Protein AF-A0A2T7PC46-F1 (afdb_monomer)

Nearest PDB structures (foldseek):
  5v44-assembly3_C  TM=7.876E-01  e=9.445E-13  Homo sapiens
  5v47-assembly2_B  TM=8.065E-01  e=3.207E-12  Anolis carolinensis
  5v44-assembly2_B  TM=7.906E-01  e=2.169E-12  Homo sapiens
  5v46-assembly2_B  TM=7.920E-01  e=1.967E-12  Homo sapiens
  5v45-assembly2_B  TM=7.788E-01  e=9.876E-12  Homo sapiens

InterPro domains:
  IPR036890 Histidine kinase/HSP90-like ATPase superfamily [SSF55874] (469-637)
  IPR052972 Sacsin chaperone regulator [PTHR15600] (460-938)
  IPR058210 Sacsin/Nov domain [PF25794] (468-688)

pLDDT: mean 72.53, std 19.52, range [25.77, 98.19]

Structure (mmCIF, N/CA/C/O backbone):
data_AF-A0A2T7PC46-F1
#
_entry.id   AF-A0A2T7PC46-F1
#
loop_
_atom_site.group_PDB
_atom_site.id
_atom_site.type_symbol
_atom_site.label_atom_id
_atom_site.label_alt_id
_atom_site.label_comp_id
_atom_site.label_asym_id
_atom_site.label_entity_id
_atom_site.label_seq_id
_atom_site.pdbx_PDB_ins_code
_atom_site.Cartn_x
_atom_site.Cartn_y
_atom_site.Cartn_z
_atom_site.occupancy
_atom_site.B_iso_or_equiv
_atom_site.auth_seq_id
_atom_site.auth_comp_id
_atom_site.auth_asym_id
_atom_site.auth_atom_id
_atom_site.pdbx_PDB_model_num
ATOM 1 N N . MET A 1 1 ? -4.308 -21.137 12.939 1.00 52.66 1 MET A N 1
ATOM 2 C CA . MET A 1 1 ? -3.899 -21.986 14.087 1.00 52.66 1 MET A CA 1
ATOM 3 C C . MET A 1 1 ? -5.125 -22.690 14.644 1.00 52.66 1 MET A C 1
ATOM 5 O O . MET A 1 1 ? -6.155 -22.039 14.771 1.00 52.66 1 MET A O 1
ATOM 9 N N . LEU A 1 2 ? -5.060 -24.004 14.886 1.00 69.00 2 LEU A N 1
ATOM 10 C CA . LEU A 1 2 ? -6.173 -24.766 15.475 1.00 69.00 2 LEU A CA 1
ATOM 11 C C . LEU A 1 2 ? -6.273 -24.487 16.983 1.00 69.00 2 LEU A C 1
ATOM 13 O O . LEU A 1 2 ? -5.230 -24.360 17.621 1.00 69.00 2 LEU A O 1
ATOM 17 N N . PRO A 1 3 ? -7.483 -24.411 17.566 1.00 77.12 3 PRO A N 1
ATOM 18 C CA . PRO A 1 3 ? -7.655 -24.149 18.997 1.00 77.12 3 PRO A CA 1
ATOM 19 C C . PRO A 1 3 ? -7.379 -25.388 19.872 1.00 77.12 3 PRO A C 1
ATOM 21 O O . PRO A 1 3 ? -7.454 -25.310 21.094 1.00 77.12 3 PRO A O 1
ATOM 24 N N . VAL A 1 4 ? -7.054 -26.530 19.256 1.00 80.94 4 VAL A N 1
ATOM 25 C CA . VAL A 1 4 ? -6.640 -27.769 19.922 1.00 80.94 4 VAL A CA 1
ATOM 26 C C . VAL A 1 4 ? -5.361 -28.305 19.285 1.00 80.94 4 VAL A C 1
ATOM 28 O O . VAL A 1 4 ? -5.128 -28.136 18.085 1.00 80.94 4 VAL A O 1
ATOM 31 N N . HIS A 1 5 ? -4.534 -28.982 20.078 1.00 83.31 5 HIS A N 1
ATOM 32 C CA . HIS A 1 5 ? -3.369 -29.698 19.565 1.00 83.31 5 HIS A CA 1
ATOM 33 C C . HIS A 1 5 ? -3.791 -31.062 19.016 1.00 83.31 5 HIS A C 1
ATOM 35 O O . HIS A 1 5 ? -4.480 -31.825 19.692 1.00 83.31 5 HIS A O 1
ATOM 41 N N . LEU A 1 6 ? -3.356 -31.375 17.796 1.00 83.81 6 LEU A N 1
ATOM 42 C CA . LEU A 1 6 ? -3.633 -32.654 17.147 1.00 83.81 6 LEU A CA 1
ATOM 43 C C . LEU A 1 6 ? -2.438 -33.595 17.309 1.00 83.81 6 LEU A C 1
ATOM 45 O O . LEU A 1 6 ? -1.295 -33.196 17.097 1.00 83.81 6 LEU A O 1
ATOM 49 N N . ASN A 1 7 ? -2.707 -34.856 17.642 1.00 84.38 7 ASN A N 1
ATOM 50 C CA . ASN A 1 7 ? -1.707 -35.919 17.683 1.00 84.38 7 ASN A CA 1
ATOM 51 C C . ASN A 1 7 ? -2.149 -37.059 16.760 1.00 84.38 7 ASN A C 1
ATOM 53 O O . ASN A 1 7 ? -3.294 -37.504 16.819 1.00 84.38 7 ASN A O 1
ATOM 57 N N . GLY A 1 8 ? -1.243 -37.514 15.901 1.00 85.25 8 GLY A N 1
ATOM 58 C CA . GLY A 1 8 ? -1.477 -38.590 14.953 1.00 85.25 8 GLY A CA 1
ATOM 59 C C . GLY A 1 8 ? -0.196 -38.960 14.213 1.00 85.25 8 GLY A C 1
ATOM 60 O O . GLY A 1 8 ? 0.783 -38.213 14.204 1.00 85.25 8 GLY A O 1
ATOM 61 N N . THR A 1 9 ? -0.186 -40.129 13.580 1.00 89.31 9 THR A N 1
ATOM 62 C CA . THR A 1 9 ? 0.954 -40.608 12.789 1.00 89.31 9 THR A CA 1
ATOM 63 C C . THR A 1 9 ? 0.957 -39.958 11.408 1.00 89.31 9 THR A C 1
ATOM 65 O O . THR A 1 9 ? 0.608 -40.598 10.422 1.00 89.31 9 THR A O 1
ATOM 68 N N . PHE A 1 10 ? 1.305 -38.677 11.331 1.00 89.56 10 PHE A N 1
ATOM 69 C CA . PHE A 1 10 ? 1.294 -37.928 10.077 1.00 89.56 10 PHE A CA 1
ATOM 70 C C . PHE A 1 10 ? 2.490 -38.241 9.162 1.00 89.56 10 PHE A C 1
ATOM 72 O O . PHE A 1 10 ? 3.613 -38.454 9.619 1.00 89.56 10 PHE A O 1
ATOM 79 N N . ALA A 1 11 ? 2.262 -38.197 7.851 1.00 87.81 11 ALA A N 1
ATOM 80 C CA . ALA A 1 11 ? 3.297 -38.216 6.828 1.00 87.81 11 ALA A CA 1
ATOM 81 C C . ALA A 1 11 ? 3.910 -36.811 6.652 1.00 87.81 11 ALA A C 1
ATOM 83 O O . ALA A 1 11 ? 3.195 -35.817 6.506 1.00 87.81 11 ALA A O 1
ATOM 84 N N . LEU A 1 12 ? 5.241 -36.723 6.660 1.00 84.56 12 LEU A N 1
ATOM 85 C CA . LEU A 1 12 ? 5.992 -35.464 6.730 1.00 84.56 12 LEU A CA 1
ATOM 86 C C . LEU A 1 12 ? 6.890 -35.270 5.505 1.00 84.56 12 LEU A C 1
ATOM 88 O O . LEU A 1 12 ? 7.338 -36.243 4.896 1.00 84.56 12 LEU A O 1
ATOM 92 N N . THR A 1 13 ? 7.207 -34.016 5.176 1.00 75.56 13 THR A N 1
ATOM 93 C CA . THR A 1 13 ? 8.273 -33.695 4.217 1.00 75.56 13 THR A CA 1
ATOM 94 C C . THR A 1 13 ? 9.628 -34.193 4.730 1.00 75.56 13 THR A C 1
ATOM 96 O O . THR A 1 13 ? 9.826 -34.388 5.931 1.00 75.56 13 THR A O 1
ATOM 99 N N . SER A 1 14 ? 10.612 -34.350 3.840 1.00 68.75 14 SER A N 1
ATOM 100 C CA . SER A 1 14 ? 11.979 -34.762 4.209 1.00 68.75 14 SER A CA 1
ATOM 101 C C . SER A 1 14 ? 12.633 -33.835 5.244 1.00 68.75 14 SER A C 1
ATOM 103 O O . SER A 1 14 ? 13.368 -34.300 6.112 1.00 68.75 14 SER A O 1
ATOM 105 N N . SER A 1 15 ? 12.307 -32.537 5.211 1.00 68.25 15 SER A N 1
ATOM 106 C CA . SER A 1 15 ? 12.731 -31.543 6.207 1.00 68.25 15 SER A CA 1
ATOM 107 C C . SER A 1 15 ? 12.046 -31.685 7.570 1.00 68.25 15 SER A C 1
ATOM 109 O O . SER A 1 15 ? 12.452 -31.013 8.514 1.00 68.25 15 SER A O 1
ATOM 111 N N . ARG A 1 16 ? 10.994 -32.512 7.672 1.00 67.00 16 ARG A N 1
ATOM 112 C CA . ARG A 1 16 ? 10.106 -32.674 8.838 1.00 67.00 16 ARG A CA 1
ATOM 113 C C . ARG A 1 16 ? 9.472 -31.374 9.347 1.00 67.00 16 ARG A C 1
ATOM 115 O O . ARG A 1 16 ? 8.968 -31.340 10.463 1.00 67.00 16 ARG A O 1
ATOM 122 N N . ARG A 1 17 ? 9.496 -30.310 8.538 1.00 71.12 17 ARG A N 1
ATOM 123 C CA . ARG A 1 17 ? 8.922 -28.999 8.881 1.00 71.12 17 ARG A CA 1
ATOM 124 C C . ARG A 1 17 ? 7.459 -28.871 8.477 1.00 71.12 17 ARG A C 1
ATOM 126 O O . ARG A 1 17 ? 6.756 -28.069 9.069 1.00 71.12 17 ARG A O 1
ATOM 133 N N . ASN A 1 18 ? 7.018 -29.658 7.494 1.00 77.06 18 ASN A N 1
ATOM 134 C CA . ASN A 1 18 ? 5.667 -29.595 6.949 1.00 77.06 18 ASN A CA 1
ATOM 135 C C . ASN A 1 18 ? 5.060 -30.997 6.819 1.00 77.06 18 ASN A C 1
ATOM 137 O O . ASN A 1 18 ? 5.771 -31.992 6.648 1.00 77.06 18 ASN A O 1
ATOM 141 N N . LEU A 1 19 ? 3.731 -31.058 6.859 1.00 79.69 19 LEU A N 1
ATOM 142 C CA . LEU A 1 19 ? 2.965 -32.229 6.443 1.00 79.69 19 LEU A CA 1
ATOM 143 C C . LEU A 1 19 ? 3.057 -32.392 4.922 1.00 79.69 19 LEU A C 1
ATOM 145 O O . LEU A 1 19 ? 3.145 -31.403 4.195 1.00 79.69 19 LEU A O 1
ATOM 149 N N . LEU A 1 20 ? 3.017 -33.632 4.434 1.00 78.88 20 LEU A N 1
ATOM 150 C CA . LEU A 1 20 ? 2.786 -33.874 3.009 1.00 78.88 20 LEU A CA 1
ATOM 151 C C . LEU A 1 20 ? 1.339 -33.501 2.662 1.00 78.88 20 LEU A C 1
ATOM 153 O O . LEU A 1 20 ? 0.414 -33.907 3.372 1.00 78.88 20 LEU A O 1
ATOM 157 N N . ILE A 1 21 ? 1.167 -32.737 1.582 1.00 72.81 21 ILE A N 1
ATOM 158 C CA . ILE A 1 21 ? -0.119 -32.242 1.071 1.00 72.81 21 ILE A CA 1
ATOM 159 C C . ILE A 1 21 ? -0.286 -32.780 -0.350 1.00 72.81 21 ILE A C 1
ATOM 161 O O . ILE A 1 21 ? 0.649 -32.677 -1.141 1.00 72.81 21 ILE A O 1
ATOM 165 N N . SER A 1 22 ? -1.442 -33.364 -0.666 1.00 64.12 22 SER A N 1
ATOM 166 C CA . SER A 1 22 ? -1.771 -33.786 -2.033 1.00 64.12 22 SER A CA 1
ATOM 167 C C . SER A 1 22 ? -2.154 -32.565 -2.876 1.00 64.12 22 SER A C 1
ATOM 169 O O . SER A 1 22 ? -3.022 -31.795 -2.467 1.00 64.12 22 SER A O 1
ATOM 171 N N . THR A 1 23 ? -1.520 -32.387 -4.034 1.00 57.03 23 THR A N 1
ATOM 172 C CA . THR A 1 23 ? -1.884 -31.393 -5.058 1.00 57.03 23 THR A CA 1
ATOM 173 C C . THR A 1 23 ? -2.500 -32.104 -6.267 1.00 57.03 23 THR A C 1
ATOM 175 O O . THR A 1 23 ? -2.244 -33.288 -6.483 1.00 57.03 23 THR A O 1
ATOM 178 N N . GLU A 1 24 ? -3.314 -31.401 -7.061 1.00 50.03 24 GLU A N 1
ATOM 179 C CA . GLU A 1 24 ? -4.026 -31.972 -8.225 1.00 50.03 24 GLU A CA 1
ATOM 180 C C . GLU A 1 24 ? -3.091 -32.510 -9.329 1.00 50.03 24 GLU A C 1
ATOM 182 O O . GLU A 1 24 ? -3.518 -33.293 -10.174 1.00 50.03 24 GLU A O 1
ATOM 187 N N . GLU A 1 25 ? -1.807 -32.143 -9.299 1.00 47.28 25 GLU A N 1
ATOM 188 C CA . GLU A 1 25 ? -0.793 -32.570 -10.271 1.00 47.28 25 GLU A CA 1
ATOM 189 C C . GLU A 1 25 ? -0.053 -33.865 -9.864 1.00 47.28 25 GLU A C 1
ATOM 191 O O . GLU A 1 25 ? 0.593 -34.491 -10.705 1.00 47.28 25 GLU A O 1
ATOM 196 N N . ASP A 1 26 ? -0.178 -34.317 -8.608 1.00 54.69 26 ASP A N 1
ATOM 197 C CA . ASP A 1 26 ? 0.567 -35.463 -8.066 1.00 54.69 26 ASP A CA 1
ATOM 198 C C . ASP A 1 26 ? -0.306 -36.727 -7.959 1.00 54.69 26 ASP A C 1
ATOM 200 O O . ASP A 1 26 ? -0.844 -37.068 -6.901 1.00 54.69 26 ASP A O 1
ATOM 204 N N . ILE A 1 27 ? -0.386 -37.489 -9.054 1.00 52.41 27 ILE A N 1
ATOM 205 C CA . ILE A 1 27 ? -1.196 -38.722 -9.170 1.00 52.41 27 ILE A CA 1
ATOM 206 C C . ILE A 1 27 ? -0.764 -39.833 -8.172 1.00 52.41 27 ILE A C 1
ATOM 208 O O . ILE A 1 27 ? -1.516 -40.777 -7.941 1.00 52.41 27 ILE A O 1
ATOM 212 N N . ASP A 1 28 ? 0.398 -39.712 -7.509 1.00 57.47 28 ASP A N 1
ATOM 213 C CA . ASP A 1 28 ? 0.984 -40.766 -6.657 1.00 57.47 28 ASP A CA 1
ATOM 214 C C . ASP A 1 28 ? 1.374 -40.331 -5.216 1.00 57.47 28 ASP A C 1
ATOM 216 O O . ASP A 1 28 ? 2.153 -41.010 -4.534 1.00 57.47 28 ASP A O 1
ATOM 220 N N . ASN A 1 29 ? 0.826 -39.225 -4.684 1.00 75.06 29 ASN A N 1
ATOM 221 C CA . ASN A 1 29 ? 1.153 -38.742 -3.327 1.00 75.06 29 ASN A CA 1
ATOM 222 C C . ASN A 1 29 ? 0.455 -39.533 -2.194 1.00 75.06 29 ASN A C 1
ATOM 224 O O . ASN A 1 29 ? -0.459 -39.062 -1.512 1.00 75.06 29 ASN A O 1
ATOM 228 N N . LYS A 1 30 ? 0.936 -40.755 -1.936 1.00 78.81 30 LYS A N 1
ATOM 229 C CA . LYS A 1 30 ? 0.432 -41.640 -0.864 1.00 78.81 30 LYS A CA 1
ATOM 230 C C . LYS A 1 30 ? 0.485 -41.006 0.535 1.00 78.81 30 LYS A C 1
ATOM 232 O O . LYS A 1 30 ? -0.372 -41.298 1.365 1.00 78.81 30 LYS A O 1
ATOM 237 N N . GLY A 1 31 ? 1.473 -40.145 0.800 1.00 80.56 31 GLY A N 1
ATOM 238 C CA . GLY A 1 31 ? 1.643 -39.476 2.095 1.00 80.56 31 GLY A CA 1
ATOM 239 C C . GLY A 1 31 ? 0.602 -38.384 2.348 1.00 80.56 31 GLY A C 1
ATOM 240 O O . GLY A 1 31 ? 0.028 -38.324 3.436 1.00 80.56 31 GLY A O 1
ATOM 241 N N . GLY A 1 32 ? 0.309 -37.564 1.336 1.00 82.69 32 GLY A N 1
ATOM 242 C CA . GLY A 1 32 ? -0.766 -36.573 1.398 1.00 82.69 32 GLY A CA 1
ATOM 243 C C . GLY A 1 32 ? -2.144 -37.222 1.555 1.00 82.69 32 GLY A C 1
ATOM 244 O O . GLY A 1 32 ? -2.929 -36.803 2.406 1.00 82.69 32 GLY A O 1
ATOM 245 N N . ASN A 1 33 ? -2.396 -38.322 0.836 1.00 81.69 33 ASN A N 1
ATOM 246 C CA . ASN A 1 33 ? -3.655 -39.068 0.937 1.00 81.69 33 ASN A CA 1
ATOM 247 C C . ASN A 1 33 ? -3.852 -39.695 2.327 1.00 81.69 33 ASN A C 1
ATOM 249 O O . ASN A 1 33 ? -4.953 -39.651 2.873 1.00 81.69 33 ASN A O 1
ATOM 253 N N . TRP A 1 34 ? -2.785 -40.225 2.936 1.00 88.06 34 TRP A N 1
ATOM 254 C CA . TRP A 1 34 ? -2.825 -40.729 4.312 1.00 88.06 34 TRP A CA 1
ATOM 255 C C . TRP A 1 34 ? -3.166 -39.630 5.326 1.00 88.06 34 TRP A C 1
ATOM 257 O O . TRP A 1 34 ? -4.042 -39.822 6.169 1.00 88.06 34 TRP A O 1
ATOM 267 N N . ASN A 1 35 ? -2.512 -38.468 5.226 1.00 88.44 35 ASN A N 1
ATOM 268 C CA . ASN A 1 35 ? -2.808 -37.331 6.099 1.00 88.44 35 ASN A CA 1
ATOM 269 C C . ASN A 1 35 ? -4.257 -36.869 5.951 1.00 88.44 35 ASN A C 1
ATOM 271 O O . ASN A 1 35 ? -4.919 -36.620 6.956 1.00 88.44 35 ASN A O 1
ATOM 275 N N . SER A 1 36 ? -4.754 -36.793 4.715 1.00 84.62 36 SER A N 1
ATOM 276 C CA . SER A 1 36 ? -6.145 -36.438 4.435 1.00 84.62 36 SER A CA 1
ATOM 277 C C . SER A 1 36 ? -7.117 -37.411 5.112 1.00 84.62 36 SER A C 1
ATOM 279 O O . SER A 1 36 ? -7.966 -36.977 5.890 1.00 84.62 36 SER A O 1
ATOM 281 N N . ALA A 1 37 ? -6.918 -38.723 4.936 1.00 85.88 37 ALA A N 1
ATOM 282 C CA . ALA A 1 37 ? -7.743 -39.750 5.571 1.00 85.88 37 ALA A CA 1
ATOM 283 C C . ALA A 1 37 ? -7.711 -39.660 7.110 1.00 85.88 37 ALA A C 1
ATOM 285 O O . ALA A 1 37 ? -8.760 -39.643 7.755 1.00 85.88 37 ALA A O 1
ATOM 286 N N . LEU A 1 38 ? -6.516 -39.528 7.698 1.00 88.19 38 LEU A N 1
ATOM 287 C CA . LEU A 1 38 ? -6.318 -39.447 9.149 1.00 88.19 38 LEU A CA 1
ATOM 288 C C . LEU A 1 38 ? -7.039 -38.239 9.771 1.00 88.19 38 LEU A C 1
ATOM 290 O O . LEU A 1 38 ? -7.666 -38.366 10.826 1.00 88.19 38 LEU A O 1
ATOM 294 N N . VAL A 1 39 ? -6.956 -37.080 9.112 1.00 86.62 39 VAL A N 1
ATOM 295 C CA . VAL A 1 39 ? -7.608 -35.833 9.540 1.00 86.62 39 VAL A CA 1
ATOM 296 C C . VAL A 1 39 ? -9.127 -35.921 9.384 1.00 86.62 39 VAL A C 1
ATOM 298 O O . VAL A 1 39 ? -9.852 -35.492 10.281 1.00 86.62 39 VAL A O 1
ATOM 301 N N . SER A 1 40 ? -9.600 -36.504 8.278 1.00 84.38 40 SER A N 1
ATOM 302 C CA . SER A 1 40 ? -11.027 -36.572 7.946 1.00 84.38 40 SER A CA 1
ATOM 303 C C . SER A 1 40 ? -11.847 -37.535 8.814 1.00 84.38 40 SER A C 1
ATOM 305 O O . SER A 1 40 ? -13.046 -37.339 8.969 1.00 84.38 40 SER A O 1
ATOM 307 N N . ASP A 1 41 ? -11.227 -38.546 9.428 1.00 86.94 41 ASP A N 1
ATOM 308 C CA . ASP A 1 41 ? -11.958 -39.552 10.212 1.00 86.94 41 ASP A CA 1
ATOM 309 C C . ASP A 1 41 ? -11.492 -39.605 11.675 1.00 86.94 41 ASP A C 1
ATOM 311 O O . ASP A 1 41 ? -12.142 -39.054 12.567 1.00 86.94 41 ASP A O 1
ATOM 315 N N . ALA A 1 42 ? -10.337 -40.221 11.940 1.00 89.19 42 ALA A N 1
ATOM 316 C CA . ALA A 1 42 ? -9.892 -40.516 13.303 1.00 89.19 42 ALA A CA 1
ATOM 317 C C . ALA A 1 42 ? -9.669 -39.255 14.160 1.00 89.19 42 ALA A C 1
ATOM 319 O O . ALA A 1 42 ? -10.146 -39.178 15.295 1.00 89.19 42 ALA A O 1
ATOM 320 N N . VAL A 1 43 ? -8.961 -38.256 13.621 1.00 88.38 43 VAL A N 1
ATOM 321 C CA . VAL A 1 43 ? -8.654 -37.013 14.348 1.00 88.38 43 VAL A CA 1
ATOM 322 C C . VAL A 1 43 ? -9.919 -36.185 14.576 1.00 88.38 43 VAL A C 1
ATOM 324 O O . VAL A 1 43 ? -10.131 -35.677 15.676 1.00 88.38 43 VAL A O 1
ATOM 327 N N . CYS A 1 44 ? -10.785 -36.099 13.565 1.00 87.50 44 CYS A N 1
ATOM 328 C CA . CYS A 1 44 ? -12.085 -35.441 13.646 1.00 87.50 44 CYS A CA 1
ATOM 329 C C . CYS A 1 44 ? -12.959 -36.020 14.778 1.00 87.50 44 CYS A C 1
ATOM 331 O O . CYS A 1 44 ? -13.425 -35.278 15.646 1.00 87.50 44 CYS A O 1
ATOM 333 N N . ARG A 1 45 ? -13.135 -37.348 14.832 1.00 89.31 45 ARG A N 1
ATOM 334 C CA . ARG A 1 45 ? -13.944 -38.003 15.878 1.00 89.31 45 ARG A CA 1
ATOM 335 C C . ARG A 1 45 ? -13.363 -37.794 17.273 1.00 89.31 45 ARG A C 1
ATOM 337 O O . ARG A 1 45 ? -14.105 -37.513 18.211 1.00 89.31 45 ARG A O 1
ATOM 344 N N . ALA A 1 46 ? -12.039 -37.881 17.412 1.00 90.31 46 ALA A N 1
ATOM 345 C CA . ALA A 1 46 ? -11.365 -37.602 18.678 1.00 90.31 46 ALA A CA 1
ATOM 346 C C . ALA A 1 46 ? -11.598 -36.154 19.146 1.00 90.31 46 ALA A C 1
ATOM 348 O O . ALA A 1 46 ? -11.814 -35.911 20.333 1.00 90.31 46 ALA A O 1
ATOM 349 N N . TYR A 1 47 ? -11.618 -35.202 18.212 1.00 90.81 47 TYR A N 1
ATOM 350 C CA . TYR A 1 47 ? -11.904 -33.798 18.494 1.00 90.81 47 TYR A CA 1
ATOM 351 C C . TYR A 1 47 ? -13.355 -33.599 18.971 1.00 90.81 47 TYR A C 1
ATOM 353 O O . TYR A 1 47 ? -13.588 -32.950 19.992 1.00 90.81 47 TYR A O 1
ATOM 361 N N . VAL A 1 48 ? -14.343 -34.212 18.314 1.00 89.25 48 VAL A N 1
ATOM 362 C CA . VAL A 1 48 ? -15.745 -34.141 18.768 1.00 89.25 48 VAL A CA 1
ATOM 363 C C . VAL A 1 48 ? -15.916 -34.749 20.166 1.00 89.25 48 VAL A C 1
ATOM 365 O O . VAL A 1 48 ? -16.565 -34.148 21.024 1.00 89.25 48 VAL A O 1
ATOM 368 N N . LEU A 1 49 ? -15.280 -35.892 20.439 1.00 89.69 49 LEU A N 1
ATOM 369 C CA . LEU A 1 49 ? -15.309 -36.526 21.763 1.00 89.69 49 LEU A CA 1
ATOM 370 C C . LEU A 1 49 ? -14.665 -35.649 22.846 1.00 89.69 49 LEU A C 1
ATOM 372 O O . LEU A 1 49 ? -15.180 -35.571 23.963 1.00 89.69 49 LEU A O 1
ATOM 376 N N . LEU A 1 50 ? -13.582 -34.938 22.516 1.00 89.75 50 LEU A N 1
ATOM 377 C CA . LEU A 1 50 ? -12.986 -33.950 23.413 1.00 89.75 50 LEU A CA 1
ATOM 378 C C . LEU A 1 50 ? -14.000 -32.849 23.758 1.00 89.75 50 LEU A C 1
ATOM 380 O O . LEU A 1 50 ? -14.203 -32.555 24.934 1.00 89.75 50 LEU A O 1
ATOM 384 N N . LEU A 1 51 ? -14.698 -32.291 22.765 1.00 88.81 51 LEU A N 1
ATOM 385 C CA . LEU A 1 51 ? -15.725 -31.267 22.993 1.00 88.81 51 LEU A CA 1
ATOM 386 C C . LEU A 1 51 ? -16.913 -31.777 23.815 1.00 88.81 51 LEU A C 1
ATOM 388 O O . LEU A 1 51 ? -17.496 -30.998 24.572 1.00 88.81 51 LEU A O 1
ATOM 392 N N . GLN A 1 52 ? -17.265 -33.060 23.699 1.00 87.94 52 GLN A N 1
ATOM 393 C CA . GLN A 1 52 ? -18.261 -33.685 24.569 1.00 87.94 52 GLN A CA 1
ATOM 394 C C . GLN A 1 52 ? -17.775 -33.809 26.013 1.00 87.94 52 GLN A C 1
ATOM 396 O O . GLN A 1 52 ? -18.515 -33.482 26.934 1.00 87.94 52 GLN A O 1
ATOM 401 N N . SER A 1 53 ? -16.521 -34.209 26.228 1.00 86.75 53 SER A N 1
ATOM 402 C CA . SER A 1 53 ? -15.953 -34.322 27.580 1.00 86.75 53 SER A CA 1
ATOM 403 C C . SER A 1 53 ? -15.833 -32.975 28.308 1.00 86.75 53 SER A C 1
ATOM 405 O O . SER A 1 53 ? -15.838 -32.916 29.535 1.00 86.75 53 SER A O 1
ATOM 407 N N . LEU A 1 54 ? -15.757 -31.876 27.552 1.00 85.00 54 LEU A N 1
ATOM 408 C CA . LEU A 1 54 ? -15.644 -30.526 28.100 1.00 85.00 54 LEU A CA 1
ATOM 409 C C . LEU A 1 54 ? -16.986 -29.937 28.560 1.00 85.00 54 LEU A C 1
ATOM 411 O O . LEU A 1 54 ? -16.970 -28.902 29.218 1.00 85.00 54 LEU A O 1
ATOM 415 N N . GLN A 1 55 ? -18.125 -30.579 28.269 1.00 84.25 55 GLN A N 1
ATOM 416 C CA . GLN A 1 55 ? -19.468 -30.059 28.576 1.00 84.25 55 GLN A CA 1
ATOM 417 C C . GLN A 1 55 ? -19.676 -29.734 30.056 1.00 84.25 55 GLN A C 1
ATOM 419 O O . GLN A 1 55 ? -20.252 -28.694 30.375 1.00 84.25 55 GLN A O 1
ATOM 424 N N . ASP A 1 56 ? -19.142 -30.571 30.947 1.00 77.38 56 ASP A N 1
ATOM 425 C CA . ASP A 1 56 ? -19.255 -30.402 32.402 1.00 77.38 56 ASP A CA 1
ATOM 426 C C . ASP A 1 56 ? -18.453 -29.200 32.940 1.00 77.38 56 ASP A C 1
ATOM 428 O O . ASP A 1 56 ? -18.615 -28.802 34.092 1.00 77.38 56 ASP A O 1
ATOM 432 N N . HIS A 1 57 ? -17.600 -28.596 32.106 1.00 76.44 57 HIS A N 1
ATOM 433 C CA . HIS A 1 57 ? -16.699 -27.498 32.466 1.00 76.44 57 HIS A CA 1
ATOM 434 C C . HIS A 1 57 ? -17.096 -26.157 31.820 1.00 76.44 57 HIS A C 1
ATOM 436 O O . HIS A 1 57 ? -16.396 -25.156 31.986 1.00 76.44 57 HIS A O 1
ATOM 442 N N . VAL A 1 58 ? -18.214 -26.106 31.086 1.00 73.31 58 VAL A N 1
ATOM 443 C CA . VAL A 1 58 ? -18.704 -24.890 30.416 1.00 73.31 58 VAL A CA 1
ATOM 444 C C . VAL A 1 58 ? -19.658 -24.124 31.337 1.00 73.31 58 VAL A C 1
ATOM 446 O O . VAL A 1 58 ? -20.696 -24.638 31.745 1.00 73.31 58 VAL A O 1
ATOM 449 N N . GLY A 1 59 ? -19.322 -22.870 31.659 1.00 64.12 59 GLY A N 1
ATOM 450 C CA . GLY A 1 59 ? -20.184 -21.978 32.447 1.00 64.12 59 GLY A CA 1
ATOM 451 C C . GLY A 1 59 ? -21.426 -21.479 31.685 1.00 64.12 59 GLY A C 1
ATOM 452 O O . GLY A 1 59 ? -21.644 -21.808 30.525 1.00 64.12 59 GLY A O 1
ATOM 453 N N . ALA A 1 60 ? -22.229 -20.609 32.313 1.00 57.91 60 ALA A N 1
ATOM 454 C CA . ALA A 1 60 ? -23.475 -20.076 31.730 1.00 57.91 60 ALA A CA 1
ATOM 455 C C . ALA A 1 60 ? -23.288 -19.249 30.434 1.00 57.91 60 ALA A C 1
ATOM 457 O O . ALA A 1 60 ? -24.258 -18.968 29.733 1.00 57.91 60 ALA A O 1
ATOM 458 N N . ASN A 1 61 ? -22.053 -18.844 30.118 1.00 61.69 61 ASN A N 1
ATOM 459 C CA . ASN A 1 61 ? -21.704 -18.177 28.869 1.00 61.69 61 ASN A CA 1
ATOM 460 C C . ASN A 1 61 ? -21.004 -19.163 27.925 1.00 61.69 61 ASN A C 1
ATOM 462 O O . ASN A 1 61 ? -19.835 -19.491 28.113 1.00 61.69 61 ASN A O 1
ATOM 466 N N . TYR A 1 62 ? -21.717 -19.597 26.888 1.00 65.81 62 TYR A N 1
ATOM 467 C CA . TYR A 1 62 ? -21.239 -20.597 25.931 1.00 65.81 62 TYR A CA 1
ATOM 468 C C . TYR A 1 62 ? -20.258 -20.041 24.884 1.00 65.81 62 TYR A C 1
ATOM 470 O O . TYR A 1 62 ? -19.754 -20.795 24.054 1.00 65.81 62 TYR A O 1
ATOM 478 N N . SER A 1 63 ? -19.980 -18.731 24.880 1.00 63.59 63 SER A N 1
ATOM 479 C CA . SER A 1 63 ? -19.160 -18.098 23.839 1.00 63.59 63 SER A CA 1
ATOM 480 C C . SER A 1 63 ? -17.717 -18.612 23.808 1.00 63.59 63 SER A C 1
ATOM 482 O O . SER A 1 63 ? -17.170 -18.801 22.725 1.00 63.59 63 SER A O 1
ATOM 484 N N . SER A 1 64 ? -17.121 -18.903 24.968 1.00 66.44 64 SER A N 1
ATOM 485 C CA . SER A 1 64 ? -15.776 -19.483 25.077 1.00 66.44 64 SER A CA 1
ATOM 486 C C . SER A 1 64 ? -15.725 -20.947 24.631 1.00 66.44 64 SER A C 1
ATOM 488 O O . SER A 1 64 ? -14.718 -21.377 24.080 1.00 66.44 64 SER A O 1
ATOM 490 N N . TYR A 1 65 ? -16.818 -21.703 24.776 1.00 80.56 65 TYR A N 1
ATOM 491 C CA . TYR A 1 65 ? -16.906 -23.083 24.285 1.00 80.56 65 TYR A CA 1
ATOM 492 C C . TYR A 1 65 ? -16.828 -23.145 22.755 1.00 80.56 65 TYR A C 1
ATOM 494 O O . TYR A 1 65 ? -16.075 -23.940 22.198 1.00 80.56 65 TYR A O 1
ATOM 502 N N . TYR A 1 66 ? -17.531 -22.246 22.062 1.00 77.50 66 TYR A N 1
ATOM 503 C CA . TYR A 1 66 ? -17.488 -22.171 20.598 1.00 77.50 66 TYR A CA 1
ATOM 504 C C . TYR A 1 66 ? -16.162 -21.629 20.041 1.00 77.50 66 TYR A C 1
ATOM 506 O O . TYR A 1 66 ? -15.887 -21.785 18.853 1.00 77.50 66 TYR A O 1
ATOM 514 N N . GLN A 1 67 ? -15.301 -21.024 20.868 1.00 78.25 67 GLN A N 1
ATOM 515 C CA . GLN A 1 67 ? -13.938 -20.662 20.451 1.00 78.25 67 GLN A CA 1
ATOM 516 C C . GLN A 1 67 ? -13.040 -21.892 20.254 1.00 78.25 67 GLN A C 1
ATOM 518 O O . GLN A 1 67 ? -12.050 -21.800 19.534 1.00 78.25 67 GLN A O 1
ATOM 523 N N . LEU A 1 68 ? -13.410 -23.040 20.834 1.00 80.38 68 LEU A N 1
ATOM 524 C CA . LEU A 1 68 ? -12.696 -24.309 20.686 1.00 80.38 68 LEU A CA 1
ATOM 525 C C . LEU A 1 68 ? -13.062 -25.067 19.404 1.00 80.38 68 LEU A C 1
ATOM 527 O O . LEU A 1 68 ? -12.498 -26.130 19.161 1.00 80.38 68 LEU A O 1
ATOM 531 N N . TRP A 1 69 ? -14.003 -24.567 18.598 1.00 84.88 69 TRP A N 1
ATOM 532 C CA . TRP A 1 69 ? -14.455 -25.223 17.370 1.00 84.88 69 TRP A CA 1
ATOM 533 C C . TRP A 1 69 ? -13.555 -24.840 16.180 1.00 84.88 69 TRP A C 1
ATOM 535 O O . TRP A 1 69 ? -13.116 -23.687 16.096 1.00 84.88 69 TRP A O 1
ATOM 545 N N . PRO A 1 70 ? -13.277 -25.767 15.243 1.00 78.44 70 PRO A N 1
ATOM 546 C CA . PRO A 1 70 ? -12.465 -25.469 14.066 1.00 78.44 70 PRO A CA 1
ATOM 547 C C . PRO A 1 70 ? -13.181 -24.472 13.134 1.00 78.44 70 PRO A C 1
ATOM 549 O O . PRO A 1 70 ? -14.400 -24.540 12.940 1.00 78.44 70 PRO A O 1
ATOM 552 N N . ARG A 1 71 ? -12.421 -23.530 12.559 1.00 73.62 71 ARG A N 1
ATOM 553 C CA . ARG A 1 71 ? -12.899 -22.460 11.659 1.00 73.62 71 ARG A CA 1
ATOM 554 C C . ARG A 1 71 ? -12.377 -22.666 10.237 1.00 73.62 71 ARG A C 1
ATOM 556 O O . ARG A 1 71 ? -11.379 -23.347 10.046 1.00 73.62 71 ARG A O 1
ATOM 563 N N . SER A 1 72 ? -12.997 -22.030 9.242 1.00 59.84 72 SER A N 1
ATOM 564 C CA . SER A 1 72 ? -12.629 -22.154 7.815 1.00 59.84 72 SER A CA 1
ATOM 565 C C . SER A 1 72 ? -11.149 -21.865 7.510 1.00 59.84 72 SER A C 1
ATOM 567 O O . SER A 1 72 ? -10.570 -22.461 6.608 1.00 59.84 72 SER A O 1
ATOM 569 N N . GLU A 1 73 ? -10.501 -21.016 8.308 1.00 56.19 73 GLU A N 1
ATOM 570 C CA . GLU A 1 73 ? -9.067 -20.695 8.227 1.00 56.19 73 GLU A CA 1
ATOM 571 C C . GLU A 1 73 ? -8.142 -21.861 8.647 1.00 56.19 73 GLU A C 1
ATOM 573 O O . GLU A 1 73 ? -6.922 -21.774 8.513 1.00 56.19 73 GLU A O 1
ATOM 578 N N . ASN A 1 74 ? -8.694 -22.959 9.178 1.00 55.00 74 ASN A N 1
ATOM 579 C CA . ASN A 1 74 ? -7.954 -24.114 9.691 1.00 55.00 74 ASN A CA 1
ATOM 580 C C . ASN A 1 74 ? -7.740 -25.250 8.671 1.00 55.00 74 ASN A C 1
ATOM 582 O O . ASN A 1 74 ? -7.202 -26.292 9.045 1.00 55.00 74 ASN A O 1
ATOM 586 N N . GLY A 1 75 ? -8.112 -25.036 7.404 1.00 58.38 75 GLY A N 1
ATOM 587 C CA . GLY A 1 75 ? -8.010 -26.012 6.314 1.00 58.38 75 GLY A CA 1
ATOM 588 C C . GLY A 1 75 ? -9.340 -26.722 6.048 1.00 58.38 75 GLY A C 1
ATOM 589 O O . GLY A 1 75 ? -9.946 -27.268 6.970 1.00 58.38 75 GLY A O 1
ATOM 590 N N . LEU A 1 76 ? -9.777 -26.716 4.782 1.00 54.38 76 LEU A N 1
ATOM 591 C CA . LEU A 1 76 ? -11.111 -27.167 4.349 1.00 54.38 76 LEU A CA 1
ATOM 592 C C . LEU A 1 76 ? -11.432 -28.601 4.809 1.00 54.38 76 LEU A C 1
ATOM 594 O O . LEU A 1 76 ? -12.460 -28.834 5.433 1.00 54.38 76 LEU A O 1
ATOM 598 N N . SER A 1 77 ? -10.502 -29.546 4.641 1.00 67.31 77 SER A N 1
ATOM 599 C CA . SER A 1 77 ? -10.775 -30.971 4.883 1.00 67.31 77 SER A CA 1
ATOM 600 C C . SER A 1 77 ? -11.101 -31.339 6.339 1.00 67.31 77 SER A C 1
ATOM 602 O O . SER A 1 77 ? -11.957 -32.195 6.569 1.00 67.31 77 SER A O 1
ATOM 604 N N . LEU A 1 78 ? -10.456 -30.714 7.333 1.00 78.12 78 LEU A N 1
ATOM 605 C CA . LEU A 1 78 ? -10.742 -30.969 8.754 1.00 78.12 78 LEU A CA 1
ATOM 606 C C . LEU A 1 78 ? -12.074 -30.348 9.169 1.00 78.12 78 LEU A C 1
ATOM 608 O O . LEU A 1 78 ? -12.843 -30.967 9.898 1.00 78.12 78 LEU A O 1
ATOM 612 N N . VAL A 1 79 ? -12.320 -29.118 8.721 1.00 78.25 79 VAL A N 1
ATOM 613 C CA . VAL A 1 79 ? -13.529 -28.356 9.036 1.00 78.25 79 VAL A CA 1
ATOM 614 C C . VAL A 1 79 ? -14.746 -29.086 8.478 1.00 78.25 79 VAL A C 1
ATOM 616 O O . VAL A 1 79 ? -15.671 -29.390 9.230 1.00 78.25 79 VAL A O 1
ATOM 619 N N . ASP A 1 80 ? -14.701 -29.461 7.201 1.00 74.81 80 ASP A N 1
ATOM 620 C CA . ASP A 1 80 ? -15.798 -30.150 6.523 1.00 74.81 80 ASP A CA 1
ATOM 621 C C . ASP A 1 80 ? -16.100 -31.493 7.189 1.00 74.81 80 ASP A C 1
ATOM 623 O O . ASP A 1 80 ? -17.253 -31.798 7.500 1.00 74.81 80 ASP A O 1
ATOM 627 N N . SER A 1 81 ? -15.060 -32.267 7.504 1.00 80.88 81 SER A N 1
ATOM 628 C CA . SER A 1 81 ? -15.214 -33.561 8.174 1.00 80.88 81 SER A CA 1
ATOM 629 C C . SER A 1 81 ? -15.765 -33.421 9.595 1.00 80.88 81 SER A C 1
ATOM 631 O O . SER A 1 81 ? -16.626 -34.201 10.001 1.00 80.88 81 SER A O 1
ATOM 633 N N . PHE A 1 82 ? -15.322 -32.403 10.339 1.00 85.00 82 PHE A N 1
ATOM 634 C CA . PHE A 1 82 ? -15.798 -32.100 11.690 1.00 85.00 82 PHE A CA 1
ATOM 635 C C . PHE A 1 82 ? -17.291 -31.771 11.718 1.00 85.00 82 PHE A C 1
ATOM 637 O O . PHE A 1 82 ? -18.038 -32.375 12.487 1.00 85.00 82 PHE A O 1
ATOM 644 N N . TYR A 1 83 ? -17.759 -30.863 10.860 1.00 81.44 83 TYR A N 1
ATOM 645 C CA . TYR A 1 83 ? -19.183 -30.519 10.820 1.00 81.44 83 TYR A CA 1
ATOM 646 C C . TYR A 1 83 ? -20.032 -31.649 10.230 1.00 81.44 83 TYR A C 1
ATOM 648 O O . TYR A 1 83 ? -21.126 -31.903 10.729 1.00 81.44 83 TYR A O 1
ATOM 656 N N . THR A 1 84 ? -19.509 -32.397 9.254 1.00 80.00 84 THR A N 1
ATOM 657 C CA . THR A 1 84 ? -20.159 -33.612 8.734 1.00 80.00 84 THR A CA 1
ATOM 658 C C . THR A 1 84 ? -20.365 -34.649 9.841 1.00 80.00 84 THR A C 1
ATOM 660 O O . THR A 1 84 ? -21.441 -35.235 9.945 1.00 80.00 84 THR A O 1
ATOM 663 N N . CYS A 1 85 ? -19.370 -34.832 10.713 1.00 81.44 85 CYS A N 1
ATOM 664 C CA . CYS A 1 85 ? -19.452 -35.692 11.892 1.00 81.44 85 CYS A CA 1
ATOM 665 C C . CYS A 1 85 ? -20.561 -35.225 12.849 1.00 81.44 85 CYS A C 1
ATOM 667 O O . CYS A 1 85 ? -21.403 -36.020 13.239 1.00 81.44 85 CYS A O 1
ATOM 669 N N . LEU A 1 86 ? -20.652 -33.927 13.158 1.00 80.94 86 LEU A N 1
ATOM 670 C CA . LEU A 1 86 ? -21.701 -33.391 14.042 1.00 80.94 86 LEU A CA 1
ATOM 671 C C . LEU A 1 86 ? -23.126 -33.474 13.476 1.00 80.94 86 LEU A C 1
ATOM 673 O O . LEU A 1 86 ? -24.087 -33.529 14.245 1.00 80.94 86 LEU A O 1
ATOM 677 N N . ILE A 1 87 ? -23.265 -33.412 12.151 1.00 77.31 87 ILE A N 1
ATOM 678 C CA . ILE A 1 87 ? -24.559 -33.479 11.462 1.00 77.31 87 ILE A CA 1
ATOM 679 C C . ILE A 1 87 ? -25.041 -34.925 11.345 1.00 77.31 87 ILE A C 1
ATOM 681 O O . ILE A 1 87 ? -26.236 -35.168 11.475 1.00 77.31 87 ILE A O 1
ATOM 685 N N . ASN A 1 88 ? -24.134 -35.863 11.067 1.00 78.12 88 ASN A N 1
ATOM 686 C CA . ASN A 1 88 ? -24.493 -37.255 10.795 1.00 78.12 88 ASN A CA 1
ATOM 687 C C . ASN A 1 88 ? -24.489 -38.126 12.053 1.00 78.12 88 ASN A C 1
ATOM 689 O O . ASN A 1 88 ? -25.314 -39.032 12.182 1.00 78.12 88 ASN A O 1
ATOM 693 N N . ASP A 1 89 ? -23.573 -37.855 12.979 1.00 75.38 89 ASP A N 1
ATOM 694 C CA . ASP A 1 89 ? -23.427 -38.607 14.212 1.00 75.38 89 ASP A CA 1
ATOM 695 C C . ASP A 1 89 ? -24.076 -37.801 15.350 1.00 75.38 89 ASP A C 1
ATOM 697 O O . ASP A 1 89 ? -23.824 -36.611 15.527 1.00 75.38 89 ASP A O 1
ATOM 701 N N . ASN A 1 90 ? -24.963 -38.448 16.114 1.00 80.12 90 ASN A N 1
ATOM 702 C CA . ASN A 1 90 ? -25.869 -37.855 17.114 1.00 80.12 90 ASN A CA 1
ATOM 703 C C . ASN A 1 90 ? -25.152 -37.321 18.381 1.00 80.12 90 ASN A C 1
ATOM 705 O O . ASN A 1 90 ? -25.483 -37.672 19.515 1.00 80.12 90 ASN A O 1
ATOM 709 N N . TYR A 1 91 ? -24.138 -36.478 18.211 1.00 83.88 91 TYR A N 1
ATOM 710 C CA . TYR A 1 91 ? -23.343 -35.918 19.292 1.00 83.88 91 TYR A CA 1
ATOM 711 C C . TYR A 1 91 ? -24.051 -34.715 19.926 1.00 83.88 91 TYR A C 1
ATOM 713 O O . TYR A 1 91 ? -24.266 -33.682 19.291 1.00 83.88 91 TYR A O 1
ATOM 721 N N . SER A 1 92 ? -24.391 -34.824 21.212 1.00 88.38 92 SER A N 1
ATOM 722 C CA . SER A 1 92 ? -25.065 -33.759 21.967 1.00 88.38 92 SER A CA 1
ATOM 723 C C . SER A 1 92 ? -24.116 -32.633 22.377 1.00 88.38 92 SER A C 1
ATOM 725 O O . SER A 1 92 ? -23.869 -32.468 23.560 1.00 88.38 92 SER A O 1
ATOM 727 N N . VAL A 1 93 ? -23.542 -31.886 21.432 1.00 84.81 93 VAL A N 1
ATOM 728 C CA . VAL A 1 93 ? -22.528 -30.834 21.681 1.00 84.81 93 VAL A CA 1
ATOM 729 C C . VAL A 1 93 ? -23.068 -29.403 21.624 1.00 84.81 93 VAL A C 1
ATOM 731 O O . VAL A 1 93 ? -22.293 -28.458 21.737 1.00 84.81 93 VAL A O 1
ATOM 734 N N . PHE A 1 94 ? -24.379 -29.203 21.464 1.00 82.75 94 PHE A N 1
ATOM 735 C CA . PHE A 1 94 ? -24.965 -27.862 21.411 1.00 82.75 94 PHE A CA 1
ATOM 736 C C . PHE A 1 94 ? -25.631 -27.499 22.746 1.00 82.75 94 PHE A C 1
ATOM 738 O O . PHE A 1 94 ? -26.584 -28.166 23.151 1.00 82.75 94 PHE A O 1
ATOM 745 N N . PRO A 1 95 ? -25.185 -26.447 23.449 1.00 74.19 95 PRO A N 1
ATOM 746 C CA . PRO A 1 95 ? -25.816 -26.009 24.682 1.00 74.19 95 PRO A CA 1
ATOM 747 C C . PRO A 1 95 ? -27.165 -25.338 24.399 1.00 74.19 95 PRO A C 1
ATOM 749 O O . PRO A 1 95 ? -27.272 -24.438 23.564 1.00 74.19 95 PRO A O 1
ATOM 752 N N . SER A 1 96 ? -28.196 -25.740 25.140 1.00 69.44 96 SER A N 1
ATOM 753 C CA . SER A 1 96 ? -29.462 -25.008 25.241 1.00 69.44 96 SER A CA 1
ATOM 754 C C . SER A 1 96 ? -29.636 -24.393 26.629 1.00 69.44 96 SER A C 1
ATOM 756 O O . SER A 1 96 ? -28.853 -24.654 27.536 1.00 69.44 96 SER A O 1
ATOM 758 N N . GLN A 1 97 ? -30.720 -23.634 26.827 1.00 57.91 97 GLN A N 1
ATOM 759 C CA . GLN A 1 97 ? -31.071 -23.071 28.138 1.00 57.91 97 GLN A CA 1
ATOM 760 C C . GLN A 1 97 ? -31.298 -24.132 29.233 1.00 57.91 97 GLN A C 1
ATOM 762 O O . GLN A 1 97 ? -31.342 -23.779 30.406 1.00 57.91 97 GLN A O 1
ATOM 767 N N . THR A 1 98 ? -31.488 -25.409 28.871 1.00 63.53 98 THR A N 1
ATOM 768 C CA . THR A 1 98 ? -31.876 -26.469 29.824 1.00 63.53 98 THR A CA 1
ATOM 769 C C . THR A 1 98 ? -31.014 -27.730 29.762 1.00 63.53 98 THR A C 1
ATOM 771 O O . THR A 1 98 ? -30.852 -28.393 30.781 1.00 63.53 98 THR A O 1
ATOM 774 N N . ARG A 1 99 ? -30.464 -28.082 28.593 1.00 80.50 99 ARG A N 1
ATOM 775 C CA . ARG A 1 99 ? -29.617 -29.273 28.386 1.00 80.50 99 ARG A CA 1
ATOM 776 C C . ARG A 1 99 ? -28.740 -29.160 27.139 1.00 80.50 99 ARG A C 1
ATOM 778 O O . ARG A 1 99 ? -29.028 -28.354 26.257 1.00 80.50 99 ARG A O 1
ATOM 785 N N . TRP A 1 100 ? -27.723 -30.003 27.027 1.00 83.94 100 TRP A N 1
ATOM 786 C CA . TRP A 1 100 ? -26.998 -30.191 25.773 1.00 83.94 100 TRP A CA 1
ATOM 787 C C . TRP A 1 100 ? -27.829 -31.036 24.807 1.00 83.94 100 TRP A C 1
ATOM 789 O O . TRP A 1 100 ? -28.465 -32.011 25.211 1.00 83.94 100 TRP A O 1
ATOM 799 N N . VAL A 1 101 ? -27.869 -30.628 23.545 1.00 83.00 101 VAL A N 1
ATOM 800 C CA . VAL A 1 101 ? -28.698 -31.232 22.502 1.00 83.00 101 VAL A CA 1
ATOM 801 C C . VAL A 1 101 ? -27.858 -31.572 21.280 1.00 83.00 101 VAL A C 1
ATOM 803 O O . VAL A 1 101 ? -26.811 -30.966 21.034 1.00 83.00 101 VAL A O 1
ATOM 806 N N . SER A 1 102 ? -28.301 -32.579 20.535 1.00 83.62 102 SER A N 1
ATOM 807 C CA . SER A 1 102 ? -27.726 -32.939 19.236 1.00 83.62 102 SER A CA 1
ATOM 808 C C . SER A 1 102 ? -28.170 -31.967 18.139 1.00 83.62 102 SER A C 1
ATOM 810 O O . SER A 1 102 ? -29.125 -31.203 18.314 1.00 83.62 102 SER A O 1
ATOM 812 N N . PHE A 1 103 ? -27.503 -32.011 16.983 1.00 74.75 103 PHE A N 1
ATOM 813 C CA . PHE A 1 103 ? -27.864 -31.186 15.826 1.00 74.75 103 PHE A CA 1
ATOM 814 C C . PHE A 1 103 ? -29.336 -31.372 15.412 1.00 74.75 103 PHE A C 1
ATOM 816 O O . PHE A 1 103 ? -30.028 -30.400 15.120 1.00 74.75 103 PHE A O 1
ATOM 823 N N . HIS A 1 104 ? -29.846 -32.606 15.464 1.00 76.69 104 HIS A N 1
ATOM 824 C CA . HIS A 1 104 ? -31.221 -32.931 15.073 1.00 76.69 104 HIS A CA 1
ATOM 825 C C . HIS A 1 104 ? -32.292 -32.469 16.077 1.00 76.69 104 HIS A C 1
ATOM 827 O O . HIS A 1 104 ? -33.464 -32.343 15.719 1.00 76.69 104 HIS A O 1
ATOM 833 N N . GLU A 1 105 ? -31.915 -32.216 17.333 1.00 73.25 105 GLU A N 1
ATOM 834 C CA . GLU A 1 105 ? -32.824 -31.756 18.392 1.00 73.25 105 GLU A CA 1
ATOM 835 C C . GLU A 1 105 ? -32.938 -30.222 18.468 1.00 73.25 105 GLU A C 1
ATOM 837 O O . GLU A 1 105 ? -33.855 -29.701 19.114 1.00 73.25 105 GLU A O 1
ATOM 842 N N . ALA A 1 106 ? -32.028 -29.493 17.817 1.00 69.69 106 ALA A N 1
ATOM 843 C CA . ALA A 1 106 ? -31.959 -28.037 17.842 1.00 69.69 106 ALA A CA 1
ATOM 844 C C . ALA A 1 106 ? -32.556 -27.403 16.577 1.00 69.69 106 ALA A C 1
ATOM 846 O O . ALA A 1 106 ? -32.373 -27.874 15.459 1.00 69.69 106 ALA A O 1
ATOM 847 N N . THR A 1 107 ? -33.255 -26.278 16.742 1.00 64.88 107 THR A N 1
ATOM 848 C CA . THR A 1 107 ? -33.613 -25.384 15.631 1.00 64.88 107 THR A CA 1
ATOM 849 C C . THR A 1 107 ? -32.827 -24.096 15.775 1.00 64.88 107 THR A C 1
ATOM 851 O O . THR A 1 107 ? -33.016 -23.347 16.736 1.00 64.88 107 THR A O 1
ATOM 854 N N . PHE A 1 108 ? -31.933 -23.833 14.830 1.00 62.38 108 PHE A N 1
ATOM 855 C CA . PHE A 1 108 ? -31.039 -22.693 14.922 1.00 62.38 108 PHE A CA 1
ATOM 856 C C . PHE A 1 108 ? -31.558 -21.481 14.139 1.00 62.38 108 PHE A C 1
ATOM 858 O O . PHE A 1 108 ? -32.014 -21.617 13.006 1.00 62.38 108 PHE A O 1
ATOM 865 N N . PHE A 1 109 ? -31.456 -20.288 14.731 1.00 54.84 109 PHE A N 1
ATOM 866 C CA . PHE A 1 109 ? -31.847 -19.024 14.096 1.00 54.84 109 PHE A CA 1
ATOM 867 C C . PHE A 1 109 ? -30.669 -18.066 13.932 1.00 54.84 109 PHE A C 1
ATOM 869 O O . PHE A 1 109 ? -29.792 -17.987 14.792 1.00 54.84 109 PHE A O 1
ATOM 876 N N . ASP A 1 110 ? -30.701 -17.281 12.848 1.00 48.09 110 ASP A N 1
ATOM 877 C CA . ASP A 1 110 ? -29.817 -16.129 12.675 1.00 48.09 110 ASP A CA 1
ATOM 878 C C . ASP A 1 110 ? -30.102 -15.046 13.723 1.00 48.09 110 ASP A C 1
ATOM 880 O O . ASP A 1 110 ? -31.239 -14.574 13.798 1.00 48.09 110 ASP A O 1
ATOM 884 N N . PRO A 1 111 ? -29.096 -14.538 14.444 1.00 51.12 111 PRO A N 1
ATOM 885 C CA . PRO A 1 111 ? -29.222 -13.275 15.165 1.00 51.12 111 PRO A CA 1
ATOM 886 C C . PRO A 1 111 ? -29.679 -12.127 14.247 1.00 51.12 111 PRO A C 1
ATOM 888 O O . PRO A 1 111 ? -30.500 -11.306 14.649 1.00 51.12 111 PRO A O 1
ATOM 891 N N . ALA A 1 112 ? -29.255 -12.124 12.978 1.00 45.41 112 ALA A N 1
ATOM 892 C CA . ALA A 1 112 ? -29.637 -11.145 11.968 1.00 45.41 112 ALA A CA 1
ATOM 893 C C . ALA A 1 112 ? -31.076 -11.227 11.467 1.00 45.41 112 ALA A C 1
ATOM 895 O O . ALA A 1 112 ? -31.607 -10.220 10.990 1.00 45.41 112 ALA A O 1
ATOM 896 N N . PHE A 1 113 ? -31.766 -12.350 11.691 1.00 48.94 113 PHE A N 1
ATOM 897 C CA . PHE A 1 113 ? -33.215 -12.400 11.508 1.00 48.94 113 PHE A CA 1
ATOM 898 C C . PHE A 1 113 ? -33.924 -11.428 12.463 1.00 48.94 113 PHE A C 1
ATOM 900 O O . PHE A 1 113 ? -35.034 -11.008 12.185 1.00 48.94 113 PHE A O 1
ATOM 907 N N . ARG A 1 114 ? -33.298 -10.972 13.551 1.00 46.44 114 ARG A N 1
ATOM 908 C CA . ARG A 1 114 ? -33.900 -9.968 14.442 1.00 46.44 114 ARG A CA 1
ATOM 909 C C . ARG A 1 114 ? -33.682 -8.521 14.005 1.00 46.44 114 ARG A C 1
ATOM 911 O O . ARG A 1 114 ? -34.275 -7.626 14.599 1.00 46.44 114 ARG A O 1
ATOM 918 N N . PHE A 1 115 ? -32.850 -8.268 12.993 1.00 41.94 115 PHE A N 1
ATOM 919 C CA . PHE A 1 115 ? -32.451 -6.906 12.610 1.00 41.94 115 PHE A CA 1
ATOM 920 C C . PHE A 1 115 ? -33.310 -6.287 11.498 1.00 41.94 115 PHE A C 1
ATOM 922 O O . PHE A 1 115 ? -33.071 -5.146 11.112 1.00 41.94 115 PHE A O 1
ATOM 929 N N . SER A 1 116 ? -34.333 -6.993 11.002 1.00 46.41 116 SER A N 1
ATOM 930 C CA . SER A 1 116 ? -35.300 -6.453 10.038 1.00 46.41 116 SER A CA 1
ATOM 931 C C . SER A 1 116 ? -36.740 -6.722 10.475 1.00 46.41 116 SER A C 1
ATOM 933 O O . SER A 1 116 ? -37.026 -7.712 11.147 1.00 46.41 116 SER A O 1
ATOM 935 N N . GLN A 1 117 ? -37.672 -5.864 10.049 1.00 44.56 117 GLN A N 1
ATOM 936 C CA . GLN A 1 117 ? -39.105 -6.045 10.322 1.00 44.56 117 GLN A CA 1
ATOM 937 C C . GLN A 1 117 ? -39.649 -7.367 9.741 1.00 44.56 117 GLN A C 1
ATOM 939 O O . GLN A 1 117 ? -40.533 -7.981 10.334 1.00 44.56 117 GLN A O 1
ATOM 944 N N . ILE A 1 118 ? -39.081 -7.837 8.621 1.00 45.53 118 ILE A N 1
ATOM 945 C CA . ILE A 1 118 ? -39.413 -9.126 7.989 1.00 45.53 118 ILE A CA 1
ATOM 946 C C . ILE A 1 118 ? -38.941 -10.293 8.859 1.00 45.53 118 ILE A C 1
ATOM 948 O O . ILE A 1 118 ? -39.682 -11.250 9.080 1.00 45.53 118 ILE A O 1
ATOM 952 N N . GLY A 1 119 ? -37.717 -10.218 9.374 1.00 49.00 119 GLY A N 1
ATOM 953 C CA . GLY A 1 119 ? -37.155 -11.300 10.167 1.00 49.00 119 GLY A CA 1
ATOM 954 C C . GLY A 1 119 ? -37.759 -11.397 11.576 1.00 49.00 119 GLY A C 1
ATOM 955 O O . GLY A 1 119 ? -37.925 -12.505 12.086 1.00 49.00 119 GLY A O 1
ATOM 956 N N . ASP A 1 120 ? -38.197 -10.281 12.172 1.00 47.69 120 ASP A N 1
ATOM 957 C CA . ASP A 1 120 ? -38.900 -10.314 13.461 1.00 47.69 120 ASP A CA 1
ATOM 958 C C . ASP A 1 120 ? -40.309 -10.924 13.331 1.00 47.69 120 ASP A C 1
ATOM 960 O O . ASP A 1 120 ? -40.760 -11.667 14.206 1.00 47.69 120 ASP A O 1
ATOM 964 N N . LEU A 1 121 ? -40.974 -10.705 12.190 1.00 49.81 121 LEU A N 1
ATOM 965 C CA . LEU A 1 121 ? -42.230 -11.372 11.839 1.00 49.81 121 LEU A CA 1
ATOM 966 C C . LEU A 1 121 ? -42.026 -12.876 11.584 1.00 49.81 121 LEU A C 1
ATOM 968 O O . LEU A 1 121 ? -42.796 -13.696 12.092 1.00 49.81 121 LEU A O 1
ATOM 972 N N . ALA A 1 122 ? -40.971 -13.252 10.855 1.00 52.25 122 ALA A N 1
ATOM 973 C CA . ALA A 1 122 ? -40.617 -14.652 10.617 1.00 52.25 122 ALA A CA 1
ATOM 974 C C . ALA A 1 122 ? -40.287 -15.396 11.925 1.00 52.25 122 ALA A C 1
ATOM 976 O O . ALA A 1 122 ? -40.715 -16.534 12.109 1.00 52.25 122 ALA A O 1
ATOM 977 N N . PHE A 1 123 ? -39.603 -14.740 12.868 1.00 53.88 123 PHE A N 1
ATOM 978 C CA . PHE A 1 123 ? -39.275 -15.312 14.174 1.00 53.88 123 PHE A CA 1
ATOM 979 C C . PHE A 1 123 ? -40.521 -15.573 15.035 1.00 53.88 123 PHE A C 1
ATOM 981 O O . PHE A 1 123 ? -40.662 -16.656 15.603 1.00 53.88 123 PHE A O 1
ATOM 988 N N . ARG A 1 124 ? -41.458 -14.616 15.106 1.00 53.81 124 ARG A N 1
ATOM 989 C CA . ARG A 1 124 ? -42.726 -14.796 15.843 1.00 53.81 124 ARG A CA 1
ATOM 990 C C . ARG A 1 124 ? -43.586 -15.902 15.228 1.00 53.81 124 ARG A C 1
ATOM 992 O O . ARG A 1 124 ? -44.110 -16.740 15.952 1.00 53.81 124 ARG A O 1
ATOM 999 N N . THR A 1 125 ? -43.645 -15.952 13.897 1.00 53.41 125 THR A N 1
ATOM 1000 C CA . THR A 1 125 ? -44.380 -16.988 13.153 1.00 53.41 125 THR A CA 1
ATOM 1001 C C . THR A 1 125 ? -43.773 -18.379 13.376 1.00 53.41 125 THR A C 1
ATOM 1003 O O . THR A 1 125 ? -44.494 -19.360 13.544 1.00 53.41 125 THR A O 1
ATOM 1006 N N . ALA A 1 126 ? -42.444 -18.488 13.445 1.00 53.09 126 ALA A N 1
ATOM 1007 C CA . ALA A 1 126 ? -41.775 -19.759 13.708 1.00 53.09 126 ALA A CA 1
ATOM 1008 C C . ALA A 1 126 ? -41.974 -20.270 15.148 1.00 53.09 126 ALA A C 1
ATOM 1010 O O . ALA A 1 126 ? -42.146 -21.474 15.340 1.00 53.09 126 ALA A O 1
ATOM 1011 N N . LEU A 1 127 ? -42.017 -19.374 16.142 1.00 55.59 127 LEU A N 1
ATOM 1012 C CA . LEU A 1 127 ? -42.371 -19.700 17.533 1.00 55.59 127 LEU A CA 1
ATOM 1013 C C . LEU A 1 127 ? -43.782 -20.283 17.666 1.00 55.59 127 LEU A C 1
ATOM 1015 O O . LEU A 1 127 ? -44.016 -21.149 18.507 1.00 55.59 127 LEU A O 1
ATOM 1019 N N . GLU A 1 128 ? -44.713 -19.833 16.825 1.00 54.19 128 GLU A N 1
ATOM 1020 C CA . GLU A 1 128 ? -46.079 -20.356 16.791 1.00 54.19 128 GLU A CA 1
ATOM 1021 C C . GLU A 1 128 ? -46.186 -21.692 16.036 1.00 54.19 128 GLU A C 1
ATOM 1023 O O . GLU A 1 128 ? -46.911 -22.585 16.481 1.00 54.19 128 GLU A O 1
ATOM 1028 N N . LEU A 1 129 ? -45.437 -21.867 14.938 1.00 52.12 129 LEU A N 1
ATOM 1029 C CA . LEU A 1 129 ? -45.475 -23.068 14.089 1.00 52.12 129 LEU A CA 1
ATOM 1030 C C . LEU A 1 129 ? -44.694 -24.273 14.650 1.00 52.12 129 LEU A C 1
ATOM 1032 O O . LEU A 1 129 ? -44.989 -25.410 14.281 1.00 52.12 129 LEU A O 1
ATOM 1036 N N . LYS A 1 130 ? -43.690 -24.057 15.512 1.00 56.56 130 LYS A N 1
ATOM 1037 C CA . LYS A 1 130 ? -42.752 -25.095 15.992 1.00 56.56 130 LYS A CA 1
ATOM 1038 C C . LYS A 1 130 ? -42.831 -25.333 17.505 1.00 56.56 130 LYS A C 1
ATOM 1040 O O . LYS A 1 130 ? -41.812 -25.434 18.187 1.00 56.56 130 LYS A O 1
ATOM 1045 N N . LYS A 1 131 ? -44.046 -25.463 18.050 1.00 50.09 131 LYS A N 1
ATOM 1046 C CA . LYS A 1 131 ? -44.255 -25.884 19.449 1.00 50.09 131 LYS A CA 1
ATOM 1047 C C . LYS A 1 131 ? -43.586 -27.245 19.710 1.00 50.09 131 LYS A C 1
ATOM 1049 O O . LYS A 1 131 ? -44.081 -28.265 19.243 1.00 50.09 131 LYS A O 1
ATOM 1054 N N . GLY A 1 132 ? -42.485 -27.253 20.468 1.00 54.38 132 GLY A N 1
ATOM 1055 C CA . GLY A 1 132 ? -41.811 -28.468 20.953 1.00 54.38 132 GLY A CA 1
ATOM 1056 C C . GLY A 1 132 ? -40.336 -28.644 20.560 1.00 54.38 132 GLY A C 1
ATOM 1057 O O . GLY A 1 132 ? -39.700 -29.547 21.093 1.00 54.38 132 GLY A O 1
ATOM 1058 N N . GLN A 1 133 ? -39.768 -27.803 19.686 1.00 55.16 133 GLN A N 1
ATOM 1059 C CA . GLN A 1 133 ? -38.325 -27.814 19.382 1.00 55.16 133 GLN A CA 1
ATOM 1060 C C . GLN A 1 133 ? -37.576 -26.727 20.168 1.00 55.16 133 GLN A C 1
ATOM 1062 O O . GLN A 1 133 ? -38.103 -25.637 20.395 1.00 55.16 133 GLN A O 1
ATOM 1067 N N . ILE A 1 134 ? -36.346 -27.027 20.598 1.00 55.75 134 ILE A N 1
ATOM 1068 C CA . ILE A 1 134 ? -35.497 -26.091 21.345 1.00 55.75 134 ILE A CA 1
ATOM 1069 C C . ILE A 1 134 ? -34.839 -25.125 20.355 1.00 55.75 134 ILE A C 1
ATOM 1071 O O . ILE A 1 134 ? -34.112 -25.537 19.450 1.00 55.75 134 ILE A O 1
ATOM 1075 N N . ILE A 1 135 ? -35.108 -23.831 20.532 1.00 56.19 135 ILE A N 1
ATOM 1076 C CA . ILE A 1 135 ? -34.593 -22.764 19.672 1.00 56.19 135 ILE A CA 1
ATOM 1077 C C . ILE A 1 135 ? -33.244 -22.280 20.210 1.00 56.19 135 ILE A C 1
ATOM 1079 O O . ILE A 1 135 ? -33.164 -21.784 21.335 1.00 56.19 135 ILE A O 1
ATOM 1083 N N . ILE A 1 136 ? -32.195 -22.385 19.393 1.00 52.41 136 ILE A N 1
ATOM 1084 C CA . ILE A 1 136 ? -30.856 -21.872 19.702 1.00 52.41 136 ILE A CA 1
ATOM 1085 C C . ILE A 1 136 ? -30.606 -20.627 18.843 1.00 52.41 136 ILE A C 1
ATOM 1087 O O . ILE A 1 136 ? -30.521 -20.704 17.617 1.00 52.41 136 ILE A O 1
ATOM 1091 N N . VAL A 1 137 ? -30.494 -19.464 19.492 1.00 49.81 137 VAL A N 1
ATOM 1092 C CA . VAL A 1 137 ? -30.070 -18.209 18.852 1.00 49.81 137 VAL A CA 1
ATOM 1093 C C . VAL A 1 137 ? -28.578 -18.062 19.105 1.00 49.81 137 VAL A C 1
ATOM 1095 O O . VAL A 1 137 ? -28.158 -17.885 20.246 1.00 49.81 137 VAL A O 1
ATOM 1098 N N . SER A 1 138 ? -27.777 -18.194 18.055 1.00 44.03 138 SER A N 1
ATOM 1099 C CA . SER A 1 138 ? -26.320 -18.177 18.152 1.00 44.03 138 SER A CA 1
ATOM 1100 C C . SER A 1 138 ? -25.722 -17.455 16.951 1.00 44.03 138 SER A C 1
ATOM 1102 O O . SER A 1 138 ? -26.184 -17.636 15.823 1.00 44.03 138 SER A O 1
ATOM 1104 N N . ASP A 1 139 ? -24.649 -16.695 17.180 1.00 39.31 139 ASP A N 1
ATOM 1105 C CA . ASP A 1 139 ? -23.815 -16.063 16.143 1.00 39.31 139 ASP A CA 1
ATOM 1106 C C . ASP A 1 139 ? -23.096 -17.079 15.232 1.00 39.31 139 ASP A C 1
ATOM 1108 O O . ASP A 1 139 ? -22.384 -16.689 14.308 1.00 39.31 139 ASP A O 1
ATOM 1112 N N . PHE A 1 140 ? -23.319 -18.378 15.462 1.00 41.69 140 PHE A N 1
ATOM 1113 C CA . PHE A 1 140 ? -22.762 -19.535 14.755 1.00 41.69 140 PHE A CA 1
ATOM 1114 C C . PHE A 1 140 ? -22.835 -19.467 13.219 1.00 41.69 140 PHE A C 1
ATOM 1116 O O . PHE A 1 140 ? -22.023 -20.070 12.530 1.00 41.69 140 PHE A O 1
ATOM 1123 N N . TRP A 1 141 ? -23.770 -18.713 12.651 1.00 43.16 141 TRP A N 1
ATOM 1124 C CA . TRP A 1 141 ? -24.165 -18.887 11.256 1.00 43.16 141 TRP A CA 1
ATOM 1125 C C . TRP A 1 141 ? -23.887 -17.674 10.349 1.00 43.16 141 TRP A C 1
ATOM 1127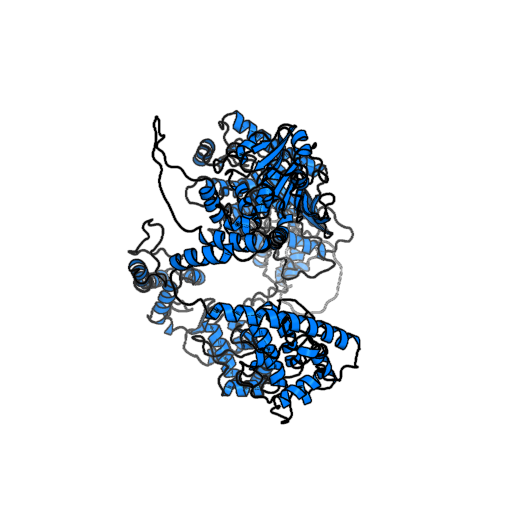 O O . TRP A 1 141 ? -24.771 -17.196 9.637 1.00 43.16 141 TRP A O 1
ATOM 1137 N N . LYS A 1 142 ? -22.672 -17.140 10.317 1.00 50.25 142 LYS A N 1
ATOM 1138 C CA . LYS A 1 142 ? -22.271 -16.286 9.181 1.00 50.25 142 LYS A CA 1
ATOM 1139 C C . LYS A 1 142 ? -21.884 -17.162 7.977 1.00 50.25 142 LYS A C 1
ATOM 1141 O O . LYS A 1 142 ? -20.751 -17.089 7.518 1.00 50.25 142 LYS A O 1
ATOM 1146 N N . THR A 1 143 ? -22.792 -18.030 7.520 1.00 48.12 143 THR A N 1
ATOM 1147 C CA . THR A 1 143 ? -22.500 -19.116 6.565 1.00 48.12 143 THR A CA 1
ATOM 1148 C C . THR A 1 143 ? -23.436 -19.116 5.338 1.00 48.12 143 THR A C 1
ATOM 1150 O O . THR A 1 143 ? -24.557 -18.600 5.422 1.00 48.12 143 THR A O 1
ATOM 1153 N N . PRO A 1 144 ? -22.997 -19.696 4.198 1.00 50.59 144 PRO A N 1
ATOM 1154 C CA . PRO A 1 144 ? -23.745 -19.764 2.931 1.00 50.59 144 PRO A CA 1
ATOM 1155 C C . PRO A 1 144 ? -25.183 -20.306 3.040 1.00 50.59 144 PRO A C 1
ATOM 1157 O O . PRO A 1 144 ? -26.079 -19.839 2.338 1.00 50.59 144 PRO A O 1
ATOM 1160 N N . ASP A 1 145 ? -25.456 -21.205 3.990 1.00 47.56 145 ASP A N 1
ATOM 1161 C CA . ASP A 1 145 ? -26.784 -21.807 4.200 1.00 47.56 145 ASP A CA 1
ATOM 1162 C C . ASP A 1 145 ? -27.885 -20.791 4.537 1.00 47.56 145 ASP A C 1
ATOM 1164 O O . ASP A 1 145 ? -29.068 -21.017 4.280 1.00 47.56 145 ASP A O 1
ATOM 1168 N N . LYS A 1 146 ? -27.524 -19.627 5.081 1.00 50.97 146 LYS A N 1
ATOM 1169 C CA . LYS A 1 146 ? -28.491 -18.567 5.385 1.00 50.97 146 LYS A CA 1
ATOM 1170 C C . LYS A 1 146 ? -28.860 -17.693 4.199 1.00 50.97 146 LYS A C 1
ATOM 1172 O O . LYS A 1 146 ? -29.985 -17.192 4.152 1.00 50.97 146 LYS A O 1
ATOM 1177 N N . VAL A 1 147 ? -27.941 -17.531 3.246 1.00 60.75 147 VAL A N 1
ATOM 1178 C CA . VAL A 1 147 ? -28.231 -16.915 1.944 1.00 60.75 147 VAL A CA 1
ATOM 1179 C C . VAL A 1 147 ? -29.308 -17.750 1.255 1.00 60.75 147 VAL A C 1
ATOM 1181 O O . VAL A 1 147 ? -30.348 -17.218 0.875 1.00 60.75 147 VAL A O 1
ATOM 1184 N N . LYS A 1 148 ? -29.154 -19.078 1.286 1.00 65.00 148 LYS A N 1
ATOM 1185 C CA . LYS A 1 148 ? -30.152 -20.035 0.799 1.00 65.00 148 LYS A CA 1
ATOM 1186 C C . LYS A 1 148 ? -31.505 -19.921 1.509 1.00 65.00 148 LYS A C 1
ATOM 1188 O O . LYS A 1 148 ? -32.540 -19.945 0.847 1.00 65.00 148 LYS A O 1
ATOM 1193 N N . VAL A 1 149 ? -31.546 -19.757 2.836 1.00 57.50 149 VAL A N 1
ATOM 1194 C CA . VAL A 1 149 ? -32.815 -19.577 3.578 1.00 57.50 149 VAL A CA 1
ATOM 1195 C C . VAL A 1 149 ? -33.500 -18.250 3.234 1.00 57.50 149 VAL A C 1
ATOM 1197 O O . VAL A 1 149 ? -34.706 -18.246 2.981 1.00 57.50 149 VAL A O 1
ATOM 1200 N N . ARG A 1 150 ? -32.754 -17.136 3.182 1.00 70.62 150 ARG A N 1
ATOM 1201 C CA . ARG A 1 150 ? -33.269 -15.834 2.716 1.00 70.62 150 ARG A CA 1
ATOM 1202 C C . ARG A 1 150 ? -33.878 -15.982 1.327 1.00 70.62 150 ARG A C 1
ATOM 1204 O O . ARG A 1 150 ? -35.025 -15.601 1.120 1.00 70.62 150 ARG A O 1
ATOM 1211 N N . ASP A 1 151 ? -33.128 -16.573 0.409 1.00 75.56 151 ASP A N 1
ATOM 1212 C CA . ASP A 1 151 ? -33.524 -16.700 -0.987 1.00 75.56 151 ASP A CA 1
ATOM 1213 C C . ASP A 1 151 ? -34.736 -17.619 -1.157 1.00 75.56 151 ASP A C 1
ATOM 1215 O O . ASP A 1 151 ? -35.653 -17.305 -1.912 1.00 75.56 151 ASP A O 1
ATOM 1219 N N . THR A 1 152 ? -34.819 -18.692 -0.367 1.00 68.19 152 THR A N 1
ATOM 1220 C CA . THR A 1 152 ? -35.976 -19.599 -0.348 1.00 68.19 152 THR A CA 1
ATOM 1221 C C . THR A 1 152 ? -37.237 -18.871 0.126 1.00 68.19 152 THR A C 1
ATOM 1223 O O . THR A 1 152 ? -38.322 -19.067 -0.426 1.00 68.19 152 THR A O 1
ATOM 1226 N N . LEU A 1 153 ? -37.112 -17.994 1.129 1.00 59.50 153 LEU A N 1
ATOM 1227 C CA . LEU A 1 153 ? -38.222 -17.178 1.626 1.00 59.50 153 LEU A CA 1
ATOM 1228 C C . LEU A 1 153 ? -38.624 -16.086 0.630 1.00 59.50 153 LEU A C 1
ATOM 1230 O O . LEU A 1 153 ? -39.820 -15.861 0.440 1.00 59.50 153 LEU A O 1
ATOM 1234 N N . THR A 1 154 ? -37.661 -15.445 -0.037 1.00 70.88 154 THR A N 1
ATOM 1235 C CA . THR A 1 154 ? -37.932 -14.481 -1.113 1.00 70.88 154 THR A CA 1
ATOM 1236 C C . THR A 1 154 ? -38.665 -15.158 -2.271 1.00 70.88 154 THR A C 1
ATOM 1238 O O . THR A 1 154 ? -39.690 -14.650 -2.727 1.00 70.88 154 THR A O 1
ATOM 1241 N N . LEU A 1 155 ? -38.206 -16.336 -2.703 1.00 77.94 155 LEU A N 1
ATOM 1242 C CA . LEU A 1 155 ? -38.865 -17.133 -3.737 1.00 77.94 155 LEU A CA 1
ATOM 1243 C C . LEU A 1 155 ? -40.300 -17.494 -3.321 1.00 77.94 155 LEU A C 1
ATOM 1245 O O . LEU A 1 155 ? -41.245 -17.311 -4.091 1.00 77.94 155 LEU A O 1
ATOM 1249 N N . HIS A 1 156 ? -40.504 -17.919 -2.071 1.00 71.19 156 HIS A N 1
ATOM 1250 C CA . HIS A 1 156 ? -41.842 -18.183 -1.541 1.00 71.19 156 HIS A CA 1
ATOM 1251 C C . HIS A 1 156 ? -42.728 -16.925 -1.519 1.00 71.19 156 HIS A C 1
ATOM 1253 O O . HIS A 1 156 ? -43.909 -16.995 -1.868 1.00 71.19 156 HIS A O 1
ATOM 1259 N N . ALA A 1 157 ? -42.178 -15.762 -1.158 1.00 66.19 157 ALA A N 1
ATOM 1260 C CA . ALA A 1 157 ? -42.897 -14.489 -1.151 1.00 66.19 157 ALA A CA 1
ATOM 1261 C C . ALA A 1 157 ? -43.343 -14.060 -2.562 1.00 66.19 157 ALA A C 1
ATOM 1263 O O . ALA A 1 157 ? -44.465 -13.575 -2.723 1.00 66.19 157 ALA A O 1
ATOM 1264 N N . ILE A 1 158 ? -42.520 -14.302 -3.586 1.00 77.12 158 ILE A N 1
ATOM 1265 C CA . ILE A 1 158 ? -42.863 -14.061 -4.996 1.00 77.12 158 ILE A CA 1
ATOM 1266 C C . ILE A 1 158 ? -43.997 -15.001 -5.437 1.00 77.12 158 ILE A C 1
ATOM 1268 O O . ILE A 1 158 ? -45.045 -14.552 -5.914 1.00 77.12 158 ILE A O 1
ATOM 1272 N N . LEU A 1 159 ? -43.830 -16.309 -5.217 1.00 75.81 159 LEU A N 1
ATOM 1273 C CA . LEU A 1 159 ? -44.739 -17.339 -5.733 1.00 75.81 159 LEU A CA 1
ATOM 1274 C C . LEU A 1 159 ? -46.080 -17.409 -4.981 1.00 75.81 159 LEU A C 1
ATOM 1276 O O . LEU A 1 159 ? -47.138 -17.614 -5.584 1.00 75.81 159 LEU A O 1
ATOM 1280 N N . ARG A 1 160 ? -46.061 -17.252 -3.654 1.00 72.81 160 ARG A N 1
ATOM 1281 C CA . ARG A 1 160 ? -47.198 -17.543 -2.758 1.00 72.81 160 ARG A CA 1
ATOM 1282 C C . ARG A 1 160 ? -47.578 -16.381 -1.832 1.00 72.81 160 ARG A C 1
ATOM 1284 O O . ARG A 1 160 ? -48.575 -16.487 -1.124 1.00 72.81 160 ARG A O 1
ATOM 1291 N N . GLY A 1 161 ? -46.844 -15.266 -1.855 1.00 63.66 161 GLY A N 1
ATOM 1292 C CA . GLY A 1 161 ? -47.136 -14.095 -1.024 1.00 63.66 161 GLY A CA 1
ATOM 1293 C C . GLY A 1 161 ? -48.464 -13.405 -1.361 1.00 63.66 161 GLY A C 1
ATOM 1294 O O . GLY A 1 161 ? -48.956 -13.454 -2.490 1.00 63.66 161 GLY A O 1
ATOM 1295 N N . SER A 1 162 ? -49.048 -12.729 -0.367 1.00 68.69 162 SER A N 1
ATOM 1296 C CA . SER A 1 162 ? -50.257 -11.913 -0.545 1.00 68.69 162 SER A CA 1
ATOM 1297 C C . SER A 1 162 ? -49.992 -10.695 -1.443 1.00 68.69 162 SER A C 1
ATOM 1299 O O . SER A 1 162 ? -48.847 -10.293 -1.650 1.00 68.69 162 SER A O 1
ATOM 1301 N N . GLN A 1 163 ? -51.045 -10.044 -1.949 1.00 66.31 163 GLN A N 1
ATOM 1302 C CA . GLN A 1 163 ? -50.902 -8.855 -2.804 1.00 66.31 163 GLN A CA 1
ATOM 1303 C C . GLN A 1 163 ? -50.103 -7.722 -2.130 1.00 66.31 163 GLN A C 1
ATOM 1305 O O . GLN A 1 163 ? -49.381 -6.989 -2.800 1.00 66.31 163 GLN A O 1
ATOM 1310 N N . HIS A 1 164 ? -50.195 -7.600 -0.803 1.00 59.44 164 HIS A N 1
ATOM 1311 C CA . HIS A 1 164 ? -49.411 -6.642 -0.026 1.00 59.44 164 HIS A CA 1
ATOM 1312 C C . HIS A 1 164 ? -47.916 -6.992 -0.043 1.00 59.44 164 HIS A C 1
ATOM 1314 O O . HIS A 1 164 ? -47.097 -6.143 -0.376 1.00 59.44 164 HIS A O 1
ATOM 1320 N N . VAL A 1 165 ? -47.570 -8.258 0.218 1.00 56.75 165 VAL A N 1
ATOM 1321 C CA . VAL A 1 165 ? -46.183 -8.758 0.180 1.00 56.75 165 VAL A CA 1
ATOM 1322 C C . VAL A 1 165 ? -45.580 -8.596 -1.217 1.00 56.75 165 VAL A C 1
ATOM 1324 O O . VAL A 1 165 ? -44.454 -8.128 -1.354 1.00 56.75 165 VAL A O 1
ATOM 1327 N N . ARG A 1 166 ? -46.353 -8.887 -2.267 1.00 68.94 166 ARG A N 1
ATOM 1328 C CA . ARG A 1 166 ? -45.918 -8.719 -3.661 1.00 68.94 166 ARG A CA 1
ATOM 1329 C C . ARG A 1 166 ? -45.638 -7.260 -4.033 1.00 68.94 166 ARG A C 1
ATOM 1331 O O . ARG A 1 166 ? -44.641 -6.990 -4.694 1.00 68.94 166 ARG A O 1
ATOM 1338 N N . ARG A 1 167 ? -46.448 -6.304 -3.555 1.00 70.38 167 ARG A N 1
ATOM 1339 C CA . ARG A 1 167 ? -46.157 -4.865 -3.725 1.00 70.38 167 ARG A CA 1
ATOM 1340 C C . ARG A 1 167 ? -44.830 -4.475 -3.075 1.00 70.38 167 ARG A C 1
ATOM 1342 O O . ARG A 1 167 ? -44.067 -3.734 -3.681 1.00 70.38 167 ARG A O 1
ATOM 1349 N N . PHE A 1 168 ? -44.514 -5.017 -1.901 1.00 63.69 168 PHE A N 1
ATOM 1350 C CA . PHE A 1 168 ? -43.219 -4.769 -1.264 1.00 63.69 168 PHE A CA 1
ATOM 1351 C C . PHE A 1 168 ? -42.045 -5.342 -2.065 1.00 63.69 168 PHE A C 1
ATOM 1353 O O . PHE A 1 168 ? -41.073 -4.623 -2.291 1.00 63.69 168 PHE A O 1
ATOM 1360 N N . VAL A 1 169 ? -42.160 -6.577 -2.565 1.00 75.75 169 VAL A N 1
ATOM 1361 C CA . VAL A 1 169 ? -41.133 -7.203 -3.423 1.00 75.75 169 VAL A CA 1
ATOM 1362 C C . VAL A 1 169 ? -40.878 -6.385 -4.697 1.00 75.75 169 VAL A C 1
ATOM 1364 O O . VAL A 1 169 ? -39.740 -6.282 -5.136 1.00 75.75 169 VAL A O 1
ATOM 1367 N N . SER A 1 170 ? -41.899 -5.726 -5.258 1.00 78.88 170 SER A N 1
ATOM 1368 C CA . SER A 1 170 ? -41.717 -4.867 -6.443 1.00 78.88 170 SER A CA 1
ATOM 1369 C C . SER A 1 170 ? -40.887 -3.598 -6.195 1.00 78.88 170 SER A C 1
ATOM 1371 O O . SER A 1 170 ? -40.362 -3.018 -7.144 1.00 78.88 170 SER A O 1
ATOM 1373 N N . THR A 1 171 ? -40.747 -3.178 -4.931 1.00 70.50 171 THR A N 1
ATOM 1374 C CA . THR A 1 171 ? -40.090 -1.916 -4.534 1.00 70.50 171 THR A CA 1
ATOM 1375 C C . THR A 1 171 ? -38.787 -2.093 -3.756 1.00 70.50 171 THR A C 1
ATOM 1377 O O . THR A 1 171 ? -38.061 -1.123 -3.562 1.00 70.50 171 THR A O 1
ATOM 1380 N N . VAL A 1 172 ? -38.495 -3.305 -3.277 1.00 69.81 172 VAL A N 1
ATOM 1381 C CA . VAL A 1 172 ? -37.347 -3.591 -2.405 1.00 69.81 172 VAL A CA 1
ATOM 1382 C C . VAL A 1 172 ? -36.377 -4.518 -3.125 1.00 69.81 172 VAL A C 1
ATOM 1384 O O . VAL A 1 172 ? -36.778 -5.539 -3.674 1.00 69.81 172 VAL A O 1
ATOM 1387 N N . ALA A 1 173 ? -35.092 -4.167 -3.112 1.00 79.00 173 ALA A N 1
ATOM 1388 C CA . ALA A 1 173 ? -34.044 -4.978 -3.711 1.00 79.00 173 ALA A CA 1
ATOM 1389 C C . ALA A 1 173 ? -33.808 -6.246 -2.873 1.00 79.00 173 ALA A C 1
ATOM 1391 O O . ALA A 1 173 ? -33.150 -6.203 -1.834 1.00 79.00 173 ALA A O 1
ATOM 1392 N N . CYS A 1 174 ? -34.399 -7.366 -3.292 1.00 77.50 174 CYS A N 1
ATOM 1393 C CA . CYS A 1 174 ? -34.370 -8.624 -2.541 1.00 77.50 174 CYS A CA 1
ATOM 1394 C C . CYS A 1 174 ? -34.114 -9.871 -3.396 1.00 77.50 174 CYS A C 1
ATOM 1396 O O . CYS A 1 174 ? -34.067 -10.964 -2.835 1.00 77.50 174 CYS A O 1
ATOM 1398 N N . ILE A 1 175 ? -33.954 -9.728 -4.716 1.00 87.25 175 ILE A N 1
ATOM 1399 C CA . ILE A 1 175 ? -33.709 -10.842 -5.641 1.00 87.25 175 ILE A CA 1
ATOM 1400 C C . ILE A 1 175 ? -32.211 -10.878 -5.965 1.00 87.25 175 ILE A C 1
ATOM 1402 O O . ILE A 1 175 ? -31.706 -9.877 -6.474 1.00 87.25 175 ILE A O 1
ATOM 1406 N N . PRO A 1 176 ? -31.492 -11.969 -5.657 1.00 87.81 176 PRO A N 1
ATOM 1407 C CA . PRO A 1 176 ? -30.067 -12.073 -5.950 1.00 87.81 176 PRO A CA 1
ATOM 1408 C C . PRO A 1 176 ? -29.807 -12.219 -7.450 1.00 87.81 176 PRO A C 1
ATOM 1410 O O . PRO A 1 176 ? -30.562 -12.889 -8.160 1.00 87.81 176 PRO A O 1
ATOM 1413 N N . CYS A 1 177 ? -28.719 -11.606 -7.912 1.00 86.94 177 CYS A N 1
ATOM 1414 C CA . CYS A 1 177 ? -28.205 -11.770 -9.266 1.00 86.94 177 CYS A CA 1
ATOM 1415 C C . CYS A 1 177 ? -27.243 -12.951 -9.384 1.00 86.94 177 CYS A C 1
ATOM 1417 O O . CYS A 1 177 ? -26.506 -13.249 -8.450 1.00 86.94 177 CYS A O 1
ATOM 1419 N N . ASP A 1 178 ? -27.210 -13.548 -10.572 1.00 77.69 178 ASP A N 1
ATOM 1420 C CA . ASP A 1 178 ? -26.497 -14.794 -10.870 1.00 77.69 178 ASP A CA 1
ATOM 1421 C C . ASP A 1 178 ? -24.995 -14.770 -10.558 1.00 77.69 178 ASP A C 1
ATOM 1423 O O . ASP A 1 178 ? -24.508 -15.616 -9.826 1.00 77.69 178 ASP A O 1
ATOM 1427 N N . VAL A 1 179 ? -24.264 -13.765 -11.051 1.00 75.50 179 VAL A N 1
ATOM 1428 C CA . VAL A 1 179 ? -22.794 -13.707 -10.911 1.00 75.50 179 VAL A CA 1
ATOM 1429 C C . VAL A 1 179 ? -22.334 -12.770 -9.792 1.00 75.50 179 VAL A C 1
ATOM 1431 O O . VAL A 1 179 ? -21.283 -12.974 -9.195 1.00 75.50 179 VAL A O 1
ATOM 1434 N N . SER A 1 180 ? -23.082 -11.699 -9.511 1.00 71.44 180 SER A N 1
ATOM 1435 C CA . SER A 1 180 ? -22.665 -10.684 -8.533 1.00 71.44 180 SER A CA 1
ATOM 1436 C C . SER A 1 180 ? -23.217 -10.918 -7.128 1.00 71.44 180 SER A C 1
ATOM 1438 O O . SER A 1 180 ? -22.752 -10.279 -6.185 1.00 71.44 180 SER A O 1
ATOM 1440 N N . HIS A 1 181 ? -24.248 -11.762 -6.989 1.00 71.88 181 HIS A N 1
ATOM 1441 C CA . HIS A 1 181 ? -25.067 -11.933 -5.781 1.00 71.88 181 HIS A CA 1
ATOM 1442 C C . HIS A 1 181 ? -25.620 -10.622 -5.185 1.00 71.88 181 HIS A C 1
ATOM 1444 O O . HIS A 1 181 ? -26.143 -10.608 -4.065 1.00 71.88 181 HIS A O 1
ATOM 1450 N N . GLU A 1 182 ? -25.543 -9.509 -5.928 1.00 80.81 182 GLU A N 1
ATOM 1451 C CA . GLU A 1 182 ? -26.181 -8.254 -5.553 1.00 80.81 182 GLU A CA 1
ATOM 1452 C C . GLU A 1 182 ? -27.696 -8.434 -5.566 1.00 80.81 182 GLU A C 1
ATOM 1454 O O . GLU A 1 182 ? -28.253 -9.080 -6.452 1.00 80.81 182 GLU A O 1
ATOM 1459 N N . LEU A 1 183 ? -28.372 -7.834 -4.589 1.00 83.69 183 LEU A N 1
ATOM 1460 C CA . LEU A 1 183 ? -29.827 -7.841 -4.545 1.00 83.69 183 LEU A CA 1
ATOM 1461 C C . LEU A 1 183 ? -30.373 -6.729 -5.442 1.00 83.69 183 LEU A C 1
ATOM 1463 O O . LEU A 1 183 ? -29.942 -5.579 -5.334 1.00 83.69 183 LEU A O 1
ATOM 1467 N N . LYS A 1 184 ? -31.346 -7.063 -6.292 1.00 87.12 184 LYS A N 1
ATOM 1468 C CA . LYS A 1 184 ? -32.032 -6.139 -7.203 1.00 87.12 184 LYS A CA 1
ATOM 1469 C C . LYS A 1 184 ? -33.545 -6.187 -7.019 1.00 87.12 184 LYS A C 1
ATOM 1471 O O . LYS A 1 184 ? -34.105 -7.151 -6.483 1.00 87.12 184 LYS A O 1
ATOM 1476 N N . THR A 1 185 ? -34.206 -5.110 -7.429 1.00 89.00 185 THR A N 1
ATOM 1477 C CA . THR A 1 185 ? -35.662 -5.079 -7.616 1.00 89.00 185 THR A CA 1
ATOM 1478 C C . THR A 1 185 ? -36.038 -5.757 -8.940 1.00 89.00 185 THR A C 1
ATOM 1480 O O . THR A 1 185 ? -35.195 -5.835 -9.836 1.00 89.00 185 THR A O 1
ATOM 1483 N N . PRO A 1 186 ? -37.298 -6.199 -9.131 1.00 91.00 186 PRO A N 1
ATOM 1484 C CA . PRO A 1 186 ? -37.740 -6.744 -10.416 1.00 91.00 186 PRO A CA 1
ATOM 1485 C C . PRO A 1 186 ? -37.411 -5.826 -11.603 1.00 91.00 186 PRO A C 1
ATOM 1487 O O . PRO A 1 186 ? -36.823 -6.288 -12.570 1.00 91.00 186 PRO A O 1
ATOM 1490 N N . HIS A 1 187 ? -37.666 -4.518 -11.496 1.00 87.81 187 HIS A N 1
ATOM 1491 C CA . HIS A 1 187 ? -37.432 -3.524 -12.559 1.00 87.81 187 HIS A CA 1
ATOM 1492 C C . HIS A 1 187 ? -35.971 -3.365 -12.995 1.00 87.81 187 HIS A C 1
ATOM 1494 O O . HIS A 1 187 ? -35.697 -2.852 -14.082 1.00 87.81 187 HIS A O 1
ATOM 1500 N N . GLU A 1 188 ? -35.029 -3.783 -12.155 1.00 88.56 188 GLU A N 1
ATOM 1501 C CA . GLU A 1 188 ? -33.601 -3.772 -12.460 1.00 88.56 188 GLU A CA 1
ATOM 1502 C C . GLU A 1 188 ? -33.141 -5.081 -13.113 1.00 88.56 188 GLU A C 1
ATOM 1504 O O . GLU A 1 188 ? -32.013 -5.154 -13.591 1.00 88.56 188 GLU A O 1
ATOM 1509 N N . LEU A 1 189 ? -33.991 -6.106 -13.181 1.00 92.44 189 LEU A N 1
ATOM 1510 C CA . LEU A 1 189 ? -33.676 -7.408 -13.764 1.00 92.44 189 LEU A CA 1
ATOM 1511 C C . LEU A 1 189 ? -34.200 -7.527 -15.201 1.00 92.44 189 LEU A C 1
ATOM 1513 O O . LEU A 1 189 ? -35.093 -6.789 -15.629 1.00 92.44 189 LEU A O 1
ATOM 1517 N N . VAL A 1 190 ? -33.609 -8.456 -15.947 1.00 92.31 190 VAL A N 1
ATOM 1518 C CA . VAL A 1 190 ? -33.961 -8.811 -17.323 1.00 92.31 190 VAL A CA 1
ATOM 1519 C C . VAL A 1 190 ? -34.265 -10.301 -17.366 1.00 92.31 190 VAL A C 1
ATOM 1521 O O . VAL A 1 190 ? -33.530 -11.114 -16.801 1.00 92.31 190 VAL A O 1
ATOM 1524 N N . HIS A 1 191 ? -35.353 -10.664 -18.034 1.00 92.75 191 HIS A N 1
ATOM 1525 C CA . HIS A 1 191 ? -35.770 -12.048 -18.184 1.00 92.75 191 HIS A CA 1
ATOM 1526 C C . HIS A 1 191 ? -34.691 -12.860 -18.944 1.00 92.75 191 HIS A C 1
ATOM 1528 O O . HIS A 1 191 ? -34.409 -12.557 -20.100 1.00 92.75 191 HIS A O 1
ATOM 1534 N N . PRO A 1 192 ? -34.099 -13.931 -18.377 1.00 89.06 192 PRO A N 1
ATOM 1535 C CA . PRO A 1 192 ? -32.952 -14.621 -18.995 1.00 89.06 192 PRO A CA 1
ATOM 1536 C C . PRO A 1 192 ? -33.213 -15.231 -20.379 1.00 89.06 192 PRO A C 1
ATOM 1538 O O . PRO A 1 192 ? -32.287 -15.436 -21.156 1.00 89.06 192 PRO A O 1
ATOM 1541 N N . LEU A 1 193 ? -34.476 -15.543 -20.683 1.00 85.56 193 LEU A N 1
ATOM 1542 C CA . LEU A 1 193 ? -34.883 -16.180 -21.942 1.00 85.56 193 LEU A CA 1
ATOM 1543 C C . LEU A 1 193 ? -35.543 -15.216 -22.944 1.00 85.56 193 LEU A C 1
ATOM 1545 O O . LEU A 1 193 ? -36.052 -15.682 -23.961 1.00 85.56 193 LEU A O 1
ATOM 1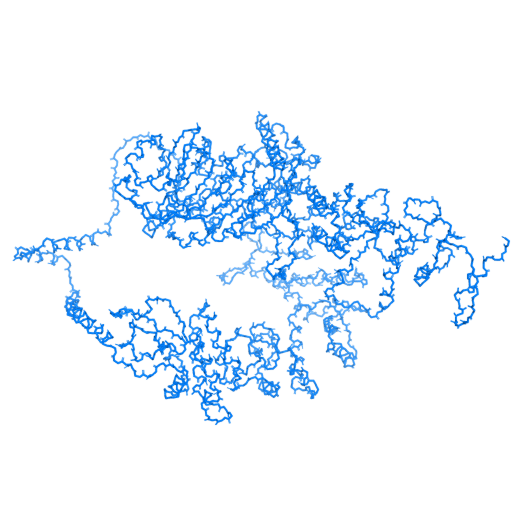549 N N . CYS A 1 194 ? -35.601 -13.910 -22.654 1.00 86.38 194 CYS A N 1
ATOM 1550 C CA . CYS A 1 194 ? -36.197 -12.943 -23.583 1.00 86.38 194 CYS A CA 1
ATOM 1551 C C . CYS A 1 194 ? -35.216 -12.558 -24.696 1.00 86.38 194 CYS A C 1
ATOM 1553 O O . CYS A 1 194 ? -33.998 -12.644 -24.529 1.00 86.38 194 CYS A O 1
ATOM 1555 N N . ASP A 1 195 ? -35.728 -12.050 -25.817 1.00 81.38 195 ASP A N 1
ATOM 1556 C CA . ASP A 1 195 ? -34.883 -11.632 -26.943 1.00 81.38 195 ASP A CA 1
ATOM 1557 C C . ASP A 1 195 ? -33.936 -10.475 -26.565 1.00 81.38 195 ASP A C 1
ATOM 1559 O O . ASP A 1 195 ? -32.868 -10.337 -27.156 1.00 81.38 195 ASP A O 1
ATOM 1563 N N . ALA A 1 196 ? -34.278 -9.671 -25.551 1.00 87.38 196 ALA A N 1
ATOM 1564 C CA . ALA A 1 196 ? -33.424 -8.601 -25.033 1.00 87.38 196 ALA A CA 1
ATOM 1565 C C . ALA A 1 196 ? -32.218 -9.087 -24.203 1.00 87.38 196 ALA A C 1
ATOM 1567 O O . ALA A 1 196 ? -31.281 -8.316 -23.981 1.00 87.38 196 ALA A O 1
ATOM 1568 N N . ALA A 1 197 ? -32.208 -10.348 -23.750 1.00 89.00 197 ALA A N 1
ATOM 1569 C CA . ALA A 1 197 ? -31.173 -10.879 -22.860 1.00 89.00 197 ALA A CA 1
ATOM 1570 C C . ALA A 1 197 ? -29.778 -10.853 -23.504 1.00 89.00 197 ALA A C 1
ATOM 1572 O O . ALA A 1 197 ? -28.788 -10.620 -22.819 1.00 89.00 197 ALA A O 1
ATOM 1573 N N . VAL A 1 198 ? -29.697 -10.989 -24.833 1.00 85.81 198 VAL A N 1
ATOM 1574 C CA . VAL A 1 198 ? -28.436 -10.963 -25.604 1.00 85.81 198 VAL A CA 1
ATOM 1575 C C . VAL A 1 198 ? -27.645 -9.657 -25.458 1.00 85.81 198 VAL A C 1
ATOM 1577 O O . VAL A 1 198 ? -26.456 -9.615 -25.761 1.00 85.81 198 VAL A O 1
ATOM 1580 N N . LEU A 1 199 ? -28.289 -8.581 -24.992 1.00 88.50 199 LEU A N 1
ATOM 1581 C CA . LEU A 1 199 ? -27.646 -7.288 -24.752 1.00 88.50 199 LEU A CA 1
ATOM 1582 C C . LEU A 1 199 ? -26.855 -7.239 -23.439 1.00 88.50 199 LEU A C 1
ATOM 1584 O O . LEU A 1 199 ? -26.085 -6.296 -23.221 1.00 88.50 199 LEU A O 1
ATOM 1588 N N . PHE A 1 200 ? -27.044 -8.230 -22.569 1.00 89.81 200 PHE A N 1
ATOM 1589 C CA . PHE A 1 200 ? -26.472 -8.277 -21.233 1.00 89.81 200 PHE A CA 1
ATOM 1590 C C . PHE A 1 200 ? -25.514 -9.456 -21.095 1.00 89.81 200 PHE A C 1
ATOM 1592 O O . PHE A 1 200 ? -25.793 -10.574 -21.520 1.00 89.81 200 PHE A O 1
ATOM 1599 N N . LEU A 1 201 ? -24.367 -9.197 -20.475 1.00 86.81 201 LEU A N 1
ATOM 1600 C CA . LEU A 1 201 ? -23.452 -10.243 -20.037 1.00 86.81 201 LEU A CA 1
ATOM 1601 C C . LEU A 1 201 ? -23.832 -10.690 -18.620 1.00 86.81 201 LEU A C 1
ATOM 1603 O O . LEU A 1 201 ? -24.346 -9.874 -17.853 1.00 86.81 201 LEU A O 1
ATOM 1607 N N . PRO A 1 202 ? -23.513 -11.933 -18.217 1.00 81.56 202 PRO A N 1
ATOM 1608 C CA . PRO A 1 202 ? -23.728 -12.394 -16.843 1.00 81.56 202 PRO A CA 1
ATOM 1609 C C . PRO A 1 202 ? -23.124 -11.449 -15.786 1.00 81.56 202 PRO A C 1
ATOM 1611 O O . PRO A 1 202 ? -23.759 -11.142 -14.778 1.00 81.56 202 PRO A O 1
ATOM 1614 N N . ALA A 1 203 ? -21.944 -10.890 -16.077 1.00 81.44 203 ALA A N 1
ATOM 1615 C CA . ALA A 1 203 ? -21.248 -9.925 -15.225 1.00 81.44 203 ALA A CA 1
ATOM 1616 C C . ALA A 1 203 ? -21.957 -8.562 -15.084 1.00 81.44 203 ALA A C 1
ATOM 1618 O O . ALA A 1 203 ? -21.647 -7.817 -14.159 1.00 81.44 203 ALA A O 1
ATOM 1619 N N . ASP A 1 204 ? -22.926 -8.226 -15.947 1.00 84.31 204 ASP A N 1
ATOM 1620 C CA . ASP A 1 204 ? -23.698 -6.982 -15.812 1.00 84.31 204 ASP A CA 1
ATOM 1621 C C . ASP A 1 204 ? -24.645 -7.017 -14.594 1.00 84.31 204 ASP A C 1
ATOM 1623 O O . ASP A 1 204 ? -25.233 -5.990 -14.249 1.00 84.31 204 ASP A O 1
ATOM 1627 N N . GLY A 1 205 ? -24.833 -8.185 -13.960 1.00 87.62 205 GLY A N 1
ATOM 1628 C CA . GLY A 1 205 ? -25.656 -8.331 -12.758 1.00 87.62 205 GLY A CA 1
ATOM 1629 C C . GLY A 1 205 ? -27.134 -8.015 -13.003 1.00 87.62 205 GLY A C 1
ATOM 1630 O O . GLY A 1 205 ? -27.782 -7.415 -12.147 1.00 87.62 205 GLY A O 1
ATOM 1631 N N . ARG A 1 206 ? -27.651 -8.357 -14.191 1.00 90.00 206 ARG A N 1
ATOM 1632 C CA . ARG A 1 206 ? -29.040 -8.089 -14.615 1.00 90.00 206 ARG A CA 1
ATOM 1633 C C . ARG A 1 206 ? -29.916 -9.342 -14.681 1.00 90.00 206 ARG A C 1
ATOM 1635 O O . ARG A 1 206 ? -31.116 -9.211 -14.898 1.00 90.00 206 ARG A O 1
ATOM 1642 N N . PHE A 1 207 ? -29.349 -10.531 -14.483 1.00 92.44 207 PHE A N 1
ATOM 1643 C CA . PHE A 1 207 ? -30.091 -11.793 -14.495 1.00 92.44 207 PHE A CA 1
ATOM 1644 C C . PHE A 1 207 ? -30.338 -12.299 -13.069 1.00 92.44 207 PHE A C 1
ATOM 1646 O O . PHE A 1 207 ? -29.405 -12.254 -12.260 1.00 92.44 207 PHE A O 1
ATOM 1653 N N . PRO A 1 208 ? -31.556 -12.786 -12.752 1.00 91.50 208 PRO A N 1
ATOM 1654 C CA . PRO A 1 208 ? -31.825 -13.470 -11.491 1.00 91.50 208 PRO A CA 1
ATOM 1655 C C . PRO A 1 208 ? -30.905 -14.680 -11.311 1.00 91.50 208 PRO A C 1
ATOM 1657 O O . PRO A 1 208 ? -30.537 -15.327 -12.290 1.00 91.50 208 PRO A O 1
ATOM 1660 N N . GLN A 1 209 ? -30.577 -15.004 -10.064 1.00 90.06 209 GLN A N 1
ATOM 1661 C CA . GLN A 1 209 ? -29.757 -16.163 -9.728 1.00 90.06 209 GLN A CA 1
ATOM 1662 C C . GLN A 1 209 ? -30.373 -17.459 -10.255 1.00 90.06 209 GLN A C 1
ATOM 1664 O O . GLN A 1 209 ? -31.554 -17.751 -10.019 1.00 90.06 209 GLN A O 1
ATOM 1669 N N . ASN A 1 210 ? -29.562 -18.226 -10.977 1.00 83.75 210 ASN A N 1
ATOM 1670 C CA . ASN A 1 210 ? -29.925 -19.544 -11.458 1.00 83.75 210 ASN A CA 1
ATOM 1671 C C . ASN A 1 210 ? -29.546 -20.609 -10.404 1.00 83.75 210 ASN A C 1
ATOM 1673 O O . ASN A 1 210 ? -28.706 -20.392 -9.533 1.00 83.75 210 ASN A O 1
ATOM 1677 N N . GLY A 1 211 ? -30.189 -21.775 -10.446 1.00 74.38 211 GLY A N 1
ATOM 1678 C CA . GLY A 1 211 ? -29.900 -22.875 -9.514 1.00 74.38 211 GLY A CA 1
ATOM 1679 C C . GLY A 1 211 ? -28.675 -23.728 -9.862 1.00 74.38 211 GLY A C 1
ATOM 1680 O O . GLY A 1 211 ? -28.642 -24.884 -9.448 1.00 74.38 211 GLY A O 1
ATOM 1681 N N . SER A 1 212 ? -27.739 -23.243 -10.689 1.00 71.12 212 SER A N 1
ATOM 1682 C CA . SER A 1 212 ? -26.613 -24.061 -11.176 1.00 71.12 212 SER A CA 1
ATOM 1683 C C . SER A 1 212 ? -25.499 -24.243 -10.146 1.00 71.12 212 SER A C 1
ATOM 1685 O O . SER A 1 212 ? -24.818 -25.267 -10.164 1.00 71.12 212 SER A O 1
ATOM 1687 N N . GLU A 1 213 ? -25.346 -23.295 -9.221 1.00 67.06 213 GLU A N 1
ATOM 1688 C CA . GLU A 1 213 ? -24.441 -23.428 -8.083 1.00 67.06 213 GLU A CA 1
ATOM 1689 C C . GLU A 1 213 ? -25.047 -24.341 -7.013 1.00 67.06 213 GLU A C 1
ATOM 1691 O O . GLU A 1 213 ? -26.231 -24.251 -6.668 1.00 67.06 213 GLU A O 1
ATOM 1696 N N . GLU A 1 214 ? -24.230 -25.244 -6.472 1.00 58.12 214 GLU A N 1
ATOM 1697 C CA . GLU A 1 214 ? -24.681 -26.279 -5.549 1.00 58.12 214 GLU A CA 1
ATOM 1698 C C . GLU A 1 214 ? -25.256 -25.655 -4.265 1.00 58.12 214 GLU A C 1
ATOM 1700 O O . GLU A 1 214 ? -24.552 -25.117 -3.415 1.00 58.12 214 GLU A O 1
ATOM 1705 N N . GLY A 1 215 ? -26.585 -25.701 -4.138 1.00 62.56 215 GLY A N 1
ATOM 1706 C CA . GLY A 1 215 ? -27.311 -25.124 -3.010 1.00 62.56 215 GLY A CA 1
ATOM 1707 C C . GLY A 1 215 ? -27.872 -23.715 -3.225 1.00 62.56 215 GLY A C 1
ATOM 1708 O O . GLY A 1 215 ? -28.576 -23.244 -2.330 1.00 62.56 215 GLY A O 1
ATOM 1709 N N . ALA A 1 216 ? -27.662 -23.081 -4.379 1.00 74.94 216 ALA A N 1
ATOM 1710 C CA . ALA A 1 216 ? -28.324 -21.829 -4.736 1.00 74.94 216 ALA A CA 1
ATOM 1711 C C . ALA A 1 216 ? -29.834 -22.026 -4.958 1.00 74.94 216 ALA A C 1
ATOM 1713 O O . ALA A 1 216 ? -30.305 -23.075 -5.405 1.00 74.94 216 ALA A O 1
ATOM 1714 N N . VAL A 1 217 ? -30.622 -21.004 -4.618 1.00 80.94 217 VAL A N 1
ATOM 1715 C CA . VAL A 1 217 ? -32.065 -20.998 -4.886 1.00 80.94 217 VAL A CA 1
ATOM 1716 C C . VAL A 1 217 ? -32.295 -20.493 -6.299 1.00 80.94 217 VAL A C 1
ATOM 1718 O O . VAL A 1 217 ? -31.843 -19.404 -6.650 1.00 80.94 217 VAL A O 1
ATOM 1721 N N . ASP A 1 218 ? -33.013 -21.290 -7.084 1.00 88.12 218 ASP A N 1
ATOM 1722 C CA . ASP A 1 218 ? -33.295 -21.004 -8.484 1.00 88.12 218 ASP A CA 1
ATOM 1723 C C . ASP A 1 218 ? -34.455 -20.009 -8.637 1.00 88.12 218 ASP A C 1
ATOM 1725 O O . ASP A 1 218 ? -35.628 -20.369 -8.500 1.00 88.12 218 ASP A O 1
ATOM 1729 N N . PHE A 1 219 ? -34.137 -18.752 -8.951 1.00 90.38 219 PHE A N 1
ATOM 1730 C CA . PHE A 1 219 ? -35.134 -17.739 -9.314 1.00 90.38 219 PHE A CA 1
ATOM 1731 C C . PHE A 1 219 ? -35.487 -17.769 -10.806 1.00 90.38 219 PHE A C 1
ATOM 1733 O O . PHE A 1 219 ? -36.418 -17.072 -11.220 1.00 90.38 219 PHE A O 1
ATOM 1740 N N . CYS A 1 220 ? -34.802 -18.596 -11.603 1.00 88.94 220 CYS A N 1
ATOM 1741 C CA . CYS A 1 220 ? -35.052 -18.771 -13.033 1.00 88.94 220 CYS A CA 1
ATOM 1742 C C . CYS A 1 220 ? -36.153 -19.803 -13.338 1.00 88.94 220 CYS A C 1
ATOM 1744 O O . CYS A 1 220 ? -36.425 -20.107 -14.501 1.00 88.94 220 CYS A O 1
ATOM 1746 N N . GLN A 1 221 ? -36.846 -20.307 -12.313 1.00 90.12 221 GLN A N 1
ATOM 1747 C CA . GLN A 1 221 ? -38.023 -21.160 -12.479 1.00 90.12 221 GLN A CA 1
ATOM 1748 C C . GLN A 1 221 ? -39.121 -20.438 -13.272 1.00 90.12 221 GLN A C 1
ATOM 1750 O O . GLN A 1 221 ? -39.429 -19.278 -13.000 1.00 90.12 221 GLN A O 1
ATOM 1755 N N . SER A 1 222 ? -39.786 -21.136 -14.201 1.00 86.69 222 SER A N 1
ATOM 1756 C CA . SER A 1 222 ? -40.782 -20.527 -15.102 1.00 86.69 222 SER A CA 1
ATOM 1757 C C . SER A 1 222 ? -41.926 -19.814 -14.367 1.00 86.69 222 SER A C 1
ATOM 1759 O O . SER A 1 222 ? -42.359 -18.748 -14.798 1.00 86.69 222 SER A O 1
ATOM 1761 N N . GLU A 1 223 ? -42.399 -20.360 -13.239 1.00 87.81 223 GLU A N 1
ATOM 1762 C CA . GLU A 1 223 ? -43.427 -19.705 -12.412 1.00 87.81 223 GLU A CA 1
ATOM 1763 C C . GLU A 1 223 ? -42.879 -18.435 -11.735 1.00 87.81 223 GLU A C 1
ATOM 1765 O O . GLU A 1 223 ? -43.582 -17.431 -11.656 1.00 87.81 223 GLU A O 1
ATOM 1770 N N . CYS A 1 224 ? -41.618 -18.447 -11.289 1.00 88.56 224 CYS A N 1
ATOM 1771 C CA . CYS A 1 224 ? -40.965 -17.299 -10.658 1.00 88.56 224 CYS A CA 1
ATOM 1772 C C . CYS A 1 224 ? -40.725 -16.175 -11.667 1.00 88.56 224 CYS A C 1
ATOM 1774 O O . CYS A 1 224 ? -41.131 -15.043 -11.418 1.00 88.56 224 CYS A O 1
ATOM 1776 N N . LEU A 1 225 ? -40.154 -16.491 -12.832 1.00 91.56 225 LEU A N 1
ATOM 1777 C CA . LEU A 1 225 ? -39.906 -15.518 -13.895 1.00 91.56 225 LEU A CA 1
ATOM 1778 C C . LEU A 1 225 ? -41.201 -14.848 -14.367 1.00 91.56 225 LEU A C 1
ATOM 1780 O O . LEU A 1 225 ? -41.243 -13.626 -14.465 1.00 91.56 225 LEU A O 1
ATOM 1784 N N . MET A 1 226 ? -42.284 -15.616 -14.544 1.00 89.75 226 MET A N 1
ATOM 1785 C CA . MET A 1 226 ? -43.607 -15.063 -14.858 1.00 89.75 226 MET A CA 1
ATOM 1786 C C . MET A 1 226 ? -44.066 -14.051 -13.796 1.00 89.75 226 MET A C 1
ATOM 1788 O O . MET A 1 226 ? -44.492 -12.947 -14.133 1.00 89.75 226 MET A O 1
ATOM 1792 N N . ARG A 1 227 ? -43.940 -14.392 -12.505 1.00 86.81 227 ARG A N 1
ATOM 1793 C CA . ARG A 1 227 ? -44.295 -13.484 -11.401 1.00 86.81 227 ARG A CA 1
ATOM 1794 C C . ARG A 1 227 ? -43.389 -12.262 -11.330 1.00 86.81 227 ARG A C 1
ATOM 1796 O O . ARG A 1 227 ? -43.870 -11.184 -11.007 1.00 86.81 227 ARG A O 1
ATOM 1803 N N . LEU A 1 228 ? -42.102 -12.401 -11.624 1.00 90.81 228 LEU A N 1
ATOM 1804 C CA . LEU A 1 228 ? -41.179 -11.272 -11.668 1.00 90.81 228 LEU A CA 1
ATOM 1805 C C . LEU A 1 228 ? -41.516 -10.320 -12.821 1.00 90.81 228 LEU A C 1
ATOM 1807 O O . LEU A 1 228 ? -41.505 -9.109 -12.610 1.00 90.81 228 LEU A O 1
ATOM 1811 N N . THR A 1 229 ? -41.901 -10.838 -13.989 1.00 90.56 229 THR A N 1
ATOM 1812 C CA . THR A 1 229 ? -42.397 -10.027 -15.113 1.00 90.56 229 THR A CA 1
ATOM 1813 C C . THR A 1 229 ? -43.691 -9.294 -14.745 1.00 90.56 229 THR A C 1
ATOM 1815 O O . THR A 1 229 ? -43.787 -8.091 -14.970 1.00 90.56 229 THR A O 1
ATOM 1818 N N . GLU A 1 230 ? -44.645 -9.945 -14.061 1.00 88.88 230 GLU A N 1
ATOM 1819 C CA . GLU A 1 230 ? -45.843 -9.272 -13.511 1.00 88.88 230 GLU A CA 1
ATOM 1820 C C . GLU A 1 230 ? -45.500 -8.150 -12.508 1.00 88.88 230 GLU A C 1
ATOM 1822 O O . GLU A 1 230 ? -46.262 -7.194 -12.356 1.00 88.88 230 GLU A O 1
ATOM 1827 N N . LEU A 1 231 ? -44.366 -8.270 -11.807 1.00 87.00 231 LEU A N 1
ATOM 1828 C CA . LEU A 1 231 ? -43.864 -7.298 -10.830 1.00 87.00 231 LEU A CA 1
ATOM 1829 C C . LEU A 1 231 ? -42.954 -6.220 -11.443 1.00 87.00 231 LEU A C 1
ATOM 1831 O O . LEU A 1 231 ? -42.430 -5.390 -10.696 1.00 87.00 231 LEU A O 1
ATOM 1835 N N . GLY A 1 232 ? -42.794 -6.214 -12.770 1.00 87.06 232 GLY A N 1
ATOM 1836 C CA . GLY A 1 232 ? -42.084 -5.174 -13.513 1.00 87.06 232 GLY A CA 1
ATOM 1837 C C . GLY A 1 232 ? -40.676 -5.538 -13.982 1.00 87.06 232 GLY A C 1
ATOM 1838 O O . GLY A 1 232 ? -39.934 -4.636 -14.360 1.00 87.06 232 GLY A O 1
ATOM 1839 N N . MET A 1 233 ? -40.289 -6.819 -13.965 1.00 92.94 233 MET A N 1
ATOM 1840 C CA . MET A 1 233 ? -39.044 -7.282 -14.594 1.00 92.94 233 MET A CA 1
ATOM 1841 C C . MET A 1 233 ? -39.057 -7.064 -16.105 1.00 92.94 233 MET A C 1
ATOM 1843 O O . MET A 1 233 ? -40.054 -7.364 -16.758 1.00 92.94 233 MET A O 1
ATOM 1847 N N . ASN A 1 234 ? -37.946 -6.556 -16.649 1.00 89.25 234 ASN A N 1
ATOM 1848 C CA . ASN A 1 234 ? -37.841 -6.268 -18.078 1.00 89.25 234 ASN A CA 1
ATOM 1849 C C . ASN A 1 234 ? -37.858 -7.574 -18.886 1.00 89.25 234 ASN A C 1
ATOM 1851 O O . ASN A 1 234 ? -37.177 -8.538 -18.528 1.00 89.25 234 ASN A O 1
ATOM 1855 N N . ASP A 1 235 ? -38.609 -7.590 -19.980 1.00 87.88 235 ASP A N 1
ATOM 1856 C CA . ASP A 1 235 ? -38.764 -8.723 -20.889 1.00 87.88 235 ASP A CA 1
ATOM 1857 C C . ASP A 1 235 ? -38.246 -8.369 -22.301 1.00 87.88 235 ASP A C 1
ATOM 1859 O O . ASP A 1 235 ? -37.172 -7.781 -22.434 1.00 87.88 235 ASP A O 1
ATOM 1863 N N . ASP A 1 236 ? -38.951 -8.759 -23.366 1.00 86.06 236 ASP A N 1
ATOM 1864 C CA . ASP A 1 236 ? -38.519 -8.561 -24.753 1.00 86.06 236 ASP A CA 1
ATOM 1865 C C . ASP A 1 236 ? -38.368 -7.089 -25.160 1.00 86.06 236 ASP A C 1
ATOM 1867 O O . ASP A 1 236 ? -37.549 -6.786 -26.033 1.00 86.06 236 ASP A O 1
ATOM 1871 N N . ASP A 1 237 ? -39.149 -6.178 -24.577 1.00 86.62 237 ASP A N 1
ATOM 1872 C CA . ASP A 1 237 ? -39.221 -4.776 -24.998 1.00 86.62 237 ASP A CA 1
ATOM 1873 C C . ASP A 1 237 ? -38.640 -3.852 -23.903 1.00 86.62 237 ASP A C 1
ATOM 1875 O O . ASP A 1 237 ? -39.325 -3.382 -22.993 1.00 86.62 237 ASP A O 1
ATOM 1879 N N . LEU A 1 238 ? -37.333 -3.584 -23.999 1.00 87.75 238 LEU A N 1
ATOM 1880 C CA . LEU A 1 238 ? -36.590 -2.736 -23.071 1.00 87.75 238 LEU A CA 1
ATOM 1881 C C . LEU A 1 238 ? -36.984 -1.265 -23.196 1.00 87.75 238 LEU A C 1
ATOM 1883 O O . LEU A 1 238 ? -37.201 -0.722 -24.284 1.00 87.75 238 LEU A O 1
ATOM 1887 N N . GLN A 1 239 ? -36.954 -0.584 -22.054 1.00 86.12 239 GLN A N 1
ATOM 1888 C CA . GLN A 1 239 ? -37.123 0.860 -21.991 1.00 86.12 239 GLN A CA 1
ATOM 1889 C C . GLN A 1 239 ? -35.919 1.578 -22.618 1.00 86.12 239 GLN A C 1
ATOM 1891 O O . GLN A 1 239 ? -34.783 1.109 -22.540 1.00 86.12 239 GLN A O 1
ATOM 1896 N N . TRP A 1 240 ? -36.151 2.768 -23.182 1.00 87.38 240 TRP A N 1
ATOM 1897 C CA . TRP A 1 240 ? -35.110 3.585 -23.822 1.00 87.38 240 TRP A CA 1
ATOM 1898 C C . TRP A 1 240 ? -33.851 3.759 -22.952 1.00 87.38 240 TRP A C 1
ATOM 1900 O O . TRP A 1 240 ? -32.726 3.605 -23.433 1.00 87.38 240 TRP A O 1
ATOM 1910 N N . ARG A 1 241 ? -34.042 3.998 -21.646 1.00 87.56 241 ARG A N 1
ATOM 1911 C CA . ARG A 1 241 ? -32.961 4.144 -20.655 1.00 87.56 241 ARG A CA 1
ATOM 1912 C C . ARG A 1 241 ? -31.995 2.954 -20.635 1.00 87.56 241 ARG A C 1
ATOM 1914 O O . ARG A 1 241 ? -30.798 3.147 -20.448 1.00 87.56 241 ARG A O 1
ATOM 1921 N N . ASP A 1 242 ? -32.500 1.742 -20.840 1.00 88.38 242 ASP A N 1
ATOM 1922 C CA . ASP A 1 242 ? -31.702 0.522 -20.799 1.00 88.38 242 ASP A CA 1
ATOM 1923 C C . ASP A 1 242 ? -30.895 0.378 -22.096 1.00 88.38 242 ASP A C 1
ATOM 1925 O O . ASP A 1 242 ? -29.707 0.059 -22.046 1.00 88.38 242 ASP A O 1
ATOM 1929 N N . ILE A 1 243 ? -31.483 0.727 -23.245 1.00 91.44 243 ILE A N 1
ATOM 1930 C CA . ILE A 1 243 ? -30.809 0.707 -24.554 1.00 91.44 243 ILE A CA 1
ATOM 1931 C C . ILE A 1 243 ? -29.650 1.696 -24.611 1.00 91.44 243 ILE A C 1
ATOM 1933 O O . ILE A 1 243 ? -28.535 1.316 -24.973 1.00 91.44 243 ILE A O 1
ATOM 1937 N N . ILE A 1 244 ? -29.871 2.948 -24.204 1.00 90.81 244 ILE A N 1
ATOM 1938 C CA . ILE A 1 244 ? -28.802 3.953 -24.202 1.00 90.81 244 ILE A CA 1
ATOM 1939 C C . ILE A 1 244 ? -27.706 3.602 -23.186 1.00 90.81 244 ILE A C 1
ATOM 1941 O O . ILE A 1 244 ? -26.522 3.816 -23.448 1.00 90.81 244 ILE A O 1
ATOM 1945 N N . GLN A 1 245 ? -28.059 2.990 -22.051 1.00 91.00 245 GLN A N 1
ATOM 1946 C CA . GLN A 1 245 ? -27.073 2.485 -21.095 1.00 91.00 245 GLN A CA 1
ATOM 1947 C C . GLN A 1 245 ? -26.240 1.342 -21.698 1.00 91.00 245 GLN A C 1
ATOM 1949 O O . GLN A 1 245 ? -25.023 1.312 -21.509 1.00 91.00 245 GLN A O 1
ATOM 1954 N N . ARG A 1 246 ? -26.860 0.414 -22.445 1.00 92.56 246 ARG A N 1
ATOM 1955 C CA . ARG A 1 246 ? -26.138 -0.667 -23.136 1.00 92.56 246 ARG A CA 1
ATOM 1956 C C . ARG A 1 246 ? -25.206 -0.127 -24.214 1.00 92.56 246 ARG A C 1
ATOM 1958 O O . ARG A 1 246 ? -24.060 -0.567 -24.261 1.00 92.56 246 ARG A O 1
ATOM 1965 N N . ALA A 1 247 ? -25.644 0.856 -25.000 1.00 92.44 247 ALA A N 1
ATOM 1966 C CA . ALA A 1 247 ? -24.799 1.521 -25.991 1.00 92.44 247 ALA A CA 1
ATOM 1967 C C . ALA A 1 247 ? -23.561 2.169 -25.345 1.00 92.44 247 ALA A C 1
ATOM 1969 O O . ALA A 1 247 ? -22.443 1.902 -25.774 1.00 92.44 247 ALA A O 1
ATOM 1970 N N . ASN A 1 248 ? -23.730 2.921 -24.251 1.00 92.38 248 ASN A N 1
ATOM 1971 C CA . ASN A 1 248 ? -22.598 3.526 -23.536 1.00 92.38 248 ASN A CA 1
ATOM 1972 C C . ASN A 1 248 ? -21.626 2.482 -22.956 1.00 92.38 248 ASN A C 1
ATOM 1974 O O . ASN A 1 248 ? -20.414 2.676 -23.005 1.00 92.38 248 ASN A O 1
ATOM 1978 N N . SER A 1 249 ? -22.139 1.341 -22.481 1.00 92.88 249 SER A N 1
ATOM 1979 C CA . SER A 1 249 ? -21.307 0.281 -21.891 1.00 92.88 249 SER A CA 1
ATOM 1980 C C . SER A 1 249 ? -20.348 -0.400 -22.875 1.00 92.88 249 SER A C 1
ATOM 1982 O O . SER A 1 249 ? -19.428 -1.093 -22.447 1.00 92.88 249 SER A O 1
ATOM 1984 N N . VAL A 1 250 ? -20.549 -0.243 -24.191 1.00 91.81 250 VAL A N 1
ATOM 1985 C CA . VAL A 1 250 ? -19.658 -0.832 -25.206 1.00 91.81 250 VAL A CA 1
ATOM 1986 C C . VAL A 1 250 ? -18.259 -0.217 -25.121 1.00 91.81 250 VAL A C 1
ATOM 1988 O O . VAL A 1 250 ? -17.268 -0.923 -25.298 1.00 91.81 250 VAL A O 1
ATOM 1991 N N . LYS A 1 251 ? -18.168 1.076 -24.786 1.00 89.69 251 LYS A N 1
ATOM 1992 C CA . LYS A 1 251 ? -16.895 1.779 -24.592 1.00 89.69 251 LYS A CA 1
ATOM 1993 C C . LYS A 1 251 ? -16.115 1.227 -23.404 1.00 89.69 251 LYS A C 1
ATOM 1995 O O . LYS A 1 251 ? -14.925 0.954 -23.535 1.00 89.69 251 LYS A O 1
ATOM 2000 N N . ASP A 1 252 ? -16.806 1.001 -22.291 1.00 88.50 252 ASP A N 1
ATOM 2001 C CA . ASP A 1 252 ? -16.213 0.420 -21.084 1.00 88.50 252 ASP A CA 1
ATOM 2002 C C . ASP A 1 252 ? -15.777 -1.032 -21.328 1.00 88.50 252 ASP A C 1
ATOM 2004 O O . ASP A 1 252 ? -14.692 -1.438 -20.915 1.00 88.50 252 ASP A O 1
ATOM 2008 N N . LEU A 1 253 ? -16.579 -1.805 -22.072 1.00 87.69 253 LEU A N 1
ATOM 2009 C CA . LEU A 1 253 ? -16.213 -3.164 -22.468 1.00 87.69 253 LEU A CA 1
ATOM 2010 C C . LEU A 1 253 ? -15.009 -3.214 -23.401 1.00 87.69 253 LEU A C 1
ATOM 2012 O O . LEU A 1 253 ? -14.230 -4.151 -23.294 1.00 87.69 253 LEU A O 1
ATOM 2016 N N . LEU A 1 254 ? -14.839 -2.253 -24.312 1.00 88.12 254 LEU A N 1
ATOM 2017 C CA . LEU A 1 254 ? -13.719 -2.273 -25.257 1.00 88.12 254 LEU A CA 1
ATOM 2018 C C . LEU A 1 254 ? -12.361 -2.190 -24.539 1.00 88.12 254 LEU A C 1
ATOM 2020 O O . LEU A 1 254 ? -11.386 -2.758 -25.026 1.00 88.12 254 LEU A O 1
ATOM 2024 N N . ALA A 1 255 ? -12.308 -1.535 -23.373 1.00 84.94 255 ALA A N 1
ATOM 2025 C CA . ALA A 1 255 ? -11.118 -1.494 -22.522 1.00 84.94 255 ALA A CA 1
ATOM 2026 C C . ALA A 1 255 ? -10.805 -2.845 -21.847 1.00 84.94 255 ALA A C 1
ATOM 2028 O O . ALA A 1 255 ? -9.668 -3.070 -21.438 1.00 84.94 255 ALA A O 1
ATOM 2029 N N . LEU A 1 256 ? -11.802 -3.728 -21.729 1.00 85.69 256 LEU A N 1
ATOM 2030 C CA . LEU A 1 256 ? -11.694 -5.037 -21.083 1.00 85.69 256 LEU A CA 1
ATOM 2031 C C . LEU A 1 256 ? -11.514 -6.168 -22.107 1.00 85.69 256 LEU A C 1
ATOM 2033 O O . LEU A 1 256 ? -10.583 -6.959 -21.994 1.00 85.69 256 LEU A O 1
ATOM 2037 N N . ASP A 1 257 ? -12.403 -6.249 -23.101 1.00 85.75 257 ASP A N 1
ATOM 2038 C CA . ASP A 1 257 ? -12.437 -7.295 -24.123 1.00 85.75 257 ASP A CA 1
ATOM 2039 C C . ASP A 1 257 ? -13.076 -6.780 -25.430 1.00 85.75 257 ASP A C 1
ATOM 2041 O O . ASP A 1 257 ? -14.275 -6.485 -25.512 1.00 85.75 257 ASP A O 1
ATOM 2045 N N . LYS A 1 258 ? -12.265 -6.735 -26.496 1.00 85.62 258 LYS A N 1
ATOM 2046 C CA . LYS A 1 258 ? -12.682 -6.326 -27.848 1.00 85.62 258 LYS A CA 1
ATOM 2047 C C . LYS A 1 258 ? -13.828 -7.180 -28.397 1.00 85.62 258 LYS A C 1
ATOM 2049 O O . LYS A 1 258 ? -14.751 -6.647 -29.011 1.00 85.62 258 LYS A O 1
ATOM 2054 N N . SER A 1 259 ? -13.750 -8.498 -28.233 1.00 84.75 259 SER A N 1
ATOM 2055 C CA . SER A 1 259 ? -14.709 -9.442 -28.804 1.00 84.75 259 SER A CA 1
ATOM 2056 C C . SER A 1 259 ? -16.080 -9.282 -28.152 1.00 84.75 259 SER A C 1
ATOM 2058 O O . SER A 1 259 ? -17.093 -9.226 -28.850 1.00 84.75 259 SER A O 1
ATOM 2060 N N . LEU A 1 260 ? -16.119 -9.139 -26.824 1.00 85.94 260 LEU A N 1
ATOM 2061 C CA . LEU A 1 260 ? -17.368 -8.921 -26.088 1.00 85.94 260 LEU A CA 1
ATOM 2062 C C . LEU A 1 260 ? -17.980 -7.548 -26.386 1.00 85.94 260 LEU A C 1
ATOM 2064 O O . LEU A 1 260 ? -19.193 -7.454 -26.586 1.00 85.94 260 LEU A O 1
ATOM 2068 N N . ALA A 1 261 ? -17.156 -6.499 -26.484 1.00 88.50 261 ALA A N 1
ATOM 2069 C CA . ALA A 1 261 ? -17.610 -5.166 -26.876 1.00 88.50 261 ALA A CA 1
ATOM 2070 C C . ALA A 1 261 ? -18.270 -5.184 -28.264 1.00 88.50 261 ALA A C 1
ATOM 2072 O O . ALA A 1 261 ? -19.392 -4.705 -28.434 1.00 88.50 261 ALA A O 1
ATOM 2073 N N . PHE A 1 262 ? -17.608 -5.798 -29.248 1.00 87.56 262 PHE A N 1
ATOM 2074 C CA . PHE A 1 262 ? -18.113 -5.865 -30.620 1.00 87.56 262 PHE A CA 1
ATOM 2075 C C . PHE A 1 262 ? -19.368 -6.741 -30.707 1.00 87.56 262 PHE A C 1
ATOM 2077 O O . PHE A 1 262 ? -20.339 -6.360 -31.357 1.00 87.56 262 PHE A O 1
ATOM 2084 N N . SER A 1 263 ? -19.404 -7.860 -29.978 1.00 85.38 263 SER A N 1
ATOM 2085 C CA . SER A 1 263 ? -20.598 -8.706 -29.877 1.00 85.38 263 SER A CA 1
ATOM 2086 C C . SER A 1 263 ? -21.798 -7.942 -29.306 1.00 85.38 263 SER A C 1
ATOM 2088 O O . SER A 1 263 ? -22.911 -8.068 -29.822 1.00 85.38 263 SER A O 1
ATOM 2090 N N . ARG A 1 264 ? -21.598 -7.116 -28.267 1.00 90.06 264 ARG A N 1
ATOM 2091 C CA . ARG A 1 264 ? -22.665 -6.284 -27.690 1.00 90.06 264 ARG A CA 1
ATOM 2092 C C . ARG A 1 264 ? -23.126 -5.203 -28.669 1.00 90.06 264 ARG A C 1
ATOM 2094 O O . ARG A 1 264 ? -24.330 -5.015 -28.817 1.00 90.06 264 ARG A O 1
ATOM 2101 N N . ALA A 1 265 ? -22.204 -4.539 -29.367 1.00 89.50 265 ALA A N 1
ATOM 2102 C CA . ALA A 1 265 ? -22.534 -3.540 -30.387 1.00 89.50 265 ALA A CA 1
ATOM 2103 C C . ALA A 1 265 ? -23.436 -4.115 -31.492 1.00 89.50 265 ALA A C 1
ATOM 2105 O O . ALA A 1 265 ? -24.469 -3.530 -31.819 1.00 89.50 265 ALA A O 1
ATOM 2106 N N . VAL A 1 266 ? -23.082 -5.295 -32.012 1.00 85.69 266 VAL A N 1
ATOM 2107 C CA . VAL A 1 266 ? -23.881 -6.020 -33.013 1.00 85.69 266 VAL A CA 1
ATOM 2108 C C . VAL A 1 266 ? -25.249 -6.395 -32.445 1.00 85.69 266 VAL A C 1
ATOM 2110 O O . VAL A 1 266 ? -26.273 -6.119 -33.068 1.00 85.69 266 VAL A O 1
ATOM 2113 N N . SER A 1 267 ? -25.280 -6.926 -31.222 1.00 88.12 267 SER A N 1
ATOM 2114 C CA . SER A 1 267 ? -26.526 -7.333 -30.565 1.00 88.12 267 SER A CA 1
ATOM 2115 C C . SER A 1 267 ? -27.490 -6.158 -30.369 1.00 88.12 267 SER A C 1
ATOM 2117 O O . SER A 1 267 ? -28.693 -6.332 -30.542 1.00 88.12 267 SER A O 1
ATOM 2119 N N . ILE A 1 268 ? -26.987 -4.950 -30.075 1.00 90.56 268 ILE A N 1
ATOM 2120 C CA . ILE A 1 268 ? -27.806 -3.726 -29.987 1.00 90.56 268 ILE A CA 1
ATOM 2121 C C . ILE A 1 268 ? -28.456 -3.416 -31.339 1.00 90.56 268 ILE A C 1
ATOM 2123 O O . ILE A 1 268 ? -29.659 -3.167 -31.396 1.00 90.56 268 ILE A O 1
ATOM 2127 N N . VAL A 1 269 ? -27.692 -3.457 -32.435 1.00 88.69 269 VAL A N 1
ATOM 2128 C CA . VAL A 1 269 ? -28.226 -3.205 -33.785 1.00 88.69 269 VAL A CA 1
ATOM 2129 C C . VAL A 1 269 ? -29.279 -4.249 -34.160 1.00 88.69 269 VAL A C 1
ATOM 2131 O O . VAL A 1 269 ? -30.338 -3.891 -34.672 1.00 88.69 269 VAL A O 1
ATOM 2134 N N . ASP A 1 270 ? -29.039 -5.522 -33.854 1.00 86.81 270 ASP A N 1
ATOM 2135 C CA . ASP A 1 270 ? -29.986 -6.604 -34.140 1.00 86.81 270 ASP A CA 1
ATOM 2136 C C . ASP A 1 270 ? -31.251 -6.544 -33.291 1.00 86.81 270 ASP A C 1
ATOM 2138 O O . ASP A 1 270 ? -32.357 -6.791 -33.783 1.00 86.81 270 ASP A O 1
ATOM 2142 N N . TYR A 1 271 ? -31.119 -6.166 -32.025 1.00 90.12 271 TYR A N 1
ATOM 2143 C CA . TYR A 1 271 ? -32.257 -5.940 -31.148 1.00 90.12 271 TYR A CA 1
ATOM 2144 C C . TYR A 1 271 ? -33.158 -4.814 -31.677 1.00 90.12 271 TYR A C 1
ATOM 2146 O O . TYR A 1 271 ? -34.383 -4.944 -31.713 1.00 90.12 271 TYR A O 1
ATOM 2154 N N . LEU A 1 272 ? -32.554 -3.728 -32.165 1.00 89.25 272 LEU A N 1
ATOM 2155 C CA . LEU A 1 272 ? -33.263 -2.608 -32.788 1.00 89.25 272 LEU A CA 1
ATOM 2156 C C . LEU A 1 272 ? -33.880 -2.978 -34.148 1.00 89.25 272 LEU A C 1
ATOM 2158 O O . LEU A 1 272 ? -34.938 -2.452 -34.507 1.00 89.25 272 LEU A O 1
ATOM 2162 N N . ALA A 1 273 ? -33.231 -3.890 -34.880 1.00 87.25 273 ALA A N 1
ATOM 2163 C CA . ALA A 1 273 ? -33.656 -4.414 -36.179 1.00 87.25 273 ALA A CA 1
ATOM 2164 C C . ALA A 1 273 ? -34.658 -5.577 -36.080 1.00 87.25 273 ALA A C 1
ATOM 2166 O O . ALA A 1 273 ? -35.066 -6.118 -37.110 1.00 87.25 273 ALA A O 1
ATOM 2167 N N . SER A 1 274 ? -35.056 -5.982 -34.875 1.00 87.94 274 SER A N 1
ATOM 2168 C CA . SER A 1 274 ? -36.097 -6.988 -34.660 1.00 87.94 274 SER A CA 1
ATOM 2169 C C . SER A 1 274 ? -37.431 -6.335 -34.306 1.00 87.94 274 SER A C 1
ATOM 2171 O O . SER A 1 274 ? -37.515 -5.153 -33.967 1.00 87.94 274 SER A O 1
ATOM 2173 N N . THR A 1 275 ? -38.511 -7.094 -34.478 1.00 84.75 275 THR A N 1
ATOM 2174 C CA . THR A 1 275 ? -39.869 -6.615 -34.222 1.00 84.75 275 THR A CA 1
ATOM 2175 C C . THR A 1 275 ? -40.172 -6.631 -32.732 1.00 84.75 275 THR A C 1
ATOM 2177 O O . THR A 1 275 ? -39.914 -7.640 -32.081 1.00 84.75 275 THR A O 1
ATOM 2180 N N . SER A 1 276 ? -40.765 -5.560 -32.205 1.00 82.38 276 SER A N 1
ATOM 2181 C CA . SER A 1 276 ? -41.242 -5.552 -30.817 1.00 82.38 276 SER A CA 1
ATOM 2182 C C . SER A 1 276 ? -42.445 -6.469 -30.641 1.00 82.38 276 SER A C 1
ATOM 2184 O O . SER A 1 276 ? -43.317 -6.562 -31.519 1.00 82.38 276 SER A O 1
ATOM 2186 N N . SER A 1 277 ? -42.497 -7.092 -29.467 1.00 76.75 277 SER A N 1
ATOM 2187 C CA . SER A 1 277 ? -43.540 -8.033 -29.069 1.00 76.75 277 SER A CA 1
ATOM 2188 C C . SER A 1 277 ? -44.916 -7.355 -28.980 1.00 76.75 277 SER A C 1
ATOM 2190 O O . SER A 1 277 ? -45.933 -7.976 -29.289 1.00 76.75 277 SER A O 1
ATOM 2192 N N . CYS A 1 278 ? -44.960 -6.058 -28.652 1.00 72.19 278 CYS A N 1
ATOM 2193 C CA . CYS A 1 278 ? -46.200 -5.286 -28.515 1.00 72.19 278 CYS A CA 1
ATOM 2194 C C . CYS A 1 278 ? -46.766 -4.737 -29.847 1.00 72.19 278 CYS A C 1
ATOM 2196 O O . CYS A 1 278 ? -47.979 -4.732 -30.054 1.00 72.19 278 CYS A O 1
ATOM 2198 N N . SER A 1 279 ? -45.914 -4.284 -30.778 1.00 76.44 279 SER A N 1
ATOM 2199 C CA . SER A 1 279 ? -46.359 -3.539 -31.978 1.00 76.44 279 SER A CA 1
ATOM 2200 C C . SER A 1 279 ? -46.183 -4.288 -33.304 1.00 76.44 279 SER A C 1
ATOM 2202 O O . SER A 1 279 ? -46.751 -3.875 -34.315 1.00 76.44 279 SER A O 1
ATOM 2204 N N . LYS A 1 280 ? -45.384 -5.367 -33.342 1.00 76.50 280 LYS A N 1
ATOM 2205 C CA . LYS A 1 280 ? -44.961 -6.062 -34.581 1.00 76.50 280 LYS A CA 1
ATOM 2206 C C . LYS A 1 280 ? -44.227 -5.169 -35.600 1.00 76.50 280 LYS A C 1
ATOM 2208 O O . LYS A 1 280 ? -44.024 -5.571 -36.742 1.00 76.50 280 LYS A O 1
ATOM 2213 N N . THR A 1 281 ? -43.808 -3.973 -35.194 1.00 84.75 281 THR A N 1
ATOM 2214 C CA . THR A 1 281 ? -42.937 -3.059 -35.946 1.00 84.75 281 THR A CA 1
ATOM 2215 C C . THR A 1 281 ? -41.501 -3.178 -35.440 1.00 84.75 281 THR A C 1
ATOM 2217 O O . THR A 1 281 ? -41.278 -3.683 -34.339 1.00 84.75 281 THR A O 1
ATOM 2220 N N . LEU A 1 282 ? -40.518 -2.738 -36.235 1.00 86.06 282 LEU A N 1
ATOM 2221 C CA . LEU A 1 282 ? -39.118 -2.705 -35.795 1.00 86.06 282 LEU A CA 1
ATOM 2222 C C . LEU A 1 282 ? -38.980 -1.853 -34.529 1.00 86.06 282 LEU A C 1
ATOM 2224 O O . LEU A 1 282 ? -39.496 -0.735 -34.495 1.00 86.06 282 LEU A O 1
ATOM 2228 N N . ARG A 1 283 ? -38.250 -2.347 -33.523 1.00 88.94 283 ARG A N 1
ATOM 2229 C CA . ARG A 1 283 ? -38.061 -1.648 -32.240 1.00 88.94 283 ARG A CA 1
ATOM 2230 C C . ARG A 1 283 ? -37.502 -0.241 -32.423 1.00 88.94 283 ARG A C 1
ATOM 2232 O O . ARG A 1 283 ? -37.991 0.690 -31.790 1.00 88.94 283 ARG A O 1
ATOM 2239 N N . ILE A 1 284 ? -36.574 -0.049 -33.368 1.00 87.69 284 ILE A N 1
ATOM 2240 C CA . ILE A 1 284 ? -36.036 1.285 -33.673 1.00 87.69 284 ILE A CA 1
ATOM 2241 C C . ILE A 1 284 ? -37.128 2.292 -34.039 1.00 87.69 284 ILE A C 1
ATOM 2243 O O . ILE A 1 284 ? -37.009 3.462 -33.702 1.00 87.69 284 ILE A O 1
ATOM 2247 N N . LEU A 1 285 ? -38.209 1.870 -34.702 1.00 86.56 285 LEU A N 1
ATOM 2248 C CA . LEU A 1 285 ? -39.254 2.780 -35.169 1.00 86.56 285 LEU A CA 1
ATOM 2249 C C . LEU A 1 285 ? -40.142 3.290 -34.029 1.00 86.56 285 LEU A C 1
ATOM 2251 O O . LEU A 1 285 ? -40.779 4.325 -34.211 1.00 86.56 285 LEU A O 1
ATOM 2255 N N . GLN A 1 286 ? -40.129 2.624 -32.873 1.00 85.50 286 GLN A N 1
ATOM 2256 C CA . GLN A 1 286 ? -40.927 2.982 -31.698 1.00 85.50 286 GLN A CA 1
ATOM 2257 C C . GLN A 1 286 ? -40.338 4.140 -30.897 1.00 85.50 286 GLN A C 1
ATOM 2259 O O . GLN A 1 286 ? -41.078 4.848 -30.221 1.00 85.50 286 GLN A O 1
ATOM 2264 N N . TYR A 1 287 ? -39.025 4.349 -30.996 1.00 88.31 287 TYR A N 1
ATOM 2265 C CA . TYR A 1 287 ? -38.356 5.449 -30.316 1.00 88.31 287 TYR A CA 1
ATOM 2266 C C . TYR A 1 287 ? -38.641 6.788 -31.004 1.00 88.31 287 TYR A C 1
ATOM 2268 O O . TYR A 1 287 ? -38.752 6.890 -32.235 1.00 88.31 287 TYR A O 1
ATOM 2276 N N . SER A 1 288 ? -38.754 7.831 -30.192 1.00 89.94 288 SER A N 1
ATOM 2277 C CA . SER A 1 288 ? -38.936 9.212 -30.623 1.00 89.94 288 SER A CA 1
ATOM 2278 C C . SER A 1 288 ? -37.740 9.713 -31.453 1.00 89.94 288 SER A C 1
ATOM 2280 O O . SER A 1 288 ? -36.646 9.138 -31.401 1.00 89.94 288 SER A O 1
ATOM 2282 N N . PRO A 1 289 ? -37.916 10.784 -32.249 1.00 86.25 289 PRO A N 1
ATOM 2283 C CA . PRO A 1 289 ? -36.814 11.400 -32.988 1.00 86.25 289 PRO A CA 1
ATOM 2284 C C . PRO A 1 289 ? -35.627 11.797 -32.096 1.00 86.25 289 PRO A C 1
ATOM 2286 O O . PRO A 1 289 ? -34.485 11.575 -32.494 1.00 86.25 289 PRO A O 1
ATOM 2289 N N . ASP A 1 290 ? -35.894 12.298 -30.886 1.00 87.69 290 ASP A N 1
ATOM 2290 C CA . ASP A 1 290 ? -34.865 12.729 -29.931 1.00 87.69 290 ASP A CA 1
ATOM 2291 C C . ASP A 1 290 ? -34.051 11.541 -29.396 1.00 87.69 290 ASP A C 1
ATOM 2293 O O . ASP A 1 290 ? -32.823 11.599 -29.323 1.00 87.69 290 ASP A O 1
ATOM 2297 N N . GLU A 1 291 ? -34.715 10.423 -29.090 1.00 91.06 291 GLU A N 1
ATOM 2298 C CA . GLU A 1 291 ? -34.061 9.181 -28.659 1.00 91.06 291 GLU A CA 1
ATOM 2299 C C . GLU A 1 291 ? -33.183 8.602 -29.782 1.00 91.06 291 GLU A C 1
ATOM 2301 O O . GLU A 1 291 ? -32.016 8.265 -29.569 1.00 91.06 291 GLU A O 1
ATOM 2306 N N . LYS A 1 292 ? -33.694 8.570 -31.021 1.00 89.75 292 LYS A N 1
ATOM 2307 C CA . LYS A 1 292 ? -32.913 8.155 -32.203 1.00 89.75 292 LYS A CA 1
ATOM 2308 C C . LYS A 1 292 ? -31.699 9.053 -32.425 1.00 89.75 292 LYS A C 1
ATOM 2310 O O . LYS A 1 292 ? -30.618 8.554 -32.736 1.00 89.75 292 LYS A O 1
ATOM 2315 N N . GLU A 1 293 ? -31.851 10.365 -32.254 1.00 86.62 293 GLU A N 1
ATOM 2316 C CA . GLU A 1 293 ? -30.750 11.319 -32.370 1.00 86.62 293 GLU A CA 1
ATOM 2317 C C . GLU A 1 293 ? -29.697 11.132 -31.271 1.00 86.62 293 GLU A C 1
ATOM 2319 O O . GLU A 1 293 ? -28.499 11.176 -31.555 1.00 86.62 293 GLU A O 1
ATOM 2324 N N . GLN A 1 294 ? -30.118 10.867 -30.037 1.00 90.56 294 GLN A N 1
ATOM 2325 C CA . GLN A 1 294 ? -29.202 10.577 -28.941 1.00 90.56 294 GLN A CA 1
ATOM 2326 C C . GLN A 1 294 ? -28.411 9.283 -29.194 1.00 90.56 294 GLN A C 1
ATOM 2328 O O . GLN A 1 294 ? -27.188 9.273 -29.027 1.00 90.56 294 GLN A O 1
ATOM 2333 N N . LEU A 1 295 ? -29.066 8.211 -29.663 1.00 90.44 295 LEU A N 1
ATOM 2334 C CA . LEU A 1 295 ? -28.370 6.967 -30.019 1.00 90.44 295 LEU A CA 1
ATOM 2335 C C . LEU A 1 295 ? -27.400 7.173 -31.186 1.00 90.44 295 LEU A C 1
ATOM 2337 O O . LEU A 1 295 ? -26.278 6.677 -31.159 1.00 90.44 295 LEU A O 1
ATOM 2341 N N . SER A 1 296 ? -27.821 7.950 -32.186 1.00 89.94 296 SER A N 1
ATOM 2342 C CA . SER A 1 296 ? -27.030 8.302 -33.368 1.00 89.94 296 SER A CA 1
ATOM 2343 C C . SER A 1 296 ? -25.713 9.013 -33.017 1.00 89.94 296 SER A C 1
ATOM 2345 O O . SER A 1 296 ? -24.725 8.850 -33.731 1.00 89.94 296 SER A O 1
ATOM 2347 N N . ARG A 1 297 ? -25.672 9.744 -31.893 1.00 89.81 297 ARG A N 1
ATOM 2348 C CA . ARG A 1 297 ? -24.486 10.452 -31.375 1.00 89.81 297 ARG A CA 1
ATOM 2349 C C . ARG A 1 297 ? -23.669 9.651 -30.349 1.00 89.81 297 ARG A C 1
ATOM 2351 O O . ARG A 1 297 ? -22.647 10.144 -29.883 1.00 89.81 297 ARG A O 1
ATOM 2358 N N . THR A 1 298 ? -24.104 8.448 -29.974 1.00 91.94 298 THR A N 1
ATOM 2359 C CA . THR A 1 298 ? -23.436 7.624 -28.951 1.00 91.94 298 THR A CA 1
ATOM 2360 C C . THR A 1 298 ? -22.353 6.750 -29.585 1.00 91.94 298 THR A C 1
ATOM 2362 O O . THR A 1 298 ? -22.613 6.052 -30.560 1.00 91.94 298 THR A O 1
ATOM 2365 N N . GLU A 1 299 ? -21.135 6.760 -29.039 1.00 92.00 299 GLU A N 1
ATOM 2366 C CA . GLU A 1 299 ? -19.996 5.975 -29.542 1.00 92.00 299 GLU A CA 1
ATOM 2367 C C . GLU A 1 299 ? -20.103 4.495 -29.141 1.00 92.00 299 GLU A C 1
ATOM 2369 O O . GLU A 1 299 ? -19.589 4.092 -28.099 1.00 92.00 299 GLU A O 1
ATOM 2374 N N . PHE A 1 300 ? -20.758 3.669 -29.959 1.00 92.75 300 PHE A N 1
ATOM 2375 C CA . PHE A 1 300 ? -20.900 2.236 -29.660 1.00 92.75 300 PHE A CA 1
ATOM 2376 C C . PHE A 1 300 ? -20.692 1.304 -30.857 1.00 92.75 300 PHE A C 1
ATOM 2378 O O . PHE A 1 300 ? -20.666 0.091 -30.667 1.00 92.75 300 PHE A O 1
ATOM 2385 N N . LEU A 1 301 ? -20.539 1.830 -32.079 1.00 90.69 301 LEU A N 1
ATOM 2386 C CA . LEU A 1 301 ? -20.338 1.004 -33.271 1.00 90.69 301 LEU A CA 1
ATOM 2387 C C . LEU A 1 301 ? -18.850 0.860 -33.614 1.00 90.69 301 LEU A C 1
ATOM 2389 O O . LEU A 1 301 ? -18.118 1.849 -33.535 1.00 90.69 301 LEU A O 1
ATOM 2393 N N . PRO A 1 302 ? -18.395 -0.343 -34.007 1.00 90.00 302 PRO A N 1
ATOM 2394 C CA . PRO A 1 302 ? -16.992 -0.604 -34.300 1.00 90.00 302 PRO A CA 1
ATOM 2395 C C . PRO A 1 302 ? -16.538 0.063 -35.604 1.00 90.00 302 PRO A C 1
ATOM 2397 O O . PRO A 1 302 ? -17.255 0.064 -36.606 1.00 90.00 302 PRO A O 1
ATOM 2400 N N . VAL A 1 303 ? -15.320 0.603 -35.590 1.00 88.06 303 VAL A N 1
ATOM 2401 C CA . VAL A 1 303 ? -14.658 1.183 -36.766 1.00 88.06 303 VAL A CA 1
ATOM 2402 C C . VAL A 1 303 ? -13.820 0.112 -37.463 1.00 88.06 303 VAL A C 1
ATOM 2404 O O . VAL A 1 303 ? -13.029 -0.579 -36.819 1.00 88.06 303 VAL A O 1
ATOM 2407 N N . LEU A 1 304 ? -13.968 -0.006 -38.784 1.00 85.31 304 LEU A N 1
ATOM 2408 C CA . LEU A 1 304 ? -13.232 -0.955 -39.612 1.00 85.31 304 LEU A CA 1
ATOM 2409 C C . LEU A 1 304 ? -11.738 -0.616 -39.607 1.00 85.31 304 LEU A C 1
ATOM 2411 O O . LEU A 1 304 ? -11.322 0.465 -40.033 1.00 85.31 304 LEU A O 1
ATOM 2415 N N . THR A 1 305 ? -10.932 -1.563 -39.137 1.00 84.56 305 THR A N 1
ATOM 2416 C CA . THR A 1 305 ? -9.470 -1.458 -39.146 1.00 84.56 305 THR A CA 1
ATOM 2417 C C . THR A 1 305 ? -8.917 -1.733 -40.539 1.00 84.56 305 THR A C 1
ATOM 2419 O O . THR A 1 305 ? -9.440 -2.593 -41.252 1.00 84.56 305 THR A O 1
ATOM 2422 N N . LYS A 1 306 ? -7.819 -1.061 -40.896 1.00 80.94 306 LYS A N 1
ATOM 2423 C CA . LYS A 1 306 ? -7.133 -1.245 -42.178 1.00 80.94 306 LYS A CA 1
ATOM 2424 C C . LYS A 1 306 ? -6.797 -2.726 -42.430 1.00 80.94 306 LYS A C 1
ATOM 2426 O O . LYS A 1 306 ? -6.103 -3.339 -41.611 1.00 80.94 306 LYS A O 1
ATOM 2431 N N . PRO A 1 307 ? -7.253 -3.322 -43.546 1.00 79.88 307 PRO A N 1
ATOM 2432 C CA . PRO A 1 307 ? -6.845 -4.672 -43.922 1.00 79.88 307 PRO A CA 1
ATOM 2433 C C . PRO A 1 307 ? -5.329 -4.743 -44.156 1.00 79.88 307 PRO A C 1
ATOM 2435 O O . PRO A 1 307 ? -4.745 -3.816 -44.712 1.00 79.88 307 PRO A O 1
ATOM 2438 N N . ARG A 1 308 ? -4.687 -5.852 -43.759 1.00 67.19 308 ARG A N 1
ATOM 2439 C CA . ARG A 1 308 ? -3.218 -6.016 -43.844 1.00 67.19 308 ARG A CA 1
ATOM 2440 C C . ARG A 1 308 ? -2.671 -5.875 -45.267 1.00 67.19 308 ARG A C 1
ATOM 2442 O O . ARG A 1 308 ? -1.584 -5.338 -45.437 1.00 67.19 308 ARG A O 1
ATOM 2449 N N . ASP A 1 309 ? -3.458 -6.289 -46.255 1.00 66.94 309 ASP A N 1
ATOM 2450 C CA . ASP A 1 309 ? -3.095 -6.247 -47.674 1.00 66.94 309 ASP A CA 1
ATOM 2451 C C . ASP A 1 309 ? -3.660 -5.003 -48.387 1.00 66.94 309 ASP A C 1
ATOM 2453 O O . ASP A 1 309 ? -3.703 -4.950 -49.616 1.00 66.94 309 ASP A O 1
ATOM 2457 N N . TRP A 1 310 ? -4.149 -4.003 -47.636 1.00 71.25 310 TRP A N 1
ATOM 2458 C CA . TRP A 1 310 ? -4.750 -2.805 -48.217 1.00 71.25 310 TRP A CA 1
ATOM 2459 C C . TRP A 1 310 ? -3.673 -1.819 -48.699 1.00 71.25 310 TRP A C 1
ATOM 2461 O O . TRP A 1 310 ? -2.909 -1.300 -47.881 1.00 71.25 310 TRP A O 1
ATOM 2471 N N . PRO A 1 311 ? -3.616 -1.505 -50.006 1.00 57.88 311 PRO A N 1
ATOM 2472 C CA . PRO A 1 311 ? -2.480 -0.796 -50.597 1.00 57.88 311 PRO A CA 1
ATOM 2473 C C . PRO A 1 311 ? -2.531 0.731 -50.425 1.00 57.88 311 PRO A C 1
ATOM 2475 O O . PRO A 1 311 ? -1.594 1.419 -50.828 1.00 57.88 311 PRO A O 1
ATOM 2478 N N . PHE A 1 312 ? -3.610 1.281 -49.855 1.00 65.81 312 PHE A N 1
ATOM 2479 C CA . PHE A 1 312 ? -3.843 2.727 -49.773 1.00 65.81 312 PHE A CA 1
ATOM 2480 C C . PHE A 1 312 ? -3.826 3.262 -48.331 1.00 65.81 312 PHE A C 1
ATOM 2482 O O . PHE A 1 312 ? -4.096 2.509 -47.391 1.00 65.81 312 PHE A O 1
ATOM 2489 N N . PRO A 1 313 ? -3.532 4.563 -48.125 1.00 62.66 313 PRO A N 1
ATOM 2490 C CA . PRO A 1 313 ? -3.700 5.227 -46.833 1.00 62.66 313 PRO A CA 1
ATOM 2491 C C . PRO A 1 313 ? -5.103 4.993 -46.258 1.00 62.66 313 PRO A C 1
ATOM 2493 O O . PRO A 1 313 ? -6.088 5.014 -46.993 1.00 62.66 313 PRO A O 1
ATOM 2496 N N . TRP A 1 314 ? -5.207 4.768 -44.953 1.00 79.94 314 TRP A N 1
ATOM 2497 C CA . TRP A 1 314 ? -6.481 4.562 -44.260 1.00 79.94 314 TRP A CA 1
ATOM 2498 C C . TRP A 1 314 ? -6.765 5.775 -43.375 1.00 79.94 314 TRP A C 1
ATOM 2500 O O . TRP A 1 314 ? -5.830 6.327 -42.799 1.00 79.94 314 TRP A O 1
ATOM 2510 N N . PHE A 1 315 ? -8.025 6.209 -43.281 1.00 74.06 315 PHE A N 1
ATOM 2511 C CA . PHE A 1 315 ? -8.409 7.445 -42.586 1.00 74.06 315 PHE A CA 1
ATOM 2512 C C . PHE A 1 315 ? -7.909 7.499 -41.132 1.00 74.06 315 PHE A C 1
ATOM 2514 O O . PHE A 1 315 ? -7.463 8.544 -40.670 1.00 74.06 315 PHE A O 1
ATOM 2521 N N . GLU A 1 316 ? -7.924 6.360 -40.438 1.00 69.69 316 GLU A N 1
ATOM 2522 C CA . GLU A 1 316 ? -7.248 6.172 -39.151 1.00 69.69 316 GLU A CA 1
ATOM 2523 C C . GLU A 1 316 ? -6.358 4.922 -39.234 1.00 69.69 316 GLU A C 1
ATOM 2525 O O . GLU A 1 316 ? -6.839 3.809 -39.037 1.00 69.69 316 GLU A O 1
ATOM 2530 N N . ASP A 1 317 ? -5.066 5.085 -39.546 1.00 63.28 317 ASP A N 1
ATOM 2531 C CA . ASP A 1 317 ? -4.074 3.990 -39.690 1.00 63.28 317 ASP A CA 1
ATOM 2532 C C . ASP A 1 317 ? -3.667 3.344 -38.341 1.00 63.28 317 ASP A C 1
ATOM 2534 O O . ASP A 1 317 ? -2.587 2.774 -38.191 1.00 63.28 317 ASP A O 1
ATOM 2538 N N . ASP A 1 318 ? -4.528 3.455 -37.326 1.00 60.50 318 ASP A N 1
ATOM 2539 C CA . ASP A 1 318 ? -4.315 2.863 -36.013 1.00 60.50 318 ASP A CA 1
ATOM 2540 C C . ASP A 1 318 ? -4.615 1.360 -36.043 1.00 60.50 318 ASP A C 1
ATOM 2542 O O . ASP A 1 318 ? -5.679 0.905 -36.466 1.00 60.50 318 ASP A O 1
ATOM 2546 N N . ILE A 1 319 ? -3.679 0.569 -35.516 1.00 59.53 319 ILE A N 1
ATOM 2547 C CA . ILE A 1 319 ? -3.813 -0.894 -35.398 1.00 59.53 319 ILE A CA 1
ATOM 2548 C C . ILE A 1 319 ? -4.802 -1.266 -34.268 1.00 59.53 319 ILE A C 1
ATOM 2550 O O . ILE A 1 319 ? -5.226 -2.418 -34.148 1.00 59.53 319 ILE A O 1
ATOM 2554 N N . GLN A 1 320 ? -5.199 -0.300 -33.429 1.00 65.94 320 GLN A N 1
ATOM 2555 C CA . GLN A 1 320 ? -6.109 -0.531 -32.310 1.00 65.94 320 GLN A CA 1
ATOM 2556 C C . GLN A 1 320 ? -7.590 -0.390 -32.709 1.00 65.94 320 GLN A C 1
ATOM 2558 O O . GLN A 1 320 ? -7.959 0.561 -33.396 1.00 65.94 320 GLN A O 1
ATOM 2563 N N . PRO A 1 321 ? -8.467 -1.306 -32.254 1.00 67.69 321 PRO A N 1
ATOM 2564 C CA . PRO A 1 321 ? -9.905 -1.221 -32.493 1.00 67.69 321 PRO A CA 1
ATOM 2565 C C . PRO A 1 321 ? -10.510 0.013 -31.815 1.00 67.69 321 PRO A C 1
ATOM 2567 O O . PRO A 1 321 ? -10.195 0.313 -30.665 1.00 67.69 321 PRO A O 1
ATOM 2570 N N . ARG A 1 322 ? -11.415 0.705 -32.511 1.00 83.25 322 ARG A N 1
ATOM 2571 C CA . ARG A 1 322 ? -12.096 1.910 -32.016 1.00 83.25 322 ARG A CA 1
ATOM 2572 C C . ARG A 1 322 ? -13.605 1.818 -32.191 1.00 83.25 322 ARG A C 1
ATOM 2574 O O . ARG A 1 322 ? -14.095 1.034 -33.003 1.00 83.25 322 ARG A O 1
ATOM 2581 N N . LEU A 1 323 ? -14.320 2.648 -31.434 1.00 90.19 323 LEU A N 1
ATOM 2582 C CA . LEU A 1 323 ? -15.752 2.891 -31.595 1.00 90.19 323 LEU A CA 1
ATOM 2583 C C . LEU A 1 323 ? -15.970 4.290 -32.165 1.00 90.19 323 LEU A C 1
ATOM 2585 O O . LEU A 1 323 ? -15.169 5.194 -31.928 1.00 90.19 323 LEU A O 1
ATOM 2589 N N . ALA A 1 324 ? -17.070 4.474 -32.882 1.00 88.81 324 ALA A N 1
ATOM 2590 C CA . ALA A 1 324 ? -17.534 5.784 -33.309 1.00 88.81 324 ALA A CA 1
ATOM 2591 C C . ALA A 1 324 ? -19.056 5.883 -33.188 1.00 88.81 324 ALA A C 1
ATOM 2593 O O . ALA A 1 324 ? -19.769 4.879 -33.065 1.00 88.81 324 ALA A O 1
ATOM 2594 N N . ALA A 1 325 ? -19.550 7.119 -33.200 1.00 90.00 325 ALA A N 1
ATOM 2595 C CA . ALA A 1 325 ? -20.977 7.376 -33.246 1.00 90.00 325 ALA A CA 1
ATOM 2596 C C . ALA A 1 325 ? -21.548 6.978 -34.620 1.00 90.00 325 ALA A C 1
ATOM 2598 O O . ALA A 1 325 ? -20.905 7.261 -35.637 1.00 90.00 325 ALA A O 1
ATOM 2599 N N . PRO A 1 326 ? -22.751 6.376 -34.690 1.00 90.00 326 PRO A N 1
ATOM 2600 C CA . PRO A 1 326 ? -23.397 6.048 -35.958 1.00 90.00 326 PRO A CA 1
ATOM 2601 C C . PRO A 1 326 ? -23.407 7.203 -36.972 1.00 90.00 326 PRO A C 1
ATOM 2603 O O . PRO A 1 326 ? -23.075 6.989 -38.134 1.00 90.00 326 PRO A O 1
ATOM 2606 N N . CYS A 1 327 ? -23.670 8.444 -36.541 1.00 84.19 327 CYS A N 1
ATOM 2607 C CA . CYS A 1 327 ? -23.688 9.612 -37.432 1.00 84.19 327 CYS A CA 1
ATOM 2608 C C . CYS A 1 327 ? -22.328 10.007 -38.037 1.00 84.19 327 CYS A C 1
ATOM 2610 O O . CYS A 1 327 ? -22.268 10.934 -38.841 1.00 84.19 327 CYS A O 1
ATOM 2612 N N . GLN A 1 328 ? -21.232 9.370 -37.621 1.00 85.06 328 GLN A N 1
ATOM 2613 C CA . GLN A 1 328 ? -19.869 9.630 -38.100 1.00 85.06 328 GLN A CA 1
ATOM 2614 C C . GLN A 1 328 ? -19.333 8.503 -38.993 1.00 85.06 328 GLN A C 1
ATOM 2616 O O . GLN A 1 328 ? -18.194 8.576 -39.452 1.00 85.06 328 GLN A O 1
ATOM 2621 N N . LEU A 1 329 ? -20.122 7.446 -39.203 1.00 84.62 329 LEU A N 1
ATOM 2622 C CA . LEU A 1 329 ? -19.696 6.236 -39.892 1.00 84.62 329 LEU A CA 1
ATOM 2623 C C . LEU A 1 329 ? -20.275 6.154 -41.302 1.00 84.62 329 LEU A C 1
ATOM 2625 O O . LEU A 1 329 ? -21.437 6.489 -41.542 1.00 84.62 329 LEU A O 1
ATOM 2629 N N . TYR A 1 330 ? -19.459 5.633 -42.215 1.00 83.06 330 TYR A N 1
ATOM 2630 C CA . TYR A 1 330 ? -19.866 5.221 -43.552 1.00 83.06 330 TYR A CA 1
ATOM 2631 C C . TYR A 1 330 ? -19.992 3.691 -43.624 1.00 83.06 330 TYR A C 1
ATOM 2633 O O . TYR A 1 330 ? -19.219 2.979 -42.979 1.00 83.06 330 TYR A O 1
ATOM 2641 N N . PRO A 1 331 ? -20.927 3.147 -44.421 1.00 81.12 331 PRO A N 1
ATOM 2642 C CA . PRO A 1 331 ? -21.073 1.702 -44.597 1.00 81.12 331 PRO A CA 1
ATOM 2643 C C . PRO A 1 331 ? -19.802 1.029 -45.146 1.00 81.12 331 PRO A C 1
ATOM 2645 O O . PRO A 1 331 ? -19.191 1.548 -46.081 1.00 81.12 331 PRO A O 1
ATOM 2648 N N . SER A 1 332 ? -19.467 -0.179 -44.674 1.00 77.25 332 SER A N 1
ATOM 2649 C CA . SER A 1 332 ? -18.289 -0.950 -45.133 1.00 77.25 332 SER A CA 1
ATOM 2650 C C . SER A 1 332 ? -18.250 -1.198 -46.650 1.00 77.25 332 SER A C 1
ATOM 2652 O O . SER A 1 332 ? -17.186 -1.288 -47.256 1.00 77.25 332 SER A O 1
ATOM 2654 N N . ARG A 1 333 ? -19.407 -1.247 -47.325 1.00 73.94 333 ARG A N 1
ATOM 2655 C CA . ARG A 1 333 ? -19.486 -1.345 -48.799 1.00 73.94 333 ARG A CA 1
ATOM 2656 C C . ARG A 1 333 ? -18.811 -0.174 -49.529 1.00 73.94 333 ARG A C 1
ATOM 2658 O O . ARG A 1 333 ? -18.510 -0.297 -50.711 1.00 73.94 333 ARG A O 1
ATOM 2665 N N . MET A 1 334 ? -18.596 0.954 -48.848 1.00 74.38 334 MET A N 1
ATOM 2666 C CA . MET A 1 334 ? -17.927 2.138 -49.389 1.00 74.38 334 MET A CA 1
ATOM 2667 C C . MET A 1 334 ? -16.417 2.138 -49.126 1.00 74.38 334 MET A C 1
ATOM 2669 O O . MET A 1 334 ? -15.768 3.137 -49.431 1.00 74.38 334 MET A O 1
ATOM 2673 N N . THR A 1 335 ? -15.842 1.038 -48.615 1.00 77.44 335 THR A N 1
ATOM 2674 C CA . THR A 1 335 ? -14.396 0.911 -48.366 1.00 77.44 335 THR A CA 1
ATOM 2675 C C . THR A 1 335 ? -13.569 1.397 -49.552 1.00 77.44 335 THR A C 1
ATOM 2677 O O . THR A 1 335 ? -12.753 2.292 -49.397 1.00 77.44 335 THR A O 1
ATOM 2680 N N . ASN A 1 336 ? -13.871 0.939 -50.767 1.00 68.75 336 ASN A N 1
ATOM 2681 C CA . ASN A 1 336 ? -13.103 1.307 -51.963 1.00 68.75 336 ASN A CA 1
ATOM 2682 C C . ASN A 1 336 ? -13.246 2.787 -52.386 1.00 68.75 336 ASN A C 1
ATOM 2684 O O . ASN A 1 336 ? -12.546 3.220 -53.295 1.00 68.75 336 ASN A O 1
ATOM 2688 N N . LEU A 1 337 ? -14.176 3.542 -51.790 1.00 65.38 337 LEU A N 1
ATOM 2689 C CA . LEU A 1 337 ? -14.502 4.919 -52.173 1.00 65.38 337 LEU A CA 1
ATOM 2690 C C . LEU A 1 337 ? -14.039 5.950 -51.142 1.00 65.38 337 LEU A C 1
ATOM 2692 O O . LEU A 1 337 ? -13.594 7.027 -51.526 1.00 65.38 337 LEU A O 1
ATOM 2696 N N . VAL A 1 338 ? -14.179 5.650 -49.846 1.00 73.38 338 VAL A N 1
ATOM 2697 C CA . VAL A 1 338 ? -13.990 6.646 -48.775 1.00 73.38 338 VAL A CA 1
ATOM 2698 C C . VAL A 1 338 ? -13.004 6.219 -47.688 1.00 73.38 338 VAL A C 1
ATOM 2700 O O . VAL A 1 338 ? -12.774 7.003 -46.767 1.00 73.38 338 VAL A O 1
ATOM 2703 N N . SER A 1 339 ? -12.378 5.035 -47.786 1.00 73.88 339 SER A N 1
ATOM 2704 C CA . SER A 1 339 ? -11.479 4.498 -46.745 1.00 73.88 339 SER A CA 1
ATOM 2705 C C . SER A 1 339 ? -10.300 5.395 -46.391 1.00 73.88 339 SER A C 1
ATOM 2707 O O . SER A 1 339 ? -9.787 5.310 -45.282 1.00 73.88 339 SER A O 1
ATOM 2709 N N . CYS A 1 340 ? -9.854 6.249 -47.314 1.00 70.19 340 CYS A N 1
ATOM 2710 C CA . CYS A 1 340 ? -8.757 7.189 -47.081 1.00 70.19 340 CYS A CA 1
ATOM 2711 C C . CYS A 1 340 ? -9.204 8.473 -46.359 1.00 70.19 340 CYS A C 1
ATOM 2713 O O . CYS A 1 340 ? -8.362 9.242 -45.910 1.00 70.19 340 CYS A O 1
ATOM 2715 N N . THR A 1 341 ? -10.512 8.742 -46.295 1.00 68.94 341 THR A N 1
ATOM 2716 C CA . THR A 1 341 ? -11.061 10.062 -45.932 1.00 68.94 341 THR A CA 1
ATOM 2717 C C . THR A 1 341 ? -12.131 10.032 -44.848 1.00 68.94 341 THR A C 1
ATOM 2719 O O . THR A 1 341 ? -12.478 11.091 -44.338 1.00 68.94 341 THR A O 1
ATOM 2722 N N . GLN A 1 342 ? -12.698 8.867 -44.527 1.00 81.56 342 GLN A N 1
ATOM 2723 C CA . GLN A 1 342 ? -13.821 8.735 -43.596 1.00 81.56 342 GLN A CA 1
ATOM 2724 C C . GLN A 1 342 ? -13.720 7.457 -42.754 1.00 81.56 342 GLN A C 1
ATOM 2726 O O . GLN A 1 342 ? -13.112 6.471 -43.175 1.00 81.56 342 GLN A O 1
ATOM 2731 N N . LYS A 1 343 ? -14.367 7.450 -41.578 1.00 86.19 343 LYS A N 1
ATOM 2732 C CA . LYS A 1 343 ? -14.495 6.255 -40.726 1.00 86.19 343 LYS A CA 1
ATOM 2733 C C . LYS A 1 343 ? -15.512 5.289 -41.328 1.00 86.19 343 LYS A C 1
ATOM 2735 O O . LYS A 1 343 ? -16.632 5.683 -41.651 1.00 86.19 343 LYS A O 1
ATOM 2740 N N . LEU A 1 344 ? -15.139 4.019 -41.439 1.00 85.38 344 LEU A N 1
ATOM 2741 C CA . LEU A 1 344 ? -15.995 2.960 -41.972 1.00 85.38 344 LEU A CA 1
ATOM 2742 C C . LEU A 1 344 ? -16.523 2.082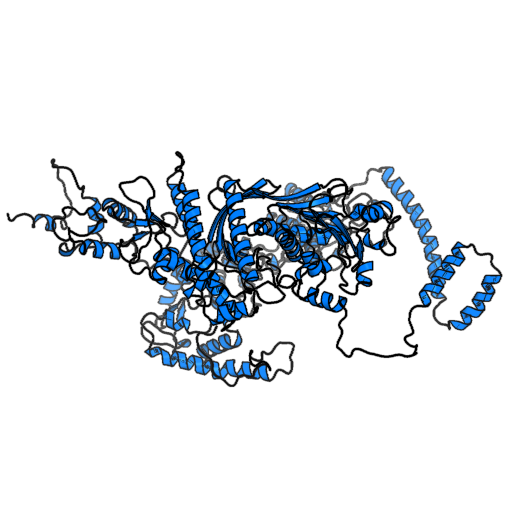 -40.837 1.00 85.38 344 LEU A C 1
ATOM 2744 O O . LEU A 1 344 ? -15.792 1.796 -39.894 1.00 85.38 344 LEU A O 1
ATOM 2748 N N . LEU A 1 345 ? -17.778 1.651 -40.933 1.00 86.50 345 LEU A N 1
ATOM 2749 C CA . LEU A 1 345 ? -18.379 0.680 -40.019 1.00 86.50 345 LEU A CA 1
ATOM 2750 C C . LEU A 1 345 ? -17.745 -0.702 -40.232 1.00 86.50 345 LEU A C 1
ATOM 2752 O O . LEU A 1 345 ? -17.630 -1.160 -41.370 1.00 86.50 345 LEU A O 1
ATOM 2756 N N . ASP A 1 346 ? -17.350 -1.376 -39.152 1.00 84.38 346 ASP A N 1
ATOM 2757 C CA . ASP A 1 346 ? -16.878 -2.760 -39.215 1.00 84.38 346 ASP A CA 1
ATOM 2758 C C . ASP A 1 346 ? -18.046 -3.758 -39.217 1.00 84.38 346 ASP A C 1
ATOM 2760 O O . ASP A 1 346 ? -18.512 -4.210 -38.170 1.00 84.38 346 ASP A O 1
ATOM 2764 N N . ASP A 1 347 ? -18.487 -4.146 -40.413 1.00 71.31 347 ASP A N 1
ATOM 2765 C CA . ASP A 1 347 ? -19.527 -5.165 -40.591 1.00 71.31 347 ASP A CA 1
ATOM 2766 C C . ASP A 1 347 ? -18.975 -6.608 -40.560 1.00 71.31 347 ASP A C 1
ATOM 2768 O O . ASP A 1 347 ? -19.744 -7.566 -40.670 1.00 71.31 347 ASP A O 1
ATOM 2772 N N . SER A 1 348 ? -17.656 -6.815 -40.430 1.00 64.56 348 SER A N 1
ATOM 2773 C CA . SER A 1 348 ? -17.022 -8.139 -40.600 1.00 64.56 348 SER A CA 1
ATOM 2774 C C . SER A 1 348 ? -17.365 -9.134 -39.482 1.00 64.56 348 SER A C 1
ATOM 2776 O O . SER A 1 348 ? -17.488 -10.342 -39.717 1.00 64.56 348 SER A O 1
ATOM 2778 N N . SER A 1 349 ? -17.626 -8.614 -38.281 1.00 55.56 349 SER A N 1
ATOM 2779 C CA . SER A 1 349 ? -18.040 -9.369 -37.091 1.00 55.56 349 SER A CA 1
ATOM 2780 C C . SER A 1 349 ? -19.470 -9.930 -37.176 1.00 55.56 349 SER A C 1
ATOM 2782 O O . SER A 1 349 ? -19.859 -10.766 -36.364 1.00 55.56 349 SER A O 1
ATOM 2784 N N . THR A 1 350 ? -20.244 -9.548 -38.199 1.00 50.72 350 THR A N 1
ATOM 2785 C CA . THR A 1 350 ? -21.627 -10.016 -38.400 1.00 50.72 350 THR A CA 1
ATOM 2786 C C . THR A 1 350 ? -21.739 -11.418 -39.013 1.00 50.72 350 THR A C 1
ATOM 2788 O O . THR A 1 350 ? -22.842 -11.939 -39.154 1.00 50.72 350 THR A O 1
ATOM 2791 N N . SER A 1 351 ? -20.627 -12.059 -39.383 1.00 48.56 351 SER A N 1
ATOM 2792 C CA . SER A 1 351 ? -20.642 -13.359 -40.075 1.00 48.56 351 SER A CA 1
ATOM 2793 C C . SER A 1 351 ? -20.764 -14.577 -39.145 1.00 48.56 351 SER A C 1
ATOM 2795 O O . SER A 1 351 ? -21.207 -15.636 -39.588 1.00 48.56 351 SER A O 1
ATOM 2797 N N . SER A 1 352 ? -20.420 -14.441 -37.861 1.00 42.84 352 SER A N 1
ATOM 2798 C CA . SER A 1 352 ? -20.279 -15.565 -36.918 1.00 42.84 352 SER A CA 1
ATOM 2799 C C . SER A 1 352 ? -21.379 -15.671 -35.850 1.00 42.84 352 SER A C 1
ATOM 2801 O O . SER A 1 352 ? -21.408 -16.651 -35.106 1.00 42.84 352 SER A O 1
ATOM 2803 N N . LEU A 1 353 ? -22.330 -14.735 -35.798 1.00 46.91 353 LEU A N 1
ATOM 2804 C CA . LEU A 1 353 ? -23.491 -14.788 -34.901 1.00 46.91 353 LEU A CA 1
ATOM 2805 C C . LEU A 1 353 ? -24.753 -15.085 -35.724 1.00 46.91 353 LEU A C 1
ATOM 2807 O O . LEU A 1 353 ? -24.982 -14.476 -36.766 1.00 46.91 353 LEU A O 1
ATOM 2811 N N . ARG A 1 354 ? -25.569 -16.058 -35.294 1.00 49.62 354 ARG A N 1
ATOM 2812 C CA . ARG A 1 354 ? -26.824 -16.446 -35.968 1.00 49.62 354 ARG A CA 1
ATOM 2813 C C . ARG A 1 354 ? -27.810 -15.267 -35.977 1.00 49.62 354 ARG A C 1
ATOM 2815 O O . ARG A 1 354 ? -28.609 -15.117 -35.059 1.00 49.62 354 ARG A O 1
ATOM 2822 N N . LEU A 1 355 ? -27.758 -14.443 -37.018 1.00 55.59 355 LEU A N 1
ATOM 2823 C CA . LEU A 1 355 ? -28.626 -13.283 -37.200 1.00 55.59 355 LEU A CA 1
ATOM 2824 C C . LEU A 1 355 ? -30.073 -13.730 -37.456 1.00 55.59 355 LEU A C 1
ATOM 2826 O O . LEU A 1 355 ? -30.381 -14.280 -38.512 1.00 55.59 355 LEU A O 1
ATOM 2830 N N . LYS A 1 356 ? -30.976 -13.478 -36.498 1.00 61.97 356 LYS A N 1
ATOM 2831 C CA . LYS A 1 356 ? -32.433 -13.646 -36.678 1.00 61.97 356 LYS A CA 1
ATOM 2832 C C . LYS A 1 356 ? -33.044 -12.570 -37.606 1.00 61.97 356 LYS A C 1
ATOM 2834 O O . LYS A 1 356 ? -34.199 -12.697 -38.000 1.00 61.97 356 LYS A O 1
ATOM 2839 N N . THR A 1 357 ? -32.302 -11.507 -37.934 1.00 73.25 357 THR A N 1
ATOM 2840 C CA . THR A 1 357 ? -32.771 -10.288 -38.623 1.00 73.25 357 THR A CA 1
ATOM 2841 C C . THR A 1 357 ? -32.302 -10.219 -40.083 1.00 73.25 357 THR A C 1
ATOM 2843 O O . THR A 1 357 ? -31.228 -10.699 -40.451 1.00 73.25 357 THR A O 1
ATOM 2846 N N . THR A 1 358 ? -33.104 -9.599 -40.956 1.00 79.00 358 THR A N 1
ATOM 2847 C CA . THR A 1 358 ? -32.756 -9.468 -42.381 1.00 79.00 358 THR A CA 1
ATOM 2848 C C . THR A 1 358 ? -31.768 -8.320 -42.624 1.00 79.00 358 THR A C 1
ATOM 2850 O O . THR A 1 358 ? -31.672 -7.369 -41.844 1.00 79.00 358 THR A O 1
ATOM 2853 N N . LYS A 1 359 ? -31.032 -8.381 -43.743 1.00 74.25 359 LYS A N 1
ATOM 2854 C CA . LYS A 1 359 ? -30.151 -7.286 -44.193 1.00 74.25 359 LYS A CA 1
ATOM 2855 C C . LYS A 1 359 ? -30.931 -5.981 -44.427 1.00 74.25 359 LYS A C 1
ATOM 2857 O O . LYS A 1 359 ? -30.410 -4.904 -44.158 1.00 74.25 359 LYS A O 1
ATOM 2862 N N . GLU A 1 360 ? -32.181 -6.089 -44.871 1.00 78.12 360 GLU A N 1
ATOM 2863 C CA . GLU A 1 360 ? -33.097 -4.960 -45.075 1.00 78.12 360 GLU A CA 1
ATOM 2864 C C . GLU A 1 360 ? -33.481 -4.302 -43.741 1.00 78.12 360 GLU A C 1
ATOM 2866 O O . GLU A 1 360 ? -33.375 -3.086 -43.602 1.00 78.12 360 GLU A O 1
ATOM 2871 N N . SER A 1 361 ? -33.828 -5.095 -42.721 1.00 81.44 361 SER A N 1
ATOM 2872 C CA . SER A 1 361 ? -34.169 -4.586 -41.383 1.00 81.44 361 SER A CA 1
ATOM 2873 C C . SER A 1 361 ? -32.998 -3.859 -40.714 1.00 81.44 361 SER A C 1
ATOM 2875 O O . SER A 1 361 ? -33.196 -2.810 -40.105 1.00 81.44 361 SER A O 1
ATOM 2877 N N . ARG A 1 362 ? -31.768 -4.369 -40.866 1.00 82.69 362 ARG A N 1
ATOM 2878 C CA . ARG A 1 362 ? -30.555 -3.694 -40.370 1.00 82.69 362 ARG A CA 1
ATOM 2879 C C . ARG A 1 362 ? -30.268 -2.393 -41.117 1.00 82.69 362 ARG A C 1
ATOM 2881 O O . ARG A 1 362 ? -29.908 -1.408 -40.480 1.00 82.69 362 ARG A O 1
ATOM 2888 N N . SER A 1 363 ? -30.502 -2.350 -42.433 1.00 79.50 363 SER A N 1
ATOM 2889 C CA . SER A 1 363 ? -30.385 -1.108 -43.214 1.00 79.50 363 SER A CA 1
ATOM 2890 C C . SER A 1 363 ? -31.293 -0.011 -42.661 1.00 79.50 363 SER A C 1
ATOM 2892 O O . SER A 1 363 ? -30.830 1.104 -42.460 1.00 79.50 363 SER A O 1
ATOM 2894 N N . ILE A 1 364 ? -32.541 -0.341 -42.310 1.00 83.56 364 ILE A N 1
ATOM 2895 C CA . ILE A 1 364 ? -33.491 0.620 -41.725 1.00 83.56 364 ILE A CA 1
ATOM 2896 C C . ILE A 1 364 ? -32.982 1.175 -40.384 1.00 83.56 364 ILE A C 1
ATOM 2898 O O . ILE A 1 364 ? -33.166 2.362 -40.101 1.00 83.56 364 ILE A O 1
ATOM 2902 N N . VAL A 1 365 ? -32.328 0.351 -39.555 1.00 85.00 365 VAL A N 1
ATOM 2903 C CA . VAL A 1 365 ? -31.695 0.815 -38.308 1.00 85.00 365 VAL A CA 1
ATOM 2904 C C . VAL A 1 365 ? -30.526 1.748 -38.610 1.00 85.00 365 VAL A C 1
ATOM 2906 O O . VAL A 1 365 ? -30.462 2.831 -38.036 1.00 85.00 365 VAL A O 1
ATOM 2909 N N . HIS A 1 366 ? -29.632 1.371 -39.524 1.00 84.81 366 HIS A N 1
ATOM 2910 C CA . HIS A 1 366 ? -28.496 2.207 -39.916 1.00 84.81 366 HIS A CA 1
ATOM 2911 C C . HIS A 1 366 ? -28.944 3.567 -40.478 1.00 84.81 366 HIS A C 1
ATOM 2913 O O . HIS A 1 366 ? -28.415 4.597 -40.059 1.00 84.81 366 HIS A O 1
ATOM 2919 N N . ASP A 1 367 ? -29.974 3.583 -41.327 1.00 81.94 367 ASP A N 1
ATOM 2920 C CA . ASP A 1 367 ? -30.571 4.809 -41.865 1.00 81.94 367 ASP A CA 1
ATOM 2921 C C . ASP A 1 367 ? -31.212 5.657 -40.749 1.00 81.94 367 ASP A C 1
ATOM 2923 O O . ASP A 1 367 ? -31.003 6.869 -40.676 1.00 81.94 367 ASP A O 1
ATOM 2927 N N . SER A 1 368 ? -31.927 5.021 -39.812 1.00 84.44 368 SER A N 1
ATOM 2928 C CA . SER A 1 368 ? -32.539 5.702 -38.655 1.00 84.44 368 SER A CA 1
ATOM 2929 C C . SER A 1 368 ? -31.503 6.309 -37.702 1.00 84.44 368 SER A C 1
ATOM 2931 O O . SER A 1 368 ? -31.772 7.327 -37.066 1.00 84.44 368 SER A O 1
ATOM 2933 N N . LEU A 1 369 ? -30.318 5.700 -37.610 1.00 85.38 369 LEU A N 1
ATOM 2934 C CA . LEU A 1 369 ? -29.189 6.181 -36.813 1.00 85.38 369 LEU A CA 1
ATOM 2935 C C . LEU A 1 369 ? -28.275 7.148 -37.575 1.00 85.38 369 LEU A C 1
ATOM 2937 O O . LEU A 1 369 ? -27.233 7.532 -37.044 1.00 85.38 369 LEU A O 1
ATOM 2941 N N . LYS A 1 370 ? -28.674 7.591 -38.775 1.00 78.88 370 LYS A N 1
ATOM 2942 C CA . LYS A 1 370 ? -27.931 8.546 -39.610 1.00 78.88 370 LYS A CA 1
ATOM 2943 C C . LYS A 1 370 ? -26.529 8.055 -40.005 1.00 78.88 370 LYS A C 1
ATOM 2945 O O . LYS A 1 370 ? -25.645 8.883 -40.210 1.00 78.88 370 LYS A O 1
ATOM 2950 N N . ILE A 1 371 ? -26.314 6.740 -40.122 1.00 75.00 371 ILE A N 1
ATOM 2951 C CA . ILE A 1 371 ? -25.098 6.219 -40.767 1.00 75.00 371 ILE A CA 1
ATOM 2952 C C . ILE A 1 371 ? -25.120 6.722 -42.206 1.00 75.00 371 ILE A C 1
ATOM 2954 O O . ILE A 1 371 ? -26.114 6.548 -42.908 1.00 75.00 371 ILE A O 1
ATOM 2958 N N . VAL A 1 372 ? -24.073 7.433 -42.614 1.00 60.78 372 VAL A N 1
ATOM 2959 C CA . VAL A 1 372 ? -24.118 8.311 -43.786 1.00 60.78 372 VAL A CA 1
ATOM 2960 C C . VAL A 1 372 ? -24.365 7.491 -45.057 1.00 60.78 372 VAL A C 1
ATOM 2962 O O . VAL A 1 372 ? -23.497 6.752 -45.517 1.00 60.78 372 VAL A O 1
ATOM 2965 N N . THR A 1 373 ? -25.562 7.620 -45.634 1.00 55.16 373 THR A N 1
ATOM 2966 C CA . THR A 1 373 ? -25.959 6.988 -46.907 1.00 55.16 373 THR A CA 1
ATOM 2967 C C . THR A 1 373 ? -26.212 7.992 -48.034 1.00 55.16 373 THR A C 1
ATOM 2969 O O . THR A 1 373 ? -26.544 7.579 -49.144 1.00 55.16 373 THR A O 1
ATOM 2972 N N . GLN A 1 374 ? -26.039 9.297 -47.791 1.00 44.41 374 GLN A N 1
ATOM 2973 C CA . GLN A 1 374 ? -26.328 10.339 -48.781 1.00 44.41 374 GLN A CA 1
ATOM 2974 C C . GLN A 1 374 ? -25.132 10.634 -49.697 1.00 44.41 374 GLN A C 1
ATOM 2976 O O . GLN A 1 374 ? -23.979 10.632 -49.271 1.00 44.41 374 GLN A O 1
ATOM 2981 N N . GLU A 1 375 ? -25.458 10.843 -50.972 1.00 47.50 375 GLU A N 1
ATOM 2982 C CA . GLU A 1 375 ? -24.569 11.023 -52.120 1.00 47.50 375 GLU A CA 1
ATOM 2983 C C . GLU A 1 375 ? -23.416 11.995 -51.829 1.00 47.50 375 GLU A C 1
ATOM 2985 O O . GLU A 1 375 ? -23.641 13.143 -51.446 1.00 47.50 375 GLU A O 1
ATOM 2990 N N . LEU A 1 376 ? -22.173 11.540 -52.038 1.00 44.25 376 LEU A N 1
ATOM 2991 C CA . LEU A 1 376 ? -21.006 12.421 -52.064 1.00 44.25 376 LEU A CA 1
ATOM 2992 C C . LEU A 1 376 ? -21.267 13.543 -53.085 1.00 44.25 376 LEU A C 1
ATOM 2994 O O . LEU A 1 376 ? -21.418 13.238 -54.272 1.00 44.25 376 LEU A O 1
ATOM 2998 N N . PRO A 1 377 ? -21.249 14.829 -52.687 1.00 44.75 377 PRO A N 1
ATOM 2999 C CA . PRO A 1 377 ? -21.007 15.891 -53.646 1.00 44.75 377 PRO A CA 1
ATOM 3000 C C . PRO A 1 377 ? -19.655 15.576 -54.279 1.00 44.75 377 PRO A C 1
ATOM 3002 O O . PRO A 1 377 ? -18.684 15.331 -53.561 1.00 44.75 377 PRO A O 1
ATOM 3005 N N . ALA A 1 378 ? -19.607 15.512 -55.607 1.00 51.09 378 ALA A N 1
ATOM 3006 C CA . ALA A 1 378 ? -18.397 15.236 -56.362 1.00 51.09 378 ALA A CA 1
ATOM 3007 C C . ALA A 1 378 ? -17.309 16.274 -56.027 1.00 51.09 378 ALA A C 1
ATOM 3009 O O . ALA A 1 378 ? -17.204 17.311 -56.675 1.00 51.09 378 ALA A O 1
ATOM 3010 N N . HIS A 1 379 ? -16.503 16.006 -55.000 1.00 52.69 379 HIS A N 1
ATOM 3011 C CA . HIS A 1 379 ? -15.295 16.758 -54.729 1.00 52.69 379 HIS A CA 1
ATOM 3012 C C . HIS A 1 379 ? -14.196 16.170 -55.605 1.00 52.69 379 HIS A C 1
ATOM 3014 O O . HIS A 1 379 ? -13.752 15.034 -55.437 1.00 52.69 379 HIS A O 1
ATOM 3020 N N . GLU A 1 380 ? -13.791 16.978 -56.576 1.00 49.56 380 GLU A N 1
ATOM 3021 C CA . GLU A 1 380 ? -12.722 16.751 -57.547 1.00 49.56 380 GLU A CA 1
ATOM 3022 C C . GLU A 1 380 ? -11.438 16.171 -56.912 1.00 49.56 380 GLU A C 1
ATOM 3024 O O . GLU A 1 380 ? -10.700 15.422 -57.551 1.00 49.56 380 GLU A O 1
ATOM 3029 N N . ASP A 1 381 ? -11.214 16.448 -55.627 1.00 50.28 381 ASP A N 1
ATOM 3030 C CA . ASP A 1 381 ? -10.061 16.001 -54.846 1.00 50.28 381 ASP A CA 1
ATOM 3031 C C . ASP A 1 381 ? -10.123 14.516 -54.441 1.00 50.28 381 ASP A C 1
ATOM 3033 O O . ASP A 1 381 ? -9.095 13.834 -54.441 1.00 50.28 381 ASP A O 1
ATOM 3037 N N . THR A 1 382 ? -11.314 13.962 -54.178 1.00 47.34 382 THR A N 1
ATOM 3038 C CA . THR A 1 382 ? -11.491 12.528 -53.869 1.00 47.34 382 THR A CA 1
ATOM 3039 C C . THR A 1 382 ? -11.234 11.671 -55.111 1.00 47.34 382 THR A C 1
ATOM 3041 O O . THR A 1 382 ? -10.586 10.628 -55.033 1.00 47.34 382 THR A O 1
ATOM 3044 N N . VAL A 1 383 ? -11.659 12.155 -56.284 1.00 52.88 383 VAL A N 1
ATOM 3045 C CA . VAL A 1 383 ? -11.419 11.493 -57.576 1.00 52.88 383 VAL A CA 1
ATOM 3046 C C . VAL A 1 383 ? -9.940 11.579 -57.972 1.00 52.88 383 VAL A C 1
ATOM 3048 O O . VAL A 1 383 ? -9.366 10.577 -58.396 1.00 52.88 383 VAL A O 1
ATOM 3051 N N . LYS A 1 384 ? -9.279 12.728 -57.767 1.00 52.22 384 LYS A N 1
ATOM 3052 C CA . LYS A 1 384 ? -7.829 12.881 -58.011 1.00 52.22 384 LYS A CA 1
ATOM 3053 C C . LYS A 1 384 ? -6.983 11.967 -57.119 1.00 52.22 384 LYS A C 1
ATOM 3055 O O . LYS A 1 384 ? -6.016 11.374 -57.599 1.00 52.22 384 LYS A O 1
ATOM 3060 N N . SER A 1 385 ? -7.363 11.807 -55.851 1.00 51.06 385 SER A N 1
ATOM 3061 C CA . SER A 1 385 ? -6.683 10.900 -54.918 1.00 51.06 385 SER A CA 1
ATOM 3062 C C . SER A 1 385 ? -6.837 9.427 -55.331 1.00 51.06 385 SER A C 1
ATOM 3064 O O . SER A 1 385 ? -5.844 8.702 -55.403 1.00 51.06 385 SER A O 1
ATOM 3066 N N . ALA A 1 386 ? -8.048 9.009 -55.724 1.00 47.66 386 ALA A N 1
ATOM 3067 C CA . ALA A 1 386 ? -8.323 7.647 -56.191 1.00 47.66 386 ALA A CA 1
ATOM 3068 C C . ALA A 1 386 ? -7.596 7.291 -57.508 1.00 47.66 386 ALA A C 1
ATOM 3070 O O . ALA A 1 386 ? -7.109 6.171 -57.671 1.00 47.66 386 ALA A O 1
ATOM 3071 N N . VAL A 1 387 ? -7.460 8.244 -58.440 1.00 52.59 387 VAL A N 1
ATOM 3072 C CA . VAL A 1 387 ? -6.762 8.034 -59.725 1.00 52.59 387 VAL A CA 1
ATOM 3073 C C . VAL A 1 387 ? -5.245 7.876 -59.543 1.00 52.59 387 VAL A C 1
ATOM 3075 O O . VAL A 1 387 ? -4.649 6.981 -60.144 1.00 52.59 387 VAL A O 1
ATOM 3078 N N . ASN A 1 388 ? -4.610 8.672 -58.675 1.00 51.59 388 ASN A N 1
ATOM 3079 C CA . ASN A 1 388 ? -3.174 8.530 -58.378 1.00 51.59 388 ASN A CA 1
ATOM 3080 C C . ASN A 1 388 ? -2.845 7.214 -57.655 1.00 51.59 388 ASN A C 1
ATOM 3082 O O . ASN A 1 388 ? -1.777 6.624 -57.837 1.00 51.59 388 ASN A O 1
ATOM 3086 N N . GLN A 1 389 ? -3.791 6.725 -56.865 1.00 51.31 389 GLN A N 1
ATOM 3087 C CA . GLN A 1 389 ? -3.696 5.466 -56.143 1.00 51.31 389 GLN A CA 1
ATOM 3088 C C . GLN A 1 389 ? -3.811 4.246 -57.081 1.00 51.31 389 GLN A C 1
ATOM 3090 O O . GLN A 1 389 ? -2.962 3.352 -57.032 1.00 51.31 389 GLN A O 1
ATOM 3095 N N . LEU A 1 390 ? -4.753 4.248 -58.032 1.00 48.50 390 LEU A N 1
ATOM 3096 C CA . LEU A 1 390 ? -4.874 3.196 -59.058 1.00 48.50 390 LEU A CA 1
ATOM 3097 C C . LEU A 1 390 ? -3.619 3.058 -59.941 1.00 48.50 390 LEU A C 1
ATOM 3099 O O . LEU A 1 390 ? -3.220 1.943 -60.277 1.00 48.50 390 LEU A O 1
ATOM 3103 N N . LEU A 1 391 ? -2.941 4.169 -60.247 1.00 47.44 391 LEU A N 1
ATOM 3104 C CA . LEU A 1 391 ? -1.669 4.177 -60.987 1.00 47.44 391 LEU A CA 1
ATOM 3105 C C . LEU A 1 391 ? -0.504 3.525 -60.223 1.00 47.44 391 LEU A C 1
ATOM 3107 O O . LEU A 1 391 ? 0.467 3.086 -60.840 1.00 47.44 391 LEU A O 1
ATOM 3111 N N . THR A 1 392 ? -0.591 3.450 -58.895 1.00 45.62 392 THR A N 1
ATOM 3112 C CA . THR A 1 392 ? 0.459 2.877 -58.039 1.00 45.62 392 THR A CA 1
ATOM 3113 C C . THR A 1 392 ? 0.264 1.369 -57.859 1.00 45.62 392 THR A C 1
ATOM 3115 O O . THR A 1 392 ? 1.225 0.607 -57.929 1.00 45.62 392 THR A O 1
ATOM 3118 N N . VAL A 1 393 ? -0.987 0.914 -57.738 1.00 46.22 393 VAL A N 1
ATOM 3119 C CA . VAL A 1 393 ? -1.328 -0.519 -57.660 1.00 46.22 393 VAL A CA 1
ATOM 3120 C C . VAL A 1 393 ? -1.106 -1.241 -58.991 1.00 46.22 393 VAL A C 1
ATOM 3122 O O . VAL A 1 393 ? -0.633 -2.377 -58.989 1.00 46.22 393 VAL A O 1
ATOM 3125 N N . ALA A 1 394 ? -1.345 -0.574 -60.126 1.00 45.66 394 ALA A N 1
ATOM 3126 C CA . ALA A 1 394 ? -1.042 -1.130 -61.447 1.00 45.66 394 ALA A CA 1
ATOM 3127 C C . ALA A 1 394 ? 0.448 -1.495 -61.610 1.00 45.66 394 ALA A C 1
ATOM 3129 O O . ALA A 1 394 ? 0.766 -2.506 -62.226 1.00 45.66 394 ALA A O 1
ATOM 3130 N N . LYS A 1 395 ? 1.354 -0.730 -60.982 1.00 45.41 395 LYS A N 1
ATOM 3131 C CA . LYS A 1 395 ? 2.805 -0.983 -61.010 1.00 45.41 395 LYS A CA 1
ATOM 3132 C C . LYS A 1 395 ? 3.250 -2.125 -60.090 1.00 45.41 395 LYS A C 1
ATOM 3134 O O . LYS A 1 395 ? 4.273 -2.740 -60.351 1.00 45.41 395 LYS A O 1
ATOM 3139 N N . PHE A 1 396 ? 2.496 -2.421 -59.031 1.00 42.62 396 PHE A N 1
ATOM 3140 C CA . PHE A 1 396 ? 2.824 -3.487 -58.074 1.00 42.62 396 PHE A CA 1
ATOM 3141 C C . PHE A 1 396 ? 2.340 -4.872 -58.545 1.00 42.62 396 PHE A C 1
ATOM 3143 O O . PHE A 1 396 ? 2.948 -5.894 -58.229 1.00 42.62 396 PHE A O 1
ATOM 3150 N N . HIS A 1 397 ? 1.260 -4.918 -59.335 1.00 45.19 397 HIS A N 1
ATOM 3151 C CA . HIS A 1 397 ? 0.686 -6.168 -59.843 1.00 45.19 397 HIS A CA 1
ATOM 3152 C C . HIS A 1 397 ? 1.553 -6.843 -60.922 1.00 45.19 397 HIS A C 1
ATOM 3154 O O . HIS A 1 397 ? 1.641 -8.071 -60.941 1.00 45.19 397 HIS A O 1
ATOM 3160 N N . GLU A 1 398 ? 2.238 -6.066 -61.770 1.00 41.72 398 GLU A N 1
ATOM 3161 C CA . GLU A 1 398 ? 3.185 -6.607 -62.760 1.00 41.72 398 GLU A CA 1
ATOM 3162 C C . GLU A 1 398 ? 4.375 -7.313 -62.089 1.00 41.72 398 GLU A C 1
ATOM 3164 O O . GLU A 1 398 ? 4.756 -8.403 -62.506 1.00 41.72 398 GLU A O 1
ATOM 3169 N N . SER A 1 399 ? 4.897 -6.772 -60.983 1.00 44.28 399 SER A N 1
ATOM 3170 C CA . SER A 1 399 ? 6.075 -7.327 -60.298 1.00 44.28 399 SER A CA 1
ATOM 3171 C C . SER A 1 399 ? 5.802 -8.623 -59.520 1.00 44.28 399 SER A C 1
ATOM 3173 O O . SER A 1 399 ? 6.699 -9.446 -59.348 1.00 44.28 399 SER A O 1
ATOM 3175 N N . HIS A 1 400 ? 4.570 -8.845 -59.052 1.00 44.41 400 HIS A N 1
ATOM 3176 C CA . HIS A 1 400 ? 4.226 -10.021 -58.241 1.00 44.41 400 HIS A CA 1
ATOM 3177 C C . HIS A 1 400 ? 3.929 -11.275 -59.089 1.00 44.41 400 HIS A C 1
ATOM 3179 O O . HIS A 1 400 ? 4.164 -12.400 -58.637 1.00 44.41 400 HIS A O 1
ATOM 3185 N N . GLN A 1 401 ? 3.447 -11.114 -60.329 1.00 41.00 401 GLN A N 1
ATOM 3186 C CA . GLN A 1 401 ? 3.200 -12.245 -61.240 1.00 41.00 401 GLN A CA 1
ATOM 3187 C C . GLN A 1 401 ? 4.497 -12.909 -61.732 1.00 41.00 401 GLN A C 1
ATOM 3189 O O . GLN A 1 401 ? 4.495 -14.079 -62.118 1.00 41.00 401 GLN A O 1
ATOM 3194 N N . GLU A 1 402 ? 5.611 -12.183 -61.699 1.00 42.19 402 GLU A N 1
ATOM 3195 C CA . GLU A 1 402 ? 6.914 -12.658 -62.167 1.00 42.19 402 GLU A CA 1
ATOM 3196 C C . GLU A 1 402 ? 7.635 -13.515 -61.111 1.00 42.19 402 GLU A C 1
ATOM 3198 O O . GLU A 1 402 ? 8.322 -14.478 -61.448 1.00 42.19 402 GLU A O 1
ATOM 3203 N N . ILE A 1 403 ? 7.382 -13.242 -59.826 1.00 40.88 403 ILE A N 1
ATOM 3204 C CA . ILE A 1 403 ? 7.961 -13.948 -58.671 1.00 40.88 403 ILE A CA 1
ATOM 3205 C C . ILE A 1 403 ? 7.313 -15.329 -58.460 1.00 40.88 403 ILE A C 1
ATOM 3207 O O . ILE A 1 403 ? 8.006 -16.307 -58.175 1.00 40.88 403 ILE A O 1
ATOM 3211 N N . GLU A 1 404 ? 5.999 -15.451 -58.666 1.00 40.66 404 GLU A N 1
ATOM 3212 C CA . GLU A 1 404 ? 5.288 -16.733 -58.522 1.00 40.66 404 GLU A CA 1
ATOM 3213 C C . GLU A 1 404 ? 5.641 -17.734 -59.644 1.00 40.66 404 GLU A C 1
ATOM 3215 O O . GLU A 1 404 ? 5.724 -18.934 -59.389 1.00 40.66 404 GLU A O 1
ATOM 3220 N N . ARG A 1 405 ? 6.004 -17.264 -60.852 1.00 42.25 405 ARG A N 1
ATOM 3221 C CA . ARG A 1 405 ? 6.510 -18.137 -61.938 1.00 42.25 405 ARG A CA 1
ATOM 3222 C C . ARG A 1 405 ? 7.855 -18.794 -61.624 1.00 42.25 405 ARG A C 1
ATOM 3224 O O . ARG A 1 405 ? 8.159 -19.855 -62.167 1.00 42.25 405 ARG A O 1
ATOM 3231 N N . VAL A 1 406 ? 8.676 -18.165 -60.785 1.00 41.50 406 VAL A N 1
ATOM 3232 C CA . VAL A 1 406 ? 9.985 -18.705 -60.385 1.00 41.50 406 VAL A CA 1
ATOM 3233 C C . VAL A 1 406 ? 9.815 -19.749 -59.281 1.00 41.50 406 VAL A C 1
ATOM 3235 O O . VAL A 1 406 ? 10.511 -20.760 -59.274 1.00 41.50 406 VAL A O 1
ATOM 3238 N N . ARG A 1 407 ? 8.833 -19.564 -58.395 1.00 41.47 407 ARG A N 1
ATOM 3239 C CA . ARG A 1 407 ? 8.579 -20.428 -57.235 1.00 41.47 407 ARG A CA 1
ATOM 3240 C C . ARG A 1 407 ? 8.137 -21.851 -57.603 1.00 41.47 407 ARG A C 1
ATOM 3242 O O . ARG A 1 407 ? 8.549 -22.797 -56.936 1.00 41.47 407 ARG A O 1
ATOM 3249 N N . GLU A 1 408 ? 7.375 -22.026 -58.684 1.00 42.22 408 GLU A N 1
ATOM 3250 C CA . GLU A 1 408 ? 6.917 -23.352 -59.146 1.00 42.22 408 GLU A CA 1
ATOM 3251 C C . GLU A 1 408 ? 8.025 -24.217 -59.778 1.00 42.22 408 GLU A C 1
ATOM 3253 O O . GLU A 1 408 ? 7.850 -25.424 -59.935 1.00 42.22 408 GLU A O 1
ATOM 3258 N N . LYS A 1 409 ? 9.193 -23.642 -60.098 1.00 42.31 409 LYS A N 1
ATOM 3259 C CA . LYS A 1 409 ? 10.307 -24.363 -60.741 1.00 42.31 409 LYS A CA 1
ATOM 3260 C C . LYS A 1 409 ? 11.312 -25.009 -59.774 1.00 42.31 409 LYS A C 1
ATOM 3262 O O . LYS A 1 409 ? 12.172 -25.751 -60.235 1.00 42.31 409 LYS A O 1
ATOM 3267 N N . PHE A 1 410 ? 11.218 -24.759 -58.463 1.00 44.56 410 PHE A N 1
ATOM 3268 C CA . PHE A 1 410 ? 12.261 -25.102 -57.473 1.00 44.56 410 PHE A CA 1
ATOM 3269 C C . PHE A 1 410 ? 11.834 -26.126 -56.405 1.00 44.56 410 PHE A C 1
ATOM 3271 O O . PHE A 1 410 ? 12.338 -26.131 -55.282 1.00 44.56 410 PHE A O 1
ATOM 3278 N N . GLY A 1 411 ? 10.921 -27.034 -56.744 1.00 41.59 411 GLY A N 1
ATOM 3279 C CA . GLY A 1 411 ? 10.635 -28.209 -55.925 1.00 41.59 411 GLY A CA 1
ATOM 3280 C C . GLY A 1 411 ? 11.391 -29.428 -56.448 1.00 41.59 411 GLY A C 1
ATOM 3281 O O . GLY A 1 411 ? 10.998 -29.969 -57.470 1.00 41.59 411 GLY A O 1
ATOM 3282 N N . THR A 1 412 ? 12.401 -29.898 -55.708 1.00 45.22 412 THR A N 1
ATOM 3283 C CA . THR A 1 412 ? 13.117 -31.190 -55.864 1.00 45.22 412 THR A CA 1
ATOM 3284 C C . THR A 1 412 ? 14.245 -31.270 -56.913 1.00 45.22 412 THR A C 1
ATOM 3286 O O . THR A 1 412 ? 14.009 -31.732 -58.018 1.00 45.22 412 THR A O 1
ATOM 3289 N N . GLN A 1 413 ? 15.493 -30.915 -56.547 1.00 38.41 413 GLN A N 1
ATOM 3290 C CA . GLN A 1 413 ? 16.729 -31.663 -56.897 1.00 38.41 413 GLN A CA 1
ATOM 3291 C C . GLN A 1 413 ? 18.019 -31.056 -56.291 1.00 38.41 413 GLN A C 1
ATOM 3293 O O . GLN A 1 413 ? 18.024 -29.932 -55.803 1.00 38.41 413 GLN A O 1
ATOM 3298 N N . ASP A 1 414 ? 19.061 -31.896 -56.266 1.00 45.19 414 ASP A N 1
ATOM 3299 C CA . ASP A 1 414 ? 20.354 -31.854 -55.559 1.00 45.19 414 ASP A CA 1
ATOM 3300 C C . ASP A 1 414 ? 21.217 -30.590 -55.782 1.00 45.19 414 ASP A C 1
ATOM 3302 O O . ASP A 1 414 ? 21.346 -30.078 -56.891 1.00 45.19 414 ASP A O 1
ATOM 3306 N N . MET A 1 415 ? 21.841 -30.102 -54.705 1.00 39.38 415 MET A N 1
ATOM 3307 C CA . MET A 1 415 ? 22.437 -28.763 -54.596 1.00 39.38 415 MET A CA 1
ATOM 3308 C C . MET A 1 415 ? 23.865 -28.665 -55.168 1.00 39.38 415 MET A C 1
ATOM 3310 O O . MET A 1 415 ? 24.322 -27.567 -55.470 1.00 39.38 415 MET A O 1
ATOM 3314 N N . LEU A 1 416 ? 24.571 -29.787 -55.357 1.00 43.03 416 LEU A N 1
ATOM 3315 C CA . LEU A 1 416 ? 25.940 -29.800 -55.902 1.00 43.03 416 LEU A CA 1
ATOM 3316 C C . LEU A 1 416 ? 25.983 -29.726 -57.437 1.00 43.03 416 LEU A C 1
ATOM 3318 O O . LEU A 1 416 ? 26.860 -29.067 -57.985 1.00 43.03 416 LEU A O 1
ATOM 3322 N N . GLY A 1 417 ? 25.007 -30.313 -58.138 1.00 49.62 417 GLY A N 1
ATOM 3323 C CA . GLY A 1 417 ? 24.929 -30.236 -59.607 1.00 49.62 417 GLY A CA 1
ATOM 3324 C C . GLY A 1 417 ? 24.592 -28.834 -60.127 1.00 49.62 417 GLY A C 1
ATOM 3325 O O . GLY A 1 417 ? 25.072 -28.423 -61.180 1.00 49.62 417 GLY A O 1
ATOM 3326 N N . VAL A 1 418 ? 23.836 -28.058 -59.346 1.00 45.72 418 VAL A N 1
ATOM 3327 C CA . VAL A 1 418 ? 23.430 -26.689 -59.705 1.00 45.72 418 VAL A CA 1
ATOM 3328 C C . VAL A 1 418 ? 24.600 -25.700 -59.600 1.00 45.72 418 VAL A C 1
ATOM 3330 O O . VAL A 1 418 ? 24.669 -24.738 -60.363 1.00 45.72 418 VAL A O 1
ATOM 3333 N N . MET A 1 419 ? 25.560 -25.945 -58.701 1.00 40.72 419 MET A N 1
ATOM 3334 C CA . MET A 1 419 ? 26.732 -25.075 -58.535 1.00 40.72 419 MET A CA 1
ATOM 3335 C C . MET A 1 419 ? 27.707 -25.149 -59.722 1.00 40.72 419 MET A C 1
ATOM 3337 O O . MET A 1 419 ? 28.361 -24.149 -60.031 1.00 40.72 419 MET A O 1
ATOM 3341 N N . GLU A 1 420 ? 27.794 -26.298 -60.398 1.00 48.09 420 GLU A N 1
ATOM 3342 C CA . GLU A 1 420 ? 28.645 -26.481 -61.580 1.00 48.09 420 GLU A CA 1
ATOM 3343 C C . GLU A 1 420 ? 28.018 -25.844 -62.838 1.00 48.09 420 GLU A C 1
ATOM 3345 O O . GLU A 1 420 ? 28.722 -25.169 -63.588 1.00 48.09 420 GLU A O 1
ATOM 3350 N N . GLU A 1 421 ? 26.695 -25.957 -63.030 1.00 49.97 421 GLU A N 1
ATOM 3351 C CA . GLU A 1 421 ? 25.987 -25.322 -64.160 1.00 49.97 421 GLU A CA 1
ATOM 3352 C C . GLU A 1 421 ? 25.897 -23.788 -64.018 1.00 49.97 421 GLU A C 1
ATOM 3354 O O . GLU A 1 421 ? 26.045 -23.060 -65.000 1.00 49.97 421 GLU A O 1
ATOM 3359 N N . MET A 1 422 ? 25.746 -23.257 -62.797 1.00 44.16 422 MET A N 1
ATOM 3360 C CA . MET A 1 422 ? 25.655 -21.804 -62.570 1.00 44.16 422 MET A CA 1
ATOM 3361 C C . MET A 1 422 ? 26.992 -21.062 -62.695 1.00 44.16 422 MET A C 1
ATOM 3363 O O . MET A 1 422 ? 26.998 -19.877 -63.024 1.00 44.16 422 MET A O 1
ATOM 3367 N N . LYS A 1 423 ? 28.138 -21.730 -62.503 1.00 44.41 423 LYS A N 1
ATOM 3368 C CA . LYS A 1 423 ? 29.451 -21.137 -62.829 1.00 44.41 423 LYS A CA 1
ATOM 3369 C C . LYS A 1 423 ? 29.626 -20.905 -64.328 1.00 44.41 423 LYS A C 1
ATOM 3371 O O . LYS A 1 423 ? 30.385 -20.020 -64.717 1.00 44.41 423 LYS A O 1
ATOM 3376 N N . GLN A 1 424 ? 28.941 -21.694 -65.152 1.00 49.03 424 GLN A N 1
ATOM 3377 C CA . GLN A 1 424 ? 29.066 -21.638 -66.602 1.00 49.03 424 GLN A CA 1
ATOM 3378 C C . GLN A 1 424 ? 28.222 -20.507 -67.214 1.00 49.03 424 GLN A C 1
ATOM 3380 O O . GLN A 1 424 ? 28.669 -19.884 -68.169 1.00 49.03 424 GLN A O 1
ATOM 3385 N N . ASP A 1 425 ? 27.073 -20.162 -66.619 1.00 47.06 425 ASP A N 1
ATOM 3386 C CA . ASP A 1 425 ? 26.167 -19.119 -67.143 1.00 47.06 425 ASP A CA 1
ATOM 3387 C C . ASP A 1 425 ? 26.530 -17.684 -66.670 1.00 47.06 425 ASP A C 1
ATOM 3389 O O . ASP A 1 425 ? 26.100 -16.698 -67.270 1.00 47.06 425 ASP A O 1
ATOM 3393 N N . VAL A 1 426 ? 27.367 -17.540 -65.628 1.00 47.91 426 VAL A N 1
ATOM 3394 C CA . VAL A 1 426 ? 27.867 -16.234 -65.126 1.00 47.91 426 VAL A CA 1
ATOM 3395 C C . VAL A 1 426 ? 29.026 -15.680 -65.972 1.00 47.91 426 VAL A C 1
ATOM 3397 O O . VAL A 1 426 ? 29.244 -14.471 -65.997 1.00 47.91 426 VAL A O 1
ATOM 3400 N N . GLY A 1 427 ? 29.745 -16.528 -66.715 1.00 49.38 427 GLY A N 1
ATOM 3401 C CA . GLY A 1 427 ? 30.820 -16.084 -67.613 1.00 49.38 427 GLY A CA 1
ATOM 3402 C C . GLY A 1 427 ? 30.337 -15.298 -68.841 1.00 49.38 427 GLY A C 1
ATOM 3403 O O . GLY A 1 427 ? 31.087 -14.472 -69.356 1.00 49.38 427 GLY A O 1
ATOM 3404 N N . ASP A 1 428 ? 29.088 -15.504 -69.274 1.00 51.66 428 ASP A N 1
ATOM 3405 C CA . ASP A 1 428 ? 28.588 -15.024 -70.573 1.00 51.66 428 ASP A CA 1
ATOM 3406 C C . ASP A 1 428 ? 27.576 -13.865 -70.498 1.00 51.66 428 ASP A C 1
ATOM 3408 O O . ASP A 1 428 ? 27.105 -13.387 -71.533 1.00 51.66 428 ASP A O 1
ATOM 3412 N N . ARG A 1 429 ? 27.233 -13.348 -69.309 1.00 48.66 429 ARG A N 1
ATOM 3413 C CA . ARG A 1 429 ? 26.284 -12.225 -69.185 1.00 48.66 429 ARG A CA 1
ATOM 3414 C C . ARG A 1 429 ? 26.866 -11.115 -68.323 1.00 48.66 429 ARG A C 1
ATOM 3416 O O . ARG A 1 429 ? 27.074 -11.287 -67.130 1.00 48.66 429 ARG A O 1
ATOM 3423 N N . GLN A 1 430 ? 27.124 -9.964 -68.943 1.00 49.44 430 GLN A N 1
ATOM 3424 C CA . GLN A 1 430 ? 27.537 -8.731 -68.267 1.00 49.44 430 GLN A CA 1
ATOM 3425 C C . GLN A 1 430 ? 26.463 -8.300 -67.251 1.00 49.44 430 GLN A C 1
ATOM 3427 O O . GLN A 1 430 ? 25.459 -7.696 -67.626 1.00 49.44 430 GLN A O 1
ATOM 3432 N N . LEU A 1 431 ? 26.664 -8.639 -65.977 1.00 49.62 431 LEU A N 1
ATOM 3433 C CA . LEU A 1 431 ? 25.826 -8.231 -64.844 1.00 49.62 431 LEU A CA 1
ATOM 3434 C C . LEU A 1 431 ? 26.403 -6.959 -64.195 1.00 49.62 431 LEU A C 1
ATOM 3436 O O . LEU A 1 431 ? 27.614 -6.744 -64.234 1.00 49.62 431 LEU A O 1
ATOM 3440 N N . SER A 1 432 ? 25.548 -6.115 -63.608 1.00 49.09 432 SER A N 1
ATOM 3441 C CA . SER A 1 432 ? 25.967 -4.922 -62.853 1.00 49.09 432 SER A CA 1
ATOM 3442 C C . SER A 1 432 ? 26.373 -5.269 -61.413 1.00 49.09 432 SER A C 1
ATOM 3444 O O . SER A 1 432 ? 25.873 -6.246 -60.853 1.00 49.09 432 SER A O 1
ATOM 3446 N N . ASP A 1 433 ? 27.224 -4.445 -60.792 1.00 45.34 433 ASP A N 1
ATOM 3447 C CA . ASP A 1 433 ? 27.801 -4.688 -59.454 1.00 45.34 433 ASP A CA 1
ATOM 3448 C C . ASP A 1 433 ? 26.743 -4.941 -58.359 1.00 45.34 433 ASP A C 1
ATOM 3450 O O . ASP A 1 433 ? 26.909 -5.839 -57.532 1.00 45.34 433 ASP A O 1
ATOM 3454 N N . ASP A 1 434 ? 25.586 -4.274 -58.431 1.00 43.12 434 ASP A N 1
ATOM 3455 C CA . ASP A 1 434 ? 24.465 -4.483 -57.498 1.00 43.12 434 ASP A CA 1
ATOM 3456 C C . ASP A 1 434 ? 23.860 -5.900 -57.580 1.00 43.12 434 ASP A C 1
ATOM 3458 O O . ASP A 1 434 ? 23.343 -6.431 -56.592 1.00 43.12 434 ASP A O 1
ATOM 3462 N N . GLN A 1 435 ? 23.935 -6.553 -58.747 1.00 42.22 435 GLN A N 1
ATOM 3463 C CA . GLN A 1 435 ? 23.468 -7.932 -58.921 1.00 42.22 435 GLN A CA 1
ATOM 3464 C C . GLN A 1 435 ? 24.488 -8.955 -58.411 1.00 42.22 435 GLN A C 1
ATOM 3466 O O . GLN A 1 435 ? 24.087 -10.012 -57.928 1.00 42.22 435 GLN A O 1
ATOM 3471 N N . VAL A 1 436 ? 25.783 -8.626 -58.427 1.00 45.22 436 VAL A N 1
ATOM 3472 C CA . VAL A 1 436 ? 26.842 -9.442 -57.808 1.00 45.22 436 VAL A CA 1
ATOM 3473 C C . VAL A 1 436 ? 26.779 -9.339 -56.279 1.00 45.22 436 VAL A C 1
ATOM 3475 O O . VAL A 1 436 ? 26.952 -10.339 -55.580 1.00 45.22 436 VAL A O 1
ATOM 3478 N N . GLU A 1 437 ? 26.451 -8.167 -55.733 1.00 44.31 437 GLU A N 1
ATOM 3479 C CA . GLU A 1 437 ? 26.327 -7.971 -54.284 1.00 44.31 437 GLU A CA 1
ATOM 3480 C C . GLU A 1 437 ? 25.101 -8.690 -53.695 1.00 44.31 437 GLU A C 1
ATOM 3482 O O . GLU A 1 437 ? 25.192 -9.307 -52.627 1.00 44.31 437 GLU A O 1
ATOM 3487 N N . LEU A 1 438 ? 23.975 -8.709 -54.419 1.00 42.59 438 LEU A N 1
ATOM 3488 C CA . LEU A 1 438 ? 22.796 -9.493 -54.037 1.00 42.59 438 LEU A CA 1
ATOM 3489 C C . LEU A 1 438 ? 23.080 -11.010 -54.095 1.00 42.59 438 LEU A C 1
ATOM 3491 O O . LEU A 1 438 ? 22.623 -11.763 -53.231 1.00 42.59 438 LEU A O 1
ATOM 3495 N N . PHE A 1 439 ? 23.901 -11.445 -55.059 1.00 40.34 439 PHE A N 1
ATOM 3496 C CA . PHE A 1 439 ? 24.356 -12.830 -55.234 1.00 40.34 439 PHE A CA 1
ATOM 3497 C C . PHE A 1 439 ? 25.289 -13.292 -54.094 1.00 40.34 439 PHE A C 1
ATOM 3499 O O . PHE A 1 439 ? 25.120 -14.384 -53.549 1.00 40.34 439 PHE A O 1
ATOM 3506 N N . CYS A 1 440 ? 26.213 -12.436 -53.643 1.00 43.00 440 CYS A N 1
ATOM 3507 C CA . CYS A 1 440 ? 27.097 -12.706 -52.500 1.00 43.00 440 CYS A CA 1
ATOM 3508 C C . CYS A 1 440 ? 26.353 -12.727 -51.151 1.00 43.00 440 CYS A C 1
ATOM 3510 O O . CYS A 1 440 ? 26.676 -13.538 -50.279 1.00 43.00 440 CYS A O 1
ATOM 3512 N N . ARG A 1 441 ? 25.317 -11.893 -50.979 1.00 45.34 441 ARG A N 1
ATOM 3513 C CA . ARG A 1 441 ? 24.477 -11.881 -49.765 1.00 45.34 441 ARG A CA 1
ATOM 3514 C C . ARG A 1 441 ? 23.558 -13.097 -49.658 1.00 45.34 441 ARG A C 1
ATOM 3516 O O . ARG A 1 441 ? 23.337 -13.587 -48.552 1.00 45.34 441 ARG A O 1
ATOM 3523 N N . ALA A 1 442 ? 23.088 -13.624 -50.788 1.00 40.59 442 ALA A N 1
ATOM 3524 C CA . ALA A 1 442 ? 22.338 -14.878 -50.826 1.00 40.59 442 ALA A CA 1
ATOM 3525 C C . ALA A 1 442 ? 23.218 -16.095 -50.466 1.00 40.59 442 ALA A C 1
ATOM 3527 O O . ALA A 1 442 ? 22.763 -16.986 -49.752 1.00 40.59 442 ALA A O 1
ATOM 3528 N N . ALA A 1 443 ? 24.494 -16.101 -50.874 1.00 38.94 443 ALA A N 1
ATOM 3529 C CA . ALA A 1 443 ? 25.448 -17.162 -50.535 1.00 38.94 443 ALA A CA 1
ATOM 3530 C C . ALA A 1 443 ? 25.922 -17.120 -49.063 1.00 38.94 443 ALA A C 1
ATOM 3532 O O . ALA A 1 443 ? 26.120 -18.166 -48.446 1.00 38.94 443 ALA A O 1
ATOM 3533 N N . GLN A 1 444 ? 26.057 -15.932 -48.459 1.00 41.06 444 GLN A N 1
ATOM 3534 C CA . GLN A 1 444 ? 26.500 -15.784 -47.061 1.00 41.06 444 GLN A CA 1
ATOM 3535 C C . GLN A 1 444 ? 25.455 -16.227 -46.025 1.00 41.06 444 GLN A C 1
ATOM 3537 O O . GLN A 1 444 ? 25.821 -16.688 -44.942 1.00 41.06 444 GLN A O 1
ATOM 3542 N N . LEU A 1 445 ? 24.163 -16.153 -46.354 1.00 41.75 445 LEU A N 1
ATOM 3543 C CA . LEU A 1 445 ? 23.080 -16.587 -45.463 1.00 41.75 445 LEU A CA 1
ATOM 3544 C C . LEU A 1 445 ? 22.929 -18.117 -45.366 1.00 41.75 445 LEU A C 1
ATOM 3546 O O . LEU A 1 445 ? 22.152 -18.594 -44.543 1.00 41.75 445 LEU A O 1
ATOM 3550 N N . PHE A 1 446 ? 23.705 -18.891 -46.134 1.00 36.97 446 PHE A N 1
ATOM 3551 C CA . PHE A 1 446 ? 23.644 -20.357 -46.138 1.00 36.97 446 PHE A CA 1
ATOM 3552 C C . PHE A 1 446 ? 24.771 -21.057 -45.346 1.00 36.97 446 PHE A C 1
ATOM 3554 O O . PHE A 1 446 ? 24.739 -22.277 -45.204 1.00 36.97 446 PHE A O 1
ATOM 3561 N N . CYS A 1 447 ? 25.747 -20.327 -44.780 1.00 31.95 447 CYS A N 1
ATOM 3562 C CA . CYS A 1 447 ? 26.951 -20.939 -44.185 1.00 31.95 447 CYS A CA 1
ATOM 3563 C C . CYS A 1 447 ? 27.034 -21.007 -42.647 1.00 31.95 447 CYS A C 1
ATOM 3565 O O . CYS A 1 447 ? 28.017 -21.542 -42.142 1.00 31.95 447 CYS A O 1
ATOM 3567 N N . PHE A 1 448 ? 26.050 -20.556 -41.863 1.00 34.47 448 PHE A N 1
ATOM 3568 C CA . PHE A 1 448 ? 26.173 -20.585 -40.392 1.00 34.47 448 PHE A CA 1
ATOM 3569 C C . PHE A 1 448 ? 25.207 -21.548 -39.696 1.00 34.47 448 PHE A C 1
ATOM 3571 O O . PHE A 1 448 ? 24.292 -21.132 -38.994 1.00 34.47 448 PHE A O 1
ATOM 3578 N N . ALA A 1 449 ? 25.469 -22.853 -39.839 1.00 32.34 449 ALA A N 1
ATOM 3579 C CA . ALA A 1 449 ? 25.048 -23.870 -38.869 1.00 32.34 449 ALA A CA 1
ATOM 3580 C C . ALA A 1 449 ? 25.824 -25.196 -39.020 1.00 32.34 449 ALA A C 1
ATOM 3582 O O . ALA A 1 449 ? 25.272 -26.166 -39.532 1.00 32.34 449 ALA A O 1
ATOM 3583 N N . ARG A 1 450 ? 27.087 -25.247 -38.559 1.00 29.52 450 ARG A N 1
ATOM 3584 C CA . ARG A 1 450 ? 27.755 -26.400 -37.895 1.00 29.52 450 ARG A CA 1
ATOM 3585 C C . ARG A 1 450 ? 29.280 -26.283 -37.996 1.00 29.52 450 ARG A C 1
ATOM 3587 O O . ARG A 1 450 ? 29.815 -26.362 -39.092 1.00 29.52 450 ARG A O 1
ATOM 3594 N N . LEU A 1 451 ? 29.967 -26.229 -36.856 1.00 29.91 451 LEU A N 1
ATOM 3595 C CA . LEU A 1 451 ? 30.820 -27.325 -36.368 1.00 29.91 451 LEU A CA 1
ATOM 3596 C C . LEU A 1 451 ? 31.540 -26.902 -35.081 1.00 29.91 451 LEU A C 1
ATOM 3598 O O . LEU A 1 451 ? 32.166 -25.851 -34.997 1.00 29.91 451 LEU A O 1
ATOM 3602 N N . GLU A 1 452 ? 31.406 -27.762 -34.081 1.00 31.30 452 GLU A N 1
ATOM 3603 C CA . GLU A 1 452 ? 32.183 -27.792 -32.850 1.00 31.30 452 GLU A CA 1
ATOM 3604 C C . GLU A 1 452 ? 33.535 -28.501 -33.071 1.00 31.30 452 GLU A C 1
ATOM 3606 O O . GLU A 1 452 ? 33.633 -29.431 -33.870 1.00 31.30 452 GLU A O 1
ATOM 3611 N N . THR A 1 453 ? 34.512 -28.121 -32.238 1.00 31.39 453 THR A N 1
ATOM 3612 C CA . THR A 1 453 ? 35.749 -28.832 -31.831 1.00 31.39 453 THR A CA 1
ATOM 3613 C C . THR A 1 453 ? 36.893 -29.000 -32.841 1.00 31.39 453 THR A C 1
ATOM 3615 O O . THR A 1 453 ? 36.801 -29.781 -33.776 1.00 31.39 453 THR A O 1
ATOM 3618 N N . GLN A 1 454 ? 38.047 -28.384 -32.563 1.00 30.44 454 GLN A N 1
ATOM 3619 C CA . GLN A 1 454 ? 39.219 -28.969 -31.878 1.00 30.44 454 GLN A CA 1
ATOM 3620 C C . GLN A 1 454 ? 40.375 -27.955 -31.902 1.00 30.44 454 GLN A C 1
ATOM 3622 O O . GLN A 1 454 ? 40.580 -27.319 -32.924 1.00 30.44 454 GLN A O 1
ATOM 3627 N N . ASP A 1 455 ? 41.131 -27.835 -30.806 1.00 30.48 455 ASP A N 1
ATOM 3628 C CA . ASP A 1 455 ? 42.595 -27.710 -30.878 1.00 30.48 455 ASP A CA 1
ATOM 3629 C C . ASP A 1 455 ? 43.250 -27.986 -29.515 1.00 30.48 455 ASP A C 1
ATOM 3631 O O . ASP A 1 455 ? 42.736 -27.625 -28.454 1.00 30.48 455 ASP A O 1
ATOM 3635 N N . VAL A 1 456 ? 44.382 -28.693 -29.566 1.00 29.81 456 VAL A N 1
ATOM 3636 C CA . VAL A 1 456 ? 45.133 -29.268 -28.442 1.00 29.81 456 VAL A CA 1
ATOM 3637 C C . VAL A 1 456 ? 46.585 -28.748 -28.468 1.00 29.81 456 VAL A C 1
ATOM 3639 O O . VAL A 1 456 ? 47.313 -29.071 -29.395 1.00 29.81 456 VAL A O 1
ATOM 3642 N N . HIS A 1 457 ? 46.980 -28.046 -27.386 1.00 36.22 457 HIS A N 1
ATOM 3643 C CA . HIS A 1 457 ? 48.311 -27.923 -26.718 1.00 36.22 457 HIS A CA 1
ATOM 3644 C C . HIS A 1 457 ? 49.533 -27.272 -27.434 1.00 36.22 457 HIS A C 1
ATOM 3646 O O . HIS A 1 457 ? 49.654 -27.395 -28.647 1.00 36.22 457 HIS A O 1
ATOM 3652 N N . PRO A 1 458 ? 50.456 -26.569 -26.700 1.00 40.31 458 PRO A N 1
ATOM 3653 C CA . PRO A 1 458 ? 51.310 -27.150 -25.630 1.00 40.31 458 PRO A CA 1
ATOM 3654 C C . PRO A 1 458 ? 51.594 -26.335 -24.327 1.00 40.31 458 PRO A C 1
ATOM 3656 O O . PRO A 1 458 ? 51.784 -25.128 -24.352 1.00 40.31 458 PRO A O 1
ATOM 3659 N N . LEU A 1 459 ? 51.642 -27.087 -23.206 1.00 35.66 459 LEU A N 1
ATOM 3660 C CA . LEU A 1 459 ? 52.511 -27.060 -21.991 1.00 35.66 459 LEU A CA 1
ATOM 3661 C C . LEU A 1 459 ? 53.058 -25.722 -21.415 1.00 35.66 459 LEU A C 1
ATOM 3663 O O . LEU A 1 459 ? 53.902 -25.100 -22.046 1.00 35.66 459 LEU A O 1
ATOM 3667 N N . ASP A 1 460 ? 52.722 -25.346 -20.160 1.00 39.62 460 ASP A N 1
ATOM 3668 C CA . ASP A 1 460 ? 53.414 -25.689 -18.875 1.00 39.62 460 ASP A CA 1
ATOM 3669 C C . ASP A 1 460 ? 52.719 -24.976 -17.650 1.00 39.62 460 ASP A C 1
ATOM 3671 O O . ASP A 1 460 ? 51.722 -24.285 -17.872 1.00 39.62 460 ASP A O 1
ATOM 3675 N N . PRO A 1 461 ? 53.062 -25.160 -16.344 1.00 52.19 461 PRO A N 1
ATOM 3676 C CA . PRO A 1 461 ? 52.158 -25.799 -15.384 1.00 52.19 461 PRO A CA 1
ATOM 3677 C C . PRO A 1 461 ? 51.856 -24.967 -14.113 1.00 52.19 461 PRO A C 1
ATOM 3679 O O . PRO A 1 461 ? 52.755 -24.473 -13.434 1.00 52.19 461 PRO A O 1
ATOM 3682 N N . LYS A 1 462 ? 50.573 -24.898 -13.733 1.00 45.16 462 LYS A N 1
ATOM 3683 C CA . LYS A 1 462 ? 50.026 -24.846 -12.350 1.00 45.16 462 LYS A CA 1
ATOM 3684 C C . LYS A 1 462 ? 48.528 -24.547 -12.448 1.00 45.16 462 LYS A C 1
ATOM 3686 O O . LYS A 1 462 ? 48.104 -23.395 -12.412 1.00 45.16 462 LYS A O 1
ATOM 3691 N N . GLN A 1 463 ? 47.709 -25.584 -12.602 1.00 44.72 463 GLN A N 1
ATOM 3692 C CA . GLN A 1 463 ? 46.259 -25.410 -12.666 1.00 44.72 463 GLN A CA 1
ATOM 3693 C C . GLN A 1 463 ? 45.689 -25.306 -11.244 1.00 44.72 463 GLN A C 1
ATOM 3695 O O . GLN A 1 463 ? 45.845 -26.220 -10.434 1.00 44.72 463 GLN A O 1
ATOM 3700 N N . ARG A 1 464 ? 45.042 -24.178 -10.926 1.00 47.94 464 ARG A N 1
ATOM 3701 C CA . ARG A 1 464 ? 44.216 -24.041 -9.717 1.00 47.94 464 ARG A CA 1
ATOM 3702 C C . ARG A 1 464 ? 43.000 -24.968 -9.853 1.00 47.94 464 ARG A C 1
ATOM 3704 O O . ARG A 1 464 ? 42.261 -24.860 -10.826 1.00 47.94 464 ARG A O 1
ATOM 3711 N N . PHE A 1 465 ? 42.800 -25.862 -8.887 1.00 45.59 465 PHE A N 1
ATOM 3712 C CA . PHE A 1 465 ? 41.601 -26.695 -8.764 1.00 45.59 465 PHE A CA 1
ATOM 3713 C C . PHE A 1 465 ? 40.590 -25.982 -7.856 1.00 45.59 465 PHE A C 1
ATOM 3715 O O . PHE A 1 465 ? 40.907 -25.663 -6.713 1.00 45.59 465 PHE A O 1
ATOM 3722 N N . GLY A 1 466 ? 39.393 -25.705 -8.374 1.00 57.59 466 GLY A N 1
ATOM 3723 C CA . GLY A 1 466 ? 38.307 -25.043 -7.651 1.00 57.59 466 GLY A CA 1
ATOM 3724 C C . GLY A 1 466 ? 37.073 -24.875 -8.536 1.00 57.59 466 GLY A C 1
ATOM 3725 O O . GLY A 1 466 ? 37.181 -24.865 -9.762 1.00 57.59 466 GLY A O 1
ATOM 3726 N N . GLN A 1 467 ? 35.894 -24.773 -7.924 1.00 51.56 467 GLN A N 1
ATOM 3727 C CA . GLN A 1 467 ? 34.655 -24.455 -8.637 1.00 51.56 467 GLN A CA 1
ATOM 3728 C C . GLN A 1 467 ? 34.675 -22.981 -9.072 1.00 51.56 467 GLN A C 1
ATOM 3730 O O . GLN A 1 467 ? 35.112 -22.122 -8.310 1.00 51.56 467 GLN A O 1
ATOM 3735 N N . SER A 1 468 ? 34.201 -22.680 -10.283 1.00 62.53 468 SER A N 1
ATOM 3736 C CA . SER A 1 468 ? 34.054 -21.309 -10.784 1.00 62.53 468 SER A CA 1
ATOM 3737 C C . SER A 1 468 ? 32.661 -21.089 -11.377 1.00 62.53 468 SER A C 1
ATOM 3739 O O . SER A 1 468 ? 32.065 -21.988 -11.971 1.00 62.53 468 SER A O 1
ATOM 3741 N N . GLU A 1 469 ? 32.127 -19.882 -11.204 1.00 75.75 469 GLU A N 1
ATOM 3742 C CA . GLU A 1 469 ? 30.858 -19.442 -11.783 1.00 75.75 469 GLU A CA 1
ATOM 3743 C C . GLU A 1 469 ? 31.089 -18.202 -12.656 1.00 75.75 469 GLU A C 1
ATOM 3745 O O . GLU A 1 469 ? 31.866 -17.315 -12.305 1.00 75.75 469 GLU A O 1
ATOM 3750 N N . LYS A 1 470 ? 30.399 -18.120 -13.802 1.00 78.19 470 LYS A N 1
ATOM 3751 C CA . LYS A 1 470 ? 30.394 -16.910 -14.636 1.00 78.19 470 LYS A CA 1
ATOM 3752 C C . LYS A 1 470 ? 29.601 -15.797 -13.942 1.00 78.19 470 LYS A C 1
ATOM 3754 O O . LYS A 1 470 ? 28.453 -16.022 -13.564 1.00 78.19 470 LYS A O 1
ATOM 3759 N N . LEU A 1 471 ? 30.155 -14.583 -13.876 1.00 79.00 471 LEU A N 1
ATOM 3760 C CA . LEU A 1 471 ? 29.506 -13.405 -13.274 1.00 79.00 471 LEU A CA 1
ATOM 3761 C C . LEU A 1 471 ? 28.084 -13.164 -13.810 1.00 79.00 471 LEU A C 1
ATOM 3763 O O . LEU A 1 471 ? 27.157 -12.918 -13.044 1.00 79.00 471 LEU A O 1
ATOM 3767 N N . THR A 1 472 ? 27.893 -13.323 -15.120 1.00 84.31 472 THR A N 1
ATOM 3768 C CA . THR A 1 472 ? 26.589 -13.175 -15.782 1.00 84.31 472 THR A CA 1
ATOM 3769 C C . THR A 1 472 ? 25.546 -14.175 -15.279 1.00 84.31 472 THR A C 1
ATOM 3771 O O . THR A 1 472 ? 24.383 -13.807 -15.131 1.00 84.31 472 THR A O 1
ATOM 3774 N N . ASN A 1 473 ? 25.943 -15.407 -14.937 1.00 79.50 473 ASN A N 1
ATOM 3775 C CA . ASN A 1 473 ? 25.040 -16.392 -14.334 1.00 79.50 473 ASN A CA 1
ATOM 3776 C C . ASN A 1 473 ? 24.641 -15.987 -12.911 1.00 79.50 473 ASN A C 1
ATOM 3778 O O . ASN A 1 473 ? 23.474 -16.137 -12.546 1.00 79.50 473 ASN A O 1
ATOM 3782 N N . ARG A 1 474 ? 25.579 -15.433 -12.132 1.00 80.88 474 ARG A N 1
ATOM 3783 C CA . ARG A 1 474 ? 25.302 -14.940 -10.778 1.00 80.88 474 ARG A CA 1
ATOM 3784 C C . ARG A 1 474 ? 24.331 -13.759 -10.805 1.00 80.88 474 ARG A C 1
ATOM 3786 O O . ARG A 1 474 ? 23.319 -13.808 -10.113 1.00 80.88 474 ARG A O 1
ATOM 3793 N N . ILE A 1 475 ? 24.569 -12.758 -11.660 1.00 81.75 475 ILE A N 1
ATOM 3794 C CA . ILE A 1 475 ? 23.651 -11.619 -11.855 1.00 81.75 475 ILE A CA 1
ATOM 3795 C C . ILE A 1 475 ? 22.275 -12.117 -12.312 1.00 81.75 475 ILE A C 1
ATOM 3797 O O . ILE A 1 475 ? 21.263 -11.730 -11.737 1.00 81.75 475 ILE A O 1
ATOM 3801 N N . LYS A 1 476 ? 22.218 -13.035 -13.286 1.00 84.44 476 LYS A N 1
ATOM 3802 C CA . LYS A 1 476 ? 20.954 -13.612 -13.761 1.00 84.44 476 LYS A CA 1
ATOM 3803 C C . LYS A 1 476 ? 20.148 -14.279 -12.639 1.00 84.44 476 LYS A C 1
ATOM 3805 O O . LYS A 1 476 ? 18.934 -14.112 -12.606 1.00 84.44 476 LYS A O 1
ATOM 3810 N N . ARG A 1 477 ? 20.795 -15.011 -11.723 1.00 79.50 477 ARG A N 1
ATOM 3811 C CA . ARG A 1 477 ? 20.122 -15.601 -10.550 1.00 79.50 477 ARG A CA 1
ATOM 3812 C C . ARG A 1 477 ? 19.676 -14.542 -9.545 1.00 79.50 477 ARG A C 1
ATOM 3814 O O . ARG A 1 477 ? 18.564 -14.640 -9.044 1.00 79.50 477 ARG A O 1
ATOM 3821 N N . LEU A 1 478 ? 20.483 -13.504 -9.300 1.00 76.81 478 LEU A N 1
ATOM 3822 C CA . LEU A 1 478 ? 20.074 -12.378 -8.449 1.00 76.81 478 LEU A CA 1
ATOM 3823 C C . LEU A 1 478 ? 18.794 -11.722 -8.989 1.00 76.81 478 LEU A C 1
ATOM 3825 O O . LEU A 1 478 ? 17.844 -11.516 -8.241 1.00 76.81 478 LEU A O 1
ATOM 3829 N N . LEU A 1 479 ? 18.714 -11.495 -10.303 1.00 79.19 479 LEU A N 1
ATOM 3830 C CA . LEU A 1 479 ? 17.525 -10.941 -10.960 1.00 79.19 479 LEU A CA 1
ATOM 3831 C C . LEU A 1 479 ? 16.286 -11.858 -10.921 1.00 79.19 479 LEU A C 1
ATOM 3833 O O . LEU A 1 479 ? 15.213 -11.411 -11.305 1.00 79.19 479 LEU A O 1
ATOM 3837 N N . GLN A 1 480 ? 16.397 -13.122 -10.495 1.00 75.06 480 GLN A N 1
ATOM 3838 C CA . GLN A 1 480 ? 15.225 -13.970 -10.222 1.00 75.06 480 GLN A CA 1
ATOM 3839 C C . GLN A 1 480 ? 14.629 -13.688 -8.833 1.00 75.06 480 GLN A C 1
ATOM 3841 O O . GLN A 1 480 ? 13.433 -13.888 -8.638 1.00 75.06 480 GLN A O 1
ATOM 3846 N N . GLY A 1 481 ? 15.445 -13.216 -7.882 1.00 64.31 481 GLY A N 1
ATOM 3847 C CA . GLY A 1 481 ? 15.011 -12.799 -6.543 1.00 64.31 481 GLY A CA 1
ATOM 3848 C C . GLY A 1 481 ? 14.525 -11.345 -6.469 1.00 64.31 481 GLY A C 1
ATOM 3849 O O . GLY A 1 481 ? 13.724 -11.011 -5.594 1.00 64.31 481 GLY A O 1
ATOM 3850 N N . TYR A 1 482 ? 14.960 -10.489 -7.401 1.00 68.38 482 TYR A N 1
ATOM 3851 C CA . TYR A 1 482 ? 14.472 -9.117 -7.566 1.00 68.38 482 TYR A CA 1
ATOM 3852 C C . TYR A 1 482 ? 13.403 -9.053 -8.662 1.00 68.38 482 TYR A C 1
ATOM 3854 O O . TYR A 1 482 ? 13.623 -9.478 -9.792 1.00 68.38 482 TYR A O 1
ATOM 3862 N N . THR A 1 483 ? 12.224 -8.517 -8.344 1.00 71.12 483 THR A N 1
ATOM 3863 C CA . THR A 1 483 ? 11.212 -8.214 -9.365 1.00 71.12 483 THR A CA 1
ATOM 3864 C C . THR A 1 483 ? 11.548 -6.887 -10.036 1.00 71.12 483 THR A C 1
ATOM 3866 O O . THR A 1 483 ? 11.999 -5.947 -9.387 1.00 71.12 483 THR A O 1
ATOM 3869 N N . CYS A 1 484 ? 11.315 -6.798 -11.348 1.00 81.00 484 CYS A N 1
ATOM 3870 C CA . CYS A 1 484 ? 11.466 -5.551 -12.095 1.00 81.00 484 CYS A CA 1
ATOM 3871 C C . CYS A 1 484 ? 10.293 -4.617 -11.767 1.00 81.00 484 CYS A C 1
ATOM 3873 O O . CYS A 1 484 ? 9.297 -4.580 -12.485 1.00 81.00 484 CYS A O 1
ATOM 3875 N N . ASP A 1 485 ? 10.397 -3.922 -10.639 1.00 83.44 485 ASP A N 1
ATOM 3876 C CA . ASP A 1 485 ? 9.382 -3.014 -10.112 1.00 83.44 485 ASP A CA 1
ATOM 3877 C C . ASP A 1 485 ? 10.023 -1.736 -9.537 1.00 83.44 485 ASP A C 1
ATOM 3879 O O . ASP A 1 485 ? 11.207 -1.451 -9.740 1.00 83.44 485 ASP A O 1
ATOM 3883 N N . VAL A 1 486 ? 9.229 -0.953 -8.803 1.00 84.06 486 VAL A N 1
ATOM 3884 C CA . VAL A 1 486 ? 9.636 0.318 -8.182 1.00 84.06 486 VAL A CA 1
ATOM 3885 C C . VAL A 1 486 ? 10.826 0.202 -7.214 1.00 84.06 486 VAL A C 1
ATOM 3887 O O . VAL A 1 486 ? 11.421 1.222 -6.863 1.00 84.06 486 VAL A O 1
ATOM 3890 N N . SER A 1 487 ? 11.194 -1.007 -6.770 1.00 82.12 487 SER A N 1
ATOM 3891 C CA . SER A 1 487 ? 12.351 -1.238 -5.895 1.00 82.12 487 SER A CA 1
ATOM 3892 C C . SER A 1 487 ? 13.676 -0.794 -6.518 1.00 82.12 487 SER A C 1
ATOM 3894 O O . SER A 1 487 ? 14.542 -0.330 -5.782 1.00 82.12 487 SER A O 1
ATOM 3896 N N . ILE A 1 488 ? 13.811 -0.819 -7.852 1.00 87.12 488 ILE A N 1
ATOM 3897 C CA . ILE A 1 488 ? 15.021 -0.348 -8.553 1.00 87.12 488 ILE A CA 1
ATOM 3898 C C . ILE A 1 488 ? 15.325 1.114 -8.181 1.00 87.12 488 ILE A C 1
ATOM 3900 O O . ILE A 1 488 ? 16.463 1.462 -7.872 1.00 87.12 488 ILE A O 1
ATOM 3904 N N . PHE A 1 489 ? 14.303 1.975 -8.151 1.00 91.12 489 PHE A N 1
ATOM 3905 C CA . PHE A 1 489 ? 14.477 3.389 -7.802 1.00 91.12 489 PHE A CA 1
ATOM 3906 C C . PHE A 1 489 ? 14.748 3.588 -6.310 1.00 91.12 489 PHE A C 1
ATOM 3908 O O . PHE A 1 489 ? 15.517 4.474 -5.942 1.00 91.12 489 PHE A O 1
ATOM 3915 N N . LYS A 1 490 ? 14.163 2.744 -5.449 1.00 88.31 490 LYS A N 1
ATOM 3916 C CA . LYS A 1 490 ? 14.429 2.753 -4.001 1.00 88.31 490 LYS A CA 1
ATOM 3917 C C . LYS A 1 490 ? 15.900 2.438 -3.701 1.00 88.31 490 LYS A C 1
ATOM 3919 O O . LYS A 1 490 ? 16.474 3.073 -2.823 1.00 88.31 490 LYS A O 1
ATOM 3924 N N . GLU A 1 491 ? 16.536 1.546 -4.462 1.00 87.19 491 GLU A N 1
ATOM 3925 C CA . GLU A 1 491 ? 17.976 1.275 -4.323 1.00 87.19 491 GLU A CA 1
ATOM 3926 C C . GLU A 1 491 ? 18.836 2.485 -4.740 1.00 87.19 491 GLU A C 1
ATOM 3928 O O . GLU A 1 491 ? 19.795 2.816 -4.046 1.00 87.19 491 GLU A O 1
ATOM 3933 N N . PHE A 1 492 ? 18.470 3.217 -5.803 1.00 90.75 492 PHE A N 1
ATOM 3934 C CA . PHE A 1 492 ? 19.153 4.473 -6.161 1.00 90.75 492 PHE A CA 1
ATOM 3935 C C . PHE A 1 492 ? 18.997 5.563 -5.097 1.00 90.75 492 PHE A C 1
ATOM 3937 O O . PHE A 1 492 ? 19.970 6.237 -4.768 1.00 90.75 492 PHE A O 1
ATOM 3944 N N . ILE A 1 493 ? 17.795 5.711 -4.537 1.00 91.94 493 ILE A N 1
ATOM 3945 C CA . ILE A 1 493 ? 17.514 6.649 -3.442 1.00 91.94 493 ILE A CA 1
ATOM 3946 C C . ILE A 1 493 ? 18.360 6.303 -2.218 1.00 91.94 493 ILE A C 1
ATOM 3948 O O . ILE A 1 493 ? 18.987 7.189 -1.649 1.00 91.94 493 ILE A O 1
ATOM 3952 N N . GLN A 1 494 ? 18.424 5.025 -1.834 1.00 86.94 494 GLN A N 1
ATOM 3953 C CA . GLN A 1 494 ? 19.250 4.601 -0.705 1.00 86.94 494 GLN A CA 1
ATOM 3954 C C . GLN A 1 494 ? 20.739 4.854 -0.966 1.00 86.94 494 GLN A C 1
ATOM 3956 O O . GLN A 1 494 ? 21.434 5.314 -0.068 1.00 86.94 494 GLN A O 1
ATOM 3961 N N . ASN A 1 495 ? 21.229 4.588 -2.181 1.00 87.38 495 ASN A N 1
ATOM 3962 C CA . ASN A 1 495 ? 22.626 4.842 -2.538 1.00 87.38 495 ASN A CA 1
ATOM 3963 C C . ASN A 1 495 ? 22.972 6.335 -2.496 1.00 87.38 495 ASN A C 1
ATOM 3965 O O . ASN A 1 495 ? 24.015 6.693 -1.960 1.00 87.38 495 ASN A O 1
ATOM 3969 N N . ALA A 1 496 ? 22.098 7.196 -3.021 1.00 91.31 496 ALA A N 1
ATOM 3970 C CA . ALA A 1 496 ? 22.286 8.641 -2.970 1.00 91.31 496 ALA A CA 1
ATOM 3971 C C . ALA A 1 496 ? 22.217 9.173 -1.525 1.00 91.31 496 ALA A C 1
ATOM 3973 O O . ALA A 1 496 ? 23.055 9.980 -1.130 1.00 91.31 496 ALA A O 1
ATOM 3974 N N . ASP A 1 497 ? 21.280 8.679 -0.707 1.00 91.25 497 ASP A N 1
ATOM 3975 C CA . ASP A 1 497 ? 21.196 9.039 0.714 1.00 91.25 497 ASP A CA 1
ATOM 3976 C C . ASP A 1 497 ? 22.441 8.599 1.491 1.00 91.25 497 ASP A C 1
ATOM 3978 O O . ASP A 1 497 ? 22.996 9.393 2.244 1.00 91.25 497 ASP A O 1
ATOM 3982 N N . ASP A 1 498 ? 22.918 7.368 1.277 1.00 85.25 498 ASP A N 1
ATOM 3983 C CA . ASP A 1 498 ? 24.136 6.832 1.898 1.00 85.25 498 ASP A CA 1
ATOM 3984 C C . ASP A 1 498 ? 25.392 7.635 1.502 1.00 85.25 498 ASP A C 1
ATOM 3986 O O . ASP A 1 498 ? 26.329 7.715 2.296 1.00 85.25 498 ASP A O 1
ATOM 3990 N N . ALA A 1 499 ? 25.416 8.214 0.294 1.00 85.88 499 ALA A N 1
ATOM 3991 C CA . ALA A 1 499 ? 26.495 9.076 -0.198 1.00 85.88 499 ALA A CA 1
ATOM 3992 C C . ALA A 1 499 ? 26.415 10.519 0.341 1.00 85.88 499 ALA A C 1
ATOM 3994 O O . ALA A 1 499 ? 27.329 11.311 0.136 1.00 85.88 499 ALA A O 1
ATOM 3995 N N . GLY A 1 500 ? 25.334 10.877 1.042 1.00 89.19 500 GLY A N 1
ATOM 3996 C CA . GLY A 1 500 ? 25.137 12.226 1.575 1.00 89.19 500 GLY A CA 1
ATOM 3997 C C . GLY A 1 500 ? 24.462 13.204 0.612 1.00 89.19 500 GLY A C 1
ATOM 3998 O O . GLY A 1 500 ? 24.438 14.401 0.897 1.00 89.19 500 GLY A O 1
ATOM 3999 N N . ALA A 1 501 ? 23.887 12.728 -0.497 1.00 94.56 501 ALA A N 1
ATOM 4000 C CA . ALA A 1 501 ? 23.176 13.584 -1.442 1.00 94.56 501 ALA A CA 1
ATOM 4001 C C . ALA A 1 501 ? 21.942 14.227 -0.795 1.00 94.56 501 ALA A C 1
ATOM 4003 O O . ALA A 1 501 ? 21.235 13.605 0.002 1.00 94.56 501 ALA A O 1
ATOM 4004 N N . THR A 1 502 ? 21.640 15.466 -1.184 1.00 95.50 502 THR A N 1
ATOM 4005 C CA . THR A 1 502 ? 20.416 16.172 -0.772 1.00 95.50 502 THR A CA 1
ATOM 4006 C C . THR A 1 502 ? 19.339 16.147 -1.853 1.00 95.50 502 THR A C 1
ATOM 4008 O O . THR A 1 502 ? 18.154 16.286 -1.538 1.00 95.50 502 THR A O 1
ATOM 4011 N N . GLU A 1 503 ? 19.712 15.886 -3.107 1.00 96.31 503 GLU A N 1
ATOM 4012 C CA . GLU A 1 503 ? 18.779 15.692 -4.212 1.00 96.31 503 GLU A CA 1
ATOM 4013 C C . GLU A 1 503 ? 19.124 14.481 -5.082 1.00 96.31 503 GLU A C 1
ATOM 4015 O O . GLU A 1 503 ? 20.288 14.138 -5.291 1.00 96.31 503 GLU A O 1
ATOM 4020 N N . ILE A 1 504 ? 18.082 13.865 -5.639 1.00 97.19 504 ILE A N 1
ATOM 4021 C CA . ILE A 1 504 ? 18.186 12.838 -6.674 1.00 97.19 504 ILE A CA 1
ATOM 4022 C C . ILE A 1 504 ? 17.208 13.135 -7.814 1.00 97.19 504 ILE A C 1
ATOM 4024 O O . ILE A 1 504 ? 16.061 13.537 -7.592 1.00 97.19 504 ILE A O 1
ATOM 4028 N N . ARG A 1 505 ? 17.661 12.945 -9.054 1.00 97.25 505 ARG A N 1
ATOM 4029 C CA . ARG A 1 505 ? 16.896 13.217 -10.274 1.00 97.25 505 ARG A CA 1
ATOM 4030 C C . ARG A 1 505 ? 16.919 12.004 -11.198 1.00 97.25 505 ARG A C 1
ATOM 4032 O O . ARG A 1 505 ? 17.984 11.577 -11.638 1.00 97.25 505 ARG A O 1
ATOM 4039 N N . PHE A 1 506 ? 15.742 11.482 -11.524 1.00 97.81 506 PHE A N 1
ATOM 4040 C CA . PHE A 1 506 ? 15.548 10.455 -12.545 1.00 97.81 506 PHE A CA 1
ATOM 4041 C C . PHE A 1 506 ? 15.203 11.133 -13.869 1.00 97.81 506 PHE A C 1
ATOM 4043 O O . PHE A 1 506 ? 14.210 11.850 -13.961 1.00 97.81 506 PHE A O 1
ATOM 4050 N N . ILE A 1 507 ? 16.028 10.938 -14.891 1.00 98.19 507 ILE A N 1
ATOM 4051 C CA . ILE A 1 507 ? 15.970 11.697 -16.140 1.00 98.19 507 ILE A CA 1
ATOM 4052 C C . ILE A 1 507 ? 15.742 10.729 -17.297 1.00 98.19 507 ILE A C 1
ATOM 4054 O O . ILE A 1 507 ? 16.545 9.829 -17.545 1.00 98.19 507 ILE A O 1
ATOM 4058 N N . LYS A 1 508 ? 14.644 10.927 -18.021 1.00 97.81 508 LYS A N 1
ATOM 4059 C CA . LYS A 1 508 ? 14.339 10.220 -19.264 1.00 97.81 508 LYS A CA 1
ATOM 4060 C C . LYS A 1 508 ? 15.091 10.895 -20.408 1.00 97.81 508 LYS A C 1
ATOM 4062 O O . LYS A 1 508 ? 14.656 11.931 -20.914 1.00 97.81 508 LYS A O 1
ATOM 4067 N N . ASP A 1 509 ? 16.225 10.317 -20.787 1.00 97.19 509 ASP A N 1
ATOM 4068 C CA . ASP A 1 509 ? 16.992 10.727 -21.961 1.00 97.19 509 ASP A CA 1
ATOM 4069 C C . ASP A 1 509 ? 16.727 9.738 -23.101 1.00 97.19 509 ASP A C 1
ATOM 4071 O O . ASP A 1 509 ? 17.459 8.770 -23.294 1.00 97.19 509 ASP A O 1
ATOM 4075 N N . PHE A 1 510 ? 15.637 9.947 -23.842 1.00 96.25 510 PHE A N 1
ATOM 4076 C CA . PHE A 1 510 ? 15.239 9.070 -24.954 1.00 96.25 510 PHE A CA 1
ATOM 4077 C C . PHE A 1 510 ? 15.789 9.527 -26.309 1.00 96.25 510 PHE A C 1
ATOM 4079 O O . PHE A 1 510 ? 15.265 9.172 -27.363 1.00 96.25 510 PHE A O 1
ATOM 4086 N N . ARG A 1 511 ? 16.859 10.325 -26.291 1.00 94.75 511 ARG A N 1
ATOM 4087 C CA . ARG A 1 511 ? 17.560 10.731 -27.505 1.00 94.75 511 ARG A CA 1
ATOM 4088 C C . ARG A 1 511 ? 18.292 9.537 -28.119 1.00 94.75 511 ARG A C 1
ATOM 4090 O O . ARG A 1 511 ? 18.770 8.646 -27.420 1.00 94.75 511 ARG A O 1
ATOM 4097 N N . GLN A 1 512 ? 18.419 9.572 -29.441 1.00 94.12 512 GLN A N 1
ATOM 4098 C CA . GLN A 1 512 ? 19.426 8.805 -30.162 1.00 94.12 512 GLN A CA 1
ATOM 4099 C C . GLN A 1 512 ? 20.655 9.704 -30.313 1.00 94.12 512 GLN A C 1
ATOM 4101 O O . GLN A 1 512 ? 20.570 10.746 -30.964 1.00 94.12 512 GLN A O 1
ATOM 4106 N N . LEU A 1 513 ? 21.763 9.326 -29.682 1.00 94.12 513 LEU A N 1
ATOM 4107 C CA . LEU A 1 513 ? 23.010 10.089 -29.710 1.00 94.12 513 LEU A CA 1
ATOM 4108 C C . LEU A 1 513 ? 23.823 9.775 -30.974 1.00 94.12 513 LEU A C 1
ATOM 4110 O O . LEU A 1 513 ? 23.535 8.804 -31.688 1.00 94.12 513 LEU A O 1
ATOM 4114 N N . GLY A 1 514 ? 24.826 10.617 -31.241 1.00 92.56 514 GLY A N 1
ATOM 4115 C CA . GLY A 1 514 ? 25.793 10.420 -32.320 1.00 92.56 514 GLY A CA 1
ATOM 4116 C C . GLY A 1 514 ? 26.586 9.122 -32.152 1.00 92.56 514 GLY A C 1
ATOM 4117 O O . GLY A 1 514 ? 26.684 8.562 -31.063 1.00 92.56 514 GLY A O 1
ATOM 4118 N N . THR A 1 515 ? 27.122 8.603 -33.252 1.00 92.81 515 THR A N 1
ATOM 4119 C CA . THR A 1 515 ? 27.876 7.335 -33.268 1.00 92.81 515 THR A CA 1
ATOM 4120 C C . THR A 1 515 ? 29.190 7.442 -34.036 1.00 92.81 515 THR A C 1
ATOM 4122 O O . THR A 1 515 ? 29.800 6.417 -34.356 1.00 92.81 515 THR A O 1
ATOM 4125 N N . ASP A 1 516 ? 29.584 8.662 -34.392 1.00 91.75 516 ASP A N 1
ATOM 4126 C CA . ASP A 1 516 ? 30.752 8.929 -35.225 1.00 91.75 516 ASP A CA 1
ATOM 4127 C C . ASP A 1 516 ? 32.013 8.976 -34.359 1.00 91.75 516 ASP A C 1
ATOM 4129 O O . ASP A 1 516 ? 33.031 8.397 -34.737 1.00 91.75 516 ASP A O 1
ATOM 4133 N N . SER A 1 517 ? 31.902 9.554 -33.159 1.00 91.25 517 SER A N 1
ATOM 4134 C CA . SER A 1 517 ? 32.994 9.681 -32.190 1.00 91.25 517 SER A CA 1
ATOM 4135 C C . SER A 1 517 ? 32.682 8.946 -30.884 1.00 91.25 517 SER A C 1
ATOM 4137 O O . SER A 1 517 ? 32.426 9.554 -29.841 1.00 91.25 517 SER A O 1
ATOM 4139 N N . VAL A 1 518 ? 32.688 7.612 -30.944 1.00 87.44 518 VAL A N 1
ATOM 4140 C CA . VAL A 1 518 ? 32.498 6.713 -29.792 1.00 87.44 518 VAL A CA 1
ATOM 4141 C C . VAL A 1 518 ? 33.535 5.584 -29.812 1.00 87.44 518 VAL A C 1
ATOM 4143 O O . VAL A 1 518 ? 34.014 5.246 -30.897 1.00 87.44 518 VAL A O 1
ATOM 4146 N N . PRO A 1 519 ? 33.869 4.967 -28.662 1.00 83.00 519 PRO A N 1
ATOM 4147 C CA . PRO A 1 519 ? 34.779 3.824 -28.646 1.00 83.00 519 PRO A CA 1
ATOM 4148 C C . PRO A 1 519 ? 34.239 2.636 -29.459 1.00 83.00 519 PRO A C 1
ATOM 4150 O O . PRO A 1 519 ? 33.029 2.491 -29.671 1.00 83.00 519 PRO A O 1
ATOM 4153 N N . ASP A 1 520 ? 35.129 1.745 -29.893 1.00 80.50 520 ASP A N 1
ATOM 4154 C CA . ASP A 1 520 ? 34.733 0.551 -30.642 1.00 80.50 520 ASP A CA 1
ATOM 4155 C C . ASP A 1 520 ? 33.722 -0.299 -29.849 1.00 80.50 520 ASP A C 1
ATOM 4157 O O . ASP A 1 520 ? 33.922 -0.614 -28.676 1.00 80.50 520 ASP A O 1
ATOM 4161 N N . GLY A 1 521 ? 32.607 -0.662 -30.493 1.00 78.56 521 GLY A N 1
ATOM 4162 C CA . GLY A 1 521 ? 31.514 -1.431 -29.878 1.00 78.56 521 GLY A CA 1
ATOM 4163 C C . GLY A 1 521 ? 30.501 -0.614 -29.064 1.00 78.56 521 GLY A C 1
ATOM 4164 O O . GLY A 1 521 ? 29.575 -1.197 -28.508 1.00 78.56 521 GLY A O 1
ATOM 4165 N N . TRP A 1 522 ? 30.638 0.719 -29.000 1.00 81.06 522 TRP A N 1
ATOM 4166 C CA . TRP A 1 522 ? 29.726 1.578 -28.230 1.00 81.06 522 TRP A CA 1
ATOM 4167 C C . TRP A 1 522 ? 28.547 2.145 -29.008 1.00 81.06 522 TRP A C 1
ATOM 4169 O O . TRP A 1 522 ? 27.640 2.720 -28.401 1.00 81.06 522 TRP A O 1
ATOM 4179 N N . LYS A 1 523 ? 28.535 1.999 -30.335 1.00 88.81 523 LYS A N 1
ATOM 4180 C CA . LYS A 1 523 ? 27.489 2.568 -31.201 1.00 88.81 523 LYS A CA 1
ATOM 4181 C C . LYS A 1 523 ? 26.105 2.078 -30.791 1.00 88.81 523 LYS A C 1
ATOM 4183 O O . LYS A 1 523 ? 25.137 2.831 -30.806 1.00 88.81 523 LYS A O 1
ATOM 4188 N N . GLU A 1 524 ? 26.022 0.830 -30.356 1.00 86.06 524 GLU A N 1
ATOM 4189 C CA . GLU A 1 524 ? 24.785 0.205 -29.923 1.00 86.06 524 GLU A CA 1
ATOM 4190 C C . GLU A 1 524 ? 24.261 0.778 -28.595 1.00 86.06 524 GLU A C 1
ATOM 4192 O O . GLU A 1 524 ? 23.051 0.763 -28.377 1.00 86.06 524 GLU A O 1
ATOM 4197 N N . PHE A 1 525 ? 25.121 1.346 -27.741 1.00 87.06 525 PHE A N 1
ATOM 4198 C CA . PHE A 1 525 ? 24.759 1.918 -26.432 1.00 87.06 525 PHE A CA 1
ATOM 4199 C C . PHE A 1 525 ? 24.359 3.405 -26.482 1.00 87.06 525 PHE A C 1
ATOM 4201 O O . PHE A 1 525 ? 24.002 3.983 -25.454 1.00 87.06 525 PHE A O 1
ATOM 4208 N N . GLN A 1 526 ? 24.370 4.019 -27.669 1.00 91.12 526 GLN A N 1
ATOM 4209 C CA . GLN A 1 526 ? 24.032 5.434 -27.893 1.00 91.12 526 GLN A CA 1
ATOM 4210 C C . GLN A 1 526 ? 22.521 5.714 -28.003 1.00 91.12 526 GLN A C 1
ATOM 4212 O O . GLN A 1 526 ? 22.110 6.829 -28.311 1.00 91.12 526 GLN A O 1
ATOM 4217 N N . GLY A 1 527 ? 21.676 4.705 -27.780 1.00 92.50 527 GLY A N 1
ATOM 4218 C CA . GLY A 1 527 ? 20.219 4.849 -27.806 1.00 92.50 527 GLY A CA 1
ATOM 4219 C C . GLY A 1 527 ? 19.616 5.444 -26.521 1.00 92.50 527 GLY A C 1
ATOM 4220 O O . GLY A 1 527 ? 20.351 5.883 -25.628 1.00 92.50 527 GLY A O 1
ATOM 4221 N N . PRO A 1 528 ? 18.272 5.400 -26.401 1.00 96.69 528 PRO A N 1
ATOM 4222 C CA . PRO A 1 528 ? 17.536 5.838 -25.217 1.00 96.69 528 PRO A CA 1
ATOM 4223 C C . PRO A 1 528 ? 18.105 5.274 -23.912 1.00 96.69 528 PRO A C 1
ATOM 4225 O O . PRO A 1 528 ? 18.479 4.100 -23.847 1.00 96.69 528 PRO A O 1
ATOM 4228 N N . ALA A 1 529 ? 18.117 6.084 -22.856 1.00 97.00 529 ALA A N 1
ATOM 4229 C CA . ALA A 1 529 ? 18.646 5.732 -21.546 1.00 97.00 529 ALA A CA 1
ATOM 4230 C C . ALA A 1 529 ? 17.806 6.313 -20.399 1.00 97.00 529 ALA A C 1
ATOM 4232 O O . ALA A 1 529 ? 17.142 7.345 -20.524 1.00 97.00 529 ALA A O 1
ATOM 4233 N N . LEU A 1 530 ? 17.875 5.652 -19.243 1.00 97.75 530 LEU A N 1
ATOM 4234 C CA . LEU A 1 530 ? 17.517 6.266 -17.968 1.00 97.75 530 LEU A CA 1
ATOM 4235 C C . LEU A 1 530 ? 18.792 6.835 -17.343 1.00 97.75 530 LEU A C 1
ATOM 4237 O O . LEU A 1 530 ? 19.709 6.077 -17.026 1.00 97.75 530 LEU A O 1
ATOM 4241 N N . CYS A 1 531 ? 18.839 8.148 -17.140 1.00 97.44 531 CYS A N 1
ATOM 4242 C CA . CYS A 1 531 ? 19.924 8.792 -16.410 1.00 97.44 531 CYS A CA 1
ATOM 4243 C C . CYS A 1 531 ? 19.500 9.050 -14.957 1.00 97.44 531 CYS A C 1
ATOM 4245 O O . CYS A 1 531 ? 18.356 9.424 -14.698 1.00 97.44 531 CYS A O 1
ATOM 4247 N N . VAL A 1 532 ? 20.402 8.842 -13.998 1.00 97.12 532 VAL A N 1
ATOM 4248 C CA . VAL A 1 532 ? 20.132 9.063 -12.567 1.00 97.12 532 VAL A CA 1
ATOM 4249 C C . VAL A 1 532 ? 21.212 9.959 -11.990 1.00 97.12 532 VAL A C 1
ATOM 4251 O O . VAL A 1 532 ? 22.354 9.537 -11.844 1.00 97.12 532 VAL A O 1
ATOM 4254 N N . TYR A 1 533 ? 20.845 11.194 -11.669 1.00 97.00 533 TYR A N 1
ATOM 4255 C CA . TYR A 1 533 ? 21.735 12.192 -11.084 1.00 97.00 533 TYR A CA 1
ATOM 4256 C C . TYR A 1 533 ? 21.516 12.297 -9.575 1.00 97.00 533 TYR A C 1
ATOM 4258 O O . TYR A 1 533 ? 20.374 12.292 -9.119 1.00 97.00 533 TYR A O 1
ATOM 4266 N N . ASN A 1 534 ? 22.588 12.469 -8.810 1.00 95.94 534 ASN A N 1
ATOM 4267 C CA . ASN A 1 534 ? 22.548 12.980 -7.443 1.00 95.94 534 ASN A CA 1
ATOM 4268 C C . ASN A 1 534 ? 23.740 13.915 -7.194 1.00 95.94 534 ASN A C 1
ATOM 4270 O O . ASN A 1 534 ? 24.752 13.827 -7.885 1.00 95.94 534 ASN A O 1
ATOM 4274 N N . ASN A 1 535 ? 23.620 14.805 -6.215 1.00 95.56 535 ASN A N 1
ATOM 4275 C CA . ASN A 1 535 ? 24.621 15.832 -5.914 1.00 95.56 535 ASN A CA 1
ATOM 4276 C C . ASN A 1 535 ? 25.659 15.401 -4.856 1.00 95.56 535 ASN A C 1
ATOM 4278 O O . ASN A 1 535 ? 26.051 16.208 -4.013 1.00 95.56 535 ASN A O 1
ATOM 4282 N N . ALA A 1 536 ? 26.064 14.128 -4.866 1.00 92.56 536 ALA A N 1
ATOM 4283 C CA . ALA A 1 536 ? 27.133 13.603 -4.021 1.00 92.56 536 ALA A CA 1
ATOM 4284 C C . ALA A 1 536 ? 28.175 12.828 -4.837 1.00 92.56 536 ALA A C 1
ATOM 4286 O O . ALA A 1 536 ? 27.884 12.283 -5.905 1.00 92.56 536 ALA A O 1
ATOM 4287 N N . ASP A 1 537 ? 29.390 12.779 -4.299 1.00 89.50 537 ASP A N 1
ATOM 4288 C CA . ASP A 1 537 ? 30.540 12.082 -4.873 1.00 89.50 537 ASP A CA 1
ATOM 4289 C C . ASP A 1 537 ? 30.580 10.610 -4.454 1.00 89.50 537 ASP A C 1
ATOM 4291 O O . ASP A 1 537 ? 30.052 10.225 -3.408 1.00 89.50 537 ASP A O 1
ATOM 4295 N N . PHE A 1 538 ? 31.262 9.786 -5.248 1.00 85.12 538 PHE A N 1
ATOM 4296 C CA . PHE A 1 538 ? 31.653 8.449 -4.818 1.00 85.12 538 PHE A CA 1
ATOM 4297 C C . PHE A 1 538 ? 32.947 8.520 -4.011 1.00 85.12 538 PHE A C 1
ATOM 4299 O O . PHE A 1 538 ? 33.965 9.040 -4.468 1.00 85.12 538 PHE A O 1
ATOM 4306 N N . THR A 1 539 ? 32.958 7.908 -2.830 1.00 83.00 539 THR A N 1
ATOM 4307 C CA . THR A 1 539 ? 34.221 7.687 -2.120 1.00 83.00 539 THR A CA 1
ATOM 4308 C C . THR A 1 539 ? 34.982 6.508 -2.728 1.00 83.00 539 THR A C 1
ATOM 4310 O O . THR A 1 539 ? 34.400 5.616 -3.355 1.00 83.00 539 THR A O 1
ATOM 4313 N N . SER A 1 540 ? 36.292 6.433 -2.473 1.00 81.00 540 SER A N 1
ATOM 4314 C CA . SER A 1 540 ? 37.102 5.251 -2.813 1.00 81.00 540 SER A CA 1
ATOM 4315 C C . SER A 1 540 ? 36.495 3.935 -2.281 1.00 81.00 540 SER A C 1
ATOM 4317 O O . SER A 1 540 ? 36.578 2.894 -2.937 1.00 81.00 540 SER A O 1
ATOM 4319 N N . LYS A 1 541 ? 35.812 3.978 -1.126 1.00 76.12 541 LYS A N 1
ATOM 4320 C CA . LYS A 1 541 ? 35.086 2.829 -0.565 1.00 76.12 541 LYS A CA 1
ATOM 4321 C C . LYS A 1 541 ? 33.815 2.488 -1.343 1.00 76.12 541 LYS A C 1
ATOM 4323 O O . LYS A 1 541 ? 33.530 1.308 -1.535 1.00 76.12 541 LYS A O 1
ATOM 4328 N N . ASP A 1 542 ? 33.057 3.486 -1.798 1.00 78.50 542 ASP A N 1
ATOM 4329 C CA . ASP A 1 542 ? 31.833 3.251 -2.574 1.00 78.50 542 ASP A CA 1
ATOM 4330 C C . ASP A 1 542 ? 32.152 2.593 -3.926 1.00 78.50 542 ASP A C 1
ATOM 4332 O O . ASP A 1 542 ? 31.425 1.697 -4.358 1.00 78.50 542 ASP A O 1
ATOM 4336 N N . ILE A 1 543 ? 33.286 2.949 -4.545 1.00 79.25 543 ILE A N 1
ATOM 4337 C CA . ILE A 1 543 ? 33.775 2.287 -5.764 1.00 79.25 543 ILE A CA 1
ATOM 4338 C C . ILE A 1 543 ? 34.192 0.841 -5.491 1.00 79.25 543 ILE A C 1
ATOM 4340 O O . ILE A 1 543 ? 33.768 -0.065 -6.208 1.00 79.25 543 ILE A O 1
ATOM 4344 N N . ALA A 1 544 ? 34.986 0.591 -4.448 1.00 76.56 544 ALA A N 1
ATOM 4345 C CA . ALA A 1 544 ? 35.331 -0.782 -4.080 1.00 76.56 544 ALA A CA 1
ATOM 4346 C C . ALA A 1 544 ? 34.059 -1.608 -3.800 1.00 76.56 544 ALA A C 1
ATOM 4348 O O . ALA A 1 544 ? 33.951 -2.773 -4.178 1.00 76.56 544 ALA A O 1
ATOM 4349 N N . GLY A 1 545 ? 33.053 -0.977 -3.190 1.00 74.00 545 GLY A N 1
ATOM 4350 C CA . GLY A 1 545 ? 31.775 -1.601 -2.891 1.00 74.00 545 GLY A CA 1
ATOM 4351 C C . GLY A 1 545 ? 30.924 -1.947 -4.105 1.00 74.00 545 GLY A C 1
ATOM 4352 O O . GLY A 1 545 ? 30.366 -3.041 -4.147 1.00 74.00 545 GLY A O 1
ATOM 4353 N N . ILE A 1 546 ? 30.836 -1.063 -5.103 1.00 75.12 546 ILE A N 1
ATOM 4354 C CA . ILE A 1 546 ? 30.035 -1.324 -6.309 1.00 75.12 546 ILE A CA 1
ATOM 4355 C C . ILE A 1 546 ? 30.650 -2.424 -7.194 1.00 75.12 546 ILE A C 1
ATOM 4357 O O . ILE A 1 546 ? 29.934 -3.069 -7.958 1.00 75.12 546 ILE A O 1
ATOM 4361 N N . GLN A 1 547 ? 31.959 -2.675 -7.063 1.00 72.38 547 GLN A N 1
ATOM 4362 C CA . GLN A 1 547 ? 32.683 -3.732 -7.780 1.00 72.38 547 GLN A CA 1
ATOM 4363 C C . GLN A 1 547 ? 32.507 -5.127 -7.150 1.00 72.38 547 GLN A C 1
ATOM 4365 O O . GLN A 1 547 ? 32.527 -6.137 -7.861 1.00 72.38 547 GLN A O 1
ATOM 4370 N N . ASN A 1 548 ? 32.309 -5.205 -5.831 1.00 66.12 548 ASN A N 1
ATOM 4371 C CA . ASN A 1 548 ? 32.272 -6.466 -5.092 1.00 66.12 548 ASN A CA 1
ATOM 4372 C C . ASN A 1 548 ? 30.875 -7.099 -5.105 1.00 66.12 548 ASN A C 1
ATOM 4374 O O . ASN A 1 548 ? 30.032 -6.870 -4.237 1.00 66.12 548 ASN A O 1
ATOM 4378 N N . LEU A 1 549 ? 30.621 -7.945 -6.107 1.00 64.19 549 LEU A N 1
ATOM 4379 C CA . LEU A 1 549 ? 29.320 -8.585 -6.274 1.00 64.19 549 LEU A CA 1
ATOM 4380 C C . LEU A 1 549 ? 29.056 -9.648 -5.191 1.00 64.19 549 LEU A C 1
ATOM 4382 O O . LEU A 1 549 ? 29.520 -10.787 -5.272 1.00 64.19 549 LEU A O 1
ATOM 4386 N N . GLY A 1 550 ? 28.237 -9.280 -4.204 1.00 53.62 550 GLY A N 1
ATOM 4387 C CA . GLY A 1 550 ? 27.722 -10.172 -3.162 1.00 53.62 550 GLY A CA 1
ATOM 4388 C C . GLY A 1 550 ? 28.690 -10.479 -2.016 1.00 53.62 550 GLY A C 1
ATOM 4389 O O . GLY A 1 550 ? 28.412 -11.384 -1.234 1.00 53.62 550 GLY A O 1
ATOM 4390 N N . GLU A 1 551 ? 29.785 -9.730 -1.904 1.00 52.44 551 GLU A N 1
ATOM 4391 C CA . GLU A 1 551 ? 30.490 -9.513 -0.640 1.00 52.44 551 GLU A CA 1
ATOM 4392 C C . GLU A 1 551 ? 30.026 -8.143 -0.144 1.00 52.44 551 GLU A C 1
ATOM 4394 O O . GLU A 1 551 ? 30.258 -7.129 -0.799 1.00 52.44 551 GLU A O 1
ATOM 4399 N N . GLY A 1 552 ? 29.252 -8.105 0.941 1.00 52.66 552 GLY A N 1
ATOM 4400 C CA . GLY A 1 552 ? 28.702 -6.858 1.464 1.00 52.66 552 GLY A CA 1
ATOM 4401 C C . GLY A 1 552 ? 29.816 -5.920 1.924 1.00 52.66 552 GLY A C 1
ATOM 4402 O O . GLY A 1 552 ? 30.229 -5.978 3.074 1.00 52.66 552 GLY A O 1
ATOM 4403 N N . SER A 1 553 ? 30.279 -5.026 1.051 1.00 45.50 553 SER A N 1
ATOM 4404 C CA . SER A 1 553 ? 31.337 -4.049 1.353 1.00 45.50 553 SER A CA 1
ATOM 4405 C C . SER A 1 553 ? 30.964 -3.054 2.456 1.00 45.50 553 SER A C 1
ATOM 4407 O O . SER A 1 553 ? 31.830 -2.397 3.021 1.00 45.50 553 SER A O 1
ATOM 4409 N N . LYS A 1 554 ? 29.664 -2.937 2.753 1.00 52.47 554 LYS A N 1
ATOM 4410 C CA . LYS A 1 554 ? 29.086 -2.051 3.770 1.00 52.47 554 LYS A CA 1
ATOM 4411 C C . LYS A 1 554 ? 28.787 -2.770 5.089 1.00 52.47 554 LYS A C 1
ATOM 4413 O O . LYS A 1 554 ? 28.190 -2.168 5.974 1.00 52.47 554 LYS A O 1
ATOM 4418 N N . GLY A 1 555 ? 29.188 -4.039 5.236 1.00 48.62 555 GLY A N 1
ATOM 4419 C CA . GLY A 1 555 ? 29.050 -4.776 6.495 1.00 48.62 555 GLY A CA 1
ATOM 4420 C C . GLY A 1 555 ? 29.736 -4.072 7.667 1.00 48.62 555 GLY A C 1
ATOM 4421 O O . GLY A 1 555 ? 29.295 -4.236 8.797 1.00 48.62 555 GLY A O 1
ATOM 4422 N N . GLU A 1 556 ? 30.745 -3.239 7.392 1.00 51.66 556 GLU A N 1
ATOM 4423 C CA . GLU A 1 556 ? 31.495 -2.498 8.404 1.00 51.66 556 GLU A CA 1
ATOM 4424 C C . GLU A 1 556 ? 30.878 -1.152 8.824 1.00 51.66 556 GLU A C 1
ATOM 4426 O O . GLU A 1 556 ? 31.162 -0.673 9.919 1.00 51.66 556 GLU A O 1
ATOM 4431 N N . GLU A 1 557 ? 29.988 -0.564 8.017 1.00 61.22 557 GLU A N 1
ATOM 4432 C CA . GLU A 1 557 ? 29.476 0.801 8.212 1.00 61.22 557 GLU A CA 1
ATOM 4433 C C . GLU A 1 557 ? 28.034 0.784 8.748 1.00 61.22 557 GLU A C 1
ATOM 4435 O O . GLU A 1 557 ? 27.066 0.758 7.986 1.00 61.22 557 GLU A O 1
ATOM 4440 N N . MET A 1 558 ? 27.874 0.836 10.077 1.00 65.06 558 MET A N 1
ATOM 4441 C CA . MET A 1 558 ? 26.577 0.640 10.756 1.00 65.06 558 MET A CA 1
ATOM 4442 C C . MET A 1 558 ? 25.503 1.692 10.423 1.00 65.06 558 MET A C 1
ATOM 4444 O O . MET A 1 558 ? 24.318 1.488 10.697 1.00 65.06 558 MET A O 1
ATOM 4448 N N . MET A 1 559 ? 25.898 2.831 9.847 1.00 65.38 559 MET A N 1
ATOM 4449 C CA . MET A 1 559 ? 24.986 3.909 9.454 1.00 65.38 559 MET A CA 1
ATOM 4450 C C . MET A 1 559 ? 24.313 3.687 8.096 1.00 65.38 559 MET A C 1
ATOM 4452 O O . MET A 1 559 ? 23.223 4.234 7.878 1.00 65.38 559 MET A O 1
ATOM 4456 N N . LYS A 1 560 ? 24.917 2.877 7.213 1.00 66.50 560 LYS A N 1
ATOM 4457 C CA . LYS A 1 560 ? 24.409 2.597 5.865 1.00 66.50 560 LYS A CA 1
ATOM 4458 C C . LYS A 1 560 ? 23.419 1.431 5.904 1.00 66.50 560 LYS A C 1
ATOM 4460 O O . LYS A 1 560 ? 23.707 0.356 6.417 1.00 66.50 560 LYS A O 1
ATOM 4465 N N . THR A 1 561 ? 22.241 1.618 5.312 1.00 53.66 561 THR A N 1
ATOM 4466 C CA . THR A 1 561 ? 21.162 0.602 5.332 1.00 53.66 561 THR A CA 1
ATOM 4467 C C . THR A 1 561 ? 21.485 -0.596 4.408 1.00 53.66 561 THR A C 1
ATOM 4469 O O . THR A 1 561 ? 20.884 -1.669 4.490 1.00 53.66 561 THR A O 1
ATOM 4472 N N . GLY A 1 562 ? 22.451 -0.434 3.495 1.00 55.69 562 GLY A N 1
ATOM 4473 C CA . GLY A 1 562 ? 22.773 -1.381 2.429 1.00 55.69 562 GLY A CA 1
ATOM 4474 C C . GLY A 1 562 ? 23.768 -2.497 2.782 1.00 55.69 562 GLY A C 1
ATOM 4475 O O . GLY A 1 562 ? 24.808 -2.569 2.145 1.00 55.69 562 GLY A O 1
ATOM 4476 N N . GLN A 1 563 ? 23.458 -3.413 3.706 1.00 49.44 563 GLN A N 1
ATOM 4477 C CA . GLN A 1 563 ? 24.440 -4.405 4.208 1.00 49.44 563 GLN A CA 1
ATOM 4478 C C . GLN A 1 563 ? 24.974 -5.438 3.188 1.00 49.44 563 GLN A C 1
ATOM 4480 O O . GLN A 1 563 ? 26.061 -5.972 3.377 1.00 49.44 563 GLN A O 1
ATOM 4485 N N . PHE A 1 564 ? 24.247 -5.738 2.103 1.00 50.41 564 PHE A N 1
ATOM 4486 C CA . PHE A 1 564 ? 24.534 -6.918 1.263 1.00 50.41 564 PHE A CA 1
ATOM 4487 C C . PHE A 1 564 ? 25.184 -6.621 -0.097 1.00 50.41 564 PHE A C 1
ATOM 4489 O O . PHE A 1 564 ? 25.452 -7.557 -0.842 1.00 50.41 564 PHE A O 1
ATOM 4496 N N . GLY A 1 565 ? 25.388 -5.349 -0.468 1.00 54.84 565 GLY A N 1
ATOM 4497 C CA . GLY A 1 565 ? 26.048 -4.974 -1.735 1.00 54.84 565 GLY A CA 1
ATOM 4498 C C . GLY A 1 565 ? 25.349 -5.439 -3.030 1.00 54.84 565 GLY A C 1
ATOM 4499 O O . GLY A 1 565 ? 25.869 -5.241 -4.120 1.00 54.84 565 GLY A O 1
ATOM 4500 N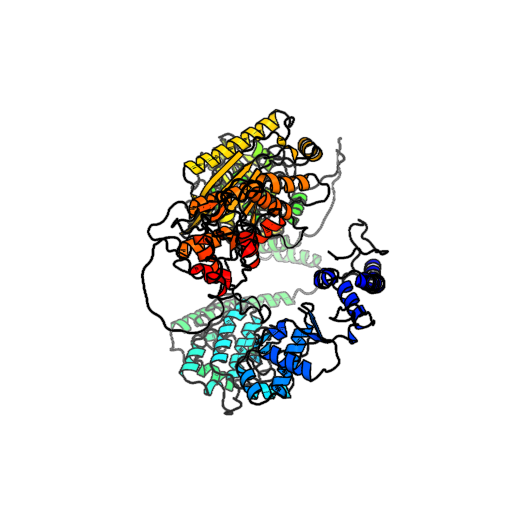 N . VAL A 1 566 ? 24.166 -6.059 -2.945 1.00 60.56 566 VAL A N 1
ATOM 4501 C CA . VAL A 1 566 ? 23.459 -6.657 -4.096 1.00 60.56 566 VAL A CA 1
ATOM 4502 C C . VAL A 1 566 ? 22.424 -5.739 -4.748 1.00 60.56 566 VAL A C 1
ATOM 4504 O O . VAL A 1 566 ? 22.044 -5.993 -5.887 1.00 60.56 566 VAL A O 1
ATOM 4507 N N . GLY A 1 567 ? 21.992 -4.677 -4.061 1.00 67.69 567 GLY A N 1
ATOM 4508 C CA . GLY A 1 567 ? 20.871 -3.824 -4.481 1.00 67.69 567 GLY A CA 1
ATOM 4509 C C . GLY A 1 567 ? 21.097 -3.086 -5.801 1.00 67.69 567 GLY A C 1
ATOM 4510 O O . GLY A 1 567 ? 20.193 -3.015 -6.630 1.00 67.69 567 GLY A O 1
ATOM 4511 N N . PHE A 1 568 ? 22.332 -2.642 -6.066 1.00 77.31 568 PHE A N 1
ATOM 4512 C CA . PHE A 1 568 ? 22.677 -2.021 -7.348 1.00 77.31 568 PHE A CA 1
ATOM 4513 C C . PHE A 1 568 ? 22.459 -2.973 -8.532 1.00 77.31 568 PHE A C 1
ATOM 4515 O O . PHE A 1 568 ? 22.101 -2.524 -9.612 1.00 77.31 568 PHE A O 1
ATOM 4522 N N . ASN A 1 569 ? 22.561 -4.295 -8.349 1.00 79.69 569 ASN A N 1
ATOM 4523 C CA . ASN A 1 569 ? 22.374 -5.244 -9.451 1.00 79.69 569 ASN A CA 1
ATOM 4524 C C . ASN A 1 569 ? 20.952 -5.226 -10.034 1.00 79.69 569 ASN A C 1
ATOM 4526 O O . ASN A 1 569 ? 20.752 -5.707 -11.147 1.00 79.69 569 ASN A O 1
ATOM 4530 N N . ALA A 1 570 ? 19.971 -4.635 -9.346 1.00 82.81 570 ALA A N 1
ATOM 4531 C CA . ALA A 1 570 ? 18.629 -4.443 -9.887 1.00 82.81 570 ALA A CA 1
ATOM 4532 C C . ALA A 1 570 ? 18.617 -3.568 -11.163 1.00 82.81 570 ALA A C 1
ATOM 4534 O O . ALA A 1 570 ? 17.719 -3.718 -11.996 1.00 82.81 570 ALA A O 1
ATOM 4535 N N . VAL A 1 571 ? 19.641 -2.726 -11.388 1.00 88.50 571 VAL A N 1
ATOM 4536 C CA . VAL A 1 571 ? 19.795 -1.940 -12.633 1.00 88.50 571 VAL A CA 1
ATOM 4537 C C . VAL A 1 571 ? 19.922 -2.823 -13.871 1.00 88.50 571 VAL A C 1
ATOM 4539 O O . VAL A 1 571 ? 19.526 -2.408 -14.962 1.00 88.50 571 VAL A O 1
ATOM 4542 N N . TYR A 1 572 ? 20.372 -4.074 -13.706 1.00 90.06 572 TYR A N 1
ATOM 4543 C CA . TYR A 1 572 ? 20.452 -5.037 -14.799 1.00 90.06 572 TYR A CA 1
ATOM 4544 C C . TYR A 1 572 ? 19.079 -5.520 -15.288 1.00 90.06 572 TYR A C 1
ATOM 4546 O O . TYR A 1 572 ? 18.979 -6.237 -16.283 1.00 90.06 572 TYR A O 1
ATOM 4554 N N . HIS A 1 573 ? 17.973 -5.107 -14.663 1.00 90.56 573 HIS A N 1
ATOM 4555 C CA . HIS A 1 573 ? 16.670 -5.205 -15.313 1.00 90.56 573 HIS A CA 1
ATOM 4556 C C . HIS A 1 573 ? 16.531 -4.238 -16.499 1.00 90.56 573 HIS A C 1
ATOM 4558 O O . HIS A 1 573 ? 15.908 -4.615 -17.494 1.00 90.56 573 HIS A O 1
ATOM 4564 N N . ILE A 1 574 ? 17.144 -3.053 -16.416 1.00 92.81 574 ILE A N 1
ATOM 4565 C CA . ILE A 1 574 ? 17.034 -1.954 -17.386 1.00 92.81 574 ILE A CA 1
ATOM 4566 C C . ILE A 1 574 ? 18.106 -2.065 -18.477 1.00 92.81 574 ILE A C 1
ATOM 4568 O O . ILE A 1 574 ? 17.790 -1.961 -19.664 1.00 92.81 574 ILE A O 1
ATOM 4572 N N . THR A 1 575 ? 19.357 -2.294 -18.074 1.00 92.12 575 THR A N 1
ATOM 4573 C CA . THR A 1 575 ? 20.535 -2.220 -18.951 1.00 92.12 575 THR A CA 1
ATOM 4574 C C . THR A 1 575 ? 21.467 -3.418 -18.772 1.00 92.12 575 THR A C 1
ATOM 4576 O O . THR A 1 575 ? 21.400 -4.107 -17.761 1.00 92.12 575 THR A O 1
ATOM 4579 N N . ASP A 1 576 ? 22.339 -3.682 -19.742 1.00 88.12 576 ASP A N 1
ATOM 4580 C CA . ASP A 1 576 ? 23.463 -4.621 -19.580 1.00 88.12 576 ASP A CA 1
ATOM 4581 C C . ASP A 1 576 ? 24.782 -3.900 -19.261 1.00 88.12 576 ASP A C 1
ATOM 4583 O O . ASP A 1 576 ? 25.738 -4.541 -18.832 1.00 88.12 576 ASP A O 1
ATOM 4587 N N . VAL A 1 577 ? 24.821 -2.579 -19.454 1.00 87.62 577 VAL A N 1
ATOM 4588 C CA . VAL A 1 577 ? 26.037 -1.758 -19.439 1.00 87.62 577 VAL A CA 1
ATOM 4589 C C . VAL A 1 577 ? 25.820 -0.491 -18.606 1.00 87.62 577 VAL A C 1
ATOM 4591 O O . VAL A 1 577 ? 25.819 0.617 -19.141 1.00 87.62 577 VAL A O 1
ATOM 4594 N N . PRO A 1 578 ? 25.569 -0.617 -17.289 1.00 89.38 578 PRO A N 1
ATOM 4595 C CA . PRO A 1 578 ? 25.479 0.563 -16.443 1.00 89.38 578 PRO A CA 1
ATOM 4596 C C . PRO A 1 578 ? 26.825 1.297 -16.454 1.00 89.38 578 PRO A C 1
ATOM 4598 O O . PRO A 1 578 ? 27.865 0.692 -16.194 1.00 89.38 578 PRO A O 1
ATOM 4601 N N . SER A 1 579 ? 26.800 2.596 -16.733 1.00 89.56 579 SER A N 1
ATOM 4602 C CA . SER A 1 579 ? 27.970 3.470 -16.664 1.00 89.56 579 SER A CA 1
ATOM 4603 C C . SER A 1 579 ? 27.664 4.686 -15.801 1.00 89.56 579 SER A C 1
ATOM 4605 O O . SER A 1 579 ? 26.497 5.004 -15.544 1.00 89.56 579 SER A O 1
ATOM 4607 N N . PHE A 1 580 ? 28.698 5.358 -15.305 1.00 90.25 580 PHE A N 1
ATOM 4608 C CA . PHE A 1 580 ? 28.501 6.577 -14.530 1.00 90.25 580 PHE A CA 1
ATOM 4609 C C . PHE A 1 580 ? 29.694 7.519 -14.581 1.00 90.25 580 PHE A C 1
ATOM 4611 O O . PHE A 1 580 ? 30.834 7.116 -14.806 1.00 90.25 580 PHE A O 1
ATOM 4618 N N . TRP A 1 581 ? 29.386 8.784 -14.334 1.00 90.62 581 TRP A N 1
ATOM 4619 C CA . TRP A 1 581 ? 30.331 9.869 -14.146 1.00 90.62 581 TRP A CA 1
ATOM 4620 C C . TRP A 1 581 ? 30.230 10.356 -12.707 1.00 90.62 581 TRP A C 1
ATOM 4622 O O . TRP A 1 581 ? 29.124 10.562 -12.208 1.00 90.62 581 TRP A O 1
ATOM 4632 N N . THR A 1 582 ? 31.354 10.523 -12.026 1.00 89.94 582 THR A N 1
ATOM 4633 C CA . THR A 1 582 ? 31.394 10.967 -10.627 1.00 89.94 582 THR A CA 1
ATOM 4634 C C . THR A 1 582 ? 32.703 11.692 -10.339 1.00 89.94 582 THR A C 1
ATOM 4636 O O . THR A 1 582 ? 33.554 11.810 -11.221 1.00 89.94 582 THR A O 1
ATOM 4639 N N . ARG A 1 583 ? 32.901 12.146 -9.103 1.00 85.94 583 ARG A N 1
ATOM 4640 C CA . ARG A 1 583 ? 34.226 12.496 -8.601 1.00 85.94 583 ARG A CA 1
ATOM 4641 C C . ARG A 1 583 ? 34.634 11.522 -7.508 1.00 85.94 583 ARG A C 1
ATOM 4643 O O . ARG A 1 583 ? 33.824 11.177 -6.654 1.00 85.94 583 ARG A O 1
ATOM 4650 N N . ARG A 1 584 ? 35.903 11.111 -7.520 1.00 80.25 584 ARG A N 1
ATOM 4651 C CA . ARG A 1 584 ? 36.533 10.345 -6.439 1.00 80.25 584 ARG A CA 1
ATOM 4652 C C . ARG A 1 584 ? 37.551 11.225 -5.747 1.00 80.25 584 ARG A C 1
ATOM 4654 O O . ARG A 1 584 ? 38.467 11.738 -6.391 1.00 80.25 584 ARG A O 1
ATOM 4661 N N . ASP A 1 585 ? 37.366 11.422 -4.445 1.00 72.31 585 ASP A N 1
ATOM 4662 C CA . ASP A 1 585 ? 38.264 12.219 -3.601 1.00 72.31 585 ASP A CA 1
ATOM 4663 C C . ASP A 1 585 ? 38.563 13.610 -4.214 1.00 72.31 585 ASP A C 1
ATOM 4665 O O . ASP A 1 585 ? 39.671 14.140 -4.138 1.00 72.31 585 ASP A O 1
ATOM 4669 N N . GLY A 1 586 ? 37.550 14.198 -4.866 1.00 69.25 586 GLY A N 1
ATOM 4670 C CA . GLY A 1 586 ? 37.598 15.518 -5.491 1.00 69.25 586 GLY A CA 1
ATOM 4671 C C . GLY A 1 586 ? 37.994 15.562 -6.973 1.00 69.25 586 GLY A C 1
ATOM 4672 O O . GLY A 1 586 ? 37.864 16.637 -7.559 1.00 69.25 586 GLY A O 1
ATOM 4673 N N . THR A 1 587 ? 38.397 14.446 -7.591 1.00 76.88 587 THR A N 1
ATOM 4674 C CA . THR A 1 587 ? 38.822 14.373 -9.008 1.00 76.88 587 THR A CA 1
ATOM 4675 C C . THR A 1 587 ? 37.737 13.743 -9.883 1.00 76.88 587 THR A C 1
ATOM 4677 O O . THR A 1 587 ? 37.224 12.688 -9.518 1.00 76.88 587 THR A O 1
ATOM 4680 N N . GLU A 1 588 ? 37.382 14.360 -11.018 1.00 79.88 588 GLU A N 1
ATOM 4681 C CA . GLU A 1 588 ? 36.403 13.803 -11.970 1.00 79.88 588 GLU A CA 1
ATOM 4682 C C . GLU A 1 588 ? 36.872 12.461 -12.551 1.00 79.88 588 GLU A C 1
ATOM 4684 O O . GLU A 1 588 ? 38.039 12.294 -12.903 1.00 79.88 588 GLU A O 1
ATOM 4689 N N . GLN A 1 589 ? 35.945 11.511 -12.659 1.00 78.50 589 GLN A N 1
ATOM 4690 C CA . GLN A 1 589 ? 36.173 10.171 -13.187 1.00 78.50 589 GLN A CA 1
ATOM 4691 C C . GLN A 1 589 ? 34.952 9.673 -13.965 1.00 78.50 589 GLN A C 1
ATOM 4693 O O . GLN A 1 589 ? 33.803 9.922 -13.587 1.00 78.50 589 GLN A O 1
ATOM 4698 N N . ALA A 1 590 ? 35.209 8.890 -15.013 1.00 72.62 590 ALA A N 1
ATOM 4699 C CA . ALA A 1 590 ? 34.186 8.192 -15.779 1.00 72.62 590 ALA A CA 1
ATOM 4700 C C . ALA A 1 590 ? 34.441 6.681 -15.735 1.00 72.62 590 ALA A C 1
ATOM 4702 O O . ALA A 1 590 ? 35.569 6.224 -15.932 1.00 72.62 590 ALA A O 1
ATOM 4703 N N . ILE A 1 591 ? 33.392 5.898 -15.481 1.00 75.81 591 ILE A N 1
ATOM 4704 C CA . ILE A 1 591 ? 33.445 4.432 -15.497 1.00 75.81 591 ILE A CA 1
ATOM 4705 C C . ILE A 1 591 ? 32.513 3.922 -16.599 1.00 75.81 591 ILE A C 1
ATOM 4707 O O . ILE A 1 591 ? 31.302 4.156 -16.560 1.00 75.81 591 ILE A O 1
ATOM 4711 N N . CYS A 1 592 ? 33.096 3.233 -17.585 1.00 66.19 592 CYS A N 1
ATOM 4712 C CA . CYS A 1 592 ? 32.530 2.997 -18.918 1.00 66.19 592 CYS A CA 1
ATOM 4713 C C . CYS A 1 592 ? 32.778 1.549 -19.399 1.00 66.19 592 CYS A C 1
ATOM 4715 O O . CYS A 1 592 ? 33.937 1.176 -19.512 1.00 66.19 592 CYS A O 1
ATOM 4717 N N . GLU A 1 593 ? 31.732 0.771 -19.756 1.00 59.41 593 GLU A N 1
ATOM 4718 C CA . GLU A 1 593 ? 31.782 -0.681 -20.114 1.00 59.41 593 GLU A CA 1
ATOM 4719 C C . GLU A 1 593 ? 32.567 -1.554 -19.098 1.00 59.41 593 GLU A C 1
ATOM 4721 O O . GLU A 1 593 ? 33.214 -1.010 -18.207 1.00 59.41 593 GLU A O 1
ATOM 4726 N N . PRO A 1 594 ? 32.434 -2.901 -19.066 1.00 53.00 594 PRO A N 1
ATOM 4727 C CA . PRO A 1 594 ? 32.656 -3.624 -17.813 1.00 53.00 594 PRO A CA 1
ATOM 4728 C C . PRO A 1 594 ? 34.085 -3.485 -17.262 1.00 53.00 594 PRO A C 1
ATOM 4730 O O . PRO A 1 594 ? 35.008 -4.186 -17.671 1.00 53.00 594 PRO A O 1
ATOM 4733 N N . GLY A 1 595 ? 34.223 -2.609 -16.264 1.00 58.25 595 GLY A N 1
ATOM 4734 C CA . GLY A 1 595 ? 35.420 -2.440 -15.453 1.00 58.25 595 GLY A CA 1
ATOM 4735 C C . GLY A 1 595 ? 36.464 -1.438 -15.952 1.00 58.25 595 GLY A C 1
ATOM 4736 O O . GLY A 1 595 ? 37.546 -1.438 -15.368 1.00 58.25 595 GLY A O 1
ATOM 4737 N N . MET A 1 596 ? 36.207 -0.597 -16.967 1.00 65.50 596 MET A N 1
ATOM 4738 C CA . MET A 1 596 ? 37.182 0.446 -17.341 1.00 65.50 596 MET A CA 1
ATOM 4739 C C . MET A 1 596 ? 36.943 1.748 -16.569 1.00 65.50 596 MET A C 1
ATOM 4741 O O . MET A 1 596 ? 35.903 2.392 -16.707 1.00 65.50 596 MET A O 1
ATOM 4745 N N . GLU A 1 597 ? 37.933 2.128 -15.761 1.00 75.44 597 GLU A N 1
ATOM 4746 C CA . GLU A 1 597 ? 38.027 3.423 -15.082 1.00 75.44 597 GLU A CA 1
ATOM 4747 C C . GLU A 1 597 ? 38.892 4.366 -15.925 1.00 75.44 597 GLU A C 1
ATOM 4749 O O . GLU A 1 597 ? 40.036 4.043 -16.254 1.00 75.44 597 GLU A O 1
ATOM 4754 N N . LEU A 1 598 ? 38.343 5.527 -16.279 1.00 74.38 598 LEU A N 1
ATOM 4755 C CA . LEU A 1 598 ? 39.007 6.547 -17.081 1.00 74.38 598 LEU A CA 1
ATOM 4756 C C . LEU A 1 598 ? 39.194 7.809 -16.235 1.00 74.38 598 LEU A C 1
ATOM 4758 O O . LEU A 1 598 ? 38.227 8.410 -15.764 1.00 74.38 598 LEU A O 1
ATOM 4762 N N . ASN A 1 599 ? 40.460 8.186 -16.049 1.00 73.56 599 ASN A N 1
ATOM 4763 C CA . ASN A 1 599 ? 40.876 9.319 -15.215 1.00 73.56 599 ASN A CA 1
ATOM 4764 C C . ASN A 1 599 ? 41.248 10.567 -16.032 1.00 73.56 599 ASN A C 1
ATOM 4766 O O . ASN A 1 599 ? 41.276 11.664 -15.484 1.00 73.56 599 ASN A O 1
ATOM 4770 N N . ASP A 1 600 ? 41.546 10.410 -17.325 1.00 80.12 600 ASP A N 1
ATOM 4771 C CA . ASP A 1 600 ? 41.852 11.526 -18.224 1.00 80.12 600 ASP A CA 1
ATOM 4772 C C . ASP A 1 600 ? 40.577 12.005 -18.926 1.00 80.12 600 ASP A C 1
ATOM 4774 O O . ASP A 1 600 ? 40.240 11.615 -20.046 1.00 80.12 600 ASP A O 1
ATOM 4778 N N . ILE A 1 601 ? 39.820 12.806 -18.185 1.00 83.44 601 ILE A N 1
ATOM 4779 C CA . ILE A 1 601 ? 38.512 13.309 -18.588 1.00 83.44 601 ILE A CA 1
ATOM 4780 C C . ILE A 1 601 ? 38.592 14.284 -19.766 1.00 83.44 601 ILE A C 1
ATOM 4782 O O . ILE A 1 601 ? 37.684 14.301 -20.598 1.00 83.44 601 ILE A O 1
ATOM 4786 N N . ASP A 1 602 ? 39.653 15.085 -19.851 1.00 83.75 602 ASP A N 1
ATOM 4787 C CA . ASP A 1 602 ? 39.802 16.077 -20.917 1.00 83.75 602 ASP A CA 1
ATOM 4788 C C . ASP A 1 602 ? 40.068 15.385 -22.257 1.00 83.75 602 ASP A C 1
ATOM 4790 O O . ASP A 1 602 ? 39.359 15.652 -23.230 1.00 83.75 602 ASP A O 1
ATOM 4794 N N . SER A 1 603 ? 40.966 14.393 -22.281 1.00 84.25 603 SER A N 1
ATOM 4795 C CA . SER A 1 603 ? 41.167 13.549 -23.465 1.00 84.25 603 SER A CA 1
ATOM 4796 C C . SER A 1 603 ? 39.884 12.811 -23.863 1.00 84.25 603 SER A C 1
ATOM 4798 O O . SER A 1 603 ? 39.559 12.736 -25.044 1.00 84.25 603 SER A O 1
ATOM 4800 N N . LEU A 1 604 ? 39.095 12.328 -22.893 1.00 83.31 604 LEU A N 1
ATOM 4801 C CA . LEU A 1 604 ? 37.816 11.659 -23.165 1.00 83.31 604 LEU A CA 1
ATOM 4802 C C . LEU A 1 604 ? 36.797 12.587 -23.846 1.00 83.31 604 LEU A C 1
ATOM 4804 O O . LEU A 1 604 ? 36.105 12.170 -24.777 1.00 83.31 604 LEU A O 1
ATOM 4808 N N . LYS A 1 605 ? 36.704 13.839 -23.375 1.00 86.56 605 LYS A N 1
ATOM 4809 C CA . LYS A 1 605 ? 35.826 14.883 -23.931 1.00 86.56 605 LYS A CA 1
ATOM 4810 C C . LYS A 1 605 ? 36.219 15.252 -25.363 1.00 86.56 605 LYS A C 1
ATOM 4812 O O . LYS A 1 605 ? 35.332 15.519 -26.172 1.00 86.56 605 LYS A O 1
ATOM 4817 N N . GLU A 1 606 ? 37.514 15.252 -25.674 1.00 88.06 606 GLU A N 1
ATOM 4818 C CA . GLU A 1 606 ? 38.031 15.545 -27.015 1.00 88.06 606 GLU A CA 1
ATOM 4819 C C . GLU A 1 606 ? 37.902 14.357 -27.982 1.00 88.06 606 GLU A C 1
ATOM 4821 O O . GLU A 1 606 ? 37.498 14.541 -29.131 1.00 88.06 606 GLU A O 1
ATOM 4826 N N . GLU A 1 607 ? 38.224 13.144 -27.529 1.00 89.19 607 GLU A N 1
ATOM 4827 C CA . GLU A 1 607 ? 38.295 11.944 -28.371 1.00 89.19 607 GLU A CA 1
ATOM 4828 C C . GLU A 1 607 ? 36.911 11.331 -28.645 1.00 89.19 607 GLU A C 1
ATOM 4830 O O . GLU A 1 607 ? 36.656 10.851 -29.752 1.00 89.19 607 GLU A O 1
ATOM 4835 N N . TYR A 1 608 ? 35.985 11.396 -27.676 1.00 90.00 608 TYR A N 1
ATOM 4836 C CA . TYR A 1 608 ? 34.670 10.745 -27.763 1.00 90.00 608 TYR A CA 1
ATOM 4837 C C . TYR A 1 608 ? 33.477 11.664 -27.414 1.00 90.00 608 TYR A C 1
ATOM 4839 O O . TYR A 1 608 ? 32.661 11.321 -26.548 1.00 90.00 608 TYR A O 1
ATOM 4847 N N . PRO A 1 609 ? 33.313 12.823 -28.085 1.00 91.81 609 PRO A N 1
ATOM 4848 C CA . PRO A 1 609 ? 32.260 13.795 -27.781 1.00 91.81 609 PRO A CA 1
ATOM 4849 C C . PRO A 1 609 ? 30.830 13.239 -27.880 1.00 91.81 609 PRO A C 1
ATOM 4851 O O . PRO A 1 609 ? 29.977 13.634 -27.084 1.00 91.81 609 PRO A O 1
ATOM 4854 N N . ASP A 1 610 ? 30.558 12.301 -28.795 1.00 90.69 610 ASP A N 1
ATOM 4855 C CA . ASP A 1 610 ? 29.221 11.707 -28.943 1.00 90.69 610 ASP A CA 1
ATOM 4856 C C . ASP A 1 610 ? 28.842 10.853 -27.723 1.00 90.69 610 ASP A C 1
ATOM 4858 O O . ASP A 1 610 ? 27.712 10.912 -27.237 1.00 90.69 610 ASP A O 1
ATOM 4862 N N . MET A 1 611 ? 29.805 10.098 -27.180 1.00 88.50 611 MET A N 1
ATOM 4863 C CA . MET A 1 611 ? 29.609 9.305 -25.963 1.00 88.50 611 MET A CA 1
ATOM 4864 C C . MET A 1 611 ? 29.400 10.210 -24.744 1.00 88.50 611 MET A C 1
ATOM 4866 O O . MET A 1 611 ? 28.534 9.942 -23.905 1.00 88.50 611 MET A O 1
ATOM 4870 N N . VAL A 1 612 ? 30.164 11.300 -24.672 1.00 89.69 612 VAL A N 1
ATOM 4871 C CA . VAL A 1 612 ? 30.118 12.276 -23.579 1.00 89.69 612 VAL A CA 1
ATOM 4872 C C . VAL A 1 612 ? 28.790 13.044 -23.542 1.00 89.69 612 VAL A C 1
ATOM 4874 O O . VAL A 1 612 ? 28.286 13.322 -22.451 1.00 89.69 612 VAL A O 1
ATOM 4877 N N . ASP A 1 613 ? 28.155 13.312 -24.690 1.00 90.75 613 ASP A N 1
ATOM 4878 C CA . ASP A 1 613 ? 26.831 13.962 -24.743 1.00 90.75 613 ASP A CA 1
ATOM 4879 C C . ASP A 1 613 ? 25.735 13.157 -24.009 1.00 90.75 613 ASP A C 1
ATOM 4881 O O . ASP A 1 613 ? 24.756 13.716 -23.496 1.00 90.75 613 ASP A O 1
ATOM 4885 N N . GLY A 1 614 ? 25.926 11.841 -23.868 1.00 90.19 614 GLY A N 1
ATOM 4886 C CA . GLY A 1 614 ? 25.045 10.969 -23.091 1.00 90.19 614 GLY A CA 1
ATOM 4887 C C . GLY A 1 614 ? 25.087 11.190 -21.577 1.00 90.19 614 GLY A C 1
ATOM 4888 O O . GLY A 1 614 ? 24.170 10.746 -20.880 1.00 90.19 614 GLY A O 1
ATOM 4889 N N . TYR A 1 615 ? 26.102 11.889 -21.065 1.00 91.56 615 TYR A N 1
ATOM 4890 C CA . TYR A 1 615 ? 26.258 12.223 -19.646 1.00 91.56 615 TYR A CA 1
ATOM 4891 C C . TYR A 1 615 ? 25.778 13.638 -19.314 1.00 91.56 615 TYR A C 1
ATOM 4893 O O . TYR A 1 615 ? 26.063 14.143 -18.236 1.00 91.56 615 TYR A O 1
ATOM 4901 N N . LEU A 1 616 ? 25.034 14.298 -20.210 1.00 92.94 616 LEU A N 1
ATOM 4902 C CA . LEU A 1 616 ? 24.320 15.546 -19.907 1.00 92.94 616 LEU A CA 1
ATOM 4903 C C . LEU A 1 616 ? 25.209 16.636 -19.265 1.00 92.94 616 LEU A C 1
ATOM 4905 O O . LEU A 1 616 ? 24.722 17.449 -18.479 1.00 92.94 616 LEU A O 1
ATOM 4909 N N . LEU A 1 617 ? 26.502 16.686 -19.612 1.00 87.81 617 LEU A N 1
ATOM 4910 C CA . LEU A 1 617 ? 27.478 17.613 -19.011 1.00 87.81 617 LEU A CA 1
ATOM 4911 C C . LEU A 1 617 ? 27.186 19.089 -19.338 1.00 87.81 617 LEU A C 1
ATOM 4913 O O . LEU A 1 617 ? 27.667 19.993 -18.669 1.00 87.81 617 LEU A O 1
ATOM 4917 N N . ASN A 1 618 ? 26.355 19.344 -20.353 1.00 85.19 618 ASN A N 1
ATOM 4918 C CA . ASN A 1 618 ? 25.833 20.679 -20.660 1.00 85.19 618 ASN A CA 1
ATOM 4919 C C . ASN A 1 618 ? 24.740 21.135 -19.677 1.00 85.19 618 ASN A C 1
ATOM 4921 O O . ASN A 1 618 ? 24.414 22.318 -19.615 1.00 85.19 618 ASN A O 1
ATOM 4925 N N . THR A 1 619 ? 24.143 20.188 -18.952 1.00 88.81 619 THR A N 1
ATOM 4926 C CA . THR A 1 619 ? 23.067 20.411 -17.982 1.00 88.81 619 THR A CA 1
ATOM 4927 C C . THR A 1 619 ? 23.594 20.378 -16.546 1.00 88.81 619 THR A C 1
ATOM 4929 O O . THR A 1 619 ? 23.131 21.153 -15.708 1.00 88.81 619 THR A O 1
ATOM 4932 N N . PHE A 1 620 ? 24.543 19.485 -16.254 1.00 90.50 620 PHE A N 1
ATOM 4933 C CA . PHE A 1 620 ? 25.109 19.289 -14.921 1.00 90.50 620 PHE A CA 1
ATOM 4934 C C . PHE A 1 620 ? 26.592 19.655 -14.893 1.00 90.50 620 PHE A C 1
ATOM 4936 O O . PHE A 1 620 ? 27.378 19.133 -15.680 1.00 90.50 620 PHE A O 1
ATOM 4943 N N . ASP A 1 621 ? 26.973 20.519 -13.951 1.00 87.81 621 ASP A N 1
ATOM 4944 C CA . ASP A 1 621 ? 28.376 20.830 -13.678 1.00 87.81 621 ASP A CA 1
ATOM 4945 C C . ASP A 1 621 ? 29.000 19.716 -12.828 1.00 87.81 621 ASP A C 1
ATOM 4947 O O . ASP A 1 621 ? 28.876 19.706 -11.603 1.00 87.81 621 ASP A O 1
ATOM 4951 N N . MET A 1 622 ? 29.671 18.778 -13.497 1.00 86.31 622 MET A N 1
ATOM 4952 C CA . MET A 1 622 ? 30.347 17.651 -12.843 1.00 86.31 622 MET A CA 1
ATOM 4953 C C . MET A 1 622 ? 31.670 18.033 -12.156 1.00 86.31 622 MET A C 1
ATOM 4955 O O . MET A 1 622 ? 32.294 17.171 -11.540 1.00 86.31 622 MET A O 1
ATOM 4959 N N . SER A 1 623 ? 32.075 19.310 -12.200 1.00 83.44 623 SER A N 1
ATOM 4960 C CA . SER A 1 623 ? 33.189 19.832 -11.400 1.00 83.44 623 SER A CA 1
ATOM 4961 C C . SER A 1 623 ? 32.801 20.042 -9.933 1.00 83.44 623 SER A C 1
ATOM 4963 O O . SER A 1 623 ? 33.660 20.094 -9.045 1.00 83.44 623 SER A O 1
ATOM 4965 N N . GLN A 1 624 ? 31.499 20.142 -9.650 1.00 87.69 624 GLN A N 1
ATOM 4966 C CA . GLN A 1 624 ? 30.929 20.146 -8.303 1.00 87.69 624 GLN A CA 1
ATOM 4967 C C . GLN A 1 624 ? 30.624 18.716 -7.843 1.00 87.69 624 GLN A C 1
ATOM 4969 O O . GLN A 1 624 ? 30.629 17.805 -8.669 1.00 87.69 624 GLN A O 1
ATOM 4974 N N . PRO A 1 625 ? 30.424 18.474 -6.533 1.00 91.00 625 PRO A N 1
ATOM 4975 C CA . PRO A 1 625 ? 30.106 17.138 -6.056 1.00 91.00 625 PRO A CA 1
ATOM 4976 C C . PRO A 1 625 ? 28.850 16.581 -6.729 1.00 91.00 625 PRO A C 1
ATOM 4978 O O . PRO A 1 625 ? 27.774 17.180 -6.630 1.00 91.00 625 PRO A O 1
ATOM 4981 N N . ALA A 1 626 ? 28.996 15.474 -7.453 1.00 92.75 626 ALA A N 1
ATOM 4982 C CA . ALA A 1 626 ? 27.938 14.933 -8.294 1.00 92.75 626 ALA A CA 1
ATOM 4983 C C . ALA A 1 626 ? 28.239 13.511 -8.765 1.00 92.75 626 ALA A C 1
ATOM 4985 O O . ALA A 1 626 ? 29.373 13.151 -9.074 1.00 92.75 626 ALA A O 1
ATOM 4986 N N . THR A 1 627 ? 27.174 12.732 -8.936 1.00 93.56 627 THR A N 1
ATOM 4987 C CA . THR A 1 627 ? 27.215 11.437 -9.605 1.00 93.56 627 THR A CA 1
ATOM 4988 C C . THR A 1 627 ? 26.055 11.313 -10.579 1.00 93.56 627 THR A C 1
ATOM 4990 O O . THR A 1 627 ? 24.894 11.485 -10.204 1.00 93.56 627 THR A O 1
ATOM 4993 N N . LEU A 1 628 ? 26.362 10.951 -11.821 1.00 95.12 628 LEU A N 1
ATOM 4994 C CA . LEU A 1 628 ? 25.395 10.705 -12.878 1.00 95.12 628 LEU A CA 1
ATOM 4995 C C . LEU A 1 628 ? 25.567 9.294 -13.435 1.00 95.12 628 LEU A C 1
ATOM 4997 O O . LEU A 1 628 ? 26.541 9.004 -14.124 1.00 95.12 628 LEU A O 1
ATOM 5001 N N . PHE A 1 629 ? 24.579 8.438 -13.203 1.00 94.62 629 PHE A N 1
ATOM 5002 C CA . PHE A 1 629 ? 24.462 7.158 -13.890 1.00 94.62 629 PHE A CA 1
ATOM 5003 C C . PHE A 1 629 ? 23.805 7.342 -15.251 1.00 94.62 629 PHE A C 1
ATOM 5005 O O . PHE A 1 629 ? 22.802 8.049 -15.356 1.00 94.62 629 PHE A O 1
ATOM 5012 N N . ARG A 1 630 ? 24.306 6.632 -16.261 1.00 94.31 630 ARG A N 1
ATOM 5013 C CA . ARG A 1 630 ? 23.646 6.426 -17.548 1.00 94.31 630 ARG A CA 1
ATOM 5014 C C . ARG A 1 630 ? 23.327 4.941 -17.696 1.00 94.31 630 ARG A C 1
ATOM 5016 O O . ARG A 1 630 ? 24.206 4.089 -17.609 1.00 94.31 630 ARG A O 1
ATOM 5023 N N . LEU A 1 631 ? 22.052 4.628 -17.918 1.00 95.19 631 LEU A N 1
ATOM 5024 C CA . LEU A 1 631 ? 21.561 3.259 -18.086 1.00 95.19 631 LEU A CA 1
ATOM 5025 C C . LEU A 1 631 ? 20.921 3.110 -19.476 1.00 95.19 631 LEU A C 1
ATOM 5027 O O . LEU A 1 631 ? 19.705 3.296 -19.602 1.00 95.19 631 LEU A O 1
ATOM 5031 N N . PRO A 1 632 ? 21.704 2.796 -20.528 1.00 95.06 632 PRO A N 1
ATOM 5032 C CA . PRO A 1 632 ? 21.172 2.568 -21.871 1.00 95.06 632 PRO A CA 1
ATOM 5033 C C . PRO A 1 632 ? 20.131 1.448 -21.865 1.00 95.06 632 PRO A C 1
ATOM 5035 O O . PRO A 1 632 ? 20.378 0.368 -21.320 1.00 95.06 632 PRO A O 1
ATOM 5038 N N . LEU A 1 633 ? 18.959 1.689 -22.449 1.00 96.44 633 LEU A N 1
ATOM 5039 C CA . LEU A 1 633 ? 17.863 0.727 -22.430 1.00 96.44 633 LEU A CA 1
ATOM 5040 C C . LEU A 1 633 ? 18.200 -0.484 -23.301 1.00 96.44 633 LEU A C 1
ATOM 5042 O O . LEU A 1 633 ? 18.599 -0.349 -24.459 1.00 96.44 633 LEU A O 1
ATOM 5046 N N . ARG A 1 634 ? 17.992 -1.691 -22.762 1.00 94.56 634 ARG A N 1
ATOM 5047 C CA . ARG A 1 634 ? 18.241 -2.929 -23.507 1.00 94.56 634 ARG A CA 1
ATOM 5048 C C . ARG A 1 634 ? 17.337 -3.022 -24.738 1.00 94.56 634 ARG A C 1
ATOM 5050 O O . ARG A 1 634 ? 16.150 -3.332 -24.628 1.00 94.56 634 ARG A O 1
ATOM 5057 N N . THR A 1 635 ? 17.904 -2.830 -25.925 1.00 92.50 635 THR A N 1
ATOM 5058 C CA . THR A 1 635 ? 17.169 -2.965 -27.190 1.00 92.50 635 THR A CA 1
ATOM 5059 C C . THR A 1 635 ? 16.822 -4.429 -27.488 1.00 92.50 635 THR A C 1
ATOM 5061 O O . THR A 1 635 ? 17.382 -5.357 -26.899 1.00 92.50 635 THR A O 1
ATOM 5064 N N . LYS A 1 636 ? 15.920 -4.676 -28.451 1.00 92.06 636 LYS A N 1
ATOM 5065 C CA . LYS A 1 636 ? 15.588 -6.047 -28.898 1.00 92.06 636 LYS A CA 1
ATOM 5066 C C . LYS A 1 636 ? 16.829 -6.819 -29.349 1.00 92.06 636 LYS A C 1
ATOM 5068 O O . LYS A 1 636 ? 16.980 -7.986 -29.006 1.00 92.06 636 LYS A O 1
ATOM 5073 N N . TRP A 1 637 ? 17.727 -6.163 -30.081 1.00 88.44 637 TRP A N 1
ATOM 5074 C CA . TRP A 1 637 ? 18.980 -6.769 -30.520 1.00 88.44 637 TRP A CA 1
ATOM 5075 C C . TRP A 1 637 ? 19.895 -7.094 -29.334 1.00 88.44 637 TRP A C 1
ATOM 5077 O O . TRP A 1 637 ? 20.350 -8.233 -29.224 1.00 88.44 637 TRP A O 1
ATOM 5087 N N . MET A 1 638 ? 20.081 -6.155 -28.395 1.00 88.12 638 MET A N 1
ATOM 5088 C CA . MET A 1 638 ? 20.882 -6.396 -27.186 1.00 88.12 638 MET A CA 1
ATOM 5089 C C . MET A 1 638 ? 20.337 -7.578 -26.393 1.00 88.12 638 MET A C 1
ATOM 5091 O O . MET A 1 638 ? 21.096 -8.452 -25.993 1.00 88.12 638 MET A O 1
ATOM 5095 N N . ALA A 1 639 ? 19.015 -7.665 -26.244 1.00 91.00 639 ALA A N 1
ATOM 5096 C CA . ALA A 1 639 ? 18.355 -8.754 -25.539 1.00 91.00 639 ALA A CA 1
ATOM 5097 C C . ALA A 1 639 ? 18.640 -10.133 -26.161 1.00 91.00 639 ALA A C 1
ATOM 5099 O O . ALA A 1 639 ? 18.869 -11.098 -25.430 1.00 91.00 639 ALA A O 1
ATOM 5100 N N . THR A 1 640 ? 18.727 -10.245 -27.494 1.00 88.81 640 THR A N 1
ATOM 5101 C CA . THR A 1 640 ? 19.117 -11.517 -28.136 1.00 88.81 640 THR A CA 1
ATOM 5102 C C . THR A 1 640 ? 20.542 -11.941 -27.772 1.00 88.81 640 THR A C 1
ATOM 5104 O O . THR A 1 640 ? 20.779 -13.126 -27.515 1.00 88.81 640 THR A O 1
ATOM 5107 N N . LYS A 1 641 ? 21.468 -10.982 -27.652 1.00 86.12 641 LYS A N 1
ATOM 5108 C CA . LYS A 1 641 ? 22.884 -11.213 -27.323 1.00 86.12 641 LYS A CA 1
ATOM 5109 C C . LYS A 1 641 ? 23.167 -11.312 -25.821 1.00 86.12 641 LYS A C 1
ATOM 5111 O O . LYS A 1 641 ? 24.114 -11.986 -25.427 1.00 86.12 641 LYS A O 1
ATOM 5116 N N . SER A 1 642 ? 22.330 -10.706 -24.982 1.00 87.12 642 SER A N 1
ATOM 5117 C CA . SER A 1 642 ? 22.533 -10.603 -23.537 1.00 87.12 642 SER A CA 1
ATOM 5118 C C . SER A 1 642 ? 22.654 -11.970 -22.874 1.00 87.12 642 SER A C 1
ATOM 5120 O O . SER A 1 642 ? 21.795 -12.839 -23.046 1.00 87.12 642 SER A O 1
ATOM 5122 N N . SER A 1 643 ? 23.697 -12.162 -22.070 1.00 86.94 643 SER A N 1
ATOM 5123 C CA . SER A 1 643 ? 23.812 -13.336 -21.194 1.00 86.94 643 SER A CA 1
ATOM 5124 C C . SER A 1 643 ? 23.088 -13.148 -19.855 1.00 86.94 643 SER A C 1
ATOM 5126 O O . SER A 1 643 ? 22.959 -14.113 -19.102 1.00 86.94 643 SER A O 1
ATOM 5128 N N . ILE A 1 644 ? 22.611 -11.930 -19.566 1.00 87.50 644 ILE A N 1
ATOM 5129 C CA . ILE A 1 644 ? 21.967 -11.565 -18.301 1.00 87.50 644 ILE A CA 1
ATOM 5130 C C . ILE A 1 644 ? 20.448 -11.720 -18.423 1.00 87.50 644 ILE A C 1
ATOM 5132 O O . ILE A 1 644 ? 19.853 -12.501 -17.677 1.00 87.50 644 ILE A O 1
ATOM 5136 N N . LYS A 1 645 ? 19.818 -11.024 -19.382 1.00 88.75 645 LYS A N 1
ATOM 5137 C CA . LYS A 1 645 ? 18.354 -10.944 -19.489 1.00 88.75 645 LYS A CA 1
ATOM 5138 C C . LYS A 1 645 ? 17.885 -10.848 -20.949 1.00 88.75 645 LYS A C 1
ATOM 5140 O O . LYS A 1 645 ? 18.432 -10.077 -21.730 1.00 88.75 645 LYS A O 1
ATOM 5145 N N . LYS A 1 646 ? 16.883 -11.653 -21.330 1.00 90.75 646 LYS A N 1
ATOM 5146 C CA . LYS A 1 646 ? 16.416 -11.795 -22.728 1.00 90.75 646 LYS A CA 1
ATOM 5147 C C . LYS A 1 646 ? 15.230 -10.889 -23.077 1.00 90.75 646 LYS A C 1
ATOM 5149 O O . LYS A 1 646 ? 14.803 -10.865 -24.229 1.00 90.75 646 LYS A O 1
ATOM 5154 N N . GLU A 1 647 ? 14.715 -10.128 -22.116 1.00 92.31 647 GLU A N 1
ATOM 5155 C CA . GLU A 1 647 ? 13.624 -9.177 -22.318 1.00 92.31 647 GLU A CA 1
ATOM 5156 C C . GLU A 1 647 ? 14.153 -7.761 -22.628 1.00 92.31 647 GLU A C 1
ATOM 5158 O O . GLU A 1 647 ? 15.006 -7.251 -21.888 1.00 92.31 647 GLU A O 1
ATOM 5163 N N . PRO A 1 648 ? 13.650 -7.096 -23.688 1.00 93.19 648 PRO A N 1
ATOM 5164 C CA . PRO A 1 648 ? 14.004 -5.713 -23.987 1.00 93.19 648 PRO A CA 1
ATOM 5165 C C . PRO A 1 648 ? 13.379 -4.739 -22.979 1.00 93.19 648 PRO A C 1
ATOM 5167 O O . PRO A 1 648 ? 12.290 -4.980 -22.455 1.00 93.19 648 PRO A O 1
ATOM 5170 N N . MET A 1 649 ? 14.042 -3.605 -22.766 1.00 94.94 649 MET A N 1
ATOM 5171 C CA . MET A 1 649 ? 13.544 -2.484 -21.974 1.00 94.94 649 MET A CA 1
ATOM 5172 C C . MET A 1 649 ? 13.133 -1.352 -22.918 1.00 94.94 649 MET A C 1
ATOM 5174 O O . MET A 1 649 ? 13.947 -0.883 -23.706 1.00 94.94 649 MET A O 1
ATOM 5178 N N . THR A 1 650 ? 11.871 -0.923 -22.870 1.00 94.94 650 THR A N 1
ATOM 5179 C CA . THR A 1 650 ? 11.362 0.160 -23.731 1.00 94.94 650 THR A CA 1
ATOM 5180 C C . THR A 1 650 ? 11.093 1.425 -22.927 1.00 94.94 650 THR A C 1
ATOM 5182 O O . THR A 1 650 ? 10.850 1.367 -21.721 1.00 94.94 650 THR A O 1
ATOM 5185 N N . GLU A 1 651 ? 11.072 2.564 -23.614 1.00 95.62 651 GLU A N 1
ATOM 5186 C CA . GLU A 1 651 ? 10.734 3.882 -23.062 1.00 95.62 651 GLU A CA 1
ATOM 5187 C C . GLU A 1 651 ? 9.394 3.888 -22.309 1.00 95.62 651 GLU A C 1
ATOM 5189 O O . GLU A 1 651 ? 9.275 4.476 -21.230 1.00 95.62 651 GLU A O 1
ATOM 5194 N N . TYR A 1 652 ? 8.397 3.175 -22.847 1.00 95.12 652 TYR A N 1
ATOM 5195 C CA . TYR A 1 652 ? 7.089 3.006 -22.215 1.00 95.12 652 TYR A CA 1
ATOM 5196 C C . TYR A 1 652 ? 7.196 2.282 -20.869 1.00 95.12 652 TYR A C 1
ATOM 5198 O O . TYR A 1 652 ? 6.632 2.746 -19.882 1.00 95.12 652 TYR A O 1
ATOM 5206 N N . ILE A 1 653 ? 7.956 1.181 -20.800 1.00 94.75 653 ILE A N 1
ATOM 5207 C CA . ILE A 1 653 ? 8.122 0.416 -19.554 1.00 94.75 653 ILE A CA 1
ATOM 5208 C C . ILE A 1 653 ? 8.853 1.272 -18.509 1.00 94.75 653 ILE A C 1
ATOM 5210 O O . ILE A 1 653 ? 8.423 1.311 -17.360 1.00 94.75 653 ILE A O 1
ATOM 5214 N N . VAL A 1 654 ? 9.909 2.004 -18.893 1.00 95.19 654 VAL A N 1
ATOM 5215 C CA . VAL A 1 654 ? 10.629 2.914 -17.976 1.00 95.19 654 VAL A CA 1
ATOM 5216 C C . VAL A 1 654 ? 9.683 3.983 -17.439 1.00 95.19 654 VAL A C 1
ATOM 5218 O O . VAL A 1 654 ? 9.646 4.235 -16.235 1.00 95.19 654 VAL A O 1
ATOM 5221 N N . SER A 1 655 ? 8.890 4.586 -18.327 1.00 95.19 655 SER A N 1
ATOM 5222 C CA . SER A 1 655 ? 7.914 5.609 -17.954 1.00 95.19 655 SER A CA 1
ATOM 5223 C C . SER A 1 655 ? 6.849 5.051 -17.012 1.00 95.19 655 SER A C 1
ATOM 5225 O O . SER A 1 655 ? 6.564 5.685 -16.004 1.00 95.19 655 SER A O 1
ATOM 5227 N N . SER A 1 656 ? 6.332 3.846 -17.273 1.00 94.25 656 SER A N 1
ATOM 5228 C CA . SER A 1 656 ? 5.369 3.168 -16.396 1.00 94.25 656 SER A CA 1
ATOM 5229 C C . SER A 1 656 ? 5.953 2.883 -15.013 1.00 94.25 656 SER A C 1
ATOM 5231 O O . SER A 1 656 ? 5.299 3.163 -14.014 1.00 94.25 656 SER A O 1
ATOM 5233 N N . LEU A 1 657 ? 7.190 2.380 -14.936 1.00 93.94 657 LEU A N 1
ATOM 5234 C CA . LEU A 1 657 ? 7.871 2.121 -13.665 1.00 93.94 657 LEU A CA 1
ATOM 5235 C C . LEU A 1 657 ? 8.058 3.411 -12.850 1.00 93.94 657 LEU A C 1
ATOM 5237 O O . LEU A 1 657 ? 7.812 3.417 -11.645 1.00 93.94 657 LEU A O 1
ATOM 5241 N N . LEU A 1 658 ? 8.455 4.509 -13.502 1.00 94.38 658 LEU A N 1
ATOM 5242 C CA . LEU A 1 658 ? 8.575 5.824 -12.866 1.00 94.38 658 LEU A CA 1
ATOM 5243 C C . LEU A 1 658 ? 7.212 6.360 -12.400 1.00 94.38 658 LEU A C 1
ATOM 5245 O O . LEU A 1 658 ? 7.112 6.883 -11.293 1.00 94.38 658 LEU A O 1
ATOM 5249 N N . THR A 1 659 ? 6.148 6.181 -13.189 1.00 90.56 659 THR A N 1
ATOM 5250 C CA . THR A 1 659 ? 4.775 6.529 -12.785 1.00 90.56 659 THR A CA 1
ATOM 5251 C C . THR A 1 659 ? 4.293 5.690 -11.601 1.00 90.56 659 THR A C 1
ATOM 5253 O O . THR A 1 659 ? 3.652 6.223 -10.697 1.00 90.56 659 THR A O 1
ATOM 5256 N N . ASP A 1 660 ? 4.615 4.398 -11.549 1.00 88.50 660 ASP A N 1
ATOM 5257 C CA . ASP A 1 660 ? 4.298 3.559 -10.393 1.00 88.50 660 ASP A CA 1
ATOM 5258 C C . ASP A 1 660 ? 5.085 3.982 -9.150 1.00 88.50 660 ASP A C 1
ATOM 5260 O O . ASP A 1 660 ? 4.535 3.987 -8.048 1.00 88.50 660 ASP A O 1
ATOM 5264 N N . PHE A 1 661 ? 6.340 4.405 -9.320 1.00 89.38 661 PHE A N 1
ATOM 5265 C CA . PHE A 1 661 ? 7.161 4.943 -8.239 1.00 89.38 661 PHE A CA 1
ATOM 5266 C C . PHE A 1 661 ? 6.581 6.237 -7.643 1.00 89.38 661 PHE A C 1
ATOM 5268 O O . PHE A 1 661 ? 6.659 6.422 -6.427 1.00 89.38 661 PHE A O 1
ATOM 5275 N N . LEU A 1 662 ? 5.918 7.086 -8.441 1.00 83.81 662 LEU A N 1
ATOM 5276 C CA . LEU A 1 662 ? 5.269 8.312 -7.945 1.00 83.81 662 LEU A CA 1
ATOM 5277 C C . LEU A 1 662 ? 4.254 8.054 -6.825 1.00 83.81 662 LEU A C 1
ATOM 5279 O O . LEU A 1 662 ? 4.089 8.905 -5.954 1.00 83.81 662 LEU A O 1
ATOM 5283 N N . LYS A 1 663 ? 3.627 6.871 -6.791 1.00 81.25 663 LYS A N 1
ATOM 5284 C CA . LYS A 1 663 ? 2.688 6.476 -5.724 1.00 81.25 663 LYS A CA 1
ATOM 5285 C C . LYS A 1 663 ? 3.351 6.400 -4.341 1.00 81.25 663 LYS A C 1
ATOM 5287 O O . LYS A 1 663 ? 2.665 6.522 -3.331 1.00 81.25 663 LYS A O 1
ATOM 5292 N N . ASP A 1 664 ? 4.669 6.196 -4.301 1.00 81.94 664 ASP A N 1
ATOM 5293 C CA . ASP A 1 664 ? 5.467 5.991 -3.088 1.00 81.94 664 ASP A CA 1
ATOM 5294 C C . ASP A 1 664 ? 6.519 7.095 -2.854 1.00 81.94 664 ASP A C 1
ATOM 5296 O O . ASP A 1 664 ? 7.153 7.115 -1.794 1.00 81.94 664 ASP A O 1
ATOM 5300 N N . ALA A 1 665 ? 6.737 7.995 -3.819 1.00 85.94 665 ALA A N 1
ATOM 5301 C CA . ALA A 1 665 ? 7.847 8.951 -3.805 1.00 85.94 665 ALA A CA 1
ATOM 5302 C C . ALA A 1 665 ? 7.822 9.892 -2.587 1.00 85.94 665 ALA A C 1
ATOM 5304 O O . ALA A 1 665 ? 8.864 10.120 -1.972 1.00 85.94 665 ALA A O 1
ATOM 5305 N N . SER A 1 666 ? 6.641 10.381 -2.187 1.00 86.06 666 SER A N 1
ATOM 5306 C CA . SER A 1 666 ? 6.474 11.228 -0.995 1.00 86.06 666 SER A CA 1
ATOM 5307 C C . SER A 1 666 ? 6.868 10.504 0.290 1.00 86.06 666 SER A C 1
ATOM 5309 O O . SER A 1 666 ? 7.626 11.031 1.102 1.00 86.06 666 SER A O 1
ATOM 5311 N N . LEU A 1 667 ? 6.425 9.256 0.440 1.00 88.38 667 LEU A N 1
ATOM 5312 C CA . LEU A 1 667 ? 6.729 8.436 1.607 1.00 88.38 667 LEU A CA 1
ATOM 5313 C C . LEU A 1 667 ? 8.224 8.118 1.717 1.00 88.38 667 LEU A C 1
ATOM 5315 O O . LEU A 1 667 ? 8.728 7.994 2.830 1.00 88.38 667 LEU A O 1
ATOM 5319 N N . CYS A 1 668 ? 8.949 8.016 0.599 1.00 91.38 668 CYS A N 1
ATOM 5320 C CA . CYS A 1 668 ? 10.387 7.737 0.618 1.00 91.38 668 CYS A CA 1
ATOM 5321 C C . CYS A 1 668 ? 11.185 8.813 1.369 1.00 91.38 668 CYS A C 1
ATOM 5323 O O . CYS A 1 668 ? 12.141 8.468 2.052 1.00 91.38 668 CYS A O 1
ATOM 5325 N N . LEU A 1 669 ? 10.773 10.085 1.320 1.00 92.75 669 LEU A N 1
ATOM 5326 C CA . LEU A 1 669 ? 11.483 11.178 1.995 1.00 92.75 669 LEU A CA 1
ATOM 5327 C C . LEU A 1 669 ? 11.335 11.174 3.525 1.00 92.75 669 LEU A C 1
ATOM 5329 O O . LEU A 1 669 ? 12.114 11.843 4.198 1.00 92.75 669 LEU A O 1
ATOM 5333 N N . LEU A 1 670 ? 10.385 10.426 4.103 1.00 92.00 670 LEU A N 1
ATOM 5334 C CA . LEU A 1 670 ? 10.050 10.541 5.529 1.00 92.00 670 LEU A CA 1
ATOM 5335 C C . LEU A 1 670 ? 11.224 10.222 6.464 1.00 92.00 670 LEU A C 1
ATOM 5337 O O . LEU A 1 670 ? 11.449 10.960 7.419 1.00 92.00 670 LEU A O 1
ATOM 5341 N N . PHE A 1 671 ? 11.965 9.139 6.216 1.00 92.69 671 PHE A N 1
ATOM 5342 C CA . PHE A 1 671 ? 12.998 8.631 7.134 1.00 92.69 671 PHE A CA 1
ATOM 5343 C C . PHE A 1 671 ? 14.410 8.588 6.535 1.00 92.69 671 PHE A C 1
ATOM 5345 O O . PHE A 1 671 ? 15.312 8.031 7.159 1.00 92.69 671 PHE A O 1
ATOM 5352 N N . LEU A 1 672 ? 14.616 9.204 5.366 1.00 91.44 672 LEU A N 1
ATOM 5353 C CA . LEU A 1 672 ? 15.945 9.383 4.777 1.00 91.44 672 LEU A CA 1
ATOM 5354 C C . LEU A 1 672 ? 16.779 10.376 5.590 1.00 91.44 672 LEU A C 1
ATOM 5356 O O . LEU A 1 672 ? 16.258 11.342 6.170 1.00 91.44 672 LEU A O 1
ATOM 5360 N N . ASN A 1 673 ? 18.088 10.135 5.637 1.00 87.81 673 ASN A N 1
ATOM 5361 C CA . ASN A 1 673 ? 18.989 10.926 6.460 1.00 87.81 673 ASN A CA 1
ATOM 5362 C C . ASN A 1 673 ? 19.307 12.262 5.795 1.00 87.81 673 ASN A C 1
ATOM 5364 O O . ASN A 1 673 ? 19.194 13.297 6.454 1.00 87.81 673 ASN A O 1
ATOM 5368 N N . ASN A 1 674 ? 19.672 12.236 4.516 1.00 90.56 674 ASN A N 1
ATOM 5369 C CA . ASN A 1 674 ? 20.284 13.320 3.753 1.00 90.56 674 ASN A CA 1
ATOM 5370 C C . ASN A 1 674 ? 19.370 13.844 2.644 1.00 90.56 674 ASN A C 1
ATOM 5372 O O . ASN A 1 674 ? 19.205 15.060 2.533 1.00 90.56 674 ASN A O 1
ATOM 5376 N N . LEU A 1 675 ? 18.738 12.946 1.882 1.00 94.31 675 LEU A N 1
ATOM 5377 C CA . LEU A 1 675 ? 17.893 13.322 0.753 1.00 94.31 675 LEU A CA 1
ATOM 5378 C C . LEU A 1 675 ? 16.689 14.150 1.210 1.00 94.31 675 LEU A C 1
ATOM 5380 O O . LEU A 1 675 ? 15.947 13.783 2.124 1.00 94.31 675 LEU A O 1
ATOM 5384 N N . GLN A 1 676 ? 16.494 15.274 0.529 1.00 94.81 676 GLN A N 1
ATOM 5385 C CA . GLN A 1 676 ? 15.395 16.213 0.745 1.00 94.81 676 GLN A CA 1
ATOM 5386 C C . GLN A 1 676 ? 14.549 16.388 -0.511 1.00 94.81 676 GLN A C 1
ATOM 5388 O O . GLN A 1 676 ? 13.400 16.802 -0.401 1.00 94.81 676 GLN A O 1
ATOM 5393 N N . LYS A 1 677 ? 15.080 16.057 -1.692 1.00 96.75 677 LYS A N 1
ATOM 5394 C CA . LYS A 1 677 ? 14.396 16.279 -2.963 1.00 96.75 677 LYS A CA 1
ATOM 5395 C C . LYS A 1 677 ? 14.503 15.075 -3.893 1.00 96.75 677 LYS A C 1
ATOM 5397 O O . LYS A 1 677 ? 15.592 14.546 -4.113 1.00 96.75 677 LYS A O 1
ATOM 5402 N N . ILE A 1 678 ? 13.371 14.671 -4.465 1.00 96.81 678 ILE A N 1
ATOM 5403 C CA . ILE A 1 678 ? 13.281 13.644 -5.510 1.00 96.81 678 ILE A CA 1
ATOM 5404 C C . ILE A 1 678 ? 12.586 14.273 -6.715 1.00 96.81 678 ILE A C 1
ATOM 5406 O O . ILE A 1 678 ? 11.507 14.847 -6.572 1.00 96.81 678 ILE A O 1
ATOM 5410 N N . GLY A 1 679 ? 13.177 14.156 -7.904 1.00 95.94 679 GLY A N 1
ATOM 5411 C CA . GLY A 1 679 ? 12.575 14.668 -9.134 1.00 95.94 679 GLY A CA 1
ATOM 5412 C C . GLY A 1 679 ? 12.621 13.687 -10.300 1.00 95.94 679 GLY A C 1
ATOM 5413 O O . GLY A 1 679 ? 13.536 12.870 -10.408 1.00 95.94 679 GLY A O 1
ATOM 5414 N N . ILE A 1 680 ? 11.630 13.791 -11.180 1.00 96.44 680 ILE A N 1
ATOM 5415 C CA . ILE A 1 680 ? 11.526 13.088 -12.456 1.00 96.44 680 ILE A CA 1
ATOM 5416 C C . ILE A 1 680 ? 11.499 14.131 -13.569 1.00 96.44 680 ILE A C 1
ATOM 5418 O O . ILE A 1 680 ? 10.709 15.077 -13.538 1.00 96.44 680 ILE A O 1
ATOM 5422 N N . TYR A 1 681 ? 12.364 13.940 -14.555 1.00 96.50 681 TYR A N 1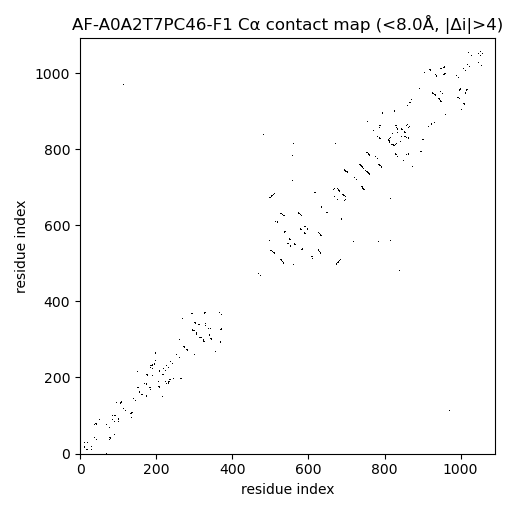
ATOM 5423 C CA . TYR A 1 681 ? 12.591 14.878 -15.643 1.00 96.50 681 TYR A CA 1
ATOM 5424 C C . TYR A 1 681 ? 12.661 14.144 -16.974 1.00 96.50 681 TYR A C 1
ATOM 5426 O O . TYR A 1 681 ? 12.956 12.949 -17.028 1.00 96.50 681 TYR A O 1
ATOM 5434 N N . SER A 1 682 ? 12.479 14.883 -18.057 1.00 96.75 682 SER A N 1
ATOM 5435 C CA . SER A 1 682 ? 12.800 14.440 -19.411 1.00 96.75 682 SER A CA 1
ATOM 5436 C C . SER A 1 682 ? 13.678 15.466 -20.118 1.00 96.75 682 SER A C 1
ATOM 5438 O O . SER A 1 682 ? 13.762 16.627 -19.717 1.00 96.75 682 SER A O 1
ATOM 5440 N N . THR A 1 683 ? 14.376 15.039 -21.165 1.00 95.50 683 THR A N 1
ATOM 5441 C CA . THR A 1 683 ? 15.123 15.948 -22.037 1.00 95.50 683 THR A CA 1
ATOM 5442 C C . THR A 1 683 ? 14.953 15.557 -23.498 1.00 95.50 683 THR A C 1
ATOM 5444 O O . THR A 1 683 ? 14.851 14.377 -23.830 1.00 95.50 683 THR A O 1
ATOM 5447 N N . LYS A 1 684 ? 14.904 16.565 -24.374 1.00 91.94 684 LYS A N 1
ATOM 5448 C CA . LYS A 1 684 ? 14.824 16.387 -25.834 1.00 91.94 684 LYS A CA 1
ATOM 5449 C C . LYS A 1 684 ? 16.147 16.674 -26.533 1.00 91.94 684 LYS A C 1
ATOM 5451 O O . LYS A 1 684 ? 16.377 16.157 -27.619 1.00 91.94 684 LYS A O 1
ATOM 5456 N N . ASP A 1 685 ? 17.005 17.489 -25.922 1.00 88.06 685 ASP A N 1
ATOM 5457 C CA . ASP A 1 685 ? 18.241 17.996 -26.526 1.00 88.06 685 ASP A CA 1
ATOM 5458 C C . ASP A 1 685 ? 19.492 17.806 -25.649 1.00 88.06 685 ASP A C 1
ATOM 5460 O O . ASP A 1 685 ? 20.587 18.132 -26.096 1.00 88.06 685 ASP A O 1
ATOM 5464 N N . GLY A 1 686 ? 19.353 17.287 -24.422 1.00 87.50 686 GLY A N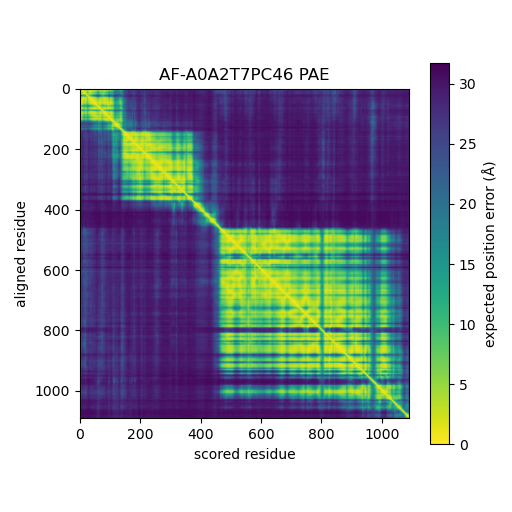 1
ATOM 5465 C CA . GLY A 1 686 ? 20.445 17.098 -23.456 1.00 87.50 686 GLY A CA 1
ATOM 5466 C C . GLY A 1 686 ? 20.974 18.377 -22.809 1.00 87.50 686 GLY A C 1
ATOM 5467 O O . GLY A 1 686 ? 21.913 18.325 -22.013 1.00 87.50 686 GLY A O 1
ATOM 5468 N N . ARG A 1 687 ? 20.385 19.529 -23.143 1.00 87.38 687 ARG A N 1
ATOM 5469 C CA . ARG A 1 687 ? 20.794 20.856 -22.661 1.00 87.38 687 ARG A CA 1
ATOM 5470 C C . ARG A 1 687 ? 19.778 21.446 -21.698 1.00 87.38 687 ARG A C 1
ATOM 5472 O O . ARG A 1 687 ? 20.131 22.254 -20.845 1.00 87.38 687 ARG A O 1
ATOM 5479 N N . LYS A 1 688 ? 18.507 21.070 -21.852 1.00 90.75 688 LYS A N 1
ATOM 5480 C CA . LYS A 1 688 ? 17.421 21.505 -20.978 1.00 90.75 688 LYS A CA 1
ATOM 5481 C C . LYS A 1 688 ? 16.652 20.309 -20.430 1.00 90.75 688 LYS A C 1
ATOM 5483 O O . LYS A 1 688 ? 16.297 19.390 -21.170 1.00 90.75 688 LYS A O 1
ATOM 5488 N N . LEU A 1 689 ? 16.357 20.361 -19.132 1.00 95.25 689 LEU A N 1
ATOM 5489 C CA . LEU A 1 689 ? 15.454 19.423 -18.469 1.00 95.25 689 LEU A CA 1
ATOM 5490 C C . LEU A 1 689 ? 14.038 20.000 -18.413 1.00 95.25 689 LEU A C 1
ATOM 5492 O O . LEU A 1 689 ? 13.834 21.147 -18.009 1.00 95.25 689 LEU A O 1
ATOM 5496 N N . GLU A 1 690 ? 13.065 19.190 -18.810 1.00 95.56 690 GLU A N 1
ATOM 5497 C CA . GLU A 1 690 ? 11.639 19.414 -18.599 1.00 95.56 690 GLU A CA 1
ATOM 5498 C C . GLU A 1 690 ? 11.233 18.669 -17.319 1.00 95.56 690 GLU A C 1
ATOM 5500 O O . GLU A 1 690 ? 11.373 17.448 -17.231 1.00 95.56 690 GLU A O 1
ATOM 5505 N N . THR A 1 691 ? 10.772 19.400 -16.303 1.00 95.12 691 THR A N 1
ATOM 5506 C CA . THR A 1 691 ? 10.280 18.805 -15.054 1.00 95.12 691 THR A CA 1
ATOM 5507 C C . THR A 1 691 ? 8.953 18.093 -15.298 1.00 95.12 691 THR A C 1
ATOM 5509 O O . THR A 1 691 ? 7.981 18.729 -15.702 1.00 95.12 691 THR A O 1
ATOM 5512 N N . GLU A 1 692 ? 8.892 16.792 -15.013 1.00 93.81 692 GLU A N 1
ATOM 5513 C CA . GLU A 1 692 ? 7.635 16.035 -15.020 1.00 93.81 692 GLU A CA 1
ATOM 5514 C C . GLU A 1 692 ? 7.002 15.976 -13.628 1.00 93.81 692 GLU A C 1
ATOM 5516 O O . GLU A 1 692 ? 5.791 16.124 -13.488 1.00 93.81 692 GLU A O 1
ATOM 5521 N N . TYR A 1 693 ? 7.821 15.762 -12.597 1.00 94.62 693 TYR A N 1
ATOM 5522 C CA . TYR A 1 693 ? 7.382 15.737 -11.206 1.00 94.62 693 TYR A CA 1
ATOM 5523 C C . TYR A 1 693 ? 8.538 16.063 -10.271 1.00 94.62 693 TYR A C 1
ATOM 5525 O O . TYR A 1 693 ? 9.643 15.562 -10.457 1.00 94.62 693 TYR A O 1
ATOM 5533 N N . GLU A 1 694 ? 8.282 16.825 -9.217 1.00 95.06 694 GLU A N 1
ATOM 5534 C CA . GLU A 1 694 ? 9.227 17.023 -8.121 1.00 95.06 694 GLU A CA 1
ATOM 5535 C C . GLU A 1 694 ? 8.508 16.942 -6.786 1.00 95.06 694 GLU A C 1
ATOM 5537 O O . GLU A 1 694 ? 7.366 17.376 -6.659 1.00 95.06 694 GLU A O 1
ATOM 5542 N N . ILE A 1 695 ? 9.206 16.419 -5.783 1.00 94.81 695 ILE A N 1
ATOM 5543 C CA . ILE A 1 695 ? 8.795 16.496 -4.389 1.00 94.81 695 ILE A CA 1
ATOM 5544 C C . ILE A 1 695 ? 9.976 16.895 -3.513 1.00 94.81 695 ILE A C 1
ATOM 5546 O O . ILE A 1 695 ? 11.082 16.371 -3.658 1.00 94.81 695 ILE A O 1
ATOM 5550 N N . GLU A 1 696 ? 9.726 17.831 -2.606 1.00 95.50 696 GLU A N 1
ATOM 5551 C CA . GLU A 1 696 ? 10.729 18.425 -1.730 1.00 95.50 696 GLU A CA 1
ATOM 5552 C C . GLU A 1 696 ? 10.260 18.428 -0.271 1.00 95.50 696 GLU A C 1
ATOM 5554 O O . GLU A 1 696 ? 9.115 18.766 0.041 1.00 95.50 696 GLU A O 1
ATOM 5559 N N . MET A 1 697 ? 11.171 18.073 0.634 1.00 94.81 697 MET A N 1
ATOM 5560 C CA . MET A 1 697 ? 11.036 18.244 2.072 1.00 94.81 697 MET A CA 1
ATOM 5561 C C . MET A 1 697 ? 11.447 19.664 2.456 1.00 94.81 697 MET A C 1
ATOM 5563 O O . MET A 1 697 ? 12.626 19.986 2.579 1.00 94.81 697 MET A O 1
ATOM 5567 N N . VAL A 1 698 ? 10.453 20.497 2.733 1.00 94.00 698 VAL A N 1
ATOM 5568 C CA . VAL A 1 698 ? 10.651 21.840 3.264 1.00 94.00 698 VAL A CA 1
ATOM 5569 C C . VAL A 1 698 ? 10.733 21.769 4.783 1.00 94.00 698 VAL A C 1
ATOM 5571 O O . VAL A 1 698 ? 9.755 21.475 5.471 1.00 94.00 698 VAL A O 1
ATOM 5574 N N . ILE A 1 699 ? 11.916 22.060 5.311 1.00 92.38 699 ILE A N 1
ATOM 5575 C CA . ILE A 1 699 ? 12.230 22.005 6.737 1.00 92.38 699 ILE A CA 1
ATOM 5576 C C . ILE A 1 699 ? 12.771 23.358 7.203 1.00 92.38 699 ILE A C 1
ATOM 5578 O O . ILE A 1 699 ? 13.594 23.981 6.533 1.00 92.38 699 ILE A O 1
ATOM 5582 N N . ASP A 1 700 ? 12.307 23.844 8.355 1.00 92.25 700 ASP A N 1
ATOM 5583 C CA . ASP A 1 700 ? 12.849 25.085 8.910 1.00 92.25 700 ASP A CA 1
ATOM 5584 C C . ASP A 1 700 ? 14.270 24.885 9.463 1.00 92.25 700 ASP A C 1
ATOM 5586 O O . ASP A 1 700 ? 14.682 23.781 9.824 1.00 92.25 700 ASP A O 1
ATOM 5590 N N . LYS A 1 701 ? 15.022 25.984 9.590 1.00 92.31 701 LYS A N 1
ATOM 5591 C CA . LYS A 1 701 ? 16.423 25.956 10.037 1.00 92.31 701 LYS A CA 1
ATOM 5592 C C . LYS A 1 701 ? 16.615 25.270 11.396 1.00 92.31 701 LYS A C 1
ATOM 5594 O O . LYS A 1 701 ? 17.630 24.617 11.613 1.00 92.31 701 LYS A O 1
ATOM 5599 N N . ARG A 1 702 ? 15.668 25.412 12.329 1.00 92.75 702 ARG A N 1
ATOM 5600 C CA . ARG A 1 702 ? 15.780 24.822 13.671 1.00 92.75 702 ARG A CA 1
ATOM 5601 C C . ARG A 1 702 ? 15.593 23.309 13.614 1.00 92.75 702 ARG A C 1
ATOM 5603 O O . ARG A 1 702 ? 16.322 22.587 14.288 1.00 92.75 702 ARG A O 1
ATOM 5610 N N . ASN A 1 703 ? 14.615 22.839 12.849 1.00 92.81 703 ASN A N 1
ATOM 5611 C CA . ASN A 1 703 ? 14.360 21.421 12.639 1.00 92.81 703 ASN A CA 1
ATOM 5612 C C . ASN A 1 703 ? 15.470 20.770 11.796 1.00 92.81 703 ASN A C 1
ATOM 5614 O O . ASN A 1 703 ? 15.884 19.660 12.120 1.00 92.81 703 ASN A O 1
ATOM 5618 N N . ALA A 1 704 ? 16.031 21.476 10.808 1.00 91.75 704 ALA A N 1
ATOM 5619 C CA . ALA A 1 704 ? 17.184 21.015 10.032 1.00 91.75 704 ALA A CA 1
ATOM 5620 C C . ALA A 1 704 ? 18.409 20.766 10.926 1.00 91.75 704 ALA A C 1
ATOM 5622 O O . ALA A 1 704 ? 18.951 19.665 10.918 1.00 91.75 704 ALA A O 1
ATOM 5623 N N . LEU A 1 705 ? 18.757 21.730 11.792 1.00 92.81 705 LEU A N 1
ATOM 5624 C CA . LEU A 1 705 ? 19.849 21.581 12.764 1.00 92.81 705 LEU A CA 1
ATOM 5625 C C . LEU A 1 705 ? 19.612 20.425 13.749 1.00 92.81 705 LEU A C 1
ATOM 5627 O O . LEU A 1 705 ? 20.551 19.750 14.151 1.00 92.81 705 LEU A O 1
ATOM 5631 N N . ARG A 1 706 ? 18.358 20.168 14.149 1.00 92.75 706 ARG A N 1
ATOM 5632 C CA . ARG A 1 706 ? 18.015 19.010 14.997 1.00 92.75 706 ARG A CA 1
ATOM 5633 C C . ARG A 1 706 ? 18.179 17.678 14.271 1.00 92.75 706 ARG A C 1
ATOM 5635 O O . ARG A 1 706 ? 18.570 16.698 14.903 1.00 92.75 706 ARG A O 1
ATOM 5642 N N . LYS A 1 707 ? 17.831 17.627 12.982 1.00 91.38 707 LYS A N 1
ATOM 5643 C CA . LYS A 1 707 ? 18.005 16.439 12.138 1.00 91.38 707 LYS A CA 1
ATOM 5644 C C . LYS A 1 707 ? 19.496 16.159 11.916 1.00 91.38 707 LYS A C 1
ATOM 5646 O O . LYS A 1 707 ? 19.916 15.017 12.061 1.00 91.38 707 LYS A O 1
ATOM 5651 N N . GLU A 1 708 ? 20.281 17.201 11.650 1.00 91.31 708 GLU A N 1
ATOM 5652 C CA . GLU A 1 708 ? 21.739 17.144 11.490 1.00 91.31 708 GLU A CA 1
ATOM 5653 C C . GLU A 1 708 ? 22.445 16.715 12.783 1.00 91.31 708 GLU A C 1
ATOM 5655 O O . GLU A 1 708 ? 23.128 15.698 12.782 1.00 91.31 708 GLU A O 1
ATOM 5660 N N . ALA A 1 709 ? 22.181 17.376 13.914 1.00 92.12 709 ALA A N 1
ATOM 5661 C CA . ALA A 1 709 ? 22.794 17.020 15.198 1.00 92.12 709 ALA A CA 1
ATOM 5662 C C . ALA A 1 709 ? 22.481 15.577 15.630 1.00 92.12 709 ALA A C 1
ATOM 5664 O O . ALA A 1 709 ? 23.327 14.890 16.194 1.00 92.12 709 ALA A O 1
ATOM 5665 N N . PHE A 1 710 ? 21.265 15.087 15.363 1.00 92.12 710 PHE A N 1
ATOM 5666 C CA . PHE A 1 710 ? 20.925 13.689 15.636 1.00 92.12 710 PHE A CA 1
ATOM 5667 C C . PHE A 1 710 ? 21.717 12.723 14.747 1.00 92.12 710 PHE A C 1
ATOM 5669 O O . PHE A 1 710 ? 22.157 11.678 15.221 1.00 92.12 710 PHE A O 1
ATOM 5676 N N . ARG A 1 711 ? 21.942 13.081 13.478 1.00 89.62 711 ARG A N 1
ATOM 5677 C CA . ARG A 1 711 ? 22.781 12.308 12.556 1.00 89.62 711 ARG A CA 1
ATOM 5678 C C . ARG A 1 711 ? 24.241 12.276 13.013 1.00 89.62 711 ARG A C 1
ATOM 5680 O O . ARG A 1 711 ? 24.826 11.202 12.991 1.00 89.62 711 ARG A O 1
ATOM 5687 N N . GLU A 1 712 ? 24.787 13.407 13.458 1.00 89.56 712 GLU A N 1
ATOM 5688 C CA . GLU A 1 712 ? 26.158 13.510 13.984 1.00 89.56 712 GLU A CA 1
ATOM 5689 C C . GLU A 1 712 ? 26.360 12.676 15.255 1.00 89.56 712 GLU A C 1
ATOM 5691 O O . GLU A 1 712 ? 27.389 12.025 15.417 1.00 89.56 712 GLU A O 1
ATOM 5696 N N . ILE A 1 713 ? 25.363 12.643 16.149 1.00 88.50 713 ILE A N 1
ATOM 5697 C CA . ILE A 1 713 ? 25.388 11.756 17.322 1.00 88.50 713 ILE A CA 1
ATOM 5698 C C . ILE A 1 713 ? 25.460 10.297 16.867 1.00 88.50 713 ILE A C 1
ATOM 5700 O O . ILE A 1 713 ? 26.295 9.541 17.348 1.00 88.50 713 ILE A O 1
ATOM 5704 N N . LEU A 1 714 ? 24.603 9.898 15.924 1.00 88.00 714 LEU A N 1
ATOM 5705 C CA . LEU A 1 714 ? 24.585 8.530 15.416 1.00 88.00 714 LEU A CA 1
ATOM 5706 C C . LEU A 1 714 ? 25.898 8.133 14.725 1.00 88.00 714 LEU A C 1
ATOM 5708 O O . LEU A 1 714 ? 26.362 7.011 14.921 1.00 88.00 714 LEU A O 1
ATOM 5712 N N . SER A 1 715 ? 26.484 9.026 13.920 1.00 85.31 715 SER A N 1
ATOM 5713 C CA . SER A 1 715 ? 27.763 8.761 13.257 1.00 85.31 715 SER A CA 1
ATOM 5714 C C . SER A 1 715 ? 28.902 8.666 14.265 1.00 85.31 715 SER A C 1
ATOM 5716 O O . SER A 1 715 ? 29.658 7.706 14.203 1.00 85.31 715 SER A O 1
ATOM 5718 N N . GLY A 1 716 ? 28.973 9.581 15.237 1.00 85.81 716 GLY A N 1
ATOM 5719 C CA . GLY A 1 716 ? 30.001 9.553 16.278 1.00 85.81 716 GLY A CA 1
ATOM 5720 C C . GLY A 1 716 ? 29.938 8.292 17.142 1.00 85.81 716 GLY A C 1
ATOM 5721 O O . GLY A 1 716 ? 30.962 7.660 17.375 1.00 85.81 716 GLY A O 1
ATOM 5722 N N . GLU A 1 717 ? 28.742 7.868 17.562 1.00 85.75 717 GLU A N 1
ATOM 5723 C CA . GLU A 1 717 ? 28.565 6.617 18.320 1.00 85.75 717 GLU A CA 1
ATOM 5724 C C . GLU A 1 717 ? 28.957 5.392 17.475 1.00 85.75 717 GLU A C 1
ATOM 5726 O O . GLU A 1 717 ? 29.623 4.487 17.969 1.00 85.75 717 GLU A O 1
ATOM 5731 N N . SER A 1 718 ? 28.596 5.377 16.186 1.00 83.75 718 SER A N 1
ATOM 5732 C CA . SER A 1 718 ? 28.995 4.306 15.265 1.00 83.75 718 SER A CA 1
ATOM 5733 C C . SER A 1 718 ? 30.511 4.246 15.065 1.00 83.75 718 SER A C 1
ATOM 5735 O O . SER A 1 718 ? 31.059 3.149 15.017 1.00 83.75 718 SER A O 1
ATOM 5737 N N . GLU A 1 719 ? 31.181 5.388 14.905 1.00 83.12 719 GLU A N 1
ATOM 5738 C CA . GLU A 1 719 ? 32.638 5.470 14.742 1.00 83.12 719 GLU A CA 1
ATOM 5739 C C . GLU A 1 719 ? 33.354 4.999 16.009 1.00 83.12 719 GLU A C 1
ATOM 5741 O O . GLU A 1 719 ? 34.240 4.154 15.926 1.00 83.12 719 GLU A O 1
ATOM 5746 N N . MET A 1 720 ? 32.903 5.441 17.187 1.00 82.69 720 MET A N 1
ATOM 5747 C CA . MET A 1 720 ? 33.466 5.010 18.471 1.00 82.69 720 MET A CA 1
ATOM 5748 C C . MET A 1 720 ? 33.381 3.491 18.678 1.00 82.69 720 MET A C 1
ATOM 5750 O O . MET A 1 720 ? 34.362 2.883 19.105 1.00 82.69 720 MET A O 1
ATOM 5754 N N . MET A 1 721 ? 32.242 2.871 18.343 1.00 82.31 721 MET A N 1
ATOM 5755 C CA . MET A 1 721 ? 32.070 1.412 18.429 1.00 82.31 721 MET A CA 1
ATOM 5756 C C . MET A 1 721 ? 32.982 0.655 17.457 1.00 82.31 721 MET A C 1
ATOM 5758 O O . MET A 1 721 ? 33.415 -0.458 17.739 1.00 82.31 721 MET A O 1
ATOM 5762 N N . ILE A 1 722 ? 33.251 1.222 16.279 1.00 79.00 722 ILE A N 1
ATOM 5763 C CA . ILE A 1 722 ? 34.152 0.603 15.301 1.00 79.00 722 ILE A CA 1
ATOM 5764 C C . ILE A 1 722 ? 35.608 0.734 15.773 1.00 79.00 722 ILE A C 1
ATOM 5766 O O . ILE A 1 722 ? 36.348 -0.251 15.732 1.00 79.00 722 ILE A O 1
ATOM 5770 N N . ASP A 1 723 ? 36.004 1.910 16.266 1.00 81.25 723 ASP A N 1
ATOM 5771 C CA . ASP A 1 723 ? 37.374 2.215 16.698 1.00 81.25 723 ASP A CA 1
ATOM 5772 C C . ASP A 1 723 ? 37.827 1.388 17.911 1.00 81.25 723 ASP A C 1
ATOM 5774 O O . ASP A 1 723 ? 39.008 1.048 18.023 1.00 81.25 723 ASP A O 1
ATOM 5778 N N . ASP A 1 724 ? 36.909 1.023 18.810 1.00 81.94 724 ASP A N 1
ATOM 5779 C CA . ASP A 1 724 ? 37.216 0.165 19.960 1.00 81.94 724 ASP A CA 1
ATOM 5780 C C . ASP A 1 724 ? 37.110 -1.345 19.672 1.00 81.94 724 ASP A C 1
ATOM 5782 O O . ASP A 1 724 ? 37.266 -2.166 20.585 1.00 81.94 724 ASP A O 1
ATOM 5786 N N . GLY A 1 725 ? 36.859 -1.722 18.413 1.00 74.19 725 GLY A N 1
ATOM 5787 C CA . GLY A 1 725 ? 36.726 -3.112 17.986 1.00 74.19 725 GLY A CA 1
ATOM 5788 C C . GLY A 1 725 ? 35.457 -3.800 18.493 1.00 74.19 725 GLY A C 1
ATOM 5789 O O . GLY A 1 725 ? 35.493 -5.006 18.745 1.00 74.19 725 GLY A O 1
ATOM 5790 N N . LEU A 1 726 ? 34.354 -3.056 18.651 1.00 76.69 726 LEU A N 1
ATOM 5791 C CA . LEU A 1 726 ? 33.069 -3.528 19.190 1.00 76.69 726 LEU A CA 1
ATOM 5792 C C . LEU A 1 726 ? 33.179 -4.022 20.641 1.00 76.69 726 LEU A C 1
ATOM 5794 O O . LEU A 1 726 ? 32.430 -4.908 21.074 1.00 76.69 726 LEU A O 1
ATOM 5798 N N . SER A 1 727 ? 34.153 -3.492 21.385 1.00 70.31 727 SER A N 1
ATOM 5799 C CA . SER A 1 727 ? 34.361 -3.852 22.787 1.00 70.31 727 SER A CA 1
ATOM 5800 C C . SER A 1 727 ? 33.359 -3.147 23.699 1.00 70.31 727 SER A C 1
ATOM 5802 O O . SER A 1 727 ? 32.872 -3.784 24.641 1.00 70.31 727 SER A O 1
ATOM 5804 N N . SER A 1 728 ? 32.969 -1.907 23.374 1.00 68.44 728 SER A N 1
ATOM 5805 C CA . SER A 1 728 ? 31.760 -1.293 23.927 1.00 68.44 728 SER A CA 1
ATOM 5806 C C . SER A 1 728 ? 30.523 -2.057 23.448 1.00 68.44 728 SER A C 1
ATOM 5808 O O . SER A 1 728 ? 30.356 -2.396 22.273 1.00 68.44 728 SER A O 1
ATOM 5810 N N . GLY A 1 729 ? 29.643 -2.425 24.379 1.00 71.12 729 GLY A N 1
ATOM 5811 C CA . GLY A 1 729 ? 28.404 -3.115 24.023 1.00 71.12 729 GLY A CA 1
ATOM 5812 C C . GLY A 1 729 ? 27.415 -2.182 23.318 1.00 71.12 729 GLY A C 1
ATOM 5813 O O . GLY A 1 729 ? 27.305 -1.013 23.666 1.00 71.12 729 GLY A O 1
ATOM 5814 N N . ILE A 1 730 ? 26.570 -2.717 22.427 1.00 80.69 730 ILE A N 1
ATOM 5815 C CA . ILE A 1 730 ? 25.459 -1.972 21.785 1.00 80.69 730 ILE A CA 1
ATOM 5816 C C . ILE A 1 730 ? 24.489 -1.300 22.781 1.00 80.69 730 ILE A C 1
ATOM 5818 O O . ILE A 1 730 ? 23.721 -0.406 22.431 1.00 80.69 730 ILE A O 1
ATOM 5822 N N . VAL A 1 731 ? 24.523 -1.743 24.038 1.00 83.75 731 VAL A N 1
ATOM 5823 C CA . VAL A 1 731 ? 23.757 -1.213 25.170 1.00 83.75 731 VAL A CA 1
ATOM 5824 C C . VAL A 1 731 ? 24.351 0.056 25.790 1.00 83.75 731 VAL A C 1
ATOM 5826 O O . VAL A 1 731 ? 23.658 0.728 26.547 1.00 83.75 731 VAL A O 1
ATOM 5829 N N . GLU A 1 732 ? 25.607 0.387 25.484 1.00 82.31 732 GLU A N 1
ATOM 5830 C CA . GLU A 1 732 ? 26.301 1.584 25.980 1.00 82.31 732 GLU A CA 1
ATOM 5831 C C . GLU A 1 732 ? 25.963 2.836 25.165 1.00 82.31 732 GLU A C 1
ATOM 5833 O O . GLU A 1 732 ? 26.215 3.951 25.623 1.00 82.31 732 GLU A O 1
ATOM 5838 N N . MET A 1 733 ? 25.339 2.656 23.993 1.00 86.12 733 MET A N 1
ATOM 5839 C CA . MET A 1 733 ? 24.923 3.750 23.125 1.00 86.12 733 MET A CA 1
ATOM 5840 C C . MET A 1 733 ? 24.042 4.744 23.880 1.00 86.12 733 MET A C 1
ATOM 5842 O O . MET A 1 733 ? 22.995 4.384 24.434 1.00 86.12 733 MET A O 1
ATOM 5846 N N . LYS A 1 734 ? 24.418 6.023 23.851 1.00 84.56 734 LYS A N 1
ATOM 5847 C CA . LYS A 1 734 ? 23.667 7.047 24.575 1.00 84.56 734 LYS A CA 1
ATOM 5848 C C . LYS A 1 734 ? 22.261 7.219 23.999 1.00 84.56 734 LYS A C 1
ATOM 5850 O O . LYS A 1 734 ? 22.082 7.538 22.822 1.00 84.56 734 LYS A O 1
ATOM 5855 N N . SER A 1 735 ? 21.250 7.112 24.866 1.00 89.75 735 SER A N 1
ATOM 5856 C CA . SER A 1 735 ? 19.870 7.380 24.461 1.00 89.75 735 SER A CA 1
ATOM 5857 C C . SER A 1 735 ? 19.703 8.837 24.010 1.00 89.75 735 SER A C 1
ATOM 5859 O O . SER A 1 735 ? 20.017 9.780 24.745 1.00 89.75 735 SER A O 1
ATOM 5861 N N . SER A 1 736 ? 19.219 9.022 22.785 1.00 91.94 736 SER A N 1
ATOM 5862 C CA . SER A 1 736 ? 19.044 10.318 22.131 1.00 91.94 736 SER A CA 1
ATOM 5863 C C . SER A 1 736 ? 17.717 10.368 21.377 1.00 91.94 736 SER A C 1
ATOM 5865 O O . SER A 1 736 ? 17.224 9.359 20.883 1.00 91.94 736 SER A O 1
ATOM 5867 N N . GLU A 1 737 ? 17.113 11.552 21.296 1.00 93.94 737 GLU A N 1
ATOM 5868 C CA . GLU A 1 737 ? 15.810 11.781 20.665 1.00 93.94 737 GLU A CA 1
ATOM 5869 C C . GLU A 1 737 ? 15.863 13.049 19.812 1.00 93.94 737 GLU A C 1
ATOM 5871 O O . GLU A 1 737 ? 16.453 14.055 20.212 1.00 93.94 737 GLU A O 1
ATOM 5876 N N . THR A 1 738 ? 15.189 13.025 18.664 1.00 95.06 738 THR A N 1
ATOM 5877 C CA . THR A 1 738 ? 14.969 14.201 17.825 1.00 95.06 738 THR A CA 1
ATOM 5878 C C . THR A 1 738 ? 13.518 14.293 17.372 1.00 95.06 738 THR A C 1
ATOM 5880 O O . THR A 1 738 ? 12.865 13.292 17.079 1.00 95.06 738 THR A O 1
ATOM 5883 N N . ILE A 1 739 ? 13.017 15.526 17.330 1.00 95.06 739 ILE A N 1
ATOM 5884 C CA . ILE A 1 739 ? 11.677 15.872 16.862 1.00 95.06 739 ILE A CA 1
ATOM 5885 C C . ILE A 1 739 ? 11.859 16.830 15.699 1.00 95.06 739 ILE A C 1
ATOM 5887 O O . ILE A 1 739 ? 12.439 17.911 15.870 1.00 95.06 739 ILE A O 1
ATOM 5891 N N . VAL A 1 740 ? 11.341 16.428 14.547 1.00 93.88 740 VAL A N 1
ATOM 5892 C CA . VAL A 1 740 ? 11.479 17.150 13.291 1.00 93.88 740 VAL A CA 1
ATOM 5893 C C . VAL A 1 740 ? 10.092 17.366 12.708 1.00 93.88 740 VAL A C 1
ATOM 5895 O O . VAL A 1 740 ? 9.380 16.411 12.402 1.00 93.88 740 VAL A O 1
ATOM 5898 N N . ASN A 1 741 ? 9.724 18.634 12.551 1.00 92.50 741 ASN A N 1
ATOM 5899 C CA . ASN A 1 741 ? 8.534 19.021 11.807 1.00 92.50 741 ASN A CA 1
ATOM 5900 C C . ASN A 1 741 ? 8.966 19.529 10.429 1.00 92.50 741 ASN A C 1
ATOM 5902 O O . ASN A 1 741 ? 9.894 20.337 10.337 1.00 92.50 741 ASN A O 1
ATOM 5906 N N . PHE A 1 742 ? 8.304 19.066 9.375 1.00 92.94 742 PHE A N 1
ATOM 5907 C CA . PHE A 1 742 ? 8.591 19.457 7.994 1.00 92.94 742 PHE A CA 1
ATOM 5908 C C . PHE A 1 742 ? 7.327 19.376 7.140 1.00 92.94 742 PHE A C 1
ATOM 5910 O O . PHE A 1 742 ? 6.341 18.769 7.550 1.00 92.94 742 PHE A O 1
ATOM 5917 N N . SER A 1 743 ? 7.370 19.958 5.946 1.00 92.25 743 SER A N 1
ATOM 5918 C CA . SER A 1 743 ? 6.308 19.838 4.950 1.00 92.25 743 SER A CA 1
ATOM 5919 C C . SER A 1 743 ? 6.852 19.161 3.700 1.00 92.25 743 SER A C 1
ATOM 5921 O O . SER A 1 743 ? 7.892 19.567 3.191 1.00 92.25 743 SER A O 1
ATOM 5923 N N . LEU A 1 744 ? 6.152 18.164 3.173 1.00 92.12 744 LEU A N 1
ATOM 5924 C CA . LEU A 1 744 ? 6.407 17.644 1.833 1.00 92.12 744 LEU A CA 1
ATOM 5925 C C . LEU A 1 744 ? 5.595 18.468 0.840 1.00 92.12 744 LEU A C 1
ATOM 5927 O O . LEU A 1 744 ? 4.388 18.622 1.022 1.00 92.12 744 LEU A O 1
ATOM 5931 N N . LYS A 1 745 ? 6.254 19.018 -0.179 1.00 91.75 745 LYS A N 1
ATOM 5932 C CA . LYS A 1 745 ? 5.617 19.810 -1.235 1.00 91.75 745 LYS A CA 1
ATOM 5933 C C . LYS A 1 745 ? 5.922 19.196 -2.582 1.00 91.75 745 LYS A C 1
ATOM 5935 O O . LYS A 1 745 ? 7.094 19.001 -2.897 1.00 91.75 745 LYS A O 1
ATOM 5940 N N . ASP A 1 746 ? 4.886 18.905 -3.358 1.00 90.62 746 ASP A N 1
ATOM 5941 C CA . ASP A 1 746 ? 5.048 18.424 -4.724 1.00 90.62 746 ASP A CA 1
ATOM 5942 C C . ASP A 1 746 ? 4.841 19.527 -5.775 1.00 90.62 746 ASP A C 1
ATOM 5944 O O . ASP A 1 746 ? 4.282 20.598 -5.512 1.00 90.62 746 ASP A O 1
ATOM 5948 N N . SER A 1 747 ? 5.295 19.259 -6.998 1.00 90.00 747 SER A N 1
ATOM 5949 C CA . SER A 1 747 ? 5.143 20.150 -8.151 1.00 90.00 747 SER A CA 1
ATOM 5950 C C . SER A 1 747 ? 3.695 20.288 -8.640 1.00 90.00 747 SER A C 1
ATOM 5952 O O . SER A 1 747 ? 3.419 21.143 -9.479 1.00 90.00 747 SER A O 1
ATOM 5954 N N . HIS A 1 748 ? 2.762 19.476 -8.132 1.00 85.38 748 HIS A N 1
ATOM 5955 C CA . HIS A 1 748 ? 1.327 19.577 -8.412 1.00 85.38 748 HIS A CA 1
ATOM 5956 C C . HIS A 1 748 ? 0.584 20.474 -7.406 1.00 85.38 748 HIS A C 1
ATOM 5958 O O . HIS A 1 748 ? -0.623 20.683 -7.543 1.00 85.38 748 HIS A O 1
ATOM 5964 N N . GLY A 1 749 ? 1.291 21.036 -6.420 1.00 80.94 749 GLY A N 1
ATOM 5965 C CA . GLY A 1 749 ? 0.734 21.936 -5.414 1.00 80.94 749 GLY A CA 1
ATOM 5966 C C . GLY A 1 749 ? 0.138 21.226 -4.197 1.00 80.94 749 GLY A C 1
ATOM 5967 O O . GLY A 1 749 ? -0.527 21.878 -3.389 1.00 80.94 749 GLY A O 1
ATOM 5968 N N . VAL A 1 750 ? 0.362 19.918 -4.038 1.00 83.81 750 VAL A N 1
ATOM 5969 C CA . VAL A 1 750 ? 0.027 19.192 -2.811 1.00 83.81 750 VAL A CA 1
ATOM 5970 C C . VAL A 1 750 ? 1.085 19.506 -1.759 1.00 83.81 750 VAL A C 1
ATOM 5972 O O . VAL A 1 750 ? 2.286 19.366 -1.991 1.00 83.81 750 VAL A O 1
ATOM 5975 N N . GLN A 1 751 ? 0.625 19.930 -0.583 1.00 86.19 751 GLN A N 1
ATOM 5976 C CA . GLN A 1 751 ? 1.462 20.121 0.594 1.00 86.19 751 GLN A CA 1
ATOM 5977 C C . GLN A 1 751 ? 0.920 19.286 1.754 1.00 86.19 751 GLN A C 1
ATOM 5979 O O . GLN A 1 751 ? -0.277 19.317 2.049 1.00 86.19 751 GLN A O 1
ATOM 5984 N N . GLU A 1 752 ? 1.820 18.573 2.419 1.00 85.88 752 GLU A N 1
ATOM 5985 C CA . GLU A 1 752 ? 1.527 17.717 3.564 1.00 85.88 752 GLU A CA 1
ATOM 5986 C C . GLU A 1 752 ? 2.495 18.036 4.697 1.00 85.88 752 GLU A C 1
ATOM 5988 O O . GLU A 1 752 ? 3.707 18.013 4.495 1.00 85.88 752 GLU A O 1
ATOM 5993 N N . ASP A 1 753 ? 1.975 18.337 5.882 1.00 87.06 753 ASP A N 1
ATOM 5994 C CA . ASP A 1 753 ? 2.799 18.639 7.050 1.00 87.06 753 ASP A CA 1
ATOM 5995 C C . ASP A 1 753 ? 3.046 17.355 7.841 1.00 87.06 753 ASP A C 1
ATOM 5997 O O . ASP A 1 753 ? 2.186 16.490 7.941 1.00 87.06 753 ASP A O 1
ATOM 6001 N N . TRP A 1 754 ? 4.226 17.199 8.419 1.00 91.12 754 TRP A N 1
ATOM 6002 C CA . TRP A 1 754 ? 4.630 15.960 9.068 1.00 91.12 754 TRP A CA 1
ATOM 6003 C C . TRP A 1 754 ? 5.292 16.242 10.404 1.00 91.12 754 TRP A C 1
ATOM 6005 O O . TRP A 1 754 ? 6.071 17.185 10.554 1.00 91.12 754 TRP A O 1
ATOM 6015 N N . ILE A 1 755 ? 4.979 15.387 11.375 1.00 92.44 755 ILE A N 1
ATOM 6016 C CA . ILE A 1 755 ? 5.669 15.315 12.658 1.00 92.44 755 ILE A CA 1
ATOM 6017 C C . ILE A 1 755 ? 6.407 13.986 12.688 1.00 92.44 755 ILE A C 1
ATOM 6019 O O . ILE A 1 755 ? 5.787 12.921 12.644 1.00 92.44 755 ILE A O 1
ATOM 6023 N N . GLN A 1 756 ? 7.727 14.059 12.788 1.00 94.94 756 GLN A N 1
ATOM 6024 C CA . GLN A 1 756 ? 8.605 12.908 12.899 1.00 94.94 756 GLN A CA 1
ATOM 6025 C C . GLN A 1 756 ? 9.320 12.927 14.245 1.00 94.94 756 GLN A C 1
ATOM 6027 O O . GLN A 1 756 ? 9.883 13.944 14.655 1.00 94.94 756 GLN A O 1
ATOM 6032 N N . VAL A 1 757 ? 9.333 11.777 14.913 1.00 96.44 757 VAL A N 1
ATOM 6033 C CA . VAL A 1 757 ? 10.132 11.554 16.115 1.00 96.44 757 VAL A CA 1
ATOM 6034 C C . VAL A 1 757 ? 11.045 10.370 15.872 1.00 96.44 757 VAL A C 1
ATOM 6036 O O . VAL A 1 757 ? 10.560 9.265 15.644 1.00 96.44 757 VAL A O 1
ATOM 6039 N N . ASN A 1 758 ? 12.352 10.600 15.946 1.00 95.25 758 ASN A N 1
ATOM 6040 C CA . ASN A 1 758 ? 13.354 9.544 15.892 1.00 95.25 758 ASN A CA 1
ATOM 6041 C C . ASN A 1 758 ? 14.079 9.450 17.233 1.00 95.25 758 ASN A C 1
ATOM 6043 O O . ASN A 1 758 ? 14.294 10.453 17.916 1.00 95.25 758 ASN A O 1
ATOM 6047 N N . ARG A 1 759 ? 14.472 8.236 17.591 1.00 94.81 759 ARG A N 1
ATOM 6048 C CA . ARG A 1 759 ? 15.211 7.915 18.803 1.00 94.81 759 ARG A CA 1
ATOM 6049 C C . ARG A 1 759 ? 16.296 6.901 18.496 1.00 94.81 759 ARG A C 1
ATOM 6051 O O . ARG A 1 759 ? 16.132 6.055 17.615 1.00 94.81 759 ARG A O 1
ATOM 6058 N N . ALA A 1 760 ? 17.388 6.992 19.236 1.00 93.25 760 ALA A N 1
ATOM 6059 C CA . ALA A 1 760 ? 18.453 6.010 19.225 1.00 93.25 760 ALA A CA 1
ATOM 6060 C C . ALA A 1 760 ? 18.908 5.671 20.644 1.00 93.25 760 ALA A C 1
ATOM 6062 O O . ALA A 1 760 ? 18.731 6.484 21.551 1.00 93.25 760 ALA A O 1
ATOM 6063 N N . GLY A 1 761 ? 19.474 4.479 20.818 1.00 91.62 761 GLY A N 1
ATOM 6064 C CA . GLY A 1 761 ? 19.882 3.935 22.112 1.00 91.62 761 GLY A CA 1
ATOM 6065 C C . GLY A 1 761 ? 18.704 3.383 22.922 1.00 91.62 761 GLY A C 1
ATOM 6066 O O . GLY A 1 761 ? 17.574 3.875 22.833 1.00 91.62 761 GLY A O 1
ATOM 6067 N N . PHE A 1 762 ? 18.976 2.357 23.727 1.00 90.81 762 PHE A N 1
ATOM 6068 C CA . PHE A 1 762 ? 17.991 1.764 24.632 1.00 90.81 762 PHE A CA 1
ATOM 6069 C C . PHE A 1 762 ? 17.761 2.676 25.850 1.00 90.81 762 PHE A C 1
ATOM 6071 O O . PHE A 1 762 ? 18.702 3.237 26.409 1.00 90.81 762 PHE A O 1
ATOM 6078 N N . LEU A 1 763 ? 16.502 2.841 26.258 1.00 86.50 763 LEU A N 1
ATOM 6079 C CA . LEU A 1 763 ? 16.131 3.462 27.530 1.00 86.50 763 LEU A CA 1
ATOM 6080 C C . LEU A 1 763 ? 16.486 2.567 28.715 1.00 86.50 763 LEU A C 1
ATOM 6082 O O . LEU A 1 763 ? 16.943 3.057 29.746 1.00 86.50 763 LEU A O 1
ATOM 6086 N N . ASP A 1 764 ? 16.245 1.268 28.562 1.00 86.81 764 ASP A N 1
ATOM 6087 C CA . ASP A 1 764 ? 16.546 0.253 29.556 1.00 86.81 764 ASP A CA 1
ATOM 6088 C C . ASP A 1 764 ? 17.443 -0.817 28.937 1.00 86.81 764 ASP A C 1
ATOM 6090 O O . ASP A 1 764 ? 17.009 -1.884 28.496 1.00 86.81 764 ASP A O 1
ATOM 6094 N N . ALA A 1 765 ? 18.738 -0.506 28.939 1.00 81.75 765 ALA A N 1
ATOM 6095 C CA . ALA A 1 765 ? 19.810 -1.391 28.505 1.00 81.75 765 ALA A CA 1
ATOM 6096 C C . ALA A 1 765 ? 19.759 -2.788 29.157 1.00 81.75 765 ALA A C 1
ATOM 6098 O O . ALA A 1 765 ? 20.227 -3.753 28.555 1.00 81.75 765 ALA A O 1
ATOM 6099 N N . SER A 1 766 ? 19.164 -2.929 30.352 1.00 85.56 766 SER A N 1
ATOM 6100 C CA . SER A 1 766 ? 19.071 -4.222 31.045 1.00 85.56 766 SER A CA 1
ATOM 6101 C C . SER A 1 766 ? 18.140 -5.221 30.349 1.00 85.56 766 SER A C 1
ATOM 6103 O O . SER A 1 766 ? 18.269 -6.428 30.555 1.00 85.56 766 SER A O 1
ATOM 6105 N N . LYS A 1 767 ? 17.240 -4.745 29.476 1.00 86.94 767 LYS A N 1
ATOM 6106 C CA . LYS A 1 767 ? 16.347 -5.600 28.683 1.00 86.94 767 LYS A CA 1
ATOM 6107 C C . LYS A 1 767 ? 17.074 -6.361 27.576 1.00 86.94 767 LYS A C 1
ATOM 6109 O O . LYS A 1 767 ? 16.509 -7.317 27.052 1.00 86.94 767 LYS A O 1
ATOM 6114 N N . ALA A 1 768 ? 18.286 -5.950 27.194 1.00 88.25 768 ALA A N 1
ATOM 6115 C CA . ALA A 1 768 ? 19.064 -6.584 26.133 1.00 88.25 768 ALA A CA 1
ATOM 6116 C C . ALA A 1 768 ? 19.786 -7.842 26.654 1.00 88.25 768 ALA A C 1
ATOM 6118 O O . ALA A 1 768 ? 20.742 -7.714 27.424 1.00 88.25 768 ALA A O 1
ATOM 6119 N N . PRO A 1 769 ? 19.395 -9.060 26.224 1.00 89.88 769 PRO A N 1
ATOM 6120 C CA . PRO A 1 769 ? 20.004 -10.289 26.731 1.00 89.88 769 PRO A CA 1
ATOM 6121 C C . PRO A 1 769 ? 21.485 -10.404 26.353 1.00 89.88 769 PRO A C 1
ATOM 6123 O O . PRO A 1 769 ? 21.883 -9.975 25.274 1.00 89.88 769 PRO A O 1
ATOM 6126 N N . GLU A 1 770 ? 22.289 -11.069 27.183 1.00 87.94 770 GLU A N 1
ATOM 6127 C CA . GLU A 1 770 ? 23.728 -11.272 26.929 1.00 87.94 770 GLU A CA 1
ATOM 6128 C C . GLU A 1 770 ? 23.990 -11.958 25.576 1.00 87.94 770 GLU A C 1
ATOM 6130 O O . GLU A 1 770 ? 24.800 -11.478 24.787 1.00 87.94 770 GLU A O 1
ATOM 6135 N N . LYS A 1 771 ? 23.193 -12.984 25.231 1.00 88.62 771 LYS A N 1
ATOM 6136 C CA . LYS A 1 771 ? 23.239 -13.663 23.920 1.00 88.62 771 LYS A CA 1
ATOM 6137 C C . LYS A 1 771 ? 23.096 -12.689 22.742 1.00 88.62 771 LYS A C 1
ATOM 6139 O O . LYS A 1 771 ? 23.803 -12.826 21.751 1.00 88.62 771 LYS A O 1
ATOM 6144 N N . LEU A 1 772 ? 22.188 -11.712 22.844 1.00 88.81 772 LEU A N 1
ATOM 6145 C CA . LEU A 1 772 ? 21.971 -10.712 21.793 1.00 88.81 772 LEU A CA 1
ATOM 6146 C C . LEU A 1 772 ? 23.224 -9.851 21.602 1.00 88.81 772 LEU A C 1
ATOM 6148 O O . LEU A 1 772 ? 23.628 -9.598 20.470 1.00 88.81 772 LEU A O 1
ATOM 6152 N N . GLN A 1 773 ? 23.822 -9.408 22.709 1.00 87.38 773 GLN A N 1
ATOM 6153 C CA . GLN A 1 773 ? 25.021 -8.573 22.691 1.00 87.38 773 GLN A CA 1
ATOM 6154 C C . GLN A 1 773 ? 26.218 -9.343 22.126 1.00 87.38 773 GLN A C 1
ATOM 6156 O O . GLN A 1 773 ? 26.953 -8.813 21.298 1.00 87.38 773 GLN A O 1
ATOM 6161 N N . ASP A 1 774 ? 26.383 -10.607 22.512 1.00 85.56 774 ASP A N 1
ATOM 6162 C CA . ASP A 1 774 ? 27.443 -11.471 21.993 1.00 85.56 774 ASP A CA 1
ATOM 6163 C C . ASP A 1 774 ? 27.293 -11.753 20.500 1.00 85.56 774 ASP A C 1
ATOM 6165 O O . ASP A 1 774 ? 28.280 -11.706 19.767 1.00 85.56 774 ASP A O 1
ATOM 6169 N N . ASP A 1 775 ? 26.075 -12.034 20.034 1.00 85.44 775 ASP A N 1
ATOM 6170 C CA . ASP A 1 775 ? 25.823 -12.283 18.614 1.00 85.44 775 ASP A CA 1
ATOM 6171 C C . ASP A 1 775 ? 26.052 -11.021 17.767 1.00 85.44 775 ASP A C 1
ATOM 6173 O O . ASP A 1 775 ? 26.547 -11.114 16.642 1.00 85.44 775 ASP A O 1
ATOM 6177 N N . TRP A 1 776 ? 25.749 -9.842 18.319 1.00 84.06 776 TRP A N 1
ATOM 6178 C CA . TRP A 1 776 ? 26.054 -8.554 17.696 1.00 84.06 776 TRP A CA 1
ATOM 6179 C C . TRP A 1 776 ? 27.572 -8.303 17.614 1.00 84.06 776 TRP A C 1
ATOM 6181 O O . TRP A 1 776 ? 28.071 -7.982 16.535 1.00 84.06 776 TRP A O 1
ATOM 6191 N N . ARG A 1 777 ? 28.329 -8.545 18.701 1.00 80.00 777 ARG A N 1
ATOM 6192 C CA . ARG A 1 777 ? 29.806 -8.415 18.729 1.00 80.00 777 ARG A CA 1
ATOM 6193 C C . ARG A 1 777 ? 30.512 -9.383 17.778 1.00 80.00 777 ARG A C 1
ATOM 6195 O O . ARG A 1 777 ? 31.548 -9.049 17.220 1.00 80.00 777 ARG A O 1
ATOM 6202 N N . LYS A 1 778 ? 29.953 -10.581 17.574 1.00 75.69 778 LYS A N 1
ATOM 6203 C CA . LYS A 1 778 ? 30.454 -11.592 16.617 1.00 75.69 778 LYS A CA 1
ATOM 6204 C C . LYS A 1 778 ? 30.101 -11.280 15.157 1.00 75.69 778 LYS A C 1
ATOM 6206 O O . LYS A 1 778 ? 30.257 -12.142 14.296 1.00 75.69 778 LYS A O 1
ATOM 6211 N N . GLU A 1 779 ? 29.608 -10.071 14.888 1.00 64.00 779 GLU A N 1
ATOM 6212 C CA . GLU A 1 779 ? 29.263 -9.558 13.562 1.00 64.00 779 GLU A CA 1
ATOM 6213 C C . GLU A 1 779 ? 28.162 -10.346 12.833 1.00 64.00 779 GLU A C 1
ATOM 6215 O O . GLU A 1 779 ? 28.043 -10.272 11.610 1.00 64.00 779 GLU A O 1
ATOM 6220 N N . HIS A 1 780 ? 27.301 -11.079 13.552 1.00 60.91 780 HIS A N 1
ATOM 6221 C CA . HIS A 1 780 ? 26.199 -11.805 12.909 1.00 60.91 780 HIS A CA 1
ATOM 6222 C C . HIS A 1 780 ? 25.142 -10.862 12.304 1.00 60.91 780 HIS A C 1
ATOM 6224 O O . HIS A 1 780 ? 24.448 -11.251 11.362 1.00 60.91 780 HIS A O 1
ATOM 6230 N N . PHE A 1 781 ? 25.009 -9.637 12.832 1.00 69.31 781 PHE A N 1
ATOM 6231 C CA . PHE A 1 781 ? 24.209 -8.542 12.267 1.00 69.31 781 PHE A CA 1
ATOM 6232 C C . PHE A 1 781 ? 24.662 -7.186 12.854 1.00 69.31 781 PHE A C 1
ATOM 6234 O O . PHE A 1 781 ? 24.655 -7.009 14.069 1.00 69.31 781 PHE A O 1
ATOM 6241 N N . ARG A 1 782 ? 25.036 -6.205 12.014 1.00 72.38 782 ARG A N 1
ATOM 6242 C CA . ARG A 1 782 ? 25.516 -4.873 12.456 1.00 72.38 782 ARG A CA 1
ATOM 6243 C C . ARG A 1 782 ? 24.409 -3.814 12.389 1.00 72.38 782 ARG A C 1
ATOM 6245 O O . ARG A 1 782 ? 24.386 -2.970 11.497 1.00 72.38 782 ARG A O 1
ATOM 6252 N N . LEU A 1 783 ? 23.436 -3.916 13.294 1.00 84.69 783 LEU A N 1
ATOM 6253 C CA . LEU A 1 783 ? 22.292 -2.996 13.385 1.00 84.69 783 LEU A CA 1
ATOM 6254 C C . LEU A 1 783 ? 22.454 -2.053 14.590 1.00 84.69 783 LEU A C 1
ATOM 6256 O O . LEU A 1 783 ? 22.985 -2.458 15.622 1.00 84.69 783 LEU A O 1
ATOM 6260 N N . LEU A 1 784 ? 21.975 -0.811 14.462 1.00 87.88 784 LEU A N 1
ATOM 6261 C CA . LEU A 1 784 ? 21.971 0.202 15.533 1.00 87.88 784 LEU A CA 1
ATOM 6262 C C . LEU A 1 784 ? 20.579 0.325 16.159 1.00 87.88 784 LEU A C 1
ATOM 6264 O O . LEU A 1 784 ? 19.604 0.278 15.404 1.00 87.88 784 LEU A O 1
ATOM 6268 N N . PRO A 1 785 ? 20.445 0.552 17.481 1.00 91.69 785 PRO A N 1
ATOM 6269 C CA . PRO A 1 785 ? 19.159 0.654 18.167 1.00 91.69 785 PRO A CA 1
ATOM 6270 C C . PRO A 1 785 ? 18.487 1.998 17.858 1.00 91.69 785 PRO A C 1
ATOM 6272 O O . PRO A 1 785 ? 18.310 2.834 18.737 1.00 91.69 785 PRO A O 1
ATOM 6275 N N . ARG A 1 786 ? 18.146 2.225 16.586 1.00 91.81 786 ARG A N 1
ATOM 6276 C CA . ARG A 1 786 ? 17.519 3.439 16.063 1.00 91.81 786 ARG A CA 1
ATOM 6277 C C . ARG A 1 786 ? 16.154 3.124 15.464 1.00 91.81 786 ARG A C 1
ATOM 6279 O O . ARG A 1 786 ? 15.989 2.164 14.708 1.00 91.81 786 ARG A O 1
ATOM 6286 N N . GLY A 1 787 ? 15.180 3.964 15.772 1.00 94.94 787 GLY A N 1
ATOM 6287 C CA . GLY A 1 787 ? 13.817 3.843 15.276 1.00 94.94 787 GLY A CA 1
ATOM 6288 C C . GLY A 1 787 ? 13.029 5.117 15.515 1.00 94.94 787 GLY A C 1
ATOM 6289 O O . GLY A 1 787 ? 13.544 6.093 16.052 1.00 94.94 787 GLY A O 1
ATOM 6290 N N . GLY A 1 788 ? 11.780 5.137 15.086 1.00 95.56 788 GLY A N 1
ATOM 6291 C CA . GLY A 1 788 ? 10.969 6.335 15.176 1.00 95.56 788 GLY A CA 1
ATOM 6292 C C . GLY A 1 788 ? 9.583 6.150 14.603 1.00 95.56 788 GLY A C 1
ATOM 6293 O O . GLY A 1 788 ? 9.237 5.087 14.087 1.00 95.56 788 GLY A O 1
ATOM 6294 N N . VAL A 1 789 ? 8.793 7.211 14.687 1.00 96.38 789 VAL A N 1
ATOM 6295 C CA . VAL A 1 789 ? 7.475 7.268 14.068 1.00 96.38 789 VAL A CA 1
ATOM 6296 C C . VAL A 1 789 ? 7.290 8.573 13.311 1.00 96.38 789 VAL A C 1
ATOM 6298 O O . VAL A 1 789 ? 7.898 9.593 13.645 1.00 96.38 789 VAL A O 1
ATOM 6301 N N . ALA A 1 790 ? 6.421 8.546 12.308 1.00 93.94 790 ALA A N 1
ATOM 6302 C CA . ALA A 1 790 ? 5.977 9.734 11.600 1.00 93.94 790 ALA A CA 1
ATOM 6303 C C . ALA A 1 790 ? 4.457 9.712 11.470 1.00 93.94 790 ALA A C 1
ATOM 6305 O O . ALA A 1 790 ? 3.848 8.673 11.203 1.00 93.94 790 ALA A O 1
ATOM 6306 N N . THR A 1 791 ? 3.845 10.873 11.660 1.00 89.94 791 THR A N 1
ATOM 6307 C CA . THR A 1 791 ? 2.407 11.054 11.494 1.00 89.94 791 THR A CA 1
ATOM 6308 C C . THR A 1 791 ? 2.133 12.382 10.815 1.00 89.94 791 THR A C 1
ATOM 6310 O O . THR A 1 791 ? 2.768 13.396 11.117 1.00 89.94 791 THR A O 1
ATOM 6313 N N . HIS A 1 792 ? 1.161 12.371 9.911 1.00 79.50 792 HIS A N 1
ATOM 6314 C CA . HIS A 1 792 ? 0.610 13.589 9.345 1.00 79.50 792 HIS A CA 1
ATOM 6315 C C . HIS A 1 792 ? -0.440 14.144 10.319 1.00 79.50 792 HIS A C 1
ATOM 6317 O O . HIS A 1 792 ? -1.295 13.387 10.793 1.00 79.50 792 HIS A O 1
ATOM 6323 N N . PRO A 1 793 ? -0.437 15.444 10.637 1.00 63.16 793 PRO A N 1
ATOM 6324 C CA . PRO A 1 793 ? -1.515 16.052 11.369 1.00 63.16 793 PRO A CA 1
ATOM 6325 C C . PRO A 1 793 ? -2.755 16.192 10.455 1.00 63.16 793 PRO A C 1
ATOM 6327 O O . PRO A 1 793 ? -2.803 17.061 9.597 1.00 63.16 793 PRO A O 1
ATOM 6330 N N . ILE A 1 794 ? -3.770 15.332 10.604 1.00 58.38 794 ILE A N 1
ATOM 6331 C CA . ILE A 1 794 ? -5.013 15.321 9.792 1.00 58.38 794 ILE A CA 1
ATOM 6332 C C . ILE A 1 794 ? -5.826 16.638 9.844 1.00 58.38 794 ILE A C 1
ATOM 6334 O O . ILE A 1 794 ? -6.637 16.911 8.955 1.00 58.38 794 ILE A O 1
ATOM 6338 N N . TYR A 1 795 ? -5.561 17.532 10.790 1.00 48.12 795 TYR A N 1
ATOM 6339 C CA . TYR A 1 795 ? -6.380 18.721 10.979 1.00 48.12 795 TYR A CA 1
ATOM 6340 C C . TYR A 1 795 ? -6.024 19.884 10.031 1.00 48.12 795 TYR A C 1
ATOM 6342 O O . TYR A 1 795 ? -5.415 20.851 10.467 1.00 48.12 795 TYR A O 1
ATOM 6350 N N . HIS A 1 796 ? -6.387 19.793 8.740 1.00 43.12 796 HIS A N 1
ATOM 6351 C CA . HIS A 1 796 ? -6.632 20.964 7.863 1.00 43.12 796 HIS A CA 1
ATOM 6352 C C . HIS A 1 796 ? -7.339 20.671 6.515 1.00 43.12 796 HIS A C 1
ATOM 6354 O O . HIS A 1 796 ? -7.634 21.604 5.769 1.00 43.12 796 HIS A O 1
ATOM 6360 N N . ARG A 1 797 ? -7.695 19.420 6.172 1.00 43.72 797 ARG A N 1
ATOM 6361 C CA . ARG A 1 797 ? -8.218 19.081 4.823 1.00 43.72 797 ARG A CA 1
ATOM 6362 C C . ARG A 1 797 ? -9.753 19.177 4.660 1.00 43.72 797 ARG A C 1
ATOM 6364 O O . ARG A 1 797 ? -10.327 18.482 3.825 1.00 43.72 797 ARG A O 1
ATOM 6371 N N . ARG A 1 798 ? -10.449 20.039 5.418 1.00 39.09 798 ARG A N 1
ATOM 6372 C CA . ARG A 1 798 ? -11.913 20.243 5.301 1.00 39.09 798 ARG A CA 1
ATOM 6373 C C . ARG A 1 798 ? -12.313 21.706 5.106 1.00 39.09 798 ARG A C 1
ATOM 6375 O O . ARG A 1 798 ? -12.831 22.328 6.020 1.00 39.09 798 ARG A O 1
ATOM 6382 N N . VAL A 1 799 ? -12.187 22.201 3.875 1.00 34.12 799 VAL A N 1
ATOM 6383 C CA . VAL A 1 799 ? -13.190 23.139 3.320 1.00 34.12 799 VAL A CA 1
ATOM 6384 C C . VAL A 1 799 ? -13.650 22.735 1.907 1.00 34.12 799 VAL A C 1
ATOM 6386 O O . VAL A 1 799 ? -14.680 23.213 1.447 1.00 34.12 799 VAL A O 1
ATOM 6389 N N . SER A 1 800 ? -13.004 21.792 1.208 1.00 29.70 800 SER A N 1
ATOM 6390 C CA . SER A 1 800 ? -13.397 21.528 -0.189 1.00 29.70 800 SER A CA 1
ATOM 6391 C C . SER A 1 800 ? -13.016 20.146 -0.729 1.00 29.70 800 SER A C 1
ATOM 6393 O O . SER A 1 800 ? -12.296 20.046 -1.715 1.00 29.70 800 SER A O 1
ATOM 6395 N N . LYS A 1 801 ? -13.530 19.069 -0.115 1.00 26.67 801 LYS A N 1
ATOM 6396 C CA . LYS A 1 801 ? -14.008 17.837 -0.792 1.00 26.67 801 LYS A CA 1
ATOM 6397 C C . LYS A 1 801 ? -14.393 16.771 0.249 1.00 26.67 801 LYS A C 1
ATOM 6399 O O . LYS A 1 801 ? -13.672 16.602 1.229 1.00 26.67 801 LYS A O 1
ATOM 6404 N N . PRO A 1 802 ? -15.509 16.043 0.068 1.00 29.03 802 PRO A N 1
ATOM 6405 C CA . PRO A 1 802 ? -15.789 14.858 0.868 1.00 29.03 802 PRO A CA 1
ATOM 6406 C C . PRO A 1 802 ? -14.719 13.793 0.592 1.00 29.03 802 PRO A C 1
ATOM 6408 O O . PRO A 1 802 ? -14.351 13.567 -0.561 1.00 29.03 802 PRO A O 1
ATOM 6411 N N . LEU A 1 803 ? -14.230 13.163 1.662 1.00 31.97 803 LEU A N 1
ATOM 6412 C CA . LEU A 1 803 ? -13.296 12.036 1.625 1.00 31.97 803 LEU A CA 1
ATOM 6413 C C . LEU A 1 803 ? -13.838 10.959 0.677 1.00 31.97 803 LEU A C 1
ATOM 6415 O O . LEU A 1 803 ? -14.895 10.371 0.917 1.00 31.97 803 LEU A O 1
ATOM 6419 N N . SER A 1 804 ? -13.131 10.736 -0.427 1.00 28.41 804 SER A N 1
ATOM 6420 C CA . SER A 1 804 ? -13.418 9.626 -1.328 1.00 28.41 804 SER A CA 1
ATOM 6421 C C . SER A 1 804 ? -12.981 8.313 -0.666 1.00 28.41 804 SER A C 1
ATOM 6423 O O . SER A 1 804 ? -12.097 8.301 0.189 1.00 28.41 804 SER A O 1
ATOM 6425 N N . LYS A 1 805 ? -13.567 7.182 -1.073 1.00 31.66 805 LYS A N 1
ATOM 6426 C CA . LYS A 1 805 ? -13.230 5.828 -0.583 1.00 31.66 805 LYS A CA 1
ATOM 6427 C C . LYS A 1 805 ? -11.754 5.405 -0.804 1.00 31.66 805 LYS A C 1
ATOM 6429 O O . LYS A 1 805 ? -11.419 4.267 -0.495 1.00 31.66 805 LYS A O 1
ATOM 6434 N N . GLN A 1 806 ? -10.890 6.278 -1.331 1.00 31.36 806 GLN A N 1
ATOM 6435 C CA . GLN A 1 806 ? -9.463 6.032 -1.574 1.00 31.36 806 GLN A CA 1
ATOM 6436 C C . GLN A 1 806 ? -8.526 6.445 -0.421 1.00 31.36 806 GLN A C 1
ATOM 6438 O O . GLN A 1 806 ? -7.387 5.993 -0.417 1.00 31.36 806 GLN A O 1
ATOM 6443 N N . ASP A 1 807 ? -8.981 7.183 0.599 1.00 38.38 807 ASP A N 1
ATOM 6444 C CA . ASP A 1 807 ? -8.103 7.680 1.683 1.00 38.38 807 ASP A CA 1
ATOM 6445 C C . ASP A 1 807 ? -8.083 6.788 2.940 1.00 38.38 807 ASP A C 1
ATOM 6447 O O . ASP A 1 807 ? -7.940 7.261 4.067 1.00 38.38 807 ASP A O 1
ATOM 6451 N N . ASN A 1 808 ? -8.198 5.469 2.768 1.00 37.28 808 ASN A N 1
ATOM 6452 C CA . ASN A 1 808 ? -7.828 4.520 3.819 1.00 37.28 808 ASN A CA 1
ATOM 6453 C C . ASN A 1 808 ? -6.293 4.380 3.781 1.00 37.28 808 ASN A C 1
ATOM 6455 O O . ASN A 1 808 ? -5.773 3.363 3.321 1.00 37.28 808 ASN A O 1
ATOM 6459 N N . ILE A 1 809 ? -5.561 5.446 4.142 1.00 50.50 809 ILE A N 1
ATOM 6460 C CA . ILE A 1 809 ? -4.091 5.434 4.169 1.00 50.50 809 ILE A CA 1
ATOM 6461 C C . ILE A 1 809 ? -3.677 4.462 5.271 1.00 50.50 809 ILE A C 1
ATOM 6463 O O . ILE A 1 809 ? -3.583 4.809 6.445 1.00 50.50 809 ILE A O 1
ATOM 6467 N N . GLN A 1 810 ? -3.479 3.206 4.885 1.00 63.81 810 GLN A N 1
ATOM 6468 C CA . GLN A 1 810 ? -2.867 2.209 5.737 1.00 63.81 810 GLN A CA 1
ATOM 6469 C C . GLN A 1 810 ? -1.434 2.670 6.015 1.00 63.81 810 GLN A C 1
ATOM 6471 O O . GLN A 1 810 ? -0.647 2.863 5.080 1.00 63.81 810 GLN A O 1
ATOM 6476 N N . SER A 1 811 ? -1.099 2.881 7.289 1.00 83.06 811 SER A N 1
ATOM 6477 C CA . SER A 1 811 ? 0.261 3.248 7.676 1.00 83.06 811 SER A CA 1
ATOM 6478 C C . SER A 1 811 ? 1.253 2.185 7.215 1.00 83.06 811 SER A C 1
ATOM 6480 O O . SER A 1 811 ? 0.914 1.016 7.019 1.00 83.06 811 SER A O 1
ATOM 6482 N N . ARG A 1 812 ? 2.508 2.596 7.036 1.00 87.75 812 ARG A N 1
ATOM 6483 C CA . ARG A 1 812 ? 3.571 1.737 6.502 1.00 87.75 812 ARG A CA 1
ATOM 6484 C C . ARG A 1 812 ? 4.719 1.573 7.483 1.00 87.75 812 ARG A C 1
ATOM 6486 O O . ARG A 1 812 ? 4.953 2.429 8.336 1.00 87.75 812 ARG A O 1
ATOM 6493 N N . VAL A 1 813 ? 5.440 0.475 7.307 1.00 91.12 813 VAL A N 1
ATOM 6494 C CA . VAL A 1 813 ? 6.670 0.159 8.031 1.00 91.12 813 VAL A CA 1
ATOM 6495 C C . VAL A 1 813 ? 7.863 0.576 7.181 1.00 91.12 813 VAL A C 1
ATOM 6497 O O . VAL A 1 813 ? 7.867 0.367 5.968 1.00 91.12 813 VAL A O 1
ATOM 6500 N N . PHE A 1 814 ? 8.876 1.145 7.816 1.00 91.88 814 PHE A N 1
ATOM 6501 C CA . PHE A 1 814 ? 10.087 1.645 7.193 1.00 91.88 814 PHE A CA 1
ATOM 6502 C C . PHE A 1 814 ? 11.308 0.979 7.813 1.00 91.88 814 PHE A C 1
ATOM 6504 O O . PHE A 1 814 ? 11.386 0.771 9.025 1.00 91.88 814 PHE A O 1
ATOM 6511 N N . CYS A 1 815 ? 12.279 0.698 6.955 1.00 88.44 815 CYS A N 1
ATOM 6512 C CA . CYS A 1 815 ? 13.672 0.530 7.334 1.00 88.44 815 CYS A CA 1
ATOM 6513 C C . CYS A 1 815 ? 14.448 1.546 6.498 1.00 88.44 815 CYS A C 1
ATOM 6515 O O . CYS A 1 815 ? 14.943 1.215 5.421 1.00 88.44 815 CYS A O 1
ATOM 6517 N N . THR A 1 816 ? 14.418 2.811 6.934 1.00 87.88 816 THR A N 1
ATOM 6518 C CA . THR A 1 816 ? 14.794 4.009 6.152 1.00 87.88 816 THR A CA 1
ATOM 6519 C C . THR A 1 816 ? 13.825 4.304 4.991 1.00 87.88 816 THR A C 1
ATOM 6521 O O . THR A 1 816 ? 13.274 5.398 4.909 1.00 87.88 816 THR A O 1
ATOM 6524 N N . LEU A 1 817 ? 13.533 3.316 4.140 1.00 89.75 817 LEU A N 1
ATOM 6525 C CA . LEU A 1 817 ? 12.559 3.380 3.043 1.00 89.75 817 LEU A CA 1
ATOM 6526 C C . LEU A 1 817 ? 11.325 2.499 3.318 1.00 89.75 817 LEU A C 1
ATOM 6528 O O . LEU A 1 817 ? 11.404 1.574 4.134 1.00 89.75 817 LEU A O 1
ATOM 6532 N N . PRO A 1 818 ? 10.173 2.766 2.665 1.00 88.62 818 PRO A N 1
ATOM 6533 C CA . PRO A 1 818 ? 8.939 2.026 2.917 1.00 88.62 818 PRO A CA 1
ATOM 6534 C C . PRO A 1 818 ? 9.048 0.570 2.452 1.00 88.62 818 PRO A C 1
ATOM 6536 O O . PRO A 1 818 ? 9.267 0.300 1.264 1.00 88.62 818 PRO A O 1
ATOM 6539 N N . LEU A 1 819 ? 8.823 -0.352 3.389 1.00 85.81 819 LEU A N 1
ATOM 6540 C CA . LEU A 1 819 ? 8.761 -1.794 3.167 1.00 85.81 819 LEU A CA 1
ATOM 6541 C C . LEU A 1 819 ? 7.386 -2.201 2.603 1.00 85.81 819 LEU A C 1
ATOM 6543 O O . LEU A 1 819 ? 6.381 -1.554 2.907 1.00 85.81 819 LEU A O 1
ATOM 6547 N N . PRO A 1 820 ? 7.289 -3.313 1.851 1.00 78.38 820 PRO A N 1
ATOM 6548 C CA . PRO A 1 820 ? 6.014 -3.866 1.385 1.00 78.38 820 PRO A CA 1
ATOM 6549 C C . PRO A 1 820 ? 5.231 -4.604 2.495 1.00 78.38 820 PRO A C 1
ATOM 6551 O O . PRO A 1 820 ? 4.404 -5.467 2.206 1.00 78.38 820 PRO A O 1
ATOM 6554 N N . VAL A 1 821 ? 5.479 -4.278 3.769 1.00 78.56 821 VAL A N 1
ATOM 6555 C CA . VAL A 1 821 ? 4.814 -4.873 4.936 1.00 78.56 821 VAL A CA 1
ATOM 6556 C C . VAL A 1 821 ? 3.585 -4.045 5.295 1.00 78.56 821 VAL A C 1
ATOM 6558 O O . VAL A 1 821 ? 3.671 -2.831 5.493 1.00 78.56 821 VAL A O 1
ATOM 6561 N N . LYS A 1 822 ? 2.437 -4.713 5.420 1.00 72.75 822 LYS A N 1
ATOM 6562 C CA . LYS A 1 822 ? 1.198 -4.091 5.895 1.00 72.75 822 LYS A CA 1
ATOM 6563 C C . LYS A 1 822 ? 1.190 -4.022 7.420 1.00 72.75 822 LYS A C 1
ATOM 6565 O O . LYS A 1 822 ? 1.570 -4.977 8.093 1.00 72.75 822 LYS A O 1
ATOM 6570 N N . THR A 1 823 ? 0.725 -2.903 7.962 1.00 80.69 823 THR A N 1
ATOM 6571 C CA . THR A 1 823 ? 0.469 -2.740 9.394 1.00 80.69 823 THR A CA 1
ATOM 6572 C C . THR A 1 823 ? -0.903 -2.111 9.611 1.00 80.69 823 THR A C 1
ATOM 6574 O O . THR A 1 823 ? -1.386 -1.357 8.767 1.00 80.69 823 THR A O 1
ATOM 6577 N N . ASP A 1 824 ? -1.532 -2.450 10.732 1.00 81.06 824 ASP A N 1
ATOM 6578 C CA . ASP A 1 824 ? -2.808 -1.873 11.172 1.00 81.06 824 ASP A CA 1
ATOM 6579 C C . ASP A 1 824 ? -2.592 -0.733 12.189 1.00 81.06 824 ASP A C 1
ATOM 6581 O O . ASP A 1 824 ? -3.540 -0.240 12.801 1.00 81.06 824 ASP A O 1
ATOM 6585 N N . LEU A 1 825 ? -1.338 -0.321 12.405 1.00 87.94 825 LEU A N 1
ATOM 6586 C CA . LEU A 1 825 ? -1.001 0.809 13.267 1.00 87.94 825 LEU A CA 1
ATOM 6587 C C . LEU A 1 825 ? -1.418 2.136 12.607 1.00 87.94 825 LEU A C 1
ATOM 6589 O O . LEU A 1 825 ? -1.315 2.272 11.388 1.00 87.94 825 LEU A O 1
ATOM 6593 N N . PRO A 1 826 ? -1.845 3.149 13.378 1.00 88.06 826 PRO A N 1
ATOM 6594 C CA . PRO A 1 826 ? -2.328 4.416 12.825 1.00 88.06 826 PRO A CA 1
ATOM 6595 C C . PRO A 1 826 ? -1.212 5.445 12.555 1.00 88.06 826 PRO A C 1
ATOM 6597 O O . PRO A 1 826 ? -1.508 6.579 12.192 1.00 88.06 826 PRO A O 1
ATOM 6600 N N . VAL A 1 827 ? 0.062 5.074 12.737 1.00 91.19 827 VAL A N 1
ATOM 6601 C CA . VAL A 1 827 ? 1.229 5.913 12.409 1.00 91.19 827 VAL A CA 1
ATOM 6602 C C . VAL A 1 827 ? 2.265 5.120 11.615 1.00 91.19 827 VAL A C 1
ATOM 6604 O O . VAL A 1 827 ? 2.335 3.892 11.718 1.00 91.19 827 VAL A O 1
ATOM 6607 N N . HIS A 1 828 ? 3.104 5.815 10.844 1.00 93.00 828 HIS A N 1
ATOM 6608 C CA . HIS A 1 828 ? 4.230 5.189 10.156 1.00 93.00 828 HIS A CA 1
ATOM 6609 C C . HIS A 1 828 ? 5.328 4.841 11.158 1.00 93.00 828 HIS A C 1
ATOM 6611 O O . HIS A 1 828 ? 5.704 5.680 11.977 1.00 93.00 828 HIS A O 1
ATOM 6617 N N . ILE A 1 829 ? 5.859 3.623 11.070 1.00 94.25 829 ILE A N 1
ATOM 6618 C CA . ILE A 1 829 ? 6.885 3.107 11.982 1.00 94.25 829 ILE A CA 1
ATOM 6619 C C . ILE A 1 829 ? 8.194 2.947 11.226 1.00 94.25 829 ILE A C 1
ATOM 6621 O O . ILE A 1 829 ? 8.209 2.301 10.186 1.00 94.25 829 ILE A O 1
ATOM 6625 N N . ASN A 1 830 ? 9.290 3.464 11.769 1.00 94.88 830 ASN A N 1
ATOM 6626 C CA . ASN A 1 830 ? 10.637 3.258 11.254 1.00 94.88 830 ASN A CA 1
ATOM 6627 C C . ASN A 1 830 ? 11.514 2.555 12.285 1.00 94.88 830 ASN A C 1
ATOM 6629 O O . ASN A 1 830 ? 11.436 2.834 13.481 1.00 94.88 830 ASN A O 1
ATOM 6633 N N . GLY A 1 831 ? 12.388 1.679 11.811 1.00 92.94 831 GLY A N 1
ATOM 6634 C CA . GLY A 1 831 ? 13.365 1.003 12.649 1.00 92.94 831 GLY A CA 1
ATOM 6635 C C . GLY A 1 831 ? 14.500 0.426 11.825 1.00 92.94 831 GLY A C 1
ATOM 6636 O O . GLY A 1 831 ? 14.305 0.039 10.675 1.00 92.94 831 GLY A O 1
ATOM 6637 N N . HIS A 1 832 ? 15.688 0.333 12.419 1.00 90.56 832 HIS A N 1
ATOM 6638 C CA . HIS A 1 832 ? 16.789 -0.452 11.863 1.00 90.56 832 HIS A CA 1
ATOM 6639 C C . HIS A 1 832 ? 16.537 -1.948 12.117 1.00 90.56 832 HIS A C 1
ATOM 6641 O O . HIS A 1 832 ? 17.208 -2.607 12.914 1.00 90.56 832 HIS A O 1
ATOM 6647 N N . PHE A 1 833 ? 15.472 -2.449 11.496 1.00 90.75 833 PHE A N 1
ATOM 6648 C CA . PHE A 1 833 ? 14.982 -3.804 11.684 1.00 90.75 833 PHE A CA 1
ATOM 6649 C C . PHE A 1 833 ? 15.904 -4.826 11.021 1.00 90.75 833 PHE A C 1
ATOM 6651 O O . PHE A 1 833 ? 16.440 -4.601 9.937 1.00 90.75 833 PHE A O 1
ATOM 6658 N N . ALA A 1 834 ? 16.010 -5.999 11.635 1.00 87.88 834 ALA A N 1
ATOM 6659 C CA . ALA A 1 834 ? 16.508 -7.179 10.953 1.00 87.88 834 ALA A CA 1
ATOM 6660 C C . ALA A 1 834 ? 15.446 -7.671 9.955 1.00 87.88 834 ALA A C 1
ATOM 6662 O O . ALA A 1 834 ? 14.283 -7.860 10.330 1.00 87.88 834 ALA A O 1
ATOM 6663 N N . LEU A 1 835 ? 15.844 -7.883 8.699 1.00 83.94 835 LEU A N 1
ATOM 6664 C CA . LEU A 1 835 ? 14.968 -8.284 7.590 1.00 83.94 835 LEU A CA 1
ATOM 6665 C C . LEU A 1 835 ? 15.269 -9.718 7.120 1.00 83.94 835 LEU A C 1
ATOM 6667 O O . LEU A 1 835 ? 16.372 -10.229 7.322 1.00 83.94 835 LEU A O 1
ATOM 6671 N N . GLU A 1 836 ? 14.306 -10.366 6.460 1.00 72.62 836 GLU A N 1
ATOM 6672 C CA . GLU A 1 836 ? 14.528 -11.653 5.782 1.00 72.62 836 GLU A CA 1
ATOM 6673 C C . GLU A 1 836 ? 15.481 -11.505 4.575 1.00 72.62 836 GLU A C 1
ATOM 6675 O O . GLU A 1 836 ? 15.403 -10.539 3.810 1.00 72.62 836 GLU A O 1
ATOM 6680 N N . HIS A 1 837 ? 16.405 -12.464 4.421 1.00 56.91 837 HIS A N 1
ATOM 6681 C CA . HIS A 1 837 ? 17.556 -12.380 3.508 1.00 56.91 837 HIS A CA 1
ATOM 6682 C C . HIS A 1 837 ? 17.163 -12.241 2.017 1.00 56.91 837 HIS A C 1
ATOM 6684 O O . HIS A 1 837 ? 16.112 -12.722 1.593 1.00 56.91 837 HIS A O 1
ATOM 6690 N N . GLU A 1 838 ? 18.039 -11.594 1.232 1.00 52.09 838 GLU A N 1
ATOM 6691 C CA . GLU A 1 838 ? 17.985 -11.318 -0.228 1.00 52.09 838 GLU A CA 1
ATOM 6692 C C . GLU A 1 838 ? 16.835 -10.430 -0.734 1.00 52.09 838 GLU A C 1
ATOM 6694 O O . GLU A 1 838 ? 17.069 -9.551 -1.560 1.00 52.09 838 GLU A O 1
ATOM 6699 N N . SER A 1 839 ? 15.615 -10.581 -0.219 1.00 52.25 839 SER A N 1
ATOM 6700 C CA . SER A 1 839 ? 14.447 -9.866 -0.752 1.00 52.25 839 SER A CA 1
ATOM 6701 C C . SER A 1 839 ? 14.139 -8.537 -0.044 1.00 52.25 839 SER A C 1
ATOM 6703 O O . SER A 1 839 ? 13.495 -7.677 -0.646 1.00 52.25 839 SER A O 1
ATOM 6705 N N . ARG A 1 840 ? 14.584 -8.343 1.214 1.00 64.69 840 ARG A N 1
ATOM 6706 C CA . ARG A 1 840 ? 14.273 -7.165 2.065 1.00 64.69 840 ARG A CA 1
ATOM 6707 C C . ARG A 1 840 ? 12.767 -6.855 2.181 1.00 64.69 840 ARG A C 1
ATOM 6709 O O . ARG A 1 840 ? 12.382 -5.708 2.394 1.00 64.69 840 ARG A O 1
ATOM 6716 N N . ARG A 1 841 ? 11.892 -7.856 2.015 1.00 68.56 841 ARG A N 1
ATOM 6717 C CA . ARG A 1 841 ? 10.430 -7.640 1.953 1.00 68.56 841 ARG A CA 1
ATOM 6718 C C . ARG A 1 841 ? 9.717 -7.806 3.284 1.00 68.56 841 ARG A C 1
ATOM 6720 O O . ARG A 1 841 ? 8.683 -7.179 3.473 1.00 68.56 841 ARG A O 1
ATOM 6727 N N . ASN A 1 842 ? 10.276 -8.607 4.189 1.00 78.44 842 ASN A N 1
ATOM 6728 C CA . ASN A 1 842 ? 9.657 -8.960 5.464 1.00 78.44 842 ASN A CA 1
ATOM 6729 C C . ASN A 1 842 ? 10.602 -8.702 6.639 1.00 78.44 842 ASN A C 1
ATOM 6731 O O . ASN A 1 842 ? 11.828 -8.748 6.496 1.00 78.44 842 ASN A O 1
ATOM 6735 N N . LEU A 1 843 ? 10.008 -8.472 7.810 1.00 85.25 843 LEU A N 1
ATOM 6736 C CA . LEU A 1 843 ? 10.717 -8.398 9.085 1.00 85.25 843 LEU A CA 1
ATOM 6737 C C . LEU A 1 843 ? 11.116 -9.806 9.541 1.00 85.25 843 LEU A C 1
ATOM 6739 O O . LEU A 1 843 ? 10.374 -10.764 9.338 1.00 85.25 843 LEU A O 1
ATOM 6743 N N . TRP A 1 844 ? 12.282 -9.924 10.169 1.00 85.06 844 TRP A N 1
ATOM 6744 C CA . TRP A 1 844 ? 12.763 -11.192 10.706 1.00 85.06 844 TRP A CA 1
ATOM 6745 C C . TRP A 1 844 ? 11.997 -11.594 11.977 1.00 85.06 844 TRP A C 1
ATOM 6747 O O . TRP A 1 844 ? 12.059 -10.889 12.991 1.00 85.06 844 TRP A O 1
ATOM 6757 N N . ASP A 1 845 ? 11.332 -12.752 11.936 1.00 84.19 845 ASP A N 1
ATOM 6758 C CA . ASP A 1 845 ? 10.576 -13.321 13.059 1.00 84.19 845 ASP A CA 1
ATOM 6759 C C . ASP A 1 845 ? 10.742 -14.856 13.124 1.00 84.19 845 ASP A C 1
ATOM 6761 O O . ASP A 1 845 ? 10.018 -15.611 12.478 1.00 84.19 845 ASP A O 1
ATOM 6765 N N . ARG A 1 846 ? 11.767 -15.332 13.846 1.00 83.12 846 ARG A N 1
ATOM 6766 C CA . ARG A 1 846 ? 12.047 -16.752 14.099 1.00 83.12 846 ARG A CA 1
ATOM 6767 C C . ARG A 1 846 ? 12.279 -16.989 15.587 1.00 83.12 846 ARG A C 1
ATOM 6769 O O . ARG A 1 846 ? 12.960 -16.208 16.250 1.00 83.12 846 ARG A O 1
ATOM 6776 N N . GLU A 1 847 ? 11.744 -18.093 16.093 1.00 76.00 847 GLU A N 1
ATOM 6777 C CA . GLU A 1 847 ? 11.936 -18.502 17.486 1.00 76.00 847 GLU A CA 1
ATOM 6778 C C . GLU A 1 847 ? 13.428 -18.689 17.814 1.00 76.00 847 GLU A C 1
ATOM 6780 O O . GLU A 1 847 ? 14.201 -19.187 16.994 1.00 76.00 847 GLU A O 1
ATOM 6785 N N . ASP A 1 848 ? 13.825 -18.247 19.010 1.00 75.06 848 ASP A N 1
ATOM 6786 C CA . ASP A 1 848 ? 15.181 -18.338 19.573 1.00 75.06 848 ASP A CA 1
ATOM 6787 C C . ASP A 1 848 ? 16.332 -17.702 18.758 1.00 75.06 848 ASP A C 1
ATOM 6789 O O . ASP A 1 848 ? 17.513 -17.973 19.021 1.00 75.06 848 ASP A O 1
ATOM 6793 N N . ASP A 1 849 ? 16.021 -16.789 17.829 1.00 86.06 849 ASP A N 1
ATOM 6794 C CA . ASP A 1 849 ? 17.002 -16.025 17.046 1.00 86.06 849 ASP A CA 1
ATOM 6795 C C . ASP A 1 849 ? 17.219 -14.604 17.605 1.00 86.06 849 ASP A C 1
ATOM 6797 O O . ASP A 1 849 ? 16.277 -13.861 17.900 1.00 86.06 849 ASP A O 1
ATOM 6801 N N . SER A 1 850 ? 18.484 -14.192 17.710 1.00 88.00 850 SER A N 1
ATOM 6802 C CA . SER A 1 850 ? 18.881 -12.878 18.228 1.00 88.00 850 SER A CA 1
ATOM 6803 C C . SER A 1 850 ? 18.335 -11.708 17.398 1.00 88.00 850 SER A C 1
ATOM 6805 O O . SER A 1 850 ? 18.034 -10.659 17.960 1.00 88.00 850 SER A O 1
ATOM 6807 N N . ARG A 1 851 ? 18.072 -11.883 16.097 1.00 88.38 851 ARG A N 1
ATOM 6808 C CA . ARG A 1 851 ? 17.419 -10.862 15.252 1.00 88.38 851 ARG A CA 1
ATOM 6809 C C . ARG A 1 851 ? 15.949 -10.632 15.605 1.00 88.38 851 ARG A C 1
ATOM 6811 O O . ARG A 1 851 ? 15.445 -9.520 15.466 1.00 88.38 851 ARG A O 1
ATOM 6818 N N . THR A 1 852 ? 15.252 -11.659 16.085 1.00 90.12 852 THR A N 1
ATOM 6819 C CA . THR A 1 852 ? 13.871 -11.514 16.569 1.00 90.12 852 THR A CA 1
ATOM 6820 C C . THR A 1 852 ? 13.847 -10.811 17.914 1.00 90.12 852 THR A C 1
ATOM 6822 O O . THR A 1 852 ? 13.047 -9.898 18.116 1.00 90.12 852 THR A O 1
ATOM 6825 N N . THR A 1 853 ? 14.772 -11.166 18.806 1.00 91.06 853 THR A N 1
ATOM 6826 C CA . THR A 1 853 ? 14.992 -10.439 20.062 1.00 91.06 853 THR A CA 1
ATOM 6827 C C . THR A 1 853 ? 15.326 -8.970 19.798 1.00 91.06 853 THR A C 1
ATOM 6829 O O . THR A 1 853 ? 14.746 -8.097 20.437 1.00 91.06 853 THR A O 1
ATOM 6832 N N . TRP A 1 854 ? 16.179 -8.687 18.808 1.00 92.06 854 TRP A N 1
ATOM 6833 C CA . TRP A 1 854 ? 16.510 -7.335 18.355 1.00 92.06 854 TRP A CA 1
ATOM 6834 C C . TRP A 1 854 ? 15.276 -6.541 17.922 1.00 92.06 854 TRP A C 1
ATOM 6836 O O . TRP A 1 854 ? 15.008 -5.467 18.458 1.00 92.06 854 TRP A O 1
ATOM 6846 N N . ASN A 1 855 ? 14.493 -7.086 16.986 1.00 93.31 855 ASN A N 1
ATOM 6847 C CA . ASN A 1 855 ? 13.289 -6.433 16.476 1.00 93.31 855 ASN A CA 1
ATOM 6848 C C . ASN A 1 855 ? 12.277 -6.141 17.599 1.00 93.31 855 ASN A C 1
ATOM 6850 O O . ASN A 1 855 ? 11.716 -5.045 17.648 1.00 93.31 855 ASN A O 1
ATOM 6854 N N . LYS A 1 856 ? 12.090 -7.082 18.537 1.00 93.00 856 LYS A N 1
ATOM 6855 C CA . LYS A 1 856 ? 11.229 -6.892 19.716 1.00 93.00 856 LYS A CA 1
ATOM 6856 C C . LYS A 1 856 ? 11.748 -5.779 20.625 1.00 93.00 856 LYS A C 1
ATOM 6858 O O . LYS A 1 856 ? 10.968 -4.897 20.972 1.00 93.00 856 LYS A O 1
ATOM 6863 N N . LEU A 1 857 ? 13.044 -5.774 20.951 1.00 93.44 857 LEU A N 1
ATOM 6864 C CA . LEU A 1 857 ? 13.658 -4.717 21.762 1.00 93.44 857 LEU A CA 1
ATOM 6865 C C . LEU A 1 857 ? 13.498 -3.338 21.119 1.00 93.44 857 LEU A C 1
ATOM 6867 O O . LEU A 1 857 ? 13.159 -2.372 21.801 1.00 93.44 857 LEU A O 1
ATOM 6871 N N . LEU A 1 858 ? 13.699 -3.252 19.802 1.00 94.69 858 LEU A N 1
ATOM 6872 C CA . LEU A 1 858 ? 13.536 -2.012 19.053 1.00 94.69 858 LEU A CA 1
ATOM 6873 C C . LEU A 1 858 ? 12.094 -1.496 19.144 1.00 94.69 858 LEU A C 1
ATOM 6875 O O . LEU A 1 858 ? 11.869 -0.317 19.421 1.00 94.69 858 LEU A O 1
ATOM 6879 N N . CYS A 1 859 ? 11.109 -2.383 18.982 1.00 94.94 859 CYS A N 1
ATOM 6880 C CA . CYS A 1 859 ? 9.700 -2.057 19.172 1.00 94.94 859 CYS A CA 1
ATOM 6881 C C . CYS A 1 859 ? 9.403 -1.546 20.589 1.00 94.94 859 CYS A C 1
ATOM 6883 O O . CYS A 1 859 ? 8.767 -0.502 20.740 1.00 94.94 859 CYS A O 1
ATOM 6885 N N . THR A 1 860 ? 9.862 -2.253 21.622 1.00 94.69 860 THR A N 1
ATOM 6886 C CA . THR A 1 860 ? 9.466 -1.969 23.008 1.00 94.69 860 THR A CA 1
ATOM 6887 C C . THR A 1 860 ? 10.207 -0.797 23.640 1.00 94.69 860 THR A C 1
ATOM 6889 O O . THR A 1 860 ? 9.608 -0.053 24.406 1.00 94.69 860 THR A O 1
ATOM 6892 N N . ASP A 1 861 ? 11.500 -0.631 23.356 1.00 94.25 861 ASP A N 1
ATOM 6893 C CA . ASP A 1 861 ? 12.373 0.265 24.127 1.00 94.25 861 ASP A CA 1
ATOM 6894 C C . ASP A 1 861 ? 12.814 1.513 23.341 1.00 94.25 861 ASP A C 1
ATOM 6896 O O . ASP A 1 861 ? 13.213 2.517 23.929 1.00 94.25 861 ASP A O 1
ATOM 6900 N N . VAL A 1 862 ? 12.671 1.490 22.009 1.00 95.06 862 VAL A N 1
ATOM 6901 C CA . VAL A 1 862 ? 13.011 2.621 21.127 1.00 95.06 862 VAL A CA 1
ATOM 6902 C C . VAL A 1 862 ? 11.761 3.212 20.469 1.00 95.06 862 VAL A C 1
ATOM 6904 O O . VAL A 1 862 ? 11.506 4.416 20.572 1.00 95.06 862 VAL A O 1
ATOM 6907 N N . ILE A 1 863 ? 10.940 2.386 19.814 1.00 96.81 863 ILE A N 1
ATOM 6908 C CA . ILE A 1 863 ? 9.800 2.857 19.012 1.00 96.81 863 ILE A CA 1
ATOM 6909 C C . ILE A 1 863 ? 8.608 3.246 19.896 1.00 96.81 863 ILE A C 1
ATOM 6911 O O . ILE A 1 863 ? 8.057 4.327 19.693 1.00 96.81 863 ILE A O 1
ATOM 6915 N N . ALA A 1 864 ? 8.219 2.438 20.890 1.00 96.00 864 ALA A N 1
ATOM 6916 C CA . ALA A 1 864 ? 7.100 2.769 21.786 1.00 96.00 864 ALA A CA 1
ATOM 6917 C C . ALA A 1 864 ? 7.257 4.141 22.485 1.00 96.00 864 ALA A C 1
ATOM 6919 O O . ALA A 1 864 ? 6.336 4.960 22.378 1.00 96.00 864 ALA A O 1
ATOM 6920 N N . PRO A 1 865 ? 8.409 4.478 23.103 1.00 95.06 865 PRO A N 1
ATOM 6921 C CA . PRO A 1 865 ? 8.628 5.812 23.667 1.00 95.06 865 PRO A CA 1
ATOM 6922 C C . PRO A 1 865 ? 8.565 6.935 22.622 1.00 95.06 865 PRO A C 1
ATOM 6924 O O . PRO A 1 865 ? 7.991 7.995 22.880 1.00 95.06 865 PRO A O 1
ATOM 6927 N N . SER A 1 866 ? 9.109 6.699 21.422 1.00 96.12 866 SER A N 1
ATOM 6928 C CA . SER A 1 866 ? 9.050 7.655 20.303 1.00 96.12 866 SER A CA 1
ATOM 6929 C C . SER A 1 866 ? 7.614 7.902 19.841 1.00 96.12 866 SER A C 1
ATOM 6931 O O . SER A 1 866 ? 7.244 9.026 19.508 1.00 96.12 866 SER A O 1
ATOM 6933 N N . TYR A 1 867 ? 6.779 6.865 19.875 1.00 96.25 867 TYR A N 1
ATOM 6934 C CA . TYR A 1 867 ? 5.368 6.946 19.528 1.00 96.25 867 TYR A CA 1
ATOM 6935 C C . TYR A 1 867 ? 4.586 7.778 20.553 1.00 96.25 867 TYR A C 1
ATOM 6937 O O . TYR A 1 867 ? 3.899 8.735 20.188 1.00 96.25 867 TYR A O 1
ATOM 6945 N N . VAL A 1 868 ? 4.767 7.513 21.849 1.00 95.12 868 VAL A N 1
ATOM 6946 C CA . VAL A 1 868 ? 4.197 8.351 22.919 1.00 95.12 868 VAL A CA 1
ATOM 6947 C C . VAL A 1 868 ? 4.633 9.811 22.757 1.00 95.12 868 VAL A C 1
ATOM 6949 O O . VAL A 1 868 ? 3.806 10.722 22.844 1.00 95.12 868 VAL A O 1
ATOM 6952 N N . LYS A 1 869 ? 5.912 10.047 22.440 1.00 94.94 869 LYS A N 1
ATOM 6953 C CA . LYS A 1 869 ? 6.441 11.390 22.185 1.00 94.94 869 LYS A CA 1
ATOM 6954 C C . LYS A 1 869 ? 5.792 12.063 20.976 1.00 94.94 869 LYS A C 1
ATOM 6956 O O . LYS A 1 869 ? 5.467 13.248 21.056 1.00 94.94 869 LYS A O 1
ATOM 6961 N N . ALA A 1 870 ? 5.564 11.337 19.884 1.00 93.94 870 ALA A N 1
ATOM 6962 C CA . ALA A 1 870 ? 4.889 11.873 18.705 1.00 93.94 870 ALA A CA 1
ATOM 6963 C C . ALA A 1 870 ? 3.468 12.345 19.034 1.00 93.94 870 ALA A C 1
ATOM 6965 O O . ALA A 1 870 ? 3.090 13.444 18.633 1.00 93.94 870 ALA A O 1
ATOM 6966 N N . LEU A 1 871 ? 2.720 11.599 19.855 1.00 92.81 871 LEU A N 1
ATOM 6967 C CA . LEU A 1 871 ? 1.410 12.048 20.340 1.00 92.81 871 LEU A CA 1
ATOM 6968 C C . LEU A 1 871 ? 1.514 13.323 21.185 1.00 92.81 871 LEU A C 1
ATOM 6970 O O . LEU A 1 871 ? 0.686 14.223 21.050 1.00 92.81 871 LEU A O 1
ATOM 6974 N N . GLU A 1 872 ? 2.550 13.473 22.015 1.00 91.69 872 GLU A N 1
ATOM 6975 C CA . GLU A 1 872 ? 2.770 14.743 22.717 1.00 91.69 872 GLU A CA 1
ATOM 6976 C C . GLU A 1 872 ? 2.987 15.916 21.756 1.00 91.69 872 GLU A C 1
ATOM 6978 O O . GLU A 1 872 ? 2.498 17.017 22.024 1.00 91.69 872 GLU A O 1
ATOM 6983 N N . GLN A 1 873 ? 3.710 15.690 20.655 1.00 90.44 873 GLN A N 1
ATOM 6984 C CA . GLN A 1 873 ? 3.975 16.716 19.647 1.00 90.44 873 GLN A CA 1
ATOM 6985 C C . GLN A 1 873 ? 2.729 17.057 18.834 1.00 90.44 873 GLN A C 1
ATOM 6987 O O . GLN A 1 873 ? 2.462 18.238 18.633 1.00 90.44 873 GLN A O 1
ATOM 6992 N N . VAL A 1 874 ? 1.921 16.065 18.448 1.00 89.00 874 VAL A N 1
ATOM 6993 C CA . VAL A 1 874 ? 0.613 16.297 17.809 1.00 89.00 874 VAL A CA 1
ATOM 6994 C C . VAL A 1 874 ? -0.277 17.123 18.734 1.00 89.00 874 VAL A C 1
ATOM 6996 O O . VAL A 1 874 ? -0.805 18.157 18.330 1.00 89.00 874 VAL A O 1
ATOM 6999 N N . LYS A 1 875 ? -0.370 16.737 20.013 1.00 87.69 875 LYS A N 1
ATOM 7000 C CA . LYS A 1 875 ? -1.124 17.487 21.024 1.00 87.69 875 LYS A CA 1
ATOM 7001 C C . LYS A 1 875 ? -0.642 18.938 21.121 1.00 87.69 875 LYS A C 1
ATOM 7003 O O . LYS A 1 875 ? -1.444 19.867 21.176 1.00 87.69 875 LYS A O 1
ATOM 7008 N N . PHE A 1 876 ? 0.672 19.147 21.149 1.00 84.12 876 PHE A N 1
ATOM 7009 C CA . PHE A 1 876 ? 1.256 20.482 21.192 1.00 84.12 876 PHE A CA 1
ATOM 7010 C C . PHE A 1 876 ? 0.939 21.294 19.932 1.00 84.12 876 PHE A C 1
ATOM 7012 O O . PHE A 1 876 ? 0.596 22.467 20.043 1.00 84.12 876 PHE A O 1
ATOM 7019 N N . ALA A 1 877 ? 1.044 20.686 18.751 1.00 81.50 877 ALA A N 1
ATOM 7020 C CA . ALA A 1 877 ? 0.788 21.350 17.480 1.00 81.50 877 ALA A CA 1
ATOM 7021 C C . ALA A 1 877 ? -0.686 21.757 17.332 1.00 81.50 877 ALA A C 1
ATOM 7023 O O . ALA A 1 877 ? -0.972 22.850 16.856 1.00 81.50 877 ALA A O 1
ATOM 7024 N N . TRP A 1 878 ? -1.622 20.914 17.776 1.00 79.88 878 TRP A N 1
ATOM 7025 C CA . TRP A 1 878 ? -3.057 21.113 17.534 1.00 79.88 878 TRP A CA 1
ATOM 7026 C C . TRP A 1 878 ? -3.788 21.953 18.580 1.00 79.88 878 TRP A C 1
ATOM 7028 O O . TRP A 1 878 ? -4.787 22.596 18.248 1.00 79.88 878 TRP A O 1
ATOM 7038 N N . PHE A 1 879 ? -3.325 21.933 19.835 1.00 77.00 879 PHE A N 1
ATOM 7039 C CA . PHE A 1 879 ? -4.078 22.482 20.973 1.00 77.00 879 PHE A CA 1
ATOM 7040 C C . PHE A 1 879 ? -3.368 23.627 21.717 1.00 77.00 879 PHE A C 1
ATOM 7042 O O . PHE A 1 879 ? -3.871 24.089 22.742 1.00 77.00 879 PHE A O 1
ATOM 7049 N N . ARG A 1 880 ? -2.199 24.098 21.254 1.00 67.38 880 ARG A N 1
ATOM 7050 C CA . ARG A 1 880 ? -1.439 25.177 21.924 1.00 67.38 880 ARG A CA 1
ATOM 7051 C C . ARG A 1 880 ? -1.935 26.587 21.585 1.00 67.38 880 ARG A C 1
ATOM 7053 O O . ARG A 1 880 ? -1.860 27.462 22.445 1.00 67.38 880 ARG A O 1
ATOM 7060 N N . THR A 1 881 ? -2.433 26.822 20.375 1.00 56.75 881 THR A N 1
ATOM 7061 C CA . THR A 1 881 ? -3.012 28.105 19.950 1.00 56.75 881 THR A CA 1
ATOM 7062 C C . THR A 1 881 ? -4.531 27.998 19.945 1.00 56.75 881 THR A C 1
ATOM 7064 O O . THR A 1 881 ? -5.097 27.347 19.074 1.00 56.75 881 THR A O 1
ATOM 7067 N N . LYS A 1 882 ? -5.204 28.642 20.911 1.00 54.41 882 LYS A N 1
ATOM 7068 C CA . LYS A 1 882 ? -6.635 28.938 20.766 1.00 54.41 882 LYS A CA 1
ATOM 7069 C C . LYS A 1 882 ? -6.763 29.903 19.589 1.00 54.41 882 LYS A C 1
ATOM 7071 O O . LYS A 1 882 ? -6.324 31.044 19.713 1.00 54.41 882 LYS A O 1
ATOM 7076 N N . HIS A 1 883 ? -7.309 29.454 18.465 1.00 54.91 883 HIS A N 1
ATOM 7077 C CA . HIS A 1 883 ? -7.800 30.400 17.470 1.00 54.91 883 HIS A CA 1
ATOM 7078 C C . HIS A 1 883 ? -9.038 31.072 18.070 1.00 54.91 883 HIS A C 1
ATOM 7080 O O . HIS A 1 883 ? -9.902 30.384 18.609 1.00 54.91 883 HIS A O 1
ATOM 7086 N N . GLU A 1 884 ? -9.098 32.405 18.040 1.00 48.47 884 GLU A N 1
ATOM 7087 C CA . GLU A 1 884 ? -10.218 33.174 18.612 1.00 48.47 884 GLU A CA 1
ATOM 7088 C C . GLU A 1 884 ? -11.575 32.786 17.987 1.00 48.47 884 GLU A C 1
ATOM 7090 O O . GLU A 1 884 ? -12.607 32.938 18.636 1.00 48.47 884 GLU A O 1
ATOM 7095 N N . ASP A 1 885 ? -11.543 32.178 16.795 1.00 50.28 885 ASP A N 1
ATOM 7096 C CA . ASP A 1 885 ? -12.698 31.711 16.023 1.00 50.28 885 ASP A CA 1
ATOM 7097 C C . ASP A 1 885 ? -12.991 30.196 16.142 1.00 50.28 885 ASP A C 1
ATOM 7099 O O . ASP A 1 885 ? -13.898 29.702 15.474 1.00 50.28 885 ASP A O 1
ATOM 7103 N N . GLU A 1 886 ? -12.248 29.427 16.954 1.00 60.94 886 GLU A N 1
ATOM 7104 C CA . GLU A 1 886 ? -12.438 27.968 17.039 1.00 60.94 886 GLU A CA 1
ATOM 7105 C C . GLU A 1 886 ? -13.755 27.606 17.744 1.00 60.94 886 GLU A C 1
ATOM 7107 O O . GLU A 1 886 ? -13.957 27.857 18.938 1.00 60.94 886 GLU A O 1
ATOM 7112 N N . THR A 1 887 ? -14.662 26.971 17.004 1.00 59.66 887 THR A N 1
ATOM 7113 C CA . THR A 1 887 ? -15.957 26.535 17.526 1.00 59.66 887 THR A CA 1
ATOM 7114 C C . THR A 1 887 ? -15.810 25.328 18.459 1.00 59.66 887 THR A C 1
ATOM 7116 O O . THR A 1 887 ? -14.893 24.513 18.354 1.00 59.66 887 THR A O 1
ATOM 7119 N N . SER A 1 888 ? -16.771 25.139 19.371 1.00 62.19 888 SER A N 1
ATOM 7120 C CA . SER A 1 888 ? -16.772 23.975 20.278 1.00 62.19 888 SER A CA 1
ATOM 7121 C C . SER A 1 888 ? -16.818 22.614 19.559 1.00 62.19 888 SER A C 1
ATOM 7123 O O . SER A 1 888 ? -16.374 21.613 20.117 1.00 62.19 888 SER A O 1
ATOM 7125 N N . THR A 1 889 ? -17.333 22.579 18.327 1.00 62.66 889 THR A N 1
ATOM 7126 C CA . THR A 1 889 ? -17.423 21.378 17.484 1.00 62.66 889 THR A CA 1
ATOM 7127 C C . THR A 1 889 ? -16.080 21.049 16.829 1.00 62.66 889 THR A C 1
ATOM 7129 O O . THR A 1 889 ? -15.670 19.895 16.802 1.00 62.66 889 THR A O 1
ATOM 7132 N N . GLU A 1 890 ? -15.342 22.061 16.378 1.00 65.56 890 GLU A N 1
ATOM 7133 C CA . GLU A 1 890 ? -13.986 21.908 15.834 1.00 65.56 890 GLU A CA 1
ATOM 7134 C C . GLU A 1 890 ? -13.009 21.358 16.880 1.00 65.56 890 GLU A C 1
ATOM 7136 O O . GLU A 1 890 ? -12.282 20.397 16.620 1.00 65.56 890 GLU A O 1
ATOM 7141 N N . ALA A 1 891 ? -13.074 21.880 18.107 1.00 67.06 891 ALA A N 1
ATOM 7142 C CA . ALA A 1 891 ? -12.270 21.380 19.218 1.00 67.06 891 ALA A CA 1
ATOM 7143 C C . ALA A 1 891 ? -12.593 19.914 19.579 1.00 67.06 891 ALA A C 1
ATOM 7145 O O . ALA A 1 891 ? -11.695 19.153 19.949 1.00 67.06 891 ALA A O 1
ATOM 7146 N N . ALA A 1 892 ? -13.861 19.496 19.467 1.00 68.19 892 ALA A N 1
ATOM 7147 C CA . ALA A 1 892 ? -14.274 18.112 19.699 1.00 68.19 892 ALA A CA 1
ATOM 7148 C C . ALA A 1 892 ? -13.763 17.168 18.596 1.00 68.19 892 ALA A C 1
ATOM 7150 O O . ALA A 1 892 ? -13.191 16.121 18.912 1.00 68.19 892 ALA A O 1
ATOM 7151 N N . ALA A 1 893 ? -13.865 17.575 17.327 1.00 71.25 893 ALA A N 1
ATOM 7152 C CA . ALA A 1 893 ? -13.343 16.819 16.190 1.00 71.25 893 ALA A CA 1
ATOM 7153 C C . ALA A 1 893 ? -11.818 16.613 16.280 1.00 71.25 893 ALA A C 1
ATOM 7155 O O . ALA A 1 893 ? -11.339 15.493 16.087 1.00 71.25 893 ALA A O 1
ATOM 7156 N N . LYS A 1 894 ? -11.053 17.643 16.684 1.00 75.81 894 LYS A N 1
ATOM 7157 C CA . LYS A 1 894 ? -9.603 17.517 16.946 1.00 75.81 894 LYS A CA 1
ATOM 7158 C C . LYS A 1 894 ? -9.282 16.432 17.974 1.00 75.81 894 LYS A C 1
ATOM 7160 O O . LYS A 1 894 ? -8.318 15.688 17.812 1.00 75.81 894 LYS A O 1
ATOM 7165 N N . ILE A 1 895 ? -10.063 16.344 19.055 1.00 77.75 895 ILE A N 1
ATOM 7166 C CA . ILE A 1 895 ? -9.868 15.326 20.101 1.00 77.75 895 ILE A CA 1
ATOM 7167 C C . ILE A 1 895 ? -10.144 13.924 19.542 1.00 77.75 895 ILE A C 1
ATOM 7169 O O . ILE A 1 895 ? -9.403 12.987 19.842 1.00 77.75 895 ILE A O 1
ATOM 7173 N N . VAL A 1 896 ? -11.182 13.772 18.715 1.00 76.19 896 VAL A N 1
ATOM 7174 C CA . VAL A 1 896 ? -11.511 12.500 18.056 1.00 76.19 896 VAL A CA 1
ATOM 7175 C C . VAL A 1 896 ? -10.371 12.033 17.150 1.00 76.19 896 VAL A C 1
ATOM 7177 O O . VAL A 1 896 ? -9.947 10.882 17.266 1.00 76.19 896 VAL A O 1
ATOM 7180 N N . GLU A 1 897 ? -9.850 12.917 16.298 1.00 78.88 897 GLU A N 1
ATOM 7181 C CA . GLU A 1 897 ? -8.724 12.613 15.406 1.00 78.88 897 GLU A CA 1
ATOM 7182 C C . GLU A 1 897 ? -7.439 12.317 16.186 1.00 78.88 897 GLU A C 1
ATOM 7184 O O . GLU A 1 897 ? -6.699 11.402 15.835 1.00 78.88 897 GLU A O 1
ATOM 7189 N N . PHE A 1 898 ? -7.203 13.018 17.298 1.00 85.94 898 PHE A N 1
ATOM 7190 C CA . PHE A 1 898 ? -6.046 12.774 18.157 1.00 85.94 898 PHE A CA 1
ATOM 7191 C C . PHE A 1 898 ? -6.053 11.350 18.728 1.00 85.94 898 PHE A C 1
ATOM 7193 O O . PHE A 1 898 ? -5.033 10.663 18.710 1.00 85.94 898 PHE A O 1
ATOM 7200 N N . PHE A 1 899 ? -7.211 10.873 19.195 1.00 85.31 899 PHE A N 1
ATOM 7201 C CA . PHE A 1 899 ? -7.332 9.509 19.707 1.00 85.31 899 PHE A CA 1
ATOM 7202 C C . PHE A 1 899 ? -7.316 8.432 18.623 1.00 85.31 899 PHE A C 1
ATOM 7204 O O . PHE A 1 899 ? -7.017 7.285 18.943 1.00 85.31 899 PHE A O 1
ATOM 7211 N N . ALA A 1 900 ? -7.590 8.768 17.360 1.00 84.25 900 ALA A N 1
ATOM 7212 C CA . ALA A 1 900 ? -7.434 7.827 16.251 1.00 84.25 900 ALA A CA 1
ATOM 7213 C C . ALA A 1 900 ? -5.964 7.423 16.025 1.00 84.25 900 ALA A C 1
ATOM 7215 O O . ALA A 1 900 ? -5.703 6.378 15.437 1.00 84.25 900 ALA A O 1
ATOM 7216 N N . LEU A 1 901 ? -5.009 8.207 16.541 1.00 88.50 901 LEU A N 1
ATOM 7217 C CA . LEU A 1 901 ? -3.579 7.896 16.502 1.00 88.50 901 LEU A CA 1
ATOM 7218 C C . LEU A 1 901 ? -3.134 6.901 17.589 1.00 88.50 901 LEU A C 1
ATOM 7220 O O . LEU A 1 901 ? -1.961 6.530 17.610 1.00 88.50 901 LEU A O 1
ATOM 7224 N N . PHE A 1 902 ? -4.018 6.465 18.495 1.00 91.25 902 PHE A N 1
ATOM 7225 C CA . PHE A 1 902 ? -3.695 5.430 19.483 1.00 91.25 902 PHE A CA 1
ATOM 7226 C C . PHE A 1 902 ? -3.804 4.031 18.850 1.00 91.25 902 PHE A C 1
ATOM 7228 O O . PHE A 1 902 ? -4.778 3.749 18.148 1.00 91.25 902 PHE A O 1
ATOM 7235 N N . PRO A 1 903 ? -2.839 3.127 19.092 1.00 91.38 903 PRO A N 1
ATOM 7236 C CA . PRO A 1 903 ? -2.876 1.786 18.528 1.00 91.38 903 PRO A CA 1
ATOM 7237 C C . PRO A 1 903 ? -4.022 0.962 19.130 1.00 91.38 903 PRO A C 1
ATOM 7239 O O . PRO A 1 903 ? -4.243 0.961 20.336 1.00 91.38 903 PRO A O 1
ATOM 7242 N N . SER A 1 904 ? -4.744 0.216 18.296 1.00 85.50 904 SER A N 1
ATOM 7243 C CA . SER A 1 904 ? -5.769 -0.718 18.778 1.00 85.50 904 SER A CA 1
ATOM 7244 C C . SER A 1 904 ? -5.147 -2.012 19.312 1.00 85.50 904 SER A C 1
ATOM 7246 O O . SER A 1 904 ? -4.078 -2.424 18.863 1.00 85.50 904 SER A O 1
ATOM 7248 N N . ILE A 1 905 ? -5.840 -2.684 20.239 1.00 80.38 905 ILE A N 1
ATOM 7249 C CA . ILE A 1 905 ? -5.430 -4.009 20.730 1.00 80.38 905 ILE A CA 1
ATOM 7250 C C . ILE A 1 905 ? -5.358 -4.974 19.531 1.00 80.38 905 ILE A C 1
ATOM 7252 O O . ILE A 1 905 ? -6.340 -5.068 18.781 1.00 80.38 905 ILE A O 1
ATOM 7256 N N . PRO A 1 906 ? -4.240 -5.696 19.332 1.00 74.75 906 PRO A N 1
ATOM 7257 C CA . PRO A 1 906 ? -4.126 -6.677 18.262 1.00 74.75 906 PRO A CA 1
ATOM 7258 C C . PRO A 1 906 ? -5.230 -7.735 18.355 1.00 74.75 906 PRO A C 1
ATOM 7260 O O . PRO A 1 906 ? -5.549 -8.229 19.432 1.00 74.75 906 PRO A O 1
ATOM 7263 N N . LYS A 1 907 ? -5.805 -8.122 17.211 1.00 67.94 907 LYS A N 1
ATOM 7264 C CA . LYS A 1 907 ? -6.868 -9.146 17.156 1.00 67.94 907 LYS A CA 1
ATOM 7265 C C . LYS A 1 907 ? -6.374 -10.551 17.526 1.00 67.94 907 LYS A C 1
ATOM 7267 O O . LYS A 1 907 ? -7.184 -11.413 17.850 1.00 67.94 907 LYS A O 1
ATOM 7272 N N . THR A 1 908 ? -5.066 -10.777 17.445 1.00 57.38 908 THR A N 1
ATOM 7273 C CA . THR A 1 908 ? -4.392 -12.050 17.718 1.00 57.38 908 THR A CA 1
ATOM 7274 C C . THR A 1 908 ? -3.175 -11.794 18.599 1.00 57.38 908 THR A C 1
ATOM 7276 O O . THR A 1 908 ? -2.364 -10.929 18.267 1.00 57.38 908 THR A O 1
ATOM 7279 N N . GLU A 1 909 ? -3.001 -12.575 19.666 1.00 55.56 909 GLU A N 1
ATOM 7280 C CA . GLU A 1 909 ? -1.841 -12.459 20.567 1.00 55.56 909 GLU A CA 1
ATOM 7281 C C . GLU A 1 909 ? -0.503 -12.650 19.823 1.00 55.56 909 GLU A C 1
ATOM 7283 O O . GLU A 1 909 ? 0.476 -11.980 20.139 1.00 55.56 909 GLU A O 1
ATOM 7288 N N . SER A 1 910 ? -0.491 -13.450 18.748 1.00 58.50 910 SER A N 1
ATOM 7289 C CA . SER A 1 910 ? 0.674 -13.737 17.895 1.00 58.50 910 SER A CA 1
ATOM 7290 C C . SER A 1 910 ? 1.037 -12.644 16.874 1.00 58.50 910 SER A C 1
ATOM 7292 O O . SER A 1 910 ? 1.774 -12.918 15.930 1.00 58.50 910 SER A O 1
ATOM 7294 N N . SER A 1 911 ? 0.486 -11.431 16.976 1.00 78.50 911 SER A N 1
ATOM 7295 C CA . SER A 1 911 ? 0.870 -10.337 16.074 1.00 78.50 911 SER A CA 1
ATOM 7296 C C . SER A 1 911 ? 2.300 -9.871 16.360 1.00 78.50 911 SER A C 1
ATOM 7298 O O . SER A 1 911 ? 2.648 -9.613 17.512 1.00 78.50 911 SER A O 1
ATOM 7300 N N . PHE A 1 912 ? 3.104 -9.661 15.310 1.00 85.38 912 PHE A N 1
ATOM 7301 C CA . PHE A 1 912 ? 4.444 -9.062 15.417 1.00 85.38 912 PHE A CA 1
ATOM 7302 C C . PHE A 1 912 ? 4.423 -7.721 16.172 1.00 85.38 912 PHE A C 1
ATOM 7304 O O . PHE A 1 912 ? 5.367 -7.378 16.878 1.00 85.38 912 PHE A O 1
ATOM 7311 N N . TRP A 1 913 ? 3.322 -6.968 16.059 1.00 90.06 913 TRP A N 1
ATOM 7312 C CA . TRP A 1 913 ? 3.158 -5.657 16.690 1.00 90.06 913 TRP A CA 1
ATOM 7313 C C . TRP A 1 913 ? 2.659 -5.717 18.137 1.00 90.06 913 TRP A C 1
ATOM 7315 O O . TRP A 1 913 ? 2.654 -4.677 18.794 1.00 90.06 913 TRP A O 1
ATOM 7325 N N . SER A 1 914 ? 2.262 -6.885 18.659 1.00 90.12 914 SER A N 1
ATOM 7326 C CA . SER A 1 914 ? 1.779 -7.012 20.045 1.00 90.12 914 SER A CA 1
ATOM 7327 C C . SER A 1 914 ? 2.749 -6.415 21.074 1.00 90.12 914 SER A C 1
ATOM 7329 O O . SER A 1 914 ? 2.290 -5.603 21.880 1.00 90.12 914 SER A O 1
ATOM 7331 N N . PRO A 1 915 ? 4.073 -6.685 21.013 1.00 92.06 915 PRO A N 1
ATOM 7332 C CA . PRO A 1 915 ? 5.028 -6.087 21.945 1.00 92.06 915 PRO A CA 1
ATOM 7333 C C . PRO A 1 915 ? 5.080 -4.557 21.854 1.00 92.06 915 PRO A C 1
ATOM 7335 O O . PRO A 1 915 ? 5.204 -3.886 22.873 1.00 92.06 915 PRO A O 1
ATOM 7338 N N . LEU A 1 916 ? 4.951 -3.986 20.648 1.00 94.44 916 LEU A N 1
ATOM 7339 C CA . LEU A 1 916 ? 4.931 -2.532 20.456 1.00 94.44 916 LEU A CA 1
ATOM 7340 C C . LEU A 1 916 ? 3.681 -1.900 21.082 1.00 94.44 916 LEU A C 1
ATOM 7342 O O . LEU A 1 916 ? 3.793 -0.879 21.755 1.00 94.44 916 LEU A O 1
ATOM 7346 N N . VAL A 1 917 ? 2.499 -2.487 20.857 1.00 94.12 917 VAL A N 1
ATOM 7347 C CA . VAL A 1 917 ? 1.230 -1.960 21.390 1.00 94.12 917 VAL A CA 1
ATOM 7348 C C . VAL A 1 917 ? 1.198 -2.055 22.913 1.00 94.12 917 VAL A C 1
ATOM 7350 O O . VAL A 1 917 ? 0.828 -1.090 23.580 1.00 94.12 917 VAL A O 1
ATOM 7353 N N . GLU A 1 918 ? 1.631 -3.186 23.467 1.00 93.56 918 GLU A N 1
ATOM 7354 C CA . GLU A 1 918 ? 1.752 -3.365 24.912 1.00 93.56 918 GLU A CA 1
ATOM 7355 C C . GLU A 1 918 ? 2.724 -2.346 25.517 1.00 93.56 918 GLU A C 1
ATOM 7357 O O . GLU A 1 918 ? 2.344 -1.608 26.427 1.00 93.56 918 GLU A O 1
ATOM 7362 N N . ALA A 1 919 ? 3.943 -2.239 24.974 1.00 94.31 919 ALA A N 1
ATOM 7363 C CA . ALA A 1 919 ? 4.936 -1.281 25.452 1.00 94.31 919 ALA A CA 1
ATOM 7364 C C . ALA A 1 919 ? 4.443 0.166 25.333 1.00 94.31 919 ALA A C 1
ATOM 7366 O O . ALA A 1 919 ? 4.620 0.944 26.264 1.00 94.31 919 ALA A O 1
ATOM 7367 N N . PHE A 1 920 ? 3.753 0.522 24.246 1.00 95.62 920 PHE A N 1
ATOM 7368 C CA . PHE A 1 920 ? 3.135 1.838 24.091 1.00 95.62 920 PHE A CA 1
ATOM 7369 C C . PHE A 1 920 ? 2.170 2.151 25.245 1.00 95.62 920 PHE A C 1
ATOM 7371 O O . PHE A 1 920 ? 2.277 3.207 25.867 1.00 95.62 920 PHE A O 1
ATOM 7378 N N . TYR A 1 921 ? 1.243 1.244 25.571 1.00 92.75 921 TYR A N 1
ATOM 7379 C CA . TYR A 1 921 ? 0.293 1.487 26.659 1.00 92.75 921 TYR A CA 1
ATOM 7380 C C . TYR A 1 921 ? 0.966 1.467 28.033 1.00 92.75 921 TYR A C 1
ATOM 7382 O O . TYR A 1 921 ? 0.599 2.280 28.882 1.00 92.75 921 TYR A O 1
ATOM 7390 N N . GLN A 1 922 ? 1.982 0.626 28.247 1.00 91.19 922 GLN A N 1
ATOM 7391 C CA . GLN A 1 922 ? 2.797 0.678 29.464 1.00 91.19 922 GLN A CA 1
ATOM 7392 C C . GLN A 1 922 ? 3.497 2.032 29.619 1.00 91.19 922 GLN A C 1
ATOM 7394 O O . GLN A 1 922 ? 3.459 2.609 30.703 1.00 91.19 922 GLN A O 1
ATOM 7399 N N . GLU A 1 923 ? 4.076 2.580 28.550 1.00 91.00 923 GLU A N 1
ATOM 7400 C CA . GLU A 1 923 ? 4.683 3.915 28.561 1.00 91.00 923 GLU A CA 1
ATOM 7401 C C . GLU A 1 923 ? 3.648 5.008 28.872 1.00 91.00 923 GLU A C 1
ATOM 7403 O O . GLU A 1 923 ? 3.921 5.914 29.656 1.00 91.00 923 GLU A O 1
ATOM 7408 N N . VAL A 1 924 ? 2.423 4.903 28.343 1.00 89.88 924 VAL A N 1
ATOM 7409 C CA . VAL A 1 924 ? 1.327 5.841 28.655 1.00 89.88 924 VAL A CA 1
ATOM 7410 C C . VAL A 1 924 ? 0.862 5.745 30.118 1.00 89.88 924 VAL A C 1
ATOM 7412 O O . VAL A 1 924 ? 0.512 6.766 30.709 1.00 89.88 924 VAL A O 1
ATOM 7415 N N . ILE A 1 925 ? 0.829 4.541 30.701 1.00 86.50 925 ILE A N 1
ATOM 7416 C CA . ILE A 1 925 ? 0.336 4.276 32.069 1.00 86.50 925 ILE A CA 1
ATOM 7417 C C . ILE A 1 925 ? 1.390 4.595 33.137 1.00 86.50 925 ILE A C 1
ATOM 7419 O O . ILE A 1 925 ? 1.067 5.098 34.216 1.00 86.50 925 ILE A O 1
ATOM 7423 N N . ASN A 1 926 ? 2.644 4.238 32.871 1.00 83.50 926 ASN A N 1
ATOM 7424 C CA . ASN A 1 926 ? 3.753 4.440 33.802 1.00 83.50 926 ASN A CA 1
ATOM 7425 C C . ASN A 1 926 ? 4.350 5.847 33.658 1.00 83.50 926 ASN A C 1
ATOM 7427 O O . ASN A 1 926 ? 4.973 6.370 34.586 1.00 83.50 926 ASN A O 1
ATOM 7431 N N . GLY A 1 927 ? 4.142 6.470 32.503 1.00 75.94 927 GLY A N 1
ATOM 7432 C CA . GLY A 1 927 ? 4.619 7.797 32.186 1.00 75.94 927 GLY A CA 1
ATOM 7433 C C . GLY A 1 927 ? 3.823 8.936 32.837 1.00 75.94 927 GLY A C 1
ATOM 7434 O O . GLY A 1 927 ? 2.716 8.785 33.350 1.00 75.94 927 GLY A O 1
ATOM 7435 N N . ARG A 1 928 ? 4.418 10.135 32.838 1.00 74.00 928 ARG A N 1
ATOM 7436 C CA . ARG A 1 928 ? 3.801 11.374 33.364 1.00 74.00 928 ARG A CA 1
ATOM 7437 C C . ARG A 1 928 ? 3.235 12.270 32.258 1.00 74.00 928 ARG A C 1
ATOM 7439 O O . ARG A 1 928 ? 2.887 13.424 32.512 1.00 74.00 928 ARG A O 1
ATOM 7446 N N . GLN A 1 929 ? 3.170 11.768 31.028 1.00 81.19 929 GLN A N 1
ATOM 7447 C CA . GLN A 1 929 ? 2.741 12.518 29.857 1.00 81.19 929 GLN A CA 1
ATOM 7448 C C . GLN A 1 929 ? 1.247 12.821 29.963 1.00 81.19 929 GLN A C 1
ATOM 7450 O O . GLN A 1 929 ? 0.399 11.934 30.069 1.00 81.19 929 GLN A O 1
ATOM 7455 N N . ALA A 1 930 ? 0.909 14.108 29.930 1.00 84.62 930 ALA A N 1
ATOM 7456 C CA . ALA A 1 930 ? -0.471 14.560 30.004 1.00 84.62 930 ALA A CA 1
ATOM 7457 C C . ALA A 1 930 ? -1.172 14.392 28.643 1.00 84.62 930 ALA A C 1
ATOM 7459 O O . ALA A 1 930 ? -1.292 15.362 27.895 1.00 84.62 930 ALA A O 1
ATOM 7460 N N . LEU A 1 931 ? -1.547 13.165 28.275 1.00 86.44 931 LEU A N 1
ATOM 7461 C CA . LEU A 1 931 ? -2.127 12.821 26.966 1.00 86.44 931 LEU A CA 1
ATOM 7462 C C . LEU A 1 931 ? -3.658 12.784 26.942 1.00 86.44 931 LEU A C 1
ATOM 7464 O O . LEU A 1 931 ? -4.234 12.626 25.873 1.00 86.44 931 LEU A O 1
ATOM 7468 N N . PHE A 1 932 ? -4.331 12.948 28.081 1.00 84.25 932 PHE A N 1
ATOM 7469 C CA . PHE A 1 932 ? -5.781 12.777 28.164 1.00 84.25 932 PHE A CA 1
ATOM 7470 C C . PHE A 1 932 ? -6.494 14.105 28.434 1.00 84.25 932 PHE A C 1
ATOM 7472 O O . PHE A 1 932 ? -6.191 14.746 29.444 1.00 84.25 932 PHE A O 1
ATOM 7479 N N . PRO A 1 933 ? -7.441 14.533 27.580 1.00 79.62 933 PRO A N 1
ATOM 7480 C CA . PRO A 1 933 ? -8.193 15.757 27.780 1.00 79.62 933 PRO A CA 1
ATOM 7481 C C . PRO A 1 933 ? -9.249 15.566 28.875 1.00 79.62 933 PRO A C 1
ATOM 7483 O O . PRO A 1 933 ? -9.957 14.557 28.935 1.00 79.62 933 PRO A O 1
ATOM 7486 N N . VAL A 1 934 ? -9.358 16.573 29.734 1.00 72.62 934 VAL A N 1
ATOM 7487 C CA . VAL A 1 934 ? -10.250 16.649 30.887 1.00 72.62 934 VAL A CA 1
ATOM 7488 C C . VAL A 1 934 ? -11.110 17.896 30.769 1.00 72.62 934 VAL A C 1
ATOM 7490 O O . VAL A 1 934 ? -10.602 19.003 30.577 1.00 72.62 934 VAL A O 1
ATOM 7493 N N . THR A 1 935 ? -12.417 17.724 30.953 1.00 63.28 935 THR A N 1
ATOM 7494 C CA . THR A 1 935 ? -13.363 18.842 31.061 1.00 63.28 935 THR A CA 1
ATOM 7495 C C . THR A 1 935 ? -13.726 19.117 32.515 1.00 63.28 935 THR A C 1
ATOM 7497 O O . THR A 1 935 ? -14.074 18.179 33.234 1.00 63.28 935 THR A O 1
ATOM 7500 N N . ARG A 1 936 ? -13.708 20.390 32.929 1.00 58.75 936 ARG A N 1
ATOM 7501 C CA . ARG A 1 936 ? -14.180 20.866 34.244 1.00 58.75 936 ARG A CA 1
ATOM 7502 C C . ARG A 1 936 ? -15.297 21.901 34.070 1.00 58.75 936 ARG A C 1
ATOM 7504 O O . ARG A 1 936 ? -15.416 22.492 33.001 1.00 58.75 936 ARG A O 1
ATOM 7511 N N . ALA A 1 937 ? -16.113 22.115 35.106 1.00 54.22 937 ALA A N 1
ATOM 7512 C CA . ALA A 1 937 ? -17.161 23.146 35.096 1.00 54.22 937 ALA A CA 1
ATOM 7513 C C . ALA A 1 937 ? -16.612 24.583 35.192 1.00 54.22 937 ALA A C 1
ATOM 7515 O O . ALA A 1 937 ? -17.260 25.516 34.734 1.00 54.22 937 ALA A O 1
ATOM 7516 N N . ASP A 1 938 ? -15.438 24.765 35.802 1.00 50.62 938 ASP A N 1
ATOM 7517 C CA . ASP A 1 938 ? -14.884 26.070 36.190 1.00 50.62 938 ASP A CA 1
ATOM 7518 C C . ASP A 1 938 ? -13.962 26.707 35.137 1.00 50.62 938 ASP A C 1
ATOM 7520 O O . ASP A 1 938 ? -13.553 27.857 35.289 1.00 50.62 938 ASP A O 1
ATOM 7524 N N . THR A 1 939 ? -13.615 25.977 34.073 1.00 52.31 939 THR A N 1
ATOM 7525 C CA . THR A 1 939 ? -12.602 26.398 33.099 1.00 52.31 939 THR A CA 1
ATOM 7526 C C . THR A 1 939 ? -13.070 26.174 31.654 1.00 52.31 939 THR A C 1
ATOM 7528 O O . THR A 1 939 ? -13.301 25.035 31.253 1.00 52.31 939 THR A O 1
ATOM 7531 N N . PRO A 1 940 ? -13.163 27.229 30.818 1.00 51.47 940 PRO A N 1
ATOM 7532 C CA . PRO A 1 940 ? -13.543 27.128 29.402 1.00 51.47 940 PRO A CA 1
ATOM 7533 C C . PRO A 1 940 ? -12.382 26.630 28.508 1.00 51.47 940 PRO A C 1
ATOM 7535 O O . PRO A 1 940 ? -12.154 27.129 27.405 1.00 51.47 940 PRO A O 1
ATOM 7538 N N . GLY A 1 941 ? -11.565 25.692 28.992 1.00 59.16 941 GLY A N 1
ATOM 7539 C CA . GLY A 1 941 ? -10.405 25.159 28.275 1.00 59.16 941 GLY A CA 1
ATOM 7540 C C . GLY A 1 941 ? -10.200 23.672 28.543 1.00 59.16 941 GLY A C 1
ATOM 7541 O O . GLY A 1 941 ? -10.489 23.188 29.634 1.00 59.16 941 GLY A O 1
ATOM 7542 N N . VAL A 1 942 ? -9.695 22.950 27.541 1.00 66.12 942 VAL A N 1
ATOM 7543 C CA . VAL A 1 942 ? -9.317 21.538 27.676 1.00 66.12 942 VAL A CA 1
ATOM 7544 C C . VAL A 1 942 ? -8.046 21.453 28.518 1.00 66.12 942 VAL A C 1
ATOM 7546 O O . VAL A 1 942 ? -6.993 21.952 28.119 1.00 66.12 942 VAL A O 1
ATOM 7549 N N . ILE A 1 943 ? -8.139 20.831 29.693 1.00 71.94 943 ILE A N 1
ATOM 7550 C CA . ILE A 1 943 ? -6.981 20.562 30.552 1.00 71.94 943 ILE A CA 1
ATOM 7551 C C . ILE A 1 943 ? -6.481 19.163 30.227 1.00 71.94 943 ILE A C 1
ATOM 7553 O O . ILE A 1 943 ? -7.276 18.239 30.132 1.00 71.94 943 ILE A O 1
ATOM 7557 N N . TRP A 1 944 ? -5.175 18.976 30.096 1.00 79.12 944 TRP A N 1
ATOM 7558 C CA . TRP A 1 944 ? -4.607 17.661 29.816 1.00 79.12 944 TRP A CA 1
ATOM 7559 C C . TRP A 1 944 ? -4.075 17.011 31.095 1.00 79.12 944 TRP A C 1
ATOM 7561 O O . TRP A 1 944 ? -3.481 17.681 31.940 1.00 79.12 944 TRP A O 1
ATOM 7571 N N . THR A 1 945 ? -4.275 15.703 31.248 1.00 76.31 945 THR A N 1
ATOM 7572 C CA . THR A 1 945 ? -3.838 14.927 32.415 1.00 76.31 945 THR A CA 1
ATOM 7573 C C . THR A 1 945 ? -3.154 13.622 32.010 1.00 76.31 945 THR A C 1
ATOM 7575 O O . THR A 1 945 ? -3.314 13.157 30.880 1.00 76.31 945 THR A O 1
ATOM 7578 N N . SER A 1 946 ? -2.349 13.064 32.916 1.00 76.88 946 SER A N 1
ATOM 7579 C CA . SER A 1 946 ? -1.704 11.756 32.769 1.00 76.88 946 SER A CA 1
ATOM 7580 C C . SER A 1 946 ? -2.503 10.684 33.513 1.00 76.88 946 SER A C 1
ATOM 7582 O O . SER A 1 946 ? -3.227 10.984 34.464 1.00 76.88 946 SER A O 1
ATOM 7584 N N . ILE A 1 947 ? -2.345 9.426 33.112 1.00 72.75 947 ILE A N 1
ATOM 7585 C CA . ILE A 1 947 ? -2.859 8.270 33.854 1.00 72.75 947 ILE A CA 1
ATOM 7586 C C . ILE A 1 947 ? -1.714 7.811 34.756 1.00 72.75 947 ILE A C 1
ATOM 7588 O O . ILE A 1 947 ? -0.656 7.496 34.240 1.00 72.75 947 ILE A O 1
ATOM 7592 N N . VAL A 1 948 ? -1.863 7.841 36.086 1.00 59.84 948 VAL A N 1
ATOM 7593 C CA . VAL A 1 948 ? -0.773 7.463 37.013 1.00 59.84 948 VAL A CA 1
ATOM 7594 C C . VAL A 1 948 ? -1.227 6.342 37.941 1.00 59.84 948 VAL A C 1
ATOM 7596 O O . VAL A 1 948 ? -2.200 6.491 38.682 1.00 59.84 948 VAL A O 1
ATOM 7599 N N . LYS A 1 949 ? -0.468 5.241 37.942 1.00 53.03 949 LYS A N 1
ATOM 7600 C CA . LYS A 1 949 ? -0.742 3.978 38.654 1.00 53.03 949 LYS A CA 1
ATOM 7601 C C . LYS A 1 949 ? -0.895 4.126 40.181 1.00 53.03 949 LYS A C 1
ATOM 7603 O O . LYS A 1 949 ? -1.693 3.419 40.808 1.00 53.03 949 LYS A O 1
ATOM 7608 N N . GLU A 1 950 ? -0.182 5.070 40.804 1.00 46.56 950 GLU A N 1
ATOM 7609 C CA . GLU A 1 950 ? -0.006 5.058 42.265 1.00 46.56 950 GLU A CA 1
ATOM 7610 C C . GLU A 1 950 ? -0.710 6.165 43.065 1.00 46.56 950 GLU A C 1
ATOM 7612 O O . GLU A 1 950 ? -1.065 5.888 44.209 1.00 46.56 950 GLU A O 1
ATOM 7617 N N . LYS A 1 951 ? -1.001 7.367 42.531 1.00 44.41 951 LYS A N 1
ATOM 7618 C CA . LYS A 1 951 ? -1.551 8.466 43.371 1.00 44.41 951 LYS A CA 1
ATOM 7619 C C . LYS A 1 951 ? -2.541 9.461 42.741 1.00 44.41 951 LYS A C 1
ATOM 7621 O O . LYS A 1 951 ? -2.712 10.547 43.288 1.00 44.41 951 LYS A O 1
ATOM 7626 N N . SER A 1 952 ? -3.275 9.141 41.675 1.00 42.44 952 SER A N 1
ATOM 7627 C CA . SER A 1 952 ? -4.302 10.092 41.208 1.00 42.44 952 SER A CA 1
ATOM 7628 C C . SER A 1 952 ? -5.499 9.458 40.506 1.00 42.44 952 SER A C 1
ATOM 7630 O O . SER A 1 952 ? -5.351 8.949 39.406 1.00 42.44 952 SER A O 1
ATOM 7632 N N . PHE A 1 953 ? -6.659 9.613 41.163 1.00 47.56 953 PHE A N 1
ATOM 7633 C CA . PHE A 1 953 ? -8.036 9.743 40.656 1.00 47.56 953 PHE A CA 1
ATOM 7634 C C . PHE A 1 953 ? -8.574 8.686 39.671 1.00 47.56 953 PHE A C 1
ATOM 7636 O O . PHE A 1 953 ? -8.009 8.451 38.609 1.00 47.56 953 PHE A O 1
ATOM 7643 N N . ALA A 1 954 ? -9.752 8.131 39.979 1.00 50.41 954 ALA A N 1
ATOM 7644 C CA . ALA A 1 954 ? -10.554 7.351 39.039 1.00 50.41 954 ALA A CA 1
ATOM 7645 C C . ALA A 1 954 ? -11.037 8.279 37.910 1.00 50.41 954 ALA A C 1
ATOM 7647 O O . ALA A 1 954 ? -12.068 8.937 38.024 1.00 50.41 954 ALA A O 1
ATOM 7648 N N . GLY A 1 955 ? -10.243 8.414 36.846 1.00 53.19 955 GLY A N 1
ATOM 7649 C CA . GLY A 1 955 ? -10.672 9.108 35.637 1.00 53.19 955 GLY A CA 1
ATOM 7650 C C . GLY A 1 955 ? -11.899 8.394 35.086 1.00 53.19 955 GLY A C 1
ATOM 7651 O O . GLY A 1 955 ? -11.825 7.206 34.774 1.00 53.19 955 GLY A O 1
ATOM 7652 N N . TYR A 1 956 ? -13.021 9.106 35.011 1.00 56.97 956 TYR A N 1
ATOM 7653 C CA . TYR A 1 956 ? -14.246 8.584 34.423 1.00 56.97 956 TYR A CA 1
ATOM 7654 C C . TYR A 1 956 ? -14.172 8.780 32.916 1.00 56.97 956 TYR A C 1
ATOM 7656 O O . TYR A 1 956 ? -14.161 9.917 32.439 1.00 56.97 956 TYR A O 1
ATOM 7664 N N . PHE A 1 957 ? -14.083 7.676 32.181 1.00 60.91 957 PHE A N 1
ATOM 7665 C CA . PHE A 1 957 ? -14.045 7.691 30.725 1.00 60.91 957 PHE A CA 1
ATOM 7666 C C . PHE A 1 957 ? -15.459 7.844 30.170 1.00 60.91 957 PHE A C 1
ATOM 7668 O O . PHE A 1 957 ? -16.375 7.130 30.586 1.00 60.91 957 PHE A O 1
ATOM 7675 N N . ARG A 1 958 ? -15.641 8.775 29.228 1.00 59.59 958 ARG A N 1
ATOM 7676 C CA . ARG A 1 958 ? -16.910 8.988 28.519 1.00 59.59 958 ARG A CA 1
ATOM 7677 C C . ARG A 1 958 ? -16.713 8.927 27.006 1.00 59.59 958 ARG A C 1
ATOM 7679 O O . ARG A 1 958 ? -15.772 9.512 26.473 1.00 59.59 958 ARG A O 1
ATOM 7686 N N . ARG A 1 959 ? -17.683 8.318 26.316 1.00 54.00 959 ARG A N 1
ATOM 7687 C CA . ARG A 1 959 ? -17.820 8.363 24.854 1.00 54.00 959 ARG A CA 1
ATOM 7688 C C . ARG A 1 959 ? -18.071 9.812 24.368 1.00 54.00 959 ARG A C 1
ATOM 7690 O O . ARG A 1 959 ? -19.023 10.443 24.842 1.00 54.00 959 ARG A O 1
ATOM 7697 N N . PRO A 1 960 ? -17.267 10.358 23.435 1.00 46.81 960 PRO A N 1
ATOM 7698 C CA . PRO A 1 960 ? -17.533 11.674 22.852 1.00 46.81 960 PRO A CA 1
ATOM 7699 C C . PRO A 1 960 ? -18.911 11.713 22.150 1.00 46.81 960 PRO A C 1
ATOM 7701 O O . PRO A 1 960 ? -19.331 10.684 21.615 1.00 46.81 960 PRO A O 1
ATOM 7704 N N . PRO A 1 961 ? -19.620 12.860 22.119 1.00 39.88 961 PRO A N 1
ATOM 7705 C CA . PRO A 1 961 ? -20.967 12.970 21.531 1.00 39.88 961 PRO A CA 1
ATOM 7706 C C . PRO A 1 961 ? -21.043 12.537 20.054 1.00 39.88 961 PRO A C 1
ATOM 7708 O O . PRO A 1 961 ? -22.037 11.957 19.616 1.00 39.88 961 PRO A O 1
ATOM 7711 N N . GLU A 1 962 ? -19.963 12.770 19.306 1.00 40.91 962 GLU A N 1
ATOM 7712 C CA . GLU A 1 962 ? -19.823 12.467 17.874 1.00 40.91 962 GLU A CA 1
ATOM 7713 C C . GLU A 1 962 ? -19.570 10.974 17.588 1.00 40.91 962 GLU A C 1
ATOM 7715 O O . GLU A 1 962 ? -19.702 10.526 16.456 1.00 40.91 962 GLU A O 1
ATOM 7720 N N . TYR A 1 963 ? -19.298 10.170 18.626 1.00 38.00 963 TYR A N 1
ATOM 7721 C CA . TYR A 1 963 ? -19.251 8.703 18.560 1.00 38.00 963 TYR A CA 1
ATOM 7722 C C . TYR A 1 963 ? -20.621 8.057 18.837 1.00 38.00 963 TYR A C 1
ATOM 7724 O O . TYR A 1 963 ? -20.711 6.901 19.265 1.00 38.00 963 TYR A O 1
ATOM 7732 N N . SER A 1 964 ? -21.717 8.778 18.587 1.00 32.19 964 SER A N 1
ATOM 7733 C CA . SER A 1 964 ? -23.022 8.149 18.379 1.00 32.19 964 SER A CA 1
ATOM 7734 C C . SER A 1 964 ? -22.956 7.343 17.074 1.00 32.19 964 SER A C 1
ATOM 7736 O O . SER A 1 964 ? -23.166 7.853 15.984 1.00 32.19 964 SER A O 1
ATOM 7738 N N . SER A 1 965 ? -22.543 6.082 17.220 1.00 28.23 965 SER A N 1
ATOM 7739 C CA . SER A 1 965 ? -22.291 5.080 16.178 1.00 28.23 965 SER A CA 1
ATOM 7740 C C . SER A 1 965 ? -23.145 5.245 14.909 1.00 28.23 965 SER A C 1
ATOM 7742 O O . SER A 1 965 ? -24.374 5.272 15.019 1.00 28.23 965 SER A O 1
ATOM 7744 N N . PRO A 1 966 ? -22.560 5.175 13.697 1.00 31.56 966 PRO A N 1
ATOM 7745 C CA . PRO A 1 966 ? -23.300 4.658 12.563 1.00 31.56 966 PRO A CA 1
ATOM 7746 C C . PRO A 1 966 ? -23.529 3.166 12.840 1.00 31.56 966 PRO A C 1
ATOM 7748 O O . PRO A 1 966 ? -22.606 2.364 12.800 1.00 31.56 966 PRO A O 1
ATOM 7751 N N . VAL A 1 967 ? -24.754 2.837 13.253 1.00 32.69 967 VAL A N 1
ATOM 7752 C CA . VAL A 1 967 ? -25.374 1.500 13.229 1.00 32.69 967 VAL A CA 1
ATOM 7753 C C . VAL A 1 967 ? -24.520 0.352 13.811 1.00 32.69 967 VAL A C 1
ATOM 7755 O O . VAL A 1 967 ? -23.880 -0.408 13.093 1.00 32.69 967 VAL A O 1
ATOM 7758 N N . LEU A 1 968 ? -24.601 0.166 15.133 1.00 27.08 968 LEU A N 1
ATOM 7759 C CA . LEU A 1 968 ? -24.441 -1.144 15.787 1.00 27.08 968 LEU A CA 1
ATOM 7760 C C . LEU A 1 968 ? -25.843 -1.730 16.068 1.00 27.08 968 LEU A C 1
ATOM 7762 O O . LEU A 1 968 ? -26.762 -0.947 16.335 1.00 27.08 968 LEU A O 1
ATOM 7766 N N . PRO A 1 969 ? -26.049 -3.062 16.028 1.00 31.20 969 PRO A N 1
ATOM 7767 C CA . PRO A 1 969 ? -27.363 -3.655 16.240 1.00 31.20 969 PRO A CA 1
ATOM 7768 C C . PRO A 1 969 ? -27.807 -3.526 17.700 1.00 31.20 969 PRO A C 1
ATOM 7770 O O . PRO A 1 969 ? -27.000 -3.538 18.628 1.00 31.20 969 PRO A O 1
ATOM 7773 N N . TYR A 1 970 ? -29.116 -3.390 17.872 1.00 27.67 970 TYR A N 1
ATOM 7774 C CA . TYR A 1 970 ? -29.819 -3.145 19.125 1.00 27.67 970 TYR A CA 1
ATOM 7775 C C . TYR A 1 970 ? -29.394 -4.060 20.287 1.00 27.67 970 TYR A C 1
ATOM 7777 O O . TYR A 1 970 ? -29.547 -5.279 20.234 1.00 27.67 970 TYR A O 1
ATOM 7785 N N . TYR A 1 971 ? -28.980 -3.420 21.384 1.00 26.70 971 TYR A N 1
ATOM 7786 C CA . TYR A 1 971 ? -29.116 -3.940 22.742 1.00 26.70 971 TYR A CA 1
ATOM 7787 C C . TYR A 1 971 ? -30.586 -4.291 23.035 1.00 26.70 971 TYR A C 1
ATOM 7789 O O . TYR A 1 971 ? -31.508 -3.670 22.498 1.00 26.70 971 TYR A O 1
ATOM 7797 N N . SER A 1 972 ? -30.787 -5.284 23.904 1.00 27.14 972 SER A N 1
ATOM 7798 C CA . SER A 1 972 ? -32.083 -5.745 24.415 1.00 27.14 972 SER A CA 1
ATOM 7799 C C . SER A 1 972 ? -33.045 -4.599 24.751 1.00 27.14 972 SER A C 1
ATOM 7801 O O . SER A 1 972 ? -32.642 -3.610 25.364 1.00 27.14 972 SER A O 1
ATOM 7803 N N . GLN A 1 973 ? -34.327 -4.781 24.427 1.00 28.81 973 GLN A N 1
ATOM 7804 C CA . GLN A 1 973 ? -35.444 -3.843 24.631 1.00 28.81 973 GLN A CA 1
ATOM 7805 C C . GLN A 1 973 ? -35.784 -3.478 26.100 1.00 28.81 973 GLN A C 1
ATOM 7807 O O . GLN A 1 973 ? -36.903 -3.063 26.365 1.00 28.81 973 GLN A O 1
ATOM 7812 N N . ASN A 1 974 ? -34.837 -3.535 27.041 1.00 28.11 974 ASN A N 1
ATOM 7813 C CA . ASN A 1 974 ? -35.039 -3.068 28.421 1.00 28.11 974 ASN A CA 1
ATOM 7814 C C . ASN A 1 974 ? -34.223 -1.819 28.810 1.00 28.11 974 ASN A C 1
ATOM 7816 O O . ASN A 1 974 ? -34.349 -1.357 29.933 1.00 28.11 974 ASN A O 1
ATOM 7820 N N . ASP A 1 975 ? -33.425 -1.221 27.918 1.00 31.38 975 ASP A N 1
ATOM 7821 C CA . ASP A 1 975 ? -32.577 -0.058 28.266 1.00 31.38 975 ASP A CA 1
ATOM 7822 C C . ASP A 1 975 ? -33.224 1.309 27.928 1.00 31.38 975 ASP A C 1
ATOM 7824 O O . ASP A 1 975 ? -32.544 2.290 27.613 1.00 31.38 975 ASP A O 1
ATOM 7828 N N . THR A 1 976 ? -34.558 1.409 28.000 1.00 30.28 976 THR A N 1
ATOM 7829 C CA . THR A 1 976 ? -35.266 2.705 27.945 1.00 30.28 976 THR A CA 1
ATOM 7830 C C . THR A 1 976 ? -35.001 3.588 29.171 1.00 30.28 976 THR A C 1
ATOM 7832 O O . THR A 1 976 ? -35.198 4.796 29.081 1.00 30.28 976 THR A O 1
ATOM 7835 N N . GLU A 1 977 ? -34.455 3.042 30.262 1.00 32.84 977 GLU A N 1
ATOM 7836 C CA . GLU A 1 977 ? -34.050 3.808 31.454 1.00 32.84 977 GLU A CA 1
ATOM 7837 C C . GLU A 1 977 ? -32.713 4.571 31.301 1.00 32.84 977 GLU A C 1
ATOM 7839 O O . GLU A 1 977 ? -32.482 5.535 32.024 1.00 32.84 977 GLU A O 1
ATOM 7844 N N . LYS A 1 978 ? -31.831 4.232 30.342 1.00 39.75 978 LYS A N 1
ATOM 7845 C CA . LYS A 1 978 ? -30.464 4.814 30.279 1.00 39.75 978 LYS A CA 1
ATOM 7846 C C . LYS A 1 978 ? -30.258 6.007 29.346 1.00 39.75 978 LYS A C 1
ATOM 7848 O O . LYS A 1 978 ? -29.222 6.663 29.415 1.00 39.75 978 LYS A O 1
ATOM 7853 N N . ARG A 1 979 ? -31.196 6.323 28.446 1.00 34.25 979 ARG A N 1
ATOM 7854 C CA . ARG A 1 979 ? -30.985 7.401 27.450 1.00 34.25 979 ARG A CA 1
ATOM 7855 C C . ARG A 1 979 ? -31.311 8.811 27.958 1.00 34.25 979 ARG A C 1
ATOM 7857 O O . ARG A 1 979 ? -30.926 9.779 27.309 1.00 34.25 979 ARG A O 1
ATOM 7864 N N . VAL A 1 980 ? -31.967 8.947 29.113 1.00 33.84 980 VAL A N 1
ATOM 7865 C CA . VAL A 1 980 ? -32.388 10.247 29.682 1.00 33.84 980 VAL A CA 1
ATOM 7866 C C . VAL A 1 980 ? -31.404 10.782 30.750 1.00 33.84 980 VAL A C 1
ATOM 7868 O O . VAL A 1 980 ? -31.522 11.921 31.197 1.00 33.84 980 VAL A O 1
ATOM 7871 N N . SER A 1 981 ? -30.356 10.028 31.103 1.00 45.72 981 SER A N 1
ATOM 7872 C CA . SER A 1 981 ? -29.451 10.335 32.226 1.00 45.72 981 SER A CA 1
ATOM 7873 C C . SER A 1 981 ? -28.058 10.876 31.857 1.00 45.72 981 SER A C 1
ATOM 7875 O O . SER A 1 981 ? -27.428 11.528 32.688 1.00 45.72 981 SER A O 1
ATOM 7877 N N . ASP A 1 982 ? -27.558 10.670 30.633 1.00 52.47 982 ASP A N 1
ATOM 7878 C CA . ASP A 1 982 ? -26.136 10.918 30.302 1.00 52.47 982 ASP A CA 1
ATOM 7879 C C . ASP A 1 982 ? -25.725 12.399 30.266 1.00 52.47 982 ASP A C 1
ATOM 7881 O O . ASP A 1 982 ? -24.575 12.740 30.555 1.00 52.47 982 ASP A O 1
ATOM 7885 N N . GLY A 1 983 ? -26.631 13.303 29.884 1.00 53.41 983 GLY A N 1
ATOM 7886 C CA . GLY A 1 983 ? -26.362 14.747 29.890 1.00 53.41 983 GLY A CA 1
ATOM 7887 C C . GLY A 1 983 ? -26.337 15.325 31.307 1.00 53.41 983 GLY A C 1
ATOM 7888 O O . GLY A 1 983 ? -25.411 16.049 31.667 1.00 53.41 983 GLY A O 1
ATOM 7889 N N . LYS A 1 984 ? -27.320 14.937 32.126 1.00 56.16 984 LYS A N 1
ATOM 7890 C CA . LYS A 1 984 ? -27.477 15.391 33.516 1.00 56.16 984 LYS A CA 1
ATOM 7891 C C . LYS A 1 984 ? -26.392 14.835 34.433 1.00 56.16 984 LYS A C 1
ATOM 7893 O O . LYS A 1 984 ? -25.811 15.581 35.211 1.00 56.16 984 LYS A O 1
ATOM 7898 N N . LEU A 1 985 ? -26.039 13.554 34.285 1.00 63.88 985 LEU A N 1
ATOM 7899 C CA . LEU A 1 985 ? -24.938 12.939 35.031 1.00 63.88 985 LEU A CA 1
ATOM 7900 C C . LEU A 1 985 ? -23.606 13.648 34.752 1.00 63.88 985 LEU A C 1
ATOM 7902 O O . LEU A 1 985 ? -22.825 13.878 35.667 1.00 63.88 985 LEU A O 1
ATOM 7906 N N . LEU A 1 986 ? -23.345 14.041 33.503 1.00 61.56 986 LEU A N 1
ATOM 7907 C CA . LEU A 1 986 ? -22.131 14.780 33.152 1.00 61.56 986 LEU A CA 1
ATOM 7908 C C . LEU A 1 986 ? -22.089 16.162 33.782 1.00 61.56 986 LEU A C 1
ATOM 7910 O O . LEU A 1 986 ? -21.044 16.567 34.283 1.00 61.56 986 LEU A O 1
ATOM 7914 N N . GLU A 1 987 ? -23.203 16.881 33.726 1.00 62.56 987 GLU A N 1
ATOM 7915 C CA . GLU A 1 987 ? -23.310 18.201 34.330 1.00 62.56 987 GLU A CA 1
ATOM 7916 C C . GLU A 1 987 ? -23.131 18.119 35.850 1.00 62.56 987 GLU A C 1
ATOM 7918 O O . GLU A 1 987 ? -22.357 18.886 36.420 1.00 62.56 987 GLU A O 1
ATOM 7923 N N . LEU A 1 988 ? -23.724 17.109 36.491 1.00 65.50 988 LEU A N 1
ATOM 7924 C CA . LEU A 1 988 ? -23.517 16.800 37.902 1.00 65.50 988 LEU A CA 1
ATOM 7925 C C . LEU A 1 988 ? -22.039 16.514 38.212 1.00 65.50 988 LEU A C 1
ATOM 7927 O O . LEU A 1 988 ? -21.458 17.161 39.078 1.00 65.50 988 LEU A O 1
ATOM 7931 N N . LEU A 1 989 ? -21.398 15.593 37.488 1.00 67.88 989 LEU A N 1
ATOM 7932 C CA . LEU A 1 989 ? -19.986 15.243 37.692 1.00 67.88 989 LEU A CA 1
ATOM 7933 C C . LEU A 1 989 ? -19.055 16.452 37.471 1.00 67.88 989 LEU A C 1
ATOM 7935 O O . LEU A 1 989 ? -18.103 16.654 38.230 1.00 67.88 989 LEU A O 1
ATOM 7939 N N . LYS A 1 990 ? -19.349 17.296 36.473 1.00 65.94 990 LYS A N 1
ATOM 7940 C CA . LYS A 1 990 ? -18.633 18.558 36.233 1.00 65.94 990 LYS A CA 1
ATOM 7941 C C . LYS A 1 990 ? -18.817 19.538 37.395 1.00 65.94 990 LYS A C 1
ATOM 7943 O O . LYS A 1 990 ? -17.825 20.110 37.845 1.00 65.94 990 LYS A O 1
ATOM 7948 N N . ARG A 1 991 ? -20.045 19.709 37.905 1.00 63.19 991 ARG A N 1
ATOM 7949 C CA . ARG A 1 991 ? -20.363 20.562 39.071 1.00 63.19 991 ARG A CA 1
ATOM 7950 C C . ARG A 1 991 ? -19.707 20.069 40.359 1.00 63.19 991 ARG A C 1
ATOM 7952 O O . ARG A 1 991 ? -19.256 20.880 41.158 1.00 63.19 991 ARG A O 1
ATOM 7959 N N . LEU A 1 992 ? -19.573 18.754 40.523 1.00 64.19 992 LEU A N 1
ATOM 7960 C CA . LEU A 1 992 ? -18.823 18.121 41.614 1.00 64.19 992 LEU A CA 1
ATOM 7961 C C . LEU A 1 992 ? -17.295 18.273 41.469 1.00 64.19 992 LEU A C 1
ATOM 7963 O O . LEU A 1 992 ? -16.539 17.790 42.317 1.00 64.19 992 LEU A O 1
ATOM 7967 N N . ASN A 1 993 ? -16.841 18.973 40.423 1.00 62.88 993 ASN A N 1
ATOM 7968 C CA . ASN A 1 993 ? -15.445 19.236 40.092 1.00 62.88 993 ASN A CA 1
ATOM 7969 C C . ASN A 1 993 ? -14.620 17.962 39.824 1.00 62.88 993 ASN A C 1
ATOM 7971 O O . ASN A 1 993 ? -13.412 17.930 40.064 1.00 62.88 993 ASN A O 1
ATOM 7975 N N . MET A 1 994 ? -15.268 16.912 39.311 1.00 66.12 994 MET A N 1
ATOM 7976 C CA . MET A 1 994 ? -14.614 15.648 38.975 1.00 66.12 994 MET A CA 1
ATOM 7977 C C . MET A 1 994 ? -13.872 15.747 37.634 1.00 66.12 994 MET A C 1
ATOM 7979 O O . MET A 1 994 ? -14.339 16.386 36.691 1.00 66.12 994 MET A O 1
ATOM 7983 N N . LYS A 1 995 ? -12.705 15.095 37.525 1.00 65.12 995 LYS A N 1
ATOM 7984 C CA . LYS A 1 995 ? -11.904 15.066 36.287 1.00 65.12 995 LYS A CA 1
ATOM 7985 C C . LYS A 1 995 ? -12.432 13.996 35.326 1.00 65.12 995 LYS A C 1
ATOM 7987 O O . LYS A 1 995 ? -12.130 12.816 35.468 1.00 65.12 995 LYS A O 1
ATOM 7992 N N . ILE A 1 996 ? -13.214 14.399 34.334 1.00 68.75 996 ILE A N 1
ATOM 7993 C CA . ILE A 1 996 ? -13.800 13.469 33.359 1.00 68.75 996 ILE A CA 1
ATOM 7994 C C . ILE A 1 996 ? -12.890 13.392 32.139 1.00 68.75 996 ILE A C 1
ATOM 7996 O O . ILE A 1 996 ? -12.684 14.407 31.473 1.00 68.75 996 ILE A O 1
ATOM 8000 N N . VAL A 1 997 ? -12.356 12.201 31.858 1.00 72.25 997 VAL A N 1
ATOM 8001 C CA . VAL A 1 997 ? -11.508 11.950 30.690 1.00 72.25 997 VAL A CA 1
ATOM 8002 C C . VAL A 1 997 ? -12.401 11.658 29.491 1.00 72.25 997 VAL A C 1
ATOM 8004 O O . VAL A 1 997 ? -13.211 10.730 29.500 1.00 72.25 997 VAL A O 1
ATOM 8007 N N . GLN A 1 998 ? -12.255 12.449 28.435 1.00 68.75 998 GLN A N 1
ATOM 8008 C CA . GLN A 1 998 ? -12.959 12.204 27.181 1.00 68.75 998 GLN A CA 1
ATOM 8009 C C . GLN A 1 998 ? -12.065 11.355 26.284 1.00 68.75 998 GLN A C 1
ATOM 8011 O O . GLN A 1 998 ? -11.140 11.892 25.690 1.00 68.75 998 GLN A O 1
ATOM 8016 N N . ALA A 1 999 ? -12.308 10.046 26.197 1.00 71.62 999 ALA A N 1
ATOM 8017 C CA . ALA A 1 999 ? -11.570 9.175 25.283 1.00 71.62 999 ALA A CA 1
ATOM 8018 C C . ALA A 1 999 ? -12.466 8.060 24.709 1.00 71.62 999 ALA A C 1
ATOM 8020 O O . ALA A 1 999 ? -13.427 7.642 25.364 1.00 71.62 999 ALA A O 1
ATOM 8021 N N . PRO A 1 1000 ? -12.178 7.561 23.493 1.00 73.88 1000 PRO A N 1
ATOM 8022 C CA . PRO A 1 1000 ? -12.920 6.458 22.890 1.00 73.88 1000 PRO A CA 1
ATOM 8023 C C . PRO A 1 1000 ? -12.811 5.142 23.674 1.00 73.88 1000 PRO A C 1
ATOM 8025 O O . PRO A 1 1000 ? -11.826 4.880 24.367 1.00 73.88 1000 PRO A O 1
ATOM 8028 N N . LEU A 1 1001 ? -13.800 4.260 23.484 1.00 73.50 1001 LEU A N 1
ATOM 8029 C CA . LEU A 1 1001 ? -13.886 2.977 24.193 1.00 73.50 1001 LEU A CA 1
ATOM 8030 C C . LEU A 1 1001 ? -12.690 2.051 23.914 1.00 73.50 1001 LEU A C 1
ATOM 8032 O O . LEU A 1 1001 ? -12.272 1.319 24.809 1.00 73.50 1001 LEU A O 1
ATOM 8036 N N . HIS A 1 1002 ? -12.119 2.088 22.705 1.00 80.06 1002 HIS A N 1
ATOM 8037 C CA . HIS A 1 1002 ? -10.964 1.249 22.370 1.00 80.06 1002 HIS A CA 1
ATOM 8038 C C . HIS A 1 1002 ? -9.728 1.629 23.206 1.00 80.06 1002 HIS A C 1
ATOM 8040 O O . HIS A 1 1002 ? -9.063 0.742 23.731 1.00 80.06 1002 HIS A O 1
ATOM 8046 N N . VAL A 1 1003 ? -9.485 2.931 23.421 1.00 83.69 1003 VAL A N 1
ATOM 8047 C CA . VAL A 1 1003 ? -8.382 3.433 24.258 1.00 83.69 1003 VAL A CA 1
ATOM 8048 C C . VAL A 1 1003 ? -8.595 3.036 25.715 1.00 83.69 1003 VAL A C 1
ATOM 8050 O O . VAL A 1 1003 ? -7.674 2.542 26.355 1.00 83.69 1003 VAL A O 1
ATOM 8053 N N . PHE A 1 1004 ? -9.818 3.198 26.232 1.00 80.50 1004 PHE A N 1
ATOM 8054 C CA . PHE A 1 1004 ? -10.173 2.768 27.588 1.00 80.50 1004 PHE A CA 1
ATOM 8055 C C . PHE A 1 1004 ? -9.950 1.264 27.797 1.00 80.50 1004 PHE A C 1
ATOM 8057 O O . PHE A 1 1004 ? -9.340 0.853 28.783 1.00 80.50 1004 PHE A O 1
ATOM 8064 N N . THR A 1 1005 ? -10.418 0.448 26.851 1.00 81.75 1005 THR A N 1
ATOM 8065 C CA . THR A 1 1005 ? -10.282 -1.013 26.909 1.00 81.75 1005 THR A CA 1
ATOM 8066 C C . THR A 1 1005 ? -8.813 -1.419 26.888 1.00 81.75 1005 THR A C 1
ATOM 8068 O O . THR A 1 1005 ? -8.397 -2.242 27.695 1.00 81.75 1005 THR A O 1
ATOM 8071 N N . ALA A 1 1006 ? -8.010 -0.799 26.021 1.00 85.94 1006 ALA A N 1
ATOM 8072 C CA . ALA A 1 1006 ? -6.581 -1.065 25.938 1.00 85.94 1006 ALA A CA 1
ATOM 8073 C C . ALA A 1 1006 ? -5.840 -0.682 27.225 1.00 85.94 1006 ALA A C 1
ATOM 8075 O O . ALA A 1 1006 ? -5.099 -1.497 27.764 1.00 85.94 1006 ALA A O 1
ATOM 8076 N N . LEU A 1 1007 ? -6.105 0.506 27.779 1.00 85.69 1007 LEU A N 1
ATOM 8077 C CA . LEU A 1 1007 ? -5.529 0.929 29.059 1.00 85.69 1007 LEU A CA 1
ATOM 8078 C C . LEU A 1 1007 ? -5.846 -0.062 30.183 1.00 85.69 1007 LEU A C 1
ATOM 8080 O O . LEU A 1 1007 ? -4.961 -0.417 30.957 1.00 85.69 1007 LEU A O 1
ATOM 8084 N N . LYS A 1 1008 ? -7.096 -0.533 30.265 1.00 81.56 1008 LYS A N 1
ATOM 8085 C CA . LYS A 1 1008 ? -7.505 -1.518 31.271 1.00 81.56 1008 LYS A CA 1
ATOM 8086 C C . LYS A 1 1008 ? -6.810 -2.865 31.058 1.00 81.56 1008 LYS A C 1
ATOM 8088 O O . LYS A 1 1008 ? -6.278 -3.418 32.012 1.00 81.56 1008 LYS A O 1
ATOM 8093 N N . ASN A 1 1009 ? -6.769 -3.356 29.819 1.00 85.88 1009 ASN A N 1
ATOM 8094 C CA . ASN A 1 1009 ? -6.127 -4.627 29.478 1.00 85.88 1009 ASN A CA 1
ATOM 8095 C C . ASN A 1 1009 ? -4.628 -4.635 29.806 1.00 85.88 1009 ASN A C 1
ATOM 8097 O O . ASN A 1 1009 ? -4.116 -5.649 30.266 1.00 85.88 1009 ASN A O 1
ATOM 8101 N N . TYR A 1 1010 ? -3.942 -3.508 29.613 1.00 87.88 1010 TYR A N 1
ATOM 8102 C CA . TYR A 1 1010 ? -2.511 -3.372 29.885 1.00 87.88 1010 TYR A CA 1
ATOM 8103 C C . TYR A 1 1010 ? -2.204 -2.808 31.292 1.00 87.88 1010 TYR A C 1
ATOM 8105 O O . TYR A 1 1010 ? -1.106 -2.317 31.540 1.00 87.88 1010 TYR A O 1
ATOM 8113 N N . GLY A 1 1011 ? -3.131 -2.905 32.255 1.00 78.44 1011 GLY A N 1
ATOM 8114 C CA . GLY A 1 1011 ? -2.817 -2.731 33.685 1.00 78.44 1011 GLY A CA 1
ATOM 8115 C C . GLY A 1 1011 ? -3.123 -1.361 34.303 1.00 78.44 1011 GLY A C 1
ATOM 8116 O O . GLY A 1 1011 ? -2.567 -1.017 35.350 1.00 78.44 1011 GLY A O 1
ATOM 8117 N N . ALA A 1 1012 ? -4.014 -0.566 33.702 1.00 77.50 1012 ALA A N 1
ATOM 8118 C CA . ALA A 1 1012 ? -4.571 0.641 34.320 1.00 77.50 1012 ALA A CA 1
ATOM 8119 C C . ALA A 1 1012 ? -5.796 0.330 35.211 1.00 77.50 1012 ALA A C 1
ATOM 8121 O O . ALA A 1 1012 ? -6.845 0.948 35.064 1.00 77.50 1012 ALA A O 1
ATOM 8122 N N . ASP A 1 1013 ? -5.690 -0.600 36.164 1.00 70.38 1013 ASP A N 1
ATOM 8123 C CA . ASP A 1 1013 ? -6.843 -1.197 36.879 1.00 70.38 1013 ASP A CA 1
ATOM 8124 C C . ASP A 1 1013 ? -7.747 -0.215 37.651 1.00 70.38 1013 ASP A C 1
ATOM 8126 O O . ASP A 1 1013 ? -8.884 -0.536 37.997 1.00 70.38 1013 ASP A O 1
ATOM 8130 N N . LYS A 1 1014 ? -7.256 0.996 37.937 1.00 68.81 1014 LYS A N 1
ATOM 8131 C CA . LYS A 1 1014 ? -7.974 2.023 38.709 1.00 68.81 1014 LYS A CA 1
ATOM 8132 C C . LYS A 1 1014 ? -8.882 2.929 37.864 1.00 68.81 1014 LYS A C 1
ATOM 8134 O O . LYS A 1 1014 ? -9.580 3.765 38.440 1.00 68.81 1014 LYS A O 1
ATOM 8139 N N . ILE A 1 1015 ? -8.878 2.811 36.532 1.00 72.19 1015 ILE A N 1
ATOM 8140 C CA . ILE A 1 1015 ? -9.765 3.604 35.661 1.00 72.19 1015 ILE A CA 1
ATOM 8141 C C . ILE A 1 1015 ? -11.182 3.015 35.631 1.00 72.19 1015 ILE A C 1
ATOM 8143 O O . ILE A 1 1015 ? -11.359 1.797 35.681 1.00 72.19 1015 ILE A O 1
ATOM 8147 N N . GLN A 1 1016 ? -12.206 3.866 35.528 1.00 67.00 1016 GLN A N 1
ATOM 8148 C CA . GLN A 1 1016 ? -13.608 3.433 35.481 1.00 67.00 1016 GLN A CA 1
ATOM 8149 C C . GLN A 1 1016 ? -14.381 4.146 34.365 1.00 67.00 1016 GLN A C 1
ATOM 8151 O O . GLN A 1 1016 ? -14.046 5.258 33.960 1.00 67.00 1016 GLN A O 1
ATOM 8156 N N . GLU A 1 1017 ? -15.428 3.503 33.851 1.00 69.19 1017 GLU A N 1
ATOM 8157 C CA . GLU A 1 1017 ? -16.359 4.138 32.914 1.00 69.19 1017 GLU A CA 1
ATOM 8158 C C . GLU A 1 1017 ? -17.345 5.037 33.679 1.00 69.19 1017 GLU A C 1
ATOM 8160 O O . GLU A 1 1017 ? -17.789 4.687 34.775 1.00 69.19 1017 GLU A O 1
ATOM 8165 N N . ALA A 1 1018 ? -17.702 6.188 33.099 1.00 66.56 1018 ALA A N 1
ATOM 8166 C CA . ALA A 1 1018 ? -18.632 7.181 33.649 1.00 66.56 1018 ALA A CA 1
ATOM 8167 C C . ALA A 1 1018 ? -20.099 6.700 33.686 1.00 66.56 1018 ALA A C 1
ATOM 8169 O O . ALA A 1 1018 ? -20.972 7.308 33.073 1.00 66.56 1018 ALA A O 1
ATOM 8170 N N . THR A 1 1019 ? -20.378 5.605 34.393 1.00 66.56 1019 THR A N 1
ATOM 8171 C CA . THR A 1 1019 ? -21.719 5.014 34.520 1.00 66.56 1019 THR A CA 1
ATOM 8172 C C . THR A 1 1019 ? -22.337 5.321 35.881 1.00 66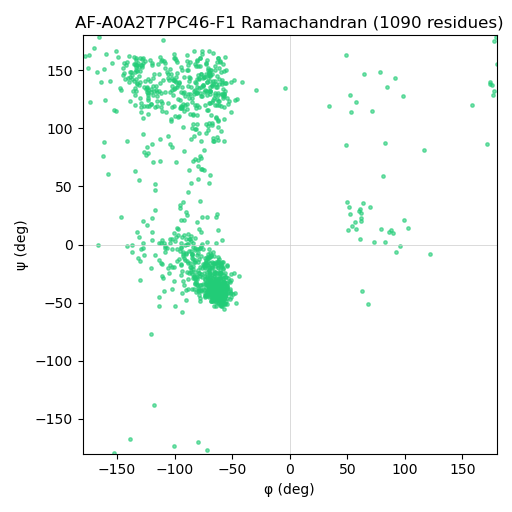.56 1019 THR A C 1
ATOM 8174 O O . THR A 1 1019 ? -21.629 5.432 36.882 1.00 66.56 1019 THR A O 1
ATOM 8177 N N . LEU A 1 1020 ? -23.672 5.389 35.950 1.00 61.09 1020 LEU A N 1
ATOM 8178 C CA . LEU A 1 1020 ? -24.410 5.510 37.217 1.00 61.09 1020 LEU A CA 1
ATOM 8179 C C . LEU A 1 1020 ? -23.984 4.439 38.234 1.00 61.09 1020 LEU A C 1
ATOM 8181 O O . LEU A 1 1020 ? -23.748 4.761 39.393 1.00 61.09 1020 LEU A O 1
ATOM 8185 N N . SER A 1 1021 ? -23.792 3.194 37.789 1.00 60.66 1021 SER A N 1
ATOM 8186 C CA . SER A 1 1021 ? -23.348 2.071 38.625 1.00 60.66 1021 SER A CA 1
ATOM 8187 C C . SER A 1 1021 ? -21.932 2.210 39.186 1.00 60.66 1021 SER A C 1
ATOM 8189 O O . SER A 1 1021 ? -21.640 1.595 40.205 1.00 60.66 1021 SER A O 1
ATOM 8191 N N . ALA A 1 1022 ? -21.053 2.983 38.543 1.00 62.28 1022 ALA A N 1
ATOM 8192 C CA . ALA A 1 1022 ? -19.696 3.253 39.025 1.00 62.28 1022 ALA A CA 1
ATOM 8193 C C . ALA A 1 1022 ? -19.647 4.505 39.920 1.00 62.28 1022 ALA A C 1
ATOM 8195 O O . ALA A 1 1022 ? -18.983 4.520 40.957 1.00 62.28 1022 ALA A O 1
ATOM 8196 N N . VAL A 1 1023 ? -20.411 5.539 39.554 1.00 63.53 1023 VAL A N 1
ATOM 8197 C CA . VAL A 1 1023 ? -20.484 6.817 40.276 1.00 63.53 1023 VAL A CA 1
ATOM 8198 C C . VAL A 1 1023 ? -21.215 6.668 41.616 1.00 63.53 1023 VAL A C 1
ATOM 8200 O O . VAL A 1 1023 ? -20.790 7.255 42.607 1.00 63.53 1023 VAL A O 1
ATOM 8203 N N . LEU A 1 1024 ? -22.280 5.863 41.684 1.00 62.50 1024 LEU A N 1
ATOM 8204 C CA . LEU A 1 1024 ? -23.074 5.649 42.902 1.00 62.50 1024 LEU A CA 1
ATOM 8205 C C . LEU A 1 1024 ? -22.252 5.076 44.075 1.00 62.50 1024 LEU A C 1
ATOM 8207 O O . LEU A 1 1024 ? -22.268 5.681 45.149 1.00 62.50 1024 LEU A O 1
ATOM 8211 N N . PRO A 1 1025 ? -21.512 3.957 43.921 1.00 61.69 1025 PRO A N 1
ATOM 8212 C CA . PRO A 1 1025 ? -20.634 3.445 44.972 1.00 61.69 1025 PRO A CA 1
ATOM 8213 C C . PRO A 1 1025 ? -19.554 4.446 45.381 1.00 61.69 1025 PRO A C 1
ATOM 8215 O O . PRO A 1 1025 ? -19.280 4.590 46.570 1.00 61.69 1025 PRO A O 1
ATOM 8218 N N . PHE A 1 1026 ? -18.977 5.172 44.417 1.00 63.66 1026 PHE A N 1
ATOM 8219 C CA . PHE A 1 1026 ? -17.983 6.208 44.691 1.00 63.66 1026 PHE A CA 1
ATOM 8220 C C . PHE A 1 1026 ? -18.563 7.322 45.571 1.00 63.66 1026 PHE A C 1
ATOM 8222 O O . PHE A 1 1026 ? -18.020 7.596 46.641 1.00 63.66 1026 PHE A O 1
ATOM 8229 N N . LEU A 1 1027 ? -19.704 7.897 45.180 1.00 59.66 1027 LEU A N 1
ATOM 8230 C CA . LEU A 1 1027 ? -20.392 8.938 45.943 1.00 59.66 1027 LEU A CA 1
ATOM 8231 C C . LEU A 1 1027 ? -20.800 8.456 47.344 1.00 59.66 1027 LEU A C 1
ATOM 8233 O O . LEU A 1 1027 ? -20.656 9.209 48.304 1.00 59.66 1027 LEU A O 1
ATOM 8237 N N . LYS A 1 1028 ? -21.237 7.195 47.483 1.00 57.75 1028 LYS A N 1
ATOM 8238 C CA . LYS A 1 1028 ? -21.535 6.563 48.782 1.00 57.75 1028 LYS A CA 1
ATOM 8239 C C . LYS A 1 1028 ? -20.280 6.372 49.644 1.00 57.75 1028 LYS A C 1
ATOM 8241 O O . LYS A 1 1028 ? -20.362 6.481 50.862 1.00 57.75 1028 LYS A O 1
ATOM 8246 N N . SER A 1 1029 ? -19.122 6.124 49.031 1.00 57.31 1029 SER A N 1
ATOM 8247 C CA . SER A 1 1029 ? -17.844 5.914 49.729 1.00 57.31 1029 SER A CA 1
ATOM 8248 C C . SER A 1 1029 ? -17.102 7.203 50.122 1.00 57.31 1029 SER A C 1
ATOM 8250 O O . SER A 1 1029 ? -16.187 7.151 50.944 1.00 57.31 1029 SER A O 1
ATOM 8252 N N . CYS A 1 1030 ? -17.473 8.360 49.557 1.00 52.81 1030 CYS A N 1
ATOM 8253 C CA . CYS A 1 1030 ? -16.834 9.644 49.848 1.00 52.81 1030 CYS A CA 1
ATOM 8254 C C . CYS A 1 1030 ? -17.154 10.126 51.273 1.00 52.81 1030 CYS A C 1
ATOM 8256 O O . CYS A 1 1030 ? -18.233 10.648 51.548 1.00 52.81 1030 CYS A O 1
ATOM 8258 N N . THR A 1 1031 ? -16.183 10.014 52.180 1.00 50.25 1031 THR A N 1
ATOM 8259 C CA . THR A 1 1031 ? -16.214 10.672 53.492 1.00 50.25 1031 THR A CA 1
ATOM 8260 C C . THR A 1 1031 ? -15.625 12.082 53.382 1.00 50.25 1031 THR A C 1
ATOM 8262 O O . THR A 1 1031 ? -14.695 12.322 52.611 1.00 50.25 1031 THR A O 1
ATOM 8265 N N . ALA A 1 1032 ? -16.183 13.039 54.134 1.00 45.47 1032 ALA A N 1
ATOM 8266 C CA . ALA A 1 1032 ? -15.978 14.492 53.997 1.00 45.47 1032 ALA A CA 1
ATOM 8267 C C . ALA A 1 1032 ? -14.535 15.016 54.220 1.00 45.47 1032 ALA A C 1
ATOM 8269 O O . ALA A 1 1032 ? -14.329 16.220 54.364 1.00 45.47 1032 ALA A O 1
ATOM 8270 N N . THR A 1 1033 ? -13.528 14.144 54.277 1.00 43.97 1033 THR A N 1
ATOM 8271 C CA . THR A 1 1033 ? -12.161 14.484 54.688 1.00 43.97 1033 THR A CA 1
ATOM 8272 C C . THR A 1 1033 ? -11.049 13.996 53.756 1.00 43.97 1033 THR A C 1
ATOM 8274 O O . THR A 1 1033 ? -9.886 14.217 54.085 1.00 43.97 1033 THR A O 1
ATOM 8277 N N . ALA A 1 1034 ? -11.328 13.412 52.581 1.00 39.59 1034 ALA A N 1
ATOM 8278 C CA . ALA A 1 1034 ? -10.255 12.878 51.731 1.00 39.59 1034 ALA A CA 1
ATOM 8279 C C . ALA A 1 1034 ? -10.275 13.324 50.252 1.00 39.59 1034 ALA A C 1
ATOM 8281 O O . ALA A 1 1034 ? -11.119 12.919 49.455 1.00 39.59 1034 ALA A O 1
ATOM 8282 N N . SER A 1 1035 ? -9.191 14.017 49.883 1.00 46.25 1035 SER A N 1
ATOM 8283 C CA . SER A 1 1035 ? -8.607 14.202 48.541 1.00 46.25 1035 SER A CA 1
ATOM 8284 C C . SER A 1 1035 ? -9.037 15.407 47.691 1.00 46.25 1035 SER A C 1
ATOM 8286 O O . SER A 1 1035 ? -10.198 15.803 47.632 1.00 46.25 1035 SER A O 1
ATOM 8288 N N . ASP A 1 1036 ? -8.047 15.930 46.961 1.00 46.38 1036 ASP A N 1
ATOM 8289 C CA . ASP A 1 1036 ? -8.029 17.110 46.078 1.00 46.38 1036 ASP A CA 1
ATOM 8290 C C . ASP A 1 1036 ? -8.948 17.028 44.836 1.00 46.38 1036 ASP A C 1
ATOM 8292 O O . ASP A 1 1036 ? -8.677 17.649 43.805 1.00 46.38 1036 ASP A O 1
ATOM 8296 N N . THR A 1 1037 ? -10.000 16.205 44.869 1.00 47.78 1037 THR A N 1
ATOM 8297 C CA . THR A 1 1037 ? -10.688 15.737 43.656 1.00 47.78 1037 THR A CA 1
ATOM 8298 C C . THR A 1 1037 ? -12.197 15.960 43.622 1.00 47.78 1037 THR A C 1
ATOM 8300 O O . THR A 1 1037 ? -12.797 15.806 42.560 1.00 47.78 1037 THR A O 1
ATOM 8303 N N . CYS A 1 1038 ? -12.815 16.375 44.732 1.00 50.50 1038 CYS A N 1
ATOM 8304 C CA . CYS A 1 1038 ? -14.245 16.668 44.781 1.00 50.50 1038 CYS A CA 1
ATOM 8305 C C . CYS A 1 1038 ? -14.547 17.800 45.779 1.00 50.50 1038 CYS A C 1
ATOM 8307 O O . CYS A 1 1038 ? -14.028 17.802 46.893 1.00 50.50 1038 CYS A O 1
ATOM 8309 N N . GLN A 1 1039 ? -15.382 18.774 45.398 1.00 51.25 1039 GLN A N 1
ATOM 8310 C CA . GLN A 1 1039 ? -15.791 19.883 46.280 1.00 51.25 1039 GLN A CA 1
ATOM 8311 C C . GLN A 1 1039 ? -17.032 19.537 47.125 1.00 51.25 1039 GLN A C 1
ATOM 8313 O O . GLN A 1 1039 ? -17.952 20.339 47.260 1.00 51.25 1039 GLN A O 1
ATOM 8318 N N . LEU A 1 1040 ? -17.075 18.349 47.729 1.00 51.25 1040 LEU A N 1
ATOM 8319 C CA . LEU A 1 1040 ? -18.151 17.970 48.649 1.00 51.25 1040 LEU A CA 1
ATOM 8320 C C . LEU A 1 1040 ? -17.855 18.493 50.061 1.00 51.25 1040 LEU A C 1
ATOM 8322 O O . LEU A 1 1040 ? -17.508 17.740 50.967 1.00 51.25 1040 LEU A O 1
ATOM 8326 N N . LYS A 1 1041 ? -17.964 19.810 50.256 1.00 42.47 1041 LYS A N 1
ATOM 8327 C CA . LYS A 1 1041 ? -18.001 20.409 51.597 1.00 42.47 1041 LYS A CA 1
ATOM 8328 C C . LYS A 1 1041 ? -19.467 20.594 51.988 1.00 42.47 1041 LYS A C 1
ATOM 8330 O O . LYS A 1 1041 ? -20.164 21.364 51.339 1.00 42.47 1041 LYS A O 1
ATOM 8335 N N . ASN A 1 1042 ? -19.900 19.922 53.057 1.00 43.16 1042 ASN A N 1
ATOM 8336 C CA . ASN A 1 1042 ? -21.234 20.021 53.677 1.00 43.16 1042 ASN A CA 1
ATOM 8337 C C . ASN A 1 1042 ? -22.362 19.211 53.008 1.00 43.16 1042 ASN A C 1
ATOM 8339 O O . ASN A 1 1042 ? -23.400 19.761 52.648 1.00 43.16 1042 ASN A O 1
ATOM 8343 N N . LEU A 1 1043 ? -22.201 17.891 52.907 1.00 42.94 1043 LEU A N 1
ATOM 8344 C CA . LEU A 1 1043 ? -23.359 16.995 52.811 1.00 42.94 1043 LEU A CA 1
ATOM 8345 C C . LEU A 1 1043 ? -23.850 16.653 54.235 1.00 42.94 1043 LEU A C 1
ATOM 8347 O O . LEU A 1 1043 ? -23.000 16.376 55.082 1.00 42.94 1043 LEU A O 1
ATOM 8351 N N . PRO A 1 1044 ? -25.167 16.673 54.530 1.00 40.50 1044 PRO A N 1
ATOM 8352 C CA . PRO A 1 1044 ? -25.690 16.511 55.896 1.00 40.50 1044 PRO A CA 1
ATOM 8353 C C . PRO A 1 1044 ? -25.397 15.173 56.604 1.00 40.50 1044 PRO A C 1
ATOM 8355 O O . PRO A 1 1044 ? -25.626 15.081 57.801 1.00 40.50 1044 PRO A O 1
ATOM 8358 N N . GLN A 1 1045 ? -24.889 14.154 55.912 1.00 49.22 1045 GLN A N 1
ATOM 8359 C CA . GLN A 1 1045 ? -24.412 12.863 56.436 1.00 49.22 1045 GLN A CA 1
ATOM 8360 C C . GLN A 1 1045 ? -23.684 12.130 55.283 1.00 49.22 1045 GLN A C 1
ATOM 8362 O O . GLN A 1 1045 ? -23.765 12.600 54.140 1.00 49.22 1045 GLN A O 1
ATOM 8367 N N . PRO A 1 1046 ? -22.953 11.019 55.517 1.00 49.25 1046 PRO A N 1
ATOM 8368 C CA . PRO A 1 1046 ? -22.373 10.237 54.424 1.00 49.25 1046 PRO A CA 1
ATOM 8369 C C . PRO A 1 1046 ? -23.478 9.804 53.448 1.00 49.25 1046 PRO A C 1
ATOM 8371 O O . PRO A 1 1046 ? -24.494 9.265 53.878 1.00 49.25 1046 PRO A O 1
ATOM 8374 N N . LEU A 1 1047 ? -23.289 9.982 52.131 1.00 46.25 1047 LEU A N 1
ATOM 8375 C CA . LEU A 1 1047 ? -24.261 9.520 51.118 1.00 46.25 1047 LEU A CA 1
ATOM 8376 C C . LEU A 1 1047 ? -24.597 8.020 51.237 1.00 46.25 1047 LEU A C 1
ATOM 8378 O O . LEU A 1 1047 ? -25.612 7.578 50.699 1.00 46.25 1047 LEU A O 1
ATOM 8382 N N . ALA A 1 1048 ? -23.751 7.247 51.927 1.00 42.94 1048 ALA A N 1
ATOM 8383 C CA . ALA A 1 1048 ? -23.967 5.844 52.261 1.00 42.94 1048 ALA A CA 1
ATOM 8384 C C . ALA A 1 1048 ? -25.294 5.575 52.998 1.00 42.94 1048 ALA A C 1
ATOM 8386 O O . ALA A 1 1048 ? -25.897 4.531 52.755 1.00 42.94 1048 ALA A O 1
ATOM 8387 N N . ASP A 1 1049 ? -25.773 6.511 53.824 1.00 42.97 1049 ASP A N 1
ATOM 8388 C CA . ASP A 1 1049 ? -26.916 6.287 54.724 1.00 42.97 1049 ASP A CA 1
ATOM 8389 C C . ASP A 1 1049 ? -28.273 6.698 54.114 1.00 42.97 1049 ASP A C 1
ATOM 8391 O O . ASP A 1 1049 ? -29.326 6.425 54.684 1.00 42.97 1049 ASP A O 1
ATOM 8395 N N . LEU A 1 1050 ? -28.271 7.325 52.930 1.00 46.12 1050 LEU A N 1
ATOM 8396 C CA . LEU A 1 1050 ? -29.460 7.936 52.313 1.00 46.12 1050 LEU A CA 1
ATOM 8397 C C . LEU A 1 1050 ? -30.293 6.995 51.425 1.00 46.12 1050 LEU A C 1
ATOM 8399 O O . LEU A 1 1050 ? -31.286 7.432 50.855 1.00 46.12 1050 LEU A O 1
ATOM 8403 N N . GLY A 1 1051 ? -29.917 5.720 51.277 1.00 43.22 1051 GLY A N 1
ATOM 8404 C CA . GLY A 1 1051 ? -30.708 4.758 50.491 1.00 43.22 1051 GLY A CA 1
ATOM 8405 C C . GLY A 1 1051 ? -30.865 5.109 49.003 1.00 43.22 1051 GLY A C 1
ATOM 8406 O O . GLY A 1 1051 ? -31.767 4.585 48.367 1.00 43.22 1051 GLY A O 1
ATOM 8407 N N . LEU A 1 1052 ? -29.986 5.966 48.464 1.00 48.31 1052 LEU A N 1
ATOM 8408 C CA . LEU A 1 1052 ? -30.102 6.540 47.118 1.00 48.31 1052 LEU A CA 1
ATOM 8409 C C . LEU A 1 1052 ? -30.133 5.468 46.019 1.00 48.31 1052 LEU A C 1
ATOM 8411 O O . LEU A 1 1052 ? -29.222 4.620 45.960 1.00 48.31 1052 LEU A O 1
ATOM 8415 N N . ASP A 1 1053 ? -31.126 5.566 45.139 1.00 51.44 1053 ASP A N 1
ATOM 8416 C CA . ASP A 1 1053 ? -31.265 4.810 43.897 1.00 51.44 1053 ASP A CA 1
ATOM 8417 C C . ASP A 1 1053 ? -30.844 5.632 42.652 1.00 51.44 1053 ASP A C 1
ATOM 8419 O O . ASP A 1 1053 ? -30.222 6.695 42.753 1.00 51.44 1053 ASP A O 1
ATOM 8423 N N . GLY A 1 1054 ? -31.059 5.080 41.452 1.00 48.16 1054 GLY A N 1
ATOM 8424 C CA . GLY A 1 1054 ? -30.638 5.699 40.192 1.00 48.16 1054 GLY A CA 1
ATOM 8425 C C . GLY A 1 1054 ? -31.415 6.964 39.807 1.00 48.16 1054 GLY A C 1
ATOM 8426 O O . GLY A 1 1054 ? -30.842 7.830 39.140 1.00 48.16 1054 GLY A O 1
ATOM 8427 N N . GLU A 1 1055 ? -32.675 7.100 40.229 1.00 49.94 1055 GLU A N 1
ATOM 8428 C CA . GLU A 1 1055 ? -33.480 8.301 39.974 1.00 49.94 1055 GLU A CA 1
ATOM 8429 C C . GLU A 1 1055 ? -33.066 9.446 40.910 1.00 49.94 1055 GLU A C 1
ATOM 8431 O O . GLU A 1 1055 ? -32.966 10.606 40.494 1.00 49.94 1055 GLU A O 1
ATOM 8436 N N . ASP A 1 1056 ? -32.684 9.121 42.143 1.00 50.50 1056 ASP A N 1
ATOM 8437 C CA . ASP A 1 1056 ? -32.311 10.096 43.173 1.00 50.50 1056 ASP A CA 1
ATOM 8438 C C . ASP A 1 1056 ? -31.054 10.895 42.809 1.00 50.50 1056 ASP A C 1
ATOM 8440 O O . ASP A 1 1056 ? -30.960 12.104 43.047 1.00 50.50 1056 ASP A O 1
ATOM 8444 N N . VAL A 1 1057 ? -30.087 10.240 42.156 1.00 51.34 1057 VAL A N 1
ATOM 8445 C CA . VAL A 1 1057 ? -28.841 10.874 41.689 1.00 51.34 1057 VAL A CA 1
ATOM 8446 C C . VAL A 1 1057 ? -29.094 11.893 40.582 1.00 51.34 1057 VAL A C 1
ATOM 8448 O O . VAL A 1 1057 ? -28.424 12.922 40.528 1.00 51.34 1057 VAL A O 1
ATOM 8451 N N . LEU A 1 1058 ? -30.069 11.642 39.708 1.00 47.28 1058 LEU A N 1
ATOM 8452 C CA . LEU A 1 1058 ? -30.450 12.575 38.642 1.00 47.28 1058 LEU A CA 1
ATOM 8453 C C . LEU A 1 1058 ? -31.262 13.762 39.177 1.00 47.28 1058 LEU A C 1
ATOM 8455 O O . LEU A 1 1058 ? -31.359 14.793 38.509 1.00 47.28 1058 LEU A O 1
ATOM 8459 N N . THR A 1 1059 ? -31.798 13.631 40.392 1.00 45.97 1059 THR A N 1
ATOM 8460 C CA . THR A 1 1059 ? -32.575 14.652 41.103 1.00 45.97 1059 THR A CA 1
ATOM 8461 C C . THR A 1 1059 ? -31.679 15.607 41.910 1.00 45.97 1059 THR A C 1
ATOM 8463 O O . THR A 1 1059 ? -32.067 16.749 42.164 1.00 45.97 1059 THR A O 1
ATOM 8466 N N . LEU A 1 1060 ? -30.430 15.216 42.217 1.00 48.31 1060 LEU A N 1
ATOM 8467 C CA . LEU A 1 1060 ? -29.396 16.093 42.808 1.00 48.31 1060 LEU A CA 1
ATOM 8468 C C . LEU A 1 1060 ? -29.091 17.340 41.959 1.00 48.31 1060 LEU A C 1
ATOM 8470 O O . LEU A 1 1060 ? -28.608 18.338 42.492 1.00 48.31 1060 LEU A O 1
ATOM 8474 N N . ASP A 1 1061 ? -29.413 17.315 40.662 1.00 40.44 1061 ASP A N 1
ATOM 8475 C CA . ASP A 1 1061 ? -29.264 18.448 39.738 1.00 40.44 1061 ASP A CA 1
ATOM 8476 C C . ASP A 1 1061 ? -30.105 19.681 40.162 1.00 40.44 1061 ASP A C 1
ATOM 8478 O O . ASP A 1 1061 ? -29.836 20.804 39.731 1.00 40.44 1061 ASP A O 1
ATOM 8482 N N . LEU A 1 1062 ? -31.091 19.488 41.054 1.00 40.34 1062 LEU A N 1
ATOM 8483 C CA . LEU A 1 1062 ? -31.949 20.537 41.622 1.00 40.34 1062 LEU A CA 1
ATOM 8484 C C . LEU A 1 1062 ? -31.339 21.270 42.834 1.00 40.34 1062 LEU A C 1
ATOM 8486 O O . LEU A 1 1062 ? -31.850 22.323 43.225 1.00 40.34 1062 LEU A O 1
ATOM 8490 N N . PHE A 1 1063 ? -30.250 20.775 43.431 1.00 40.44 1063 PHE A N 1
ATOM 8491 C CA . PHE A 1 1063 ? -29.622 21.434 44.581 1.00 40.44 1063 PHE A CA 1
ATOM 8492 C C . PHE A 1 1063 ? -28.650 22.537 44.135 1.00 40.44 1063 PHE A C 1
ATOM 8494 O O . PHE A 1 1063 ? -27.490 22.293 43.802 1.00 40.44 1063 PHE A O 1
ATOM 8501 N N . LYS A 1 1064 ? -29.103 23.797 44.188 1.00 38.09 1064 LYS A N 1
ATOM 8502 C CA . LYS A 1 1064 ? -28.210 24.966 44.157 1.00 38.09 1064 LYS A CA 1
ATOM 8503 C C . LYS A 1 1064 ? -27.390 25.014 45.447 1.00 38.09 1064 LYS A C 1
ATOM 8505 O O . LYS A 1 1064 ? -27.887 25.433 46.491 1.00 38.09 1064 LYS A O 1
ATOM 8510 N N . ILE A 1 1065 ? -26.114 24.650 45.373 1.00 39.66 1065 ILE A N 1
ATOM 8511 C CA . ILE A 1 1065 ? -25.153 24.956 46.436 1.00 39.66 1065 ILE A CA 1
ATOM 8512 C C . ILE A 1 1065 ? -24.859 26.463 46.370 1.00 39.66 1065 ILE A C 1
ATOM 8514 O O . ILE A 1 1065 ? -24.036 26.916 45.579 1.00 39.66 1065 ILE A O 1
ATOM 8518 N N . GLY A 1 1066 ? -25.581 27.233 47.194 1.00 36.03 1066 GLY A N 1
ATOM 8519 C CA . GLY A 1 1066 ? -25.267 28.624 47.534 1.00 36.03 1066 GLY A CA 1
ATOM 8520 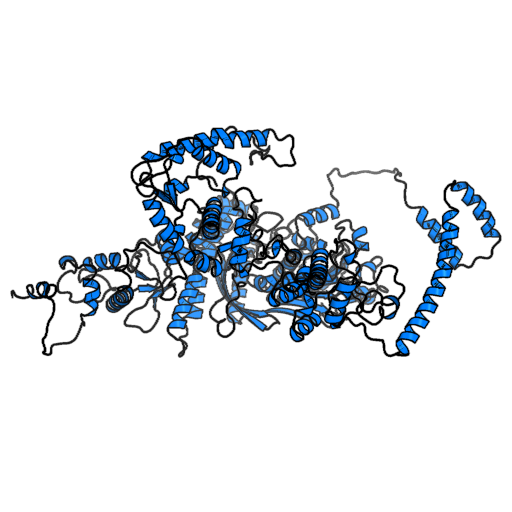C C . GLY A 1 1066 ? -26.291 29.678 47.096 1.00 36.03 1066 GLY A C 1
ATOM 8521 O O . GLY A 1 1066 ? -26.061 30.353 46.100 1.00 36.03 1066 GLY A O 1
ATOM 8522 N N . GLN A 1 1067 ? -27.378 29.873 47.861 1.00 26.14 1067 GLN A N 1
ATOM 8523 C CA . GLN A 1 1067 ? -27.954 31.194 48.218 1.00 26.14 1067 GLN A CA 1
ATOM 8524 C C . GLN A 1 1067 ? -29.139 31.064 49.221 1.00 26.14 1067 GLN A C 1
ATOM 8526 O O . GLN A 1 1067 ? -29.789 30.019 49.232 1.00 26.14 1067 GLN A O 1
ATOM 8531 N N . PRO A 1 1068 ? -29.419 32.079 50.076 1.00 31.31 1068 PRO A N 1
ATOM 8532 C CA . PRO A 1 1068 ? -30.399 32.011 51.170 1.00 31.31 1068 PRO A CA 1
ATOM 8533 C C . PRO A 1 1068 ? -31.842 32.418 50.775 1.00 31.31 1068 PRO A C 1
ATOM 8535 O O . PRO A 1 1068 ? -32.036 33.253 49.900 1.00 31.31 1068 PRO A O 1
ATOM 8538 N N . CYS A 1 1069 ? -32.821 31.810 51.466 1.00 33.62 1069 CYS A N 1
ATOM 8539 C CA . CYS A 1 1069 ? -34.294 31.981 51.513 1.00 33.62 1069 CYS A CA 1
ATOM 8540 C C . CYS A 1 1069 ? -35.005 33.102 50.709 1.00 33.62 1069 CYS A C 1
ATOM 8542 O O . CYS A 1 1069 ? -34.691 34.269 50.915 1.00 33.62 1069 CYS A O 1
ATOM 8544 N N . ALA A 1 1070 ? -36.121 32.766 50.018 1.00 25.77 1070 ALA A N 1
ATOM 8545 C CA . ALA A 1 1070 ? -37.401 33.523 50.038 1.00 25.77 1070 ALA A CA 1
ATOM 8546 C C . ALA A 1 1070 ? -38.586 32.844 49.278 1.00 25.77 1070 ALA A C 1
ATOM 8548 O O . ALA A 1 1070 ? -38.514 32.629 48.076 1.00 25.77 1070 ALA A O 1
ATOM 8549 N N . LEU A 1 1071 ? -39.683 32.611 50.023 1.00 26.89 1071 LEU A N 1
ATOM 8550 C CA . LEU A 1 1071 ? -41.136 32.763 49.737 1.00 26.89 1071 LEU A CA 1
ATOM 8551 C C . LEU A 1 1071 ? -41.899 32.066 48.571 1.00 26.89 1071 LEU A C 1
ATOM 8553 O O . LEU A 1 1071 ? -41.717 32.367 47.400 1.00 26.89 1071 LEU A O 1
ATOM 8557 N N . ASN A 1 1072 ? -42.934 31.321 49.012 1.00 29.72 1072 ASN A N 1
ATOM 8558 C CA . ASN A 1 1072 ? -44.343 31.239 48.562 1.00 29.72 1072 ASN A CA 1
ATOM 8559 C C . ASN A 1 1072 ? -44.696 30.979 47.083 1.00 29.72 1072 ASN A C 1
ATOM 8561 O O . ASN A 1 1072 ? -44.650 31.882 46.257 1.00 29.72 1072 ASN A O 1
ATOM 8565 N N . THR A 1 1073 ? -45.308 29.819 46.807 1.00 27.67 1073 THR A N 1
ATOM 8566 C CA . THR A 1 1073 ? -46.747 29.649 46.461 1.00 27.67 1073 THR A CA 1
ATOM 8567 C C . THR A 1 1073 ? -47.029 28.180 46.105 1.00 27.67 1073 THR A C 1
ATOM 8569 O O . THR A 1 1073 ? -46.218 27.527 45.459 1.00 27.67 1073 THR A O 1
ATOM 8572 N N . GLY A 1 1074 ? -48.146 27.632 46.598 1.00 31.17 1074 GLY A N 1
ATOM 8573 C CA . GLY A 1 1074 ? -48.506 26.219 46.454 1.00 31.17 1074 GLY A CA 1
ATOM 8574 C C . GLY A 1 1074 ? -49.410 25.907 45.259 1.00 31.17 1074 GLY A C 1
ATOM 8575 O O . GLY A 1 1074 ? -50.200 26.754 44.858 1.00 31.17 1074 GLY A O 1
ATOM 8576 N N . LEU A 1 1075 ? -49.308 24.673 44.749 1.00 26.53 1075 LEU A N 1
ATOM 8577 C CA . LEU A 1 1075 ? -50.399 23.748 44.385 1.00 26.53 1075 LEU A CA 1
ATOM 8578 C C . LEU A 1 1075 ? -49.806 22.456 43.766 1.00 26.53 1075 LEU A C 1
ATOM 8580 O O . LEU A 1 1075 ? -48.911 22.504 42.930 1.00 26.53 1075 LEU A O 1
ATOM 8584 N N . LEU A 1 1076 ? -50.309 21.328 44.274 1.00 27.47 1076 LEU A N 1
ATOM 8585 C CA . LEU A 1 1076 ? -49.999 19.890 44.085 1.00 27.47 1076 LEU A CA 1
ATOM 8586 C C . LEU A 1 1076 ? -50.066 19.383 42.615 1.00 27.47 1076 LEU A C 1
ATOM 8588 O O . LEU A 1 1076 ? -50.752 20.045 41.832 1.00 27.47 1076 LEU A O 1
ATOM 8592 N N . PRO A 1 1077 ? -49.458 18.218 42.221 1.00 30.36 1077 PRO A N 1
ATOM 8593 C CA . PRO A 1 1077 ? -49.649 16.921 42.908 1.00 30.36 1077 PRO A CA 1
ATOM 8594 C C . PRO A 1 1077 ? -48.507 15.860 42.945 1.00 30.36 1077 PRO A C 1
ATOM 8596 O O . PRO A 1 1077 ? -47.636 15.791 42.084 1.00 30.36 1077 PRO A O 1
ATOM 8599 N N . THR A 1 1078 ? -48.680 14.946 43.918 1.00 33.16 1078 THR A N 1
ATOM 8600 C CA . THR A 1 1078 ? -48.089 13.603 44.173 1.00 33.16 1078 THR A CA 1
ATOM 8601 C C . THR A 1 1078 ? -46.737 13.496 44.894 1.00 33.16 1078 THR A C 1
ATOM 8603 O O . THR A 1 1078 ? -45.747 14.102 44.517 1.00 33.16 1078 THR A O 1
ATOM 8606 N N . GLU A 1 1079 ? -46.617 12.577 45.855 1.00 37.59 1079 GLU A N 1
ATOM 8607 C CA . GLU A 1 1079 ? -46.737 12.827 47.312 1.00 37.59 1079 GLU A CA 1
ATOM 8608 C C . GLU A 1 1079 ? -45.706 12.001 48.131 1.00 37.59 1079 GLU A C 1
ATOM 8610 O O . GLU A 1 1079 ? -45.620 12.169 49.340 1.00 37.59 1079 GLU A O 1
ATOM 8615 N N . ASP A 1 1080 ? -44.863 11.156 47.519 1.00 36.16 1080 ASP A N 1
ATOM 8616 C CA . ASP A 1 1080 ? -44.152 10.108 48.281 1.00 36.16 1080 ASP A CA 1
ATOM 8617 C C . ASP A 1 1080 ? -42.655 10.372 48.569 1.00 36.16 1080 ASP A C 1
ATOM 8619 O O . ASP A 1 1080 ? -42.074 9.774 49.474 1.00 36.16 1080 ASP A O 1
ATOM 8623 N N . TRP A 1 1081 ? -42.003 11.300 47.857 1.00 35.72 1081 TRP A N 1
ATOM 8624 C CA . TRP A 1 1081 ? -40.540 11.475 47.947 1.00 35.72 1081 TRP A CA 1
ATOM 8625 C C . TRP A 1 1081 ? -40.086 12.527 48.981 1.00 35.72 1081 TRP A C 1
ATOM 8627 O O . TRP A 1 1081 ? -39.050 12.393 49.631 1.00 35.72 1081 TRP A O 1
ATOM 8637 N N . LEU A 1 1082 ? -40.891 13.572 49.203 1.00 33.97 1082 LEU A N 1
ATOM 8638 C CA . LEU A 1 1082 ? -40.526 14.718 50.053 1.00 33.97 1082 LEU A CA 1
ATOM 8639 C C . LEU A 1 1082 ? -40.848 14.531 51.545 1.00 33.97 1082 LEU A C 1
ATOM 8641 O O . LEU A 1 1082 ? -40.182 15.137 52.385 1.00 33.97 1082 LEU A O 1
ATOM 8645 N N . GLN A 1 1083 ? -41.810 13.672 51.907 1.00 37.88 1083 GLN A N 1
ATOM 8646 C CA . GLN A 1 1083 ? -42.119 13.410 53.321 1.00 37.88 1083 GLN A CA 1
ATOM 8647 C C . GLN A 1 1083 ? -41.008 12.632 54.044 1.00 37.88 1083 GLN A C 1
ATOM 8649 O O . GLN A 1 1083 ? -40.848 12.804 55.250 1.00 37.88 1083 GLN A O 1
ATOM 8654 N N . ARG A 1 1084 ? -40.182 11.851 53.331 1.00 38.28 1084 ARG A N 1
ATOM 8655 C CA . ARG A 1 1084 ? -39.056 11.118 53.942 1.00 38.28 1084 ARG A CA 1
ATOM 8656 C C . ARG A 1 1084 ? -37.846 11.996 54.267 1.00 38.28 1084 ARG A C 1
ATOM 8658 O O . ARG A 1 1084 ? -37.133 11.703 55.221 1.00 38.28 1084 ARG A O 1
ATOM 8665 N N . LEU A 1 1085 ? -37.632 13.088 53.531 1.00 34.00 1085 LEU A N 1
ATOM 8666 C CA . LEU A 1 1085 ? -36.529 14.024 53.787 1.00 34.00 1085 LEU A CA 1
ATOM 8667 C C . LEU A 1 1085 ? -36.859 15.059 54.875 1.00 34.00 1085 LEU A C 1
ATOM 8669 O O . LEU A 1 1085 ? -35.957 15.527 55.564 1.00 34.00 1085 LEU A O 1
ATOM 8673 N N . TRP A 1 1086 ? -38.138 15.397 55.073 1.00 33.22 1086 TRP A N 1
ATOM 8674 C CA . TRP A 1 1086 ? -38.546 16.409 56.058 1.00 33.22 1086 TRP A CA 1
ATOM 8675 C C . TRP A 1 1086 ? -38.794 15.869 57.474 1.00 33.22 1086 TRP A C 1
ATOM 8677 O O . TRP A 1 1086 ? -38.788 16.644 58.427 1.00 33.22 1086 TRP A O 1
ATOM 8687 N N . SER A 1 1087 ? -38.947 14.554 57.660 1.00 36.47 1087 SER A N 1
ATOM 8688 C CA . SER A 1 1087 ? -39.151 13.965 58.993 1.00 36.47 1087 SER A CA 1
ATOM 8689 C C . SER A 1 1087 ? -37.860 13.668 59.773 1.00 36.47 1087 SER A C 1
ATOM 8691 O O . SER A 1 1087 ? -37.942 13.120 60.870 1.00 36.47 1087 SER A O 1
ATOM 8693 N N . LEU A 1 1088 ? -36.673 14.011 59.253 1.00 35.72 1088 LEU A N 1
ATOM 8694 C CA . LEU A 1 1088 ? -35.386 13.720 59.915 1.00 35.72 1088 LEU A CA 1
ATOM 8695 C C . LEU A 1 1088 ? -34.487 14.942 60.176 1.00 35.72 1088 LEU A C 1
ATOM 8697 O O . LEU A 1 1088 ? -33.322 14.773 60.520 1.00 35.72 1088 LEU A O 1
ATOM 8701 N N . SER A 1 1089 ? -35.017 16.170 60.121 1.00 32.78 1089 SER A N 1
ATOM 8702 C CA . SER A 1 1089 ? -34.308 17.361 60.633 1.00 32.78 1089 SER A CA 1
ATOM 8703 C C . SER A 1 1089 ? -35.042 18.096 61.761 1.00 32.78 1089 SER A C 1
ATOM 8705 O O . SER A 1 1089 ? -34.787 19.275 62.001 1.00 32.78 1089 SER A O 1
ATOM 8707 N N . SER A 1 1090 ? -35.942 17.428 62.483 1.00 34.53 1090 SER A N 1
ATOM 8708 C CA . SER A 1 1090 ? -36.581 17.996 63.675 1.00 34.53 1090 SER A CA 1
ATOM 8709 C C . SER A 1 1090 ? -36.394 17.104 64.902 1.00 34.53 1090 SER A C 1
ATOM 8711 O O . SER A 1 1090 ? -37.325 16.420 65.319 1.00 34.53 1090 SER A O 1
ATOM 8713 N N . ALA A 1 1091 ? -35.196 17.151 65.496 1.00 33.62 1091 ALA A N 1
ATOM 8714 C CA . ALA A 1 1091 ? -34.983 16.935 66.931 1.00 33.62 1091 ALA A CA 1
ATOM 8715 C C . ALA A 1 1091 ? -33.616 17.502 67.392 1.00 33.62 1091 ALA A C 1
ATOM 8717 O O . ALA A 1 1091 ? -32.642 16.763 67.485 1.00 33.62 1091 ALA A O 1
ATOM 8718 N N . LYS A 1 1092 ? -33.637 18.796 67.756 1.00 30.34 1092 LYS A N 1
ATOM 8719 C CA . LYS A 1 1092 ? -32.600 19.642 68.393 1.00 30.34 1092 LYS A CA 1
ATOM 8720 C C . LYS A 1 1092 ? -31.404 20.106 67.566 1.00 30.34 1092 LYS A C 1
ATOM 8722 O O . LYS A 1 1092 ? -30.559 19.273 67.189 1.00 30.34 1092 LYS A O 1
#

Sequence (1092 aa):
MLPVHLNGTFALTSSRRNLLISTEEDIDNKGGNWNSALVSDAVCRAYVLLLQSLQDHVGANYSSYYQLWPRSENGLSLVDSFYTCLINDNYSVFPSQTRWVSFHEATFFDPAFRFSQIGDLAFRTALELKKGQIIIVSDFWKTPDKVKVRDTLTLHAILRGSQHVRRFVSTVACIPCDVSHELKTPHELVHPLCDAAVLFLPADGRFPQNGSEEGAVDFCQSECLMRLTELGMNDDDLQWRDIIQRANSVKDLLALDKSLAFSRAVSIVDYLASTSSCSKTLRILQYSPDEKEQLSRTEFLPVLTKPRDWPFPWFEDDIQPRLAAPCQLYPSRMTNLVSCTQKLLDDSSTSSLRLKTTKESRSIVHDSLKIVTQELPAHEDTVKSAVNQLLTVAKFHESHQEIERVREKFGTQDMLGVMEEMKQDVGDRQLSDDQVELFCRAAQLFCFARLETQDVHPLDPKQRFGQSEKLTNRIKRLLQGYTCDVSIFKEFIQNADDAGATEIRFIKDFRQLGTDSVPDGWKEFQGPALCVYNNADFTSKDIAGIQNLGEGSKGEEMMKTGQFGVGFNAVYHITDVPSFWTRRDGTEQAICEPGMELNDIDSLKEEYPDMVDGYLLNTFDMSQPATLFRLPLRTKWMATKSSIKKEPMTEYIVSSLLTDFLKDASLCLLFLNNLQKIGIYSTKDGRKLETEYEIEMVIDKRNALRKEAFREILSGESEMMIDDGLSSGIVEMKSSETIVNFSLKDSHGVQEDWIQVNRAGFLDASKAPEKLQDDWRKEHFRLLPRGGVATHPIYHRRVSKPLSKQDNIQSRVFCTLPLPVKTDLPVHINGHFALEHESRRNLWDREDDSRTTWNKLLCTDVIAPSYVKALEQVKFAWFRTKHEDETSTEAAAKIVEFFALFPSIPKTESSFWSPLVEAFYQEVINGRQALFPVTRADTPGVIWTSIVKEKSFAGYFRRPPEYSSPVLPYYSQNDTEKRVSDGKLLELLKRLNMKIVQAPLHVFTALKNYGADKIQEATLSAVLPFLKSCTATASDTCQLKNLPQPLADLGLDGEDVLTLDLFKIGQPCALNTGLLPTEDWLQRLWSLSSAK

Mean predicted aligned error: 21.92 Å

Secondary structure (DSSP, 8-state):
--SS---S---B-TTSSSB----TT-TT-HHHHHHHHHIIIIIHHHHHHHHHHTGGG--S-THHHHTTS--GGG-HHHHHHHHHHHHHS----EE-SSSEE-GGGEEEE-GGGGGSHHHHHHHHHHHHH-TTSEEEE-TT--SHHHHHHHHHHHHHHHHH--HHHHHHHHHS--EEBTTT--EE-GGG-B-TTSGGGGG--GGGS-SBPPTTSTT---TTSHHHHHHHHHTT-B-SS--HHHHHHHHHHHHHHHTT-HHHHHHHHHHHHHHHTSBPTTTSSBHHHHS-HHHHHHHHTSS-EEBPPPPTT--S--TT--SS--EE-GGGEE-GGGHHHHTTTSEEB--GGGGSS---S-HHHHHHHHHHTT---S-----HHHHHHHHHHHHHHHH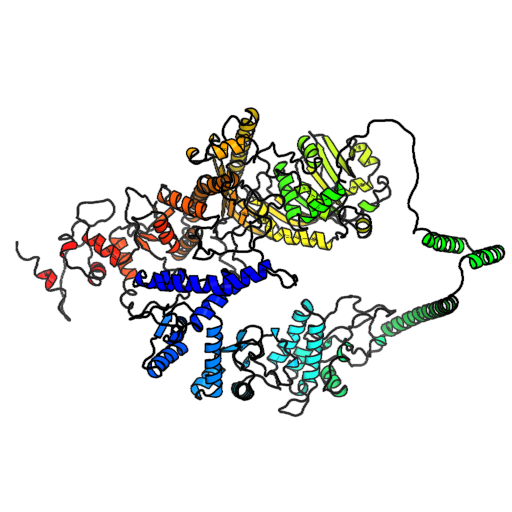HHHHHHHHHHHHTT-SS--HHHHHHHHHHHSSSS---HHHHHHHHHHHHTTS-S-------------PPP-----HHHHHHHHHHHS-SSTHHHHHHHHHHHHTT-SEEEEEEE------SSS-TT-GGGGS-EEEEEES-PBPHHHHHHHHSTTS-TTTT-TT-S-TTS-GGGGGGGT-SS-EEEEEETTEEEEEETTTEEE--HHHHHHH-HHHHHTTTTTTS-TTSS-EEEEEE---HHHHHH-SS--S---HHHHHHHHHHHHHHHHHHTSS-SS--EEEEEEESSSS-PEEEEEEEEEE-HHHHHHHHHHHHHHHHHHHHHHHTTS-S-TTSSPPEEEEEEEEEEETTS-EEEEEEEEEES-S-GGGS-HHHHHHHHTTS----SEEEEEE---TT--SS----TT-----EEEESEEEEEE---SSEEEE---B-TTT--SB---TT-HHHHHHHHIIIIIIHHHHHHHHHHHHHHHHSS--TT--HHHHHHHHHHHHHTSPPPPSSTT-TTHHHHHHHHHHHHHS----EEEE-SS-SS-EEE---TTTS---EEE--GGG--S-PPPP-TTGGGSSSSHHHHHHHHHHTT--EEE--HHHHHHHHHTT-TT-EE--HHHHHHHHHH--TT--TT------SS-GGGS---HHHHHHGGG--SS-------------SSHHHHHTTS---

Foldseek 3Di:
DALDDFDDDADADPVNPGGDADDPVCPPRPRNVVNLVCLLPVRLVVLLVVLLVCPVVDDPDCPVSCVNQDDPVNDDSNNVSNVVCQVVPFRQNCDAPPGRGGPVQEDEDEPCLVFDPNSVVVVVVCCVVDPPGGYDYDNPDPDPVVVLVLQVVLLCCLQPNDPVSLLVLLPDQRFAAAPPRGGGHLQQAEQCPALCNQLDDSVVRRHGHDPPPPSHDHCNPPSNSVSSVVSNHHHLQDDLVVLLVSQQCLVVVLVVDVLSSQSNLVSSLLSQLAADPPPRDRSVVPDDLVSLASQQQGFRFKWDADDPPHQDAFCDNDPRIGTGRLLQEAEPVCCLQDRNPGTYTPPVSVPPDPRPGDPVSSVVSSVSSNNDPDDDPPDVVSVVRSVVSVVVVVVVVVVVVVVVVVVVVPPDDDDPVVVVVVVVVVVPDDDDPVVVVVVVVVVVVPPPDDDDDDDDDDDDDDDDDDDDDDPLVVLQVLCVLDDLFLLLVVLVVLVLLVQQFAEKEWEWEQDQFDDPQAPPPCNVLSGTWTKMKTQAAQEPLNVVLLLDAQCQSCLLPQLRLRRGSHSNSSLVVFAPWKWKWFDYPQATWTGGGPPDIDRCVVVCCVRHVRVVLQQLCLADVRSGGMMMIIGRWQDCVNLVVRSNHNDTGDPVNVVVNVVNNVVFVLVLCQQRLRYFKYFYWYDDRSNDTDTPKMKGKAFDPVLVVLSVVVVVLVNVLSVVCSVVLVPDFLQVRDKDKGWTWIWIAMPVGDIFIKIKMKIFHFPDSVLQDPVLRVCCSVSVDSHTLMKIWMDTLPPDPPDDDDDDPPPPPQAAEDQSGTALDGDNARIHIYGVADADPSNSRGGDDDPPDSSLSSLLSSLQGTYLVNLLVSLLVSCCVPAVDDDPPQDPVNVLVSQVVSQSNQGFQDPDCPDSCNSNNLSNLVCQQCDFRQNWWWDAPPDPGTDTGGHYQPDDDQAAEDERPVPPDPDDDDDDPPVPVPPVQPVLLVVVCRVQGATHTYHDPRSVVSNCVSPSVSYHHSDLVVVLVVQQPDDQDDDPGGPPDDDPDRSVVVPDDSVNSSVCSPDDPDDDDDDDDDDDDDDPPPVVVVVPPPDD

Radius of gyration: 40.48 Å; Cα contacts (8 Å, |Δi|>4): 1552; chains: 1; bounding box: 104×75×139 Å

Organism: Pomacea canaliculata (NCBI:txid400727)

Solvent-accessible surface area (backbone atoms only — not comparable to full-atom values): 63347 Å² total; per-residue (Å²): 123,68,74,63,90,86,83,77,94,68,36,59,38,96,85,66,80,45,68,35,72,66,53,99,86,50,93,76,46,62,44,14,52,48,36,50,52,45,38,40,44,64,50,28,54,54,49,53,51,51,57,50,69,46,55,90,75,62,62,98,65,60,69,68,63,60,60,59,52,80,47,80,87,60,43,63,63,44,35,55,32,38,53,49,44,42,70,73,40,89,49,52,70,44,80,54,101,85,49,63,32,24,57,89,57,49,44,80,43,58,61,68,36,64,76,39,79,68,32,44,51,50,50,57,51,47,62,67,74,47,79,87,62,50,76,43,77,44,85,84,63,90,47,73,71,52,57,31,51,54,43,49,49,45,52,45,37,66,75,70,40,53,75,68,54,41,54,49,49,39,73,38,59,66,46,42,14,55,70,66,60,50,57,35,27,29,63,66,27,40,41,81,86,30,81,46,34,70,60,56,57,66,84,71,46,31,36,56,18,48,51,81,50,96,74,47,53,51,48,65,41,69,72,44,45,53,48,35,42,77,44,46,24,34,46,62,71,70,54,69,72,57,54,56,50,49,40,56,46,26,52,64,30,46,78,75,38,58,69,60,16,52,52,36,35,52,37,50,53,48,55,32,24,28,62,30,89,91,74,71,42,45,39,54,74,73,51,52,74,66,56,36,51,54,56,14,66,38,48,29,41,48,42,50,64,72,58,93,85,55,93,64,73,44,53,64,81,51,92,67,89,47,62,36,23,36,55,66,24,30,57,51,91,44,46,96,79,37,36,59,76,42,52,32,34,45,64,76,76,63,75,82,53,91,71,92,53,53,75,65,40,42,47,54,43,40,56,62,25,44,31,54,81,74,80,78,76,87,52,70,65,62,57,53,53,53,54,61,48,54,63,52,51,60,62,52,56,64,61,54,62,59,55,58,66,55,60,76,72,72,76,87,83,72,74,70,66,53,57,62,56,53,61,62,60,58,78,78,51,98,73,56,70,72,58,53,53,54,51,53,55,61,58,60,76,72,70,86,84,84,85,83,88,87,90,81,88,85,89,86,93,82,83,86,86,76,91,85,78,60,66,48,58,54,53,36,54,51,55,72,68,48,74,93,50,52,61,51,57,50,40,52,51,50,52,36,29,68,49,58,6,43,39,39,37,43,32,43,38,69,44,75,52,57,63,85,32,46,63,94,88,40,59,81,60,30,44,35,26,48,32,41,38,29,56,24,40,43,47,72,64,53,53,57,24,76,68,32,82,66,49,35,63,38,60,82,43,59,86,47,88,59,45,52,42,50,62,71,62,50,52,55,65,45,16,91,55,70,26,39,39,30,20,46,89,85,42,59,37,40,38,56,58,102,85,42,79,45,69,63,56,67,60,45,54,70,66,21,46,34,55,48,55,69,67,30,58,77,61,43,71,60,90,47,66,20,28,38,36,36,28,30,40,23,40,70,69,52,11,74,70,42,77,56,46,70,64,55,36,49,73,67,58,56,49,50,42,53,58,59,32,58,80,48,52,73,62,40,51,74,56,43,89,40,36,37,32,49,34,36,32,33,36,85,77,48,58,54,77,46,82,76,43,39,38,34,59,50,58,50,74,70,30,47,52,39,56,49,54,50,49,52,51,54,49,52,54,49,50,53,34,57,76,57,71,44,67,63,53,81,58,69,44,71,64,44,77,38,71,36,54,37,30,43,38,36,73,87,74,52,71,46,56,37,45,34,19,41,24,30,22,46,77,58,44,85,76,62,51,69,68,44,51,53,43,38,62,71,63,76,52,68,68,50,61,36,22,15,30,38,42,64,73,77,88,75,76,78,88,83,62,82,85,58,96,79,73,75,75,67,26,43,37,26,59,52,42,73,40,86,42,86,47,90,42,60,45,27,40,35,29,59,59,45,53,38,82,98,60,64,49,46,74,39,80,51,89,98,38,55,52,28,53,46,43,50,47,42,30,37,46,22,24,17,58,21,44,58,49,42,52,54,49,53,51,51,72,70,67,68,66,82,57,96,80,67,48,79,64,58,59,50,51,52,52,54,58,58,56,56,54,54,69,70,77,68,96,46,86,86,42,90,57,40,57,28,51,52,32,31,46,41,49,49,37,76,31,82,58,53,81,40,43,27,54,49,67,92,47,103,56,84,42,62,38,48,50,46,89,84,85,58,77,64,38,27,38,36,74,54,82,86,68,67,64,88,79,74,84,83,74,71,98,75,62,80,78,61,79,81,44,64,68,58,51,49,53,46,42,19,71,40,51,32,62,35,31,62,47,53,66,67,60,55,51,43,41,44,74,65,68,43,77,69,56,44,60,70,39,70,83,54,49,51,59,49,54,32,66,52,56,88,82,73,67,104,52,55,76,65,78,84,65,100,58,57,52,61,79,68,76,72,55,81,67,53,64,67,53,54,75,73,65,77,91,82,82,84,90,86,85,91,86,89,84,87,89,87,81,77,74,63,62,68,68,64,71,74,77,79,83,135